Protein AF-A0A8J2XPN1-F1 (afdb_monomer)

Radius of gyration: 36.08 Å; Cα contacts (8 Å, |Δi|>4): 2376; chains: 1; bounding box: 82×95×133 Å

Organism: NCBI:txid508461

pLDDT: mean 88.07, std 14.94, range [27.33, 98.94]

Mean predicted aligned error: 17.63 Å

Foldseek 3Di:
DDDDDDDDDDDDDDDDDYDDDDDDDDDDDDDDDDDDDDDDDDDDDDPFDAWAWDFDEAEEEEAQDKDKIARPVTGGPVHADKWKAKDWPDADDPDPWDWAPRGDRIIIIHRHDFAKIKMWMKMGRPPHIHDIDIYIYGYHYPDPQAFQAQEQLQDQWDFDQVFQDTDDQDCLQFSNVDDGNYFDWDADPVLQWIAGPRRRKIKGQALQQVPPPDDADVSFDQQVVLQVSQCPDCPPVDNQKGFAAQLVQLSQFHLVFAAAVPPPDDDCPQGGFRGDPSHDFAAHDCVVPDGRQQQKEDHDQWAPFAFPPRAGWHWTDGRNGRKIFTHGSPDDTHTHMIMGDDHHLDFDWDDPVQQKIATPNHQKIWGLEKDKAQFQSRQQVCQCPDQGVHDNQWGFAAPSVVLSQFQSVDACVPHVFFRGDPSHHWDWDQDLVRDTWTFWEFGSRFRHHPPGGSQKGKTAARYAQWFCPVHITRHGHRSIMDIAGGHDNCPPVPFDWDHPPPDIWTADDPRRGTHHRTTMHMIMDRNPPPPVFLAQALLQQFAEEAEEAEQAALQADVLSVFPPLLHQDQVLLNVLQQQFEWEFAEFAFLAQQQLLCLLFQQAHCVVQQQFYQDPSRAGDLPGATLLNQLVVLPAQEEEFEEQRRDDDLCRDVQVRRHQWYWYDPHAFPFQQFGFIWIAGHSPTDTDRTDGHRPGRLLVRLVVVLVDLVVDDPDHYYYYYGSPPDDPQFQDAPPLGDSADADDHGRDRCVVVCVGRPSLRSSSSRVSNNSSSVVVSLVSDDLVNNQRHKHKYKYSWAHALSNDDDDPVGQDHSVQDRPAQACNSTHMIIGIHHRNSGQWDRDYHHFNAYSSLNSVQSCSSNVGDDPDDHDHWHCSCVGGVVDDHTDTDQKDKYWHADPVGQTWIWIDRSAKIWIQGSNDTFIDGCVVNSNSPDGCCPDDDDSVVVNVVRVVVDDD

Structure (mmCIF, N/CA/C/O backbone):
data_AF-A0A8J2XPN1-F1
#
_entry.id   AF-A0A8J2XPN1-F1
#
loop_
_atom_site.group_PDB
_atom_site.id
_atom_site.type_symbol
_atom_site.label_atom_id
_atom_site.label_alt_id
_atom_site.label_comp_id
_atom_site.label_asym_id
_atom_site.label_entity_id
_atom_site.label_seq_id
_atom_site.pdbx_PDB_ins_code
_atom_site.Cartn_x
_atom_site.Cartn_y
_atom_site.Cartn_z
_atom_site.occupancy
_atom_site.B_iso_or_equiv
_atom_site.auth_seq_id
_atom_site.auth_comp_id
_atom_site.auth_asym_id
_atom_site.auth_atom_id
_atom_site.pdbx_PDB_model_num
ATOM 1 N N . MET A 1 1 ? -9.597 58.675 8.033 1.00 36.38 1 MET A N 1
ATOM 2 C CA . MET A 1 1 ? -10.200 59.846 8.725 1.00 36.38 1 MET A CA 1
ATOM 3 C C . MET A 1 1 ? -10.752 59.374 10.076 1.00 36.38 1 MET A C 1
ATOM 5 O O . MET A 1 1 ? -10.685 58.179 10.312 1.00 36.38 1 MET A O 1
ATOM 9 N N . GLN A 1 2 ? -11.198 60.293 10.945 1.00 28.72 2 GLN A N 1
ATOM 10 C CA . GLN A 1 2 ? -11.946 60.102 12.219 1.00 28.72 2 GLN A CA 1
ATOM 11 C C . GLN A 1 2 ? -12.500 58.671 12.480 1.00 28.72 2 GLN A C 1
ATOM 13 O O . GLN A 1 2 ? -13.271 58.187 11.662 1.00 28.72 2 GLN A O 1
ATOM 18 N N . SER A 1 3 ? -12.011 57.917 13.487 1.00 27.72 3 SER A N 1
ATOM 19 C CA . SER A 1 3 ? -12.301 57.970 14.958 1.00 27.72 3 SER A CA 1
ATOM 20 C C . SER A 1 3 ? -13.592 57.215 15.343 1.00 27.72 3 SER A C 1
ATOM 22 O O . SER A 1 3 ? -14.531 57.282 14.565 1.00 27.72 3 SER A O 1
ATOM 24 N N . THR A 1 4 ? -13.770 56.524 16.481 1.00 31.27 4 THR A N 1
ATOM 25 C CA . THR A 1 4 ? -13.169 56.517 17.853 1.00 31.27 4 THR A CA 1
ATOM 26 C C . THR A 1 4 ? -13.063 55.062 18.385 1.00 31.27 4 THR A C 1
ATOM 28 O O . THR A 1 4 ? -13.842 54.233 17.939 1.00 31.27 4 THR A O 1
ATOM 31 N N . ALA A 1 5 ? -12.093 54.625 19.210 1.00 32.50 5 ALA A N 1
ATOM 32 C CA . ALA A 1 5 ? -11.787 54.960 20.626 1.00 32.50 5 ALA A CA 1
ATOM 33 C C . ALA A 1 5 ? -12.904 54.530 21.631 1.00 32.50 5 ALA A C 1
ATOM 35 O O . ALA A 1 5 ? -14.068 54.788 21.347 1.00 32.50 5 ALA A O 1
ATOM 36 N N . THR A 1 6 ? -12.650 53.908 22.804 1.00 28.97 6 THR A N 1
ATOM 37 C CA . THR A 1 6 ? -11.369 53.680 23.535 1.00 28.97 6 THR A CA 1
ATOM 38 C C . THR A 1 6 ? -11.415 52.513 24.556 1.00 28.97 6 THR A C 1
ATOM 40 O O . THR A 1 6 ? -12.480 52.144 25.035 1.00 28.97 6 THR A O 1
ATOM 43 N N . THR A 1 7 ? -10.228 52.010 24.914 1.00 27.52 7 THR A N 1
ATOM 44 C CA . THR A 1 7 ? -9.828 50.991 25.926 1.00 27.52 7 THR A CA 1
ATOM 45 C C . THR A 1 7 ? -9.364 51.647 27.270 1.00 27.52 7 THR A C 1
ATOM 47 O O . THR A 1 7 ? -9.554 52.860 27.393 1.00 27.52 7 THR A O 1
ATOM 50 N N . PRO A 1 8 ? -8.602 51.009 28.210 1.00 55.94 8 PRO A N 1
ATOM 51 C CA . PRO A 1 8 ? -8.743 49.732 28.970 1.00 55.94 8 PRO A CA 1
ATOM 52 C C . PRO A 1 8 ? -8.496 49.914 30.520 1.00 55.94 8 PRO A C 1
ATOM 54 O O . PRO A 1 8 ? -8.938 50.911 31.082 1.00 55.94 8 PRO A O 1
ATOM 57 N N . ILE A 1 9 ? -7.697 49.017 31.160 1.00 28.25 9 ILE A N 1
ATOM 58 C CA . ILE A 1 9 ? -7.093 49.012 32.534 1.00 28.25 9 ILE A CA 1
ATOM 59 C C . ILE A 1 9 ? -8.041 48.412 33.616 1.00 28.25 9 ILE A C 1
ATOM 61 O O . ILE A 1 9 ? -9.139 48.922 33.789 1.00 28.25 9 ILE A O 1
ATOM 65 N N . ALA A 1 10 ? -7.802 47.256 34.274 1.00 28.06 10 ALA A N 1
ATOM 66 C CA . ALA A 1 10 ? -6.659 46.720 35.069 1.00 28.06 10 ALA A CA 1
ATOM 67 C C . ALA A 1 10 ? -6.533 47.368 36.488 1.00 28.06 10 ALA A C 1
ATOM 69 O O . ALA A 1 10 ? -7.028 48.468 36.692 1.00 28.06 10 ALA A O 1
ATOM 70 N N . THR A 1 11 ? -5.960 46.791 37.561 1.00 29.92 11 THR A N 1
ATOM 71 C CA . THR A 1 11 ? -5.114 45.587 37.766 1.00 29.92 11 THR A CA 1
ATOM 72 C C . THR A 1 11 ? -5.185 45.123 39.246 1.00 29.92 11 THR A C 1
ATOM 74 O O . THR A 1 11 ? -5.432 45.960 40.106 1.00 29.92 11 THR A O 1
ATOM 77 N N . GLN A 1 12 ? -4.811 43.862 39.530 1.00 28.19 12 GLN A N 1
ATOM 78 C CA . GLN A 1 12 ? -4.348 43.301 40.830 1.00 28.19 12 GLN A CA 1
ATOM 79 C C . GLN A 1 12 ? -5.280 43.269 42.070 1.00 28.19 12 GLN A C 1
ATOM 81 O O . GLN A 1 12 ? -5.978 44.218 42.410 1.00 28.19 12 GLN A O 1
ATOM 86 N N . LEU A 1 13 ? -5.157 42.173 42.834 1.00 27.52 13 LEU A N 1
ATOM 87 C CA . LEU A 1 13 ? -5.596 42.012 44.229 1.00 27.52 13 LEU A CA 1
ATOM 88 C C . LEU A 1 13 ? -4.633 41.051 44.955 1.00 27.52 13 LEU A C 1
ATOM 90 O O . LEU A 1 13 ? -4.046 40.182 44.311 1.00 27.52 13 LEU A O 1
ATOM 94 N N . SER A 1 14 ? -4.440 41.199 46.272 1.00 30.02 14 SER A N 1
ATOM 95 C CA . SER A 1 14 ? -3.400 40.464 47.013 1.00 30.02 14 SER A CA 1
ATOM 96 C C . SER A 1 14 ? -3.783 40.042 48.444 1.00 30.02 14 SER A C 1
ATOM 98 O O . SER A 1 14 ? -4.237 40.842 49.252 1.00 30.02 14 SER A O 1
ATOM 100 N N . GLN A 1 15 ? -3.510 38.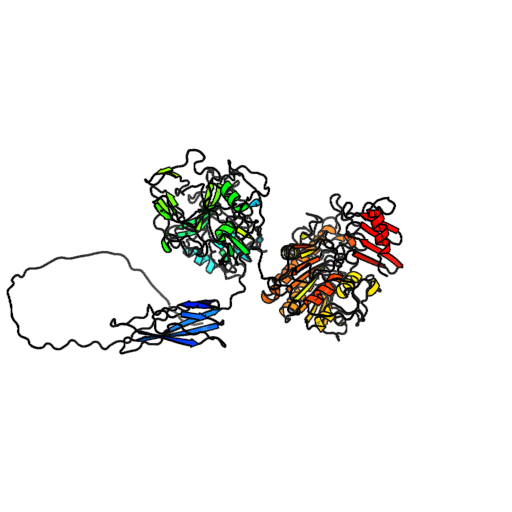764 48.739 1.00 30.41 15 GLN A N 1
ATOM 101 C CA . GLN A 1 15 ? -3.134 38.167 50.036 1.00 30.41 15 GLN A CA 1
ATOM 102 C C . GLN A 1 15 ? -3.970 38.409 51.331 1.00 30.41 15 GLN A C 1
ATOM 104 O O . GLN A 1 15 ? -3.782 39.378 52.054 1.00 30.41 15 GLN A O 1
ATOM 109 N N . LEU A 1 16 ? -4.681 37.335 51.722 1.00 27.86 16 LEU A N 1
ATOM 110 C CA . LEU A 1 16 ? -4.460 36.525 52.951 1.00 27.86 16 LEU A CA 1
ATOM 111 C C . LEU A 1 16 ? -4.906 36.979 54.383 1.00 27.86 16 LEU A C 1
ATOM 113 O O . LEU A 1 16 ? -4.460 37.983 54.923 1.00 27.86 16 LEU A O 1
ATOM 117 N N . LEU A 1 17 ? -5.574 36.019 55.066 1.00 28.08 17 LEU A N 1
ATOM 118 C CA . LEU A 1 17 ? -5.335 35.519 56.453 1.00 28.08 17 LEU A CA 1
ATOM 119 C C . LEU A 1 17 ? -6.177 35.985 57.700 1.00 28.08 17 LEU A C 1
ATOM 121 O O . LEU A 1 17 ? -5.951 37.035 58.285 1.00 28.08 17 LEU A O 1
ATOM 125 N N . PHE A 1 18 ? -7.017 35.051 58.197 1.00 27.91 18 PHE A N 1
ATOM 126 C CA . PHE A 1 18 ? -7.253 34.589 59.604 1.00 27.91 18 PHE A CA 1
ATOM 127 C C . PHE A 1 18 ? -7.896 35.437 60.761 1.00 27.91 18 PHE A C 1
ATOM 129 O O . PHE A 1 18 ? -7.263 36.288 61.371 1.00 27.91 18 PHE A O 1
ATOM 136 N N . LEU A 1 19 ? -9.076 34.956 61.224 1.00 27.33 19 LEU A N 1
ATOM 137 C CA . LEU A 1 19 ? -9.326 34.191 62.492 1.00 27.33 19 LEU A CA 1
ATOM 138 C C . LEU A 1 19 ? -9.583 34.845 63.907 1.00 27.33 19 LEU A C 1
ATOM 140 O O . LEU A 1 19 ? -8.691 35.394 64.538 1.00 27.33 19 LEU A O 1
ATOM 144 N N . LEU A 1 20 ? -10.782 34.532 64.461 1.00 28.27 20 LEU A N 1
ATOM 145 C CA . LEU A 1 20 ? -11.251 34.281 65.869 1.00 28.27 20 LEU A CA 1
ATOM 146 C C . LEU A 1 20 ? -11.253 35.309 67.059 1.00 28.27 20 LEU A C 1
ATOM 148 O O . LEU A 1 20 ? -10.217 35.747 67.540 1.00 28.27 20 LEU A O 1
ATOM 152 N N . MET A 1 21 ? -12.440 35.373 67.718 1.00 31.30 21 MET A N 1
ATOM 153 C CA . MET A 1 21 ? -12.749 35.595 69.174 1.00 31.30 21 MET A CA 1
ATOM 154 C C . MET A 1 21 ? -12.426 36.987 69.813 1.00 31.30 21 MET A C 1
ATOM 156 O O . MET A 1 21 ? -11.761 37.800 69.193 1.00 31.30 21 MET A O 1
ATOM 160 N N . VAL A 1 22 ? -12.946 37.434 70.986 1.00 33.38 22 VAL A N 1
ATOM 161 C CA . VAL A 1 22 ? -13.072 36.826 72.347 1.00 33.38 22 VAL A CA 1
ATOM 162 C C . VAL A 1 22 ? -14.083 37.577 73.285 1.00 33.38 22 VAL A C 1
ATOM 164 O O . VAL A 1 22 ? -13.963 38.788 73.428 1.00 33.38 22 VAL A O 1
ATOM 167 N N . LEU A 1 23 ? -14.942 36.838 74.036 1.00 30.42 23 LEU A N 1
ATOM 168 C CA . LEU A 1 23 ? -15.737 37.204 75.266 1.00 30.42 23 LEU A CA 1
ATOM 169 C C . LEU A 1 23 ? -16.737 38.407 75.188 1.00 30.42 23 LEU A C 1
ATOM 171 O O . LEU A 1 23 ? -16.749 39.121 74.198 1.00 30.42 23 LEU A O 1
ATOM 175 N N . VAL A 1 24 ? -17.677 38.706 76.118 1.00 35.78 24 VAL A N 1
ATOM 176 C CA . VAL A 1 24 ? -18.076 38.314 77.515 1.00 35.78 24 VAL A CA 1
ATOM 177 C C . VAL A 1 24 ? -19.641 38.338 77.584 1.00 35.78 24 VAL A C 1
ATOM 179 O O . VAL A 1 24 ? -20.224 39.086 76.808 1.00 35.78 24 VAL A O 1
ATOM 182 N N . GLY A 1 25 ? -20.444 37.684 78.451 1.00 30.34 25 GLY A N 1
ATOM 183 C CA . GLY A 1 25 ? -20.277 36.699 79.546 1.00 30.34 25 GLY A CA 1
ATOM 184 C C . GLY A 1 25 ? -21.352 36.851 80.675 1.00 30.34 25 GLY A C 1
ATOM 185 O O . GLY A 1 25 ? -21.956 37.912 80.787 1.00 30.34 25 GLY A O 1
ATOM 186 N N . CYS A 1 26 ? -21.531 35.829 81.542 1.00 33.12 26 CYS A N 1
ATOM 187 C CA . CYS A 1 26 ? -22.387 35.754 82.772 1.00 33.12 26 CYS A CA 1
ATOM 188 C C . CYS A 1 26 ? -23.940 35.701 82.652 1.00 33.12 26 CYS A C 1
ATOM 190 O O . CYS A 1 26 ? -24.533 36.528 81.972 1.00 33.12 26 CYS A O 1
ATOM 192 N N . GLY A 1 27 ? -24.626 34.840 83.449 1.00 30.30 27 GLY A N 1
ATOM 193 C CA . GLY A 1 27 ? -26.062 35.098 83.729 1.00 30.30 27 GLY A CA 1
ATOM 194 C C . GLY A 1 27 ? -26.993 34.173 84.556 1.00 30.30 27 GLY A C 1
ATOM 195 O O . GLY A 1 27 ? -27.993 34.702 85.011 1.00 30.30 27 GLY A O 1
ATOM 196 N N . GLY A 1 28 ? -26.713 32.890 84.839 1.00 32.00 28 GLY A N 1
ATOM 197 C CA . GLY A 1 28 ? -27.354 32.116 85.941 1.00 32.00 28 GLY A CA 1
ATOM 198 C C . GLY A 1 28 ? -28.853 31.686 85.903 1.00 32.00 28 GLY A C 1
ATOM 199 O O . GLY A 1 28 ? -29.730 32.374 85.400 1.00 32.00 28 GLY A O 1
ATOM 200 N N . GLY A 1 29 ? -29.144 30.570 86.598 1.00 32.44 29 GLY A N 1
ATOM 201 C CA . GLY A 1 29 ? -30.467 30.235 87.173 1.00 32.44 29 GLY A CA 1
ATOM 202 C C . GLY A 1 29 ? -31.411 29.354 86.333 1.00 32.44 29 GLY A C 1
ATOM 203 O O . GLY A 1 29 ? -31.602 29.580 85.147 1.00 32.44 29 GLY A O 1
ATOM 204 N N . GLY A 1 30 ? -32.056 28.365 86.966 1.00 31.50 30 GLY A N 1
ATOM 205 C CA . GLY A 1 30 ? -33.103 27.531 86.351 1.00 31.50 30 GLY A CA 1
ATOM 206 C C . GLY A 1 30 ? -34.295 27.301 87.291 1.00 31.50 30 GLY A C 1
ATOM 207 O O . GLY A 1 30 ? -34.163 27.498 88.498 1.00 31.50 30 GLY A O 1
ATOM 208 N N . GLY A 1 31 ? -35.449 26.875 86.755 1.00 31.11 31 GLY A N 1
ATOM 209 C CA . GLY A 1 31 ? -36.623 26.534 87.576 1.00 31.11 31 GLY A CA 1
ATOM 210 C C . GLY A 1 31 ? -37.987 26.512 86.863 1.00 31.11 31 GLY A C 1
ATOM 211 O O . GLY A 1 31 ? -38.679 27.517 86.828 1.00 31.11 31 GLY A O 1
ATOM 212 N N . SER A 1 32 ? -38.388 25.328 86.393 1.00 32.59 32 SER A N 1
ATOM 213 C CA . SER A 1 32 ? -39.762 24.774 86.388 1.00 32.59 32 SER A CA 1
ATOM 214 C C . SER A 1 32 ? -41.008 25.600 85.965 1.00 32.59 32 SER A C 1
ATOM 216 O O . SER A 1 32 ? -41.590 26.322 86.766 1.00 32.59 32 SER A O 1
ATOM 218 N N . ALA A 1 33 ? -41.579 25.169 84.826 1.00 33.75 33 ALA A N 1
ATOM 219 C CA . ALA A 1 33 ? -42.982 24.722 84.652 1.00 33.75 33 ALA A CA 1
ATOM 220 C C . ALA A 1 33 ? -44.143 25.672 84.222 1.00 33.75 33 ALA A C 1
ATOM 222 O O . ALA A 1 33 ? -44.308 26.798 84.672 1.00 33.75 33 ALA A O 1
ATOM 223 N N . SER A 1 34 ? -45.018 25.066 83.395 1.00 33.03 34 SER A N 1
ATOM 224 C CA . SER A 1 34 ? -46.432 25.366 83.061 1.00 33.03 34 SER A CA 1
ATOM 225 C C . SER A 1 34 ? -46.837 26.704 82.407 1.00 33.03 34 SER A C 1
ATOM 227 O O . SER A 1 34 ? -47.238 27.649 83.074 1.00 33.03 34 SER A O 1
ATOM 229 N N . SER A 1 35 ? -46.913 26.669 81.070 1.00 39.66 35 SER A N 1
ATOM 230 C CA . SER A 1 35 ? -48.085 27.032 80.238 1.00 39.66 35 SER A CA 1
ATOM 231 C C . SER A 1 35 ? -48.975 28.241 80.599 1.00 39.66 35 SER A C 1
ATOM 233 O O . SER A 1 35 ? -49.783 28.179 81.525 1.00 39.66 35 SER A O 1
ATOM 235 N N . THR A 1 36 ? -49.103 29.185 79.661 1.00 40.12 36 THR A N 1
ATOM 236 C CA . THR A 1 36 ? -50.285 29.240 78.761 1.00 40.12 36 THR A CA 1
ATOM 237 C C . THR A 1 36 ? -50.019 30.129 77.538 1.00 40.12 36 THR A C 1
ATOM 239 O O . THR A 1 36 ? -49.092 30.932 77.539 1.00 40.12 36 THR A O 1
ATOM 242 N N . ASN A 1 37 ? -50.791 29.925 76.467 1.00 45.75 37 ASN A N 1
ATOM 243 C CA . ASN A 1 37 ? -50.589 30.561 75.160 1.00 45.75 37 ASN A CA 1
ATOM 244 C C . ASN A 1 37 ? -51.111 32.014 75.140 1.00 45.75 37 ASN A C 1
ATOM 246 O O . ASN A 1 37 ? -52.126 32.304 75.779 1.00 45.75 37 ASN A O 1
ATOM 250 N N . PRO A 1 38 ? -50.498 32.903 74.344 1.00 45.34 38 PRO A N 1
ATOM 251 C CA . PRO A 1 38 ? -51.291 33.540 73.289 1.00 45.34 38 PRO A CA 1
ATOM 252 C C . PRO A 1 38 ? -50.636 33.442 71.901 1.00 45.34 38 PRO A C 1
ATOM 254 O O . PRO A 1 38 ? -49.419 33.403 71.759 1.00 45.34 38 PRO A O 1
ATOM 257 N N . SER A 1 39 ? -51.480 33.436 70.870 1.00 48.81 39 SER A N 1
ATOM 258 C CA . SER A 1 39 ? -51.116 33.259 69.461 1.00 48.81 39 SER A CA 1
ATOM 259 C C . SER A 1 39 ? -50.112 34.290 68.932 1.00 48.81 39 SER A C 1
ATOM 261 O O . SER A 1 39 ? -50.402 35.489 68.915 1.00 48.81 39 SER A O 1
ATOM 263 N N . THR A 1 40 ? -48.998 33.806 68.387 1.00 45.19 40 THR A N 1
ATOM 264 C CA . THR A 1 40 ? -48.171 34.533 67.415 1.00 45.19 40 THR A CA 1
ATOM 265 C C . THR A 1 40 ? -48.820 34.500 66.022 1.00 45.19 40 THR A C 1
ATOM 267 O O . THR A 1 40 ? -49.550 33.553 65.717 1.00 45.19 40 THR A O 1
ATOM 270 N N . PRO A 1 41 ? -48.580 35.502 65.155 1.00 48.16 41 PRO A N 1
ATOM 271 C CA . PRO A 1 41 ? -48.880 35.368 63.731 1.00 48.16 41 PRO A CA 1
ATOM 272 C C . PRO A 1 41 ? -47.958 34.314 63.097 1.00 48.16 41 PRO A C 1
ATOM 274 O O . PRO A 1 41 ? -46.820 34.140 63.541 1.00 48.16 41 PRO A O 1
ATOM 277 N N . SER A 1 42 ? -48.432 33.637 62.050 1.00 46.91 42 SER A N 1
ATOM 278 C CA . SER A 1 42 ? -47.569 32.808 61.201 1.00 46.91 42 SER A CA 1
ATOM 279 C C . SER A 1 42 ? -46.472 33.660 60.544 1.00 46.91 42 SER A C 1
ATOM 281 O O . SER A 1 42 ? -46.710 34.847 60.286 1.00 46.91 42 SER A O 1
ATOM 283 N N . PRO A 1 43 ? -45.293 33.085 60.237 1.00 51.53 43 PRO A N 1
ATOM 284 C CA . PRO A 1 43 ? -44.345 33.733 59.335 1.00 51.53 43 PRO A CA 1
ATOM 285 C C . PRO A 1 43 ? -44.998 33.974 57.960 1.00 51.53 43 PRO A C 1
ATOM 287 O O . PRO A 1 43 ? -45.966 33.284 57.617 1.00 51.53 43 PRO A O 1
ATOM 290 N N . PRO A 1 44 ? -44.498 34.934 57.161 1.00 54.44 44 PRO A N 1
ATOM 291 C CA . PRO A 1 44 ? -44.876 35.008 55.758 1.00 54.44 44 PRO A CA 1
ATOM 292 C C . PRO A 1 44 ? -44.470 33.700 55.074 1.00 54.44 44 PRO A C 1
ATOM 294 O O . PRO A 1 44 ? -43.327 33.268 55.201 1.00 54.44 44 PRO A O 1
ATOM 297 N N . VAL A 1 45 ? -45.410 33.081 54.363 1.00 60.69 45 VAL A N 1
ATOM 298 C CA . VAL A 1 45 ? -45.093 32.003 53.424 1.00 60.69 45 VAL A CA 1
ATOM 299 C C . VAL A 1 45 ? -44.343 32.657 52.265 1.00 60.69 45 VAL A C 1
ATOM 301 O O . VAL A 1 45 ? -44.858 33.611 51.674 1.00 60.69 45 VAL A O 1
ATOM 304 N N . THR A 1 46 ? -43.120 32.210 51.986 1.00 67.06 46 THR A N 1
ATOM 305 C CA . THR A 1 46 ? -42.428 32.548 50.739 1.00 67.06 46 THR A CA 1
ATOM 306 C C . THR A 1 46 ? -43.258 31.997 49.578 1.00 67.06 46 THR A C 1
ATOM 308 O O . THR A 1 46 ? -43.676 30.843 49.647 1.00 67.06 46 THR A O 1
ATOM 311 N N . PRO A 1 47 ? -43.597 32.798 48.551 1.00 84.06 47 PRO A N 1
ATOM 312 C CA . PRO A 1 47 ? -44.258 32.263 47.367 1.00 84.06 47 PRO A CA 1
ATOM 313 C C . PRO A 1 47 ? -43.332 31.254 46.690 1.00 84.06 47 PRO A C 1
ATOM 315 O O . PRO A 1 47 ? -42.170 31.592 46.476 1.00 84.06 47 PRO A O 1
ATOM 318 N N . ASN A 1 48 ? -43.859 30.075 46.352 1.00 88.19 48 ASN A N 1
ATOM 319 C CA . ASN A 1 48 ? -43.118 29.033 45.648 1.00 88.19 48 ASN A CA 1
ATOM 320 C C . ASN A 1 48 ? -42.484 29.587 44.364 1.00 88.19 48 ASN A C 1
ATOM 322 O O . ASN A 1 48 ? -43.144 30.314 43.608 1.00 88.19 48 ASN A O 1
ATOM 326 N N . GLN A 1 49 ? -41.213 29.273 44.136 1.00 92.38 49 GLN A N 1
ATOM 327 C CA . GLN A 1 49 ? -40.477 29.662 42.936 1.00 92.38 49 GLN A CA 1
ATOM 328 C C . GLN A 1 49 ? -40.512 28.518 41.920 1.00 92.38 49 GLN A C 1
ATOM 330 O O . GLN A 1 49 ? -40.627 27.362 42.292 1.00 92.38 49 GLN A O 1
ATOM 335 N N . ALA A 1 50 ? -40.467 28.828 40.622 1.00 93.19 50 ALA A N 1
ATOM 336 C CA . ALA A 1 50 ? -40.434 27.771 39.614 1.00 93.19 50 ALA A CA 1
ATOM 337 C C . ALA A 1 50 ? -39.036 27.123 39.576 1.00 93.19 50 ALA A C 1
ATOM 339 O O . ALA A 1 50 ? -38.044 27.865 39.614 1.00 93.19 50 ALA A O 1
ATOM 340 N N . PRO A 1 51 ? -38.941 25.790 39.438 1.00 96.94 51 PRO A N 1
ATOM 341 C CA . PRO A 1 51 ? -37.664 25.101 39.344 1.00 96.94 51 PRO A CA 1
ATOM 342 C C . PRO A 1 51 ? -36.945 25.401 38.022 1.00 96.94 51 PRO A C 1
ATOM 344 O O . PRO A 1 51 ? -37.534 25.883 37.050 1.00 96.94 51 PRO A O 1
ATOM 347 N N . ILE A 1 52 ? -35.652 25.097 37.984 1.00 97.00 52 ILE A N 1
ATOM 348 C CA . ILE A 1 52 ? -34.767 25.303 36.838 1.00 97.00 52 ILE A CA 1
ATOM 349 C C . ILE A 1 52 ? -34.446 23.936 36.230 1.00 97.00 52 ILE A C 1
ATOM 351 O O . ILE A 1 52 ? -33.902 23.067 36.912 1.00 97.00 52 ILE A O 1
ATOM 355 N N . ALA A 1 53 ? -34.792 23.757 34.954 1.00 96.88 53 ALA A N 1
ATOM 356 C CA . ALA A 1 53 ? -34.323 22.629 34.159 1.00 96.88 53 ALA A CA 1
ATOM 357 C C . ALA A 1 53 ? -32.880 22.879 33.695 1.00 96.88 53 ALA A C 1
ATOM 359 O O . ALA A 1 53 ? -32.516 24.011 33.385 1.00 96.88 53 ALA A O 1
ATOM 360 N N . ASP A 1 54 ? -32.109 21.802 33.649 1.00 95.56 54 ASP A N 1
ATOM 361 C CA . ASP A 1 54 ? -30.798 21.687 33.010 1.00 95.56 54 ASP A CA 1
ATOM 362 C C . ASP A 1 54 ? -30.808 20.326 32.304 1.00 95.56 54 ASP A C 1
ATOM 364 O O . ASP A 1 54 ? -30.989 19.299 32.969 1.00 95.56 54 ASP A O 1
ATOM 368 N N . ALA A 1 55 ? -30.748 20.335 30.972 1.00 92.00 55 ALA A N 1
ATOM 369 C CA . ALA A 1 55 ? -30.856 19.159 30.107 1.00 92.00 55 ALA A CA 1
ATOM 370 C C . ALA A 1 55 ? -29.510 18.441 29.873 1.00 92.00 55 ALA A C 1
ATOM 372 O O . ALA A 1 55 ? -29.487 17.369 29.256 1.00 92.00 55 ALA A O 1
ATOM 373 N N . GLY A 1 56 ? -28.405 19.006 30.372 1.00 91.06 56 GLY A N 1
ATOM 374 C CA . GLY A 1 56 ? -27.042 18.622 30.018 1.00 91.06 56 GLY A CA 1
ATOM 375 C C . GLY A 1 56 ? -26.528 19.312 28.748 1.00 91.06 56 GLY A C 1
ATOM 376 O O . GLY A 1 56 ? -27.263 19.979 28.025 1.00 91.06 56 GLY A O 1
ATOM 377 N N . ALA A 1 57 ? -25.228 19.158 28.485 1.00 84.88 57 ALA A N 1
ATOM 378 C CA . ALA A 1 57 ? -24.580 19.715 27.298 1.00 84.88 57 ALA A CA 1
ATOM 379 C C . ALA A 1 57 ? -24.930 18.933 26.019 1.00 84.88 57 ALA A C 1
ATOM 381 O O . ALA A 1 57 ? -25.177 17.726 26.076 1.00 84.88 57 ALA A O 1
ATOM 382 N N . ASP A 1 58 ? -24.884 19.627 24.876 1.00 87.31 58 ASP A N 1
ATOM 383 C CA . ASP A 1 58 ? -25.019 19.038 23.539 1.00 87.31 58 ASP A CA 1
ATOM 384 C C . ASP A 1 58 ? -24.026 17.884 23.322 1.00 87.31 58 ASP A C 1
ATOM 386 O O . ASP A 1 58 ? -22.883 17.929 23.785 1.00 87.31 58 ASP A O 1
ATOM 390 N N . GLN A 1 59 ? -24.465 16.850 22.604 1.00 80.25 59 GLN A N 1
ATOM 391 C CA . GLN A 1 59 ? -23.722 15.605 22.410 1.00 80.25 59 GLN A CA 1
ATOM 392 C C . GLN A 1 59 ? -23.488 15.326 20.921 1.00 80.25 59 GLN A C 1
ATOM 394 O O . GLN A 1 59 ? -24.361 15.558 20.084 1.00 80.25 59 GLN A O 1
ATOM 399 N N . MET A 1 60 ? -22.316 14.786 20.597 1.00 78.69 60 MET A N 1
ATOM 400 C CA . MET A 1 60 ? -21.954 14.286 19.269 1.00 78.69 60 MET A CA 1
ATOM 401 C C . MET A 1 60 ? -21.669 12.789 19.396 1.00 78.69 60 MET A C 1
ATOM 403 O O . MET A 1 60 ? -20.939 12.381 20.298 1.00 78.69 60 MET A O 1
ATOM 407 N N . VAL A 1 61 ? -22.309 11.976 18.557 1.00 78.19 61 VAL A N 1
ATOM 408 C CA . VAL A 1 61 ? -22.329 10.508 18.669 1.00 78.19 61 VAL A CA 1
ATOM 409 C C . VAL A 1 61 ? -22.387 9.857 17.287 1.00 78.19 61 VAL A C 1
ATOM 411 O O . VAL A 1 61 ? -22.836 10.470 16.320 1.00 78.19 61 VAL A O 1
ATOM 414 N N . THR A 1 62 ? -21.993 8.592 17.190 1.00 71.38 62 THR A N 1
ATOM 415 C CA . THR A 1 62 ? -22.178 7.776 15.983 1.00 71.38 62 THR A CA 1
ATOM 416 C C . THR A 1 62 ? -23.556 7.107 15.952 1.00 71.38 62 THR A C 1
ATOM 418 O O . THR A 1 62 ? -24.207 6.925 16.986 1.00 71.38 62 THR A O 1
ATOM 421 N N . LEU A 1 63 ? -23.993 6.722 14.751 1.00 75.06 63 LEU A N 1
ATOM 422 C CA . LEU A 1 63 ? -25.189 5.911 14.500 1.00 75.06 63 LEU A CA 1
ATOM 423 C C . LEU A 1 63 ? -25.294 4.673 15.418 1.00 75.06 63 LEU A C 1
ATOM 425 O O . LEU A 1 63 ? -24.284 4.106 15.829 1.00 75.06 63 LEU A O 1
ATOM 429 N N . ASP A 1 64 ? -26.525 4.265 15.732 1.00 66.44 64 ASP A N 1
ATOM 430 C CA . ASP A 1 64 ? -26.907 3.130 16.590 1.00 66.44 64 ASP A CA 1
ATOM 431 C C . ASP A 1 64 ? -26.425 3.201 18.059 1.00 66.44 64 ASP A C 1
ATOM 433 O O . ASP A 1 64 ? -26.771 2.345 18.880 1.00 66.44 64 ASP A O 1
ATOM 437 N N . THR A 1 65 ? -25.728 4.274 18.450 1.00 68.19 65 THR A N 1
ATOM 438 C CA . THR A 1 65 ? -25.337 4.541 19.843 1.00 68.19 65 THR A CA 1
ATOM 439 C C . THR A 1 65 ? -26.556 4.757 20.747 1.00 68.19 65 THR A C 1
ATOM 441 O O . THR A 1 65 ? -27.494 5.484 20.407 1.00 68.19 65 THR A O 1
ATOM 444 N N . VAL A 1 66 ? -26.521 4.171 21.951 1.00 87.56 66 VAL A N 1
ATOM 445 C CA . VAL A 1 66 ? -27.474 4.460 23.036 1.00 87.56 66 VAL A CA 1
ATOM 446 C C . VAL A 1 66 ? -26.995 5.684 23.816 1.00 87.56 66 VAL A C 1
ATOM 448 O O . VAL A 1 66 ? -26.112 5.595 24.667 1.00 87.56 66 VAL A O 1
ATOM 451 N N . VAL A 1 67 ? -27.597 6.833 23.533 1.00 88.75 67 VAL A N 1
ATOM 452 C CA . VAL A 1 67 ? -27.285 8.117 24.163 1.00 88.75 67 VAL A CA 1
ATOM 453 C C . VAL A 1 67 ? -28.003 8.225 25.505 1.00 88.75 67 VAL A C 1
ATOM 455 O O . VAL A 1 67 ? -29.225 8.071 25.581 1.00 88.75 67 VAL A O 1
ATOM 458 N N . MET A 1 68 ? -27.252 8.513 26.568 1.00 90.56 68 MET A N 1
ATOM 459 C CA . MET A 1 68 ? -27.784 8.756 27.911 1.00 90.56 68 MET A CA 1
ATOM 460 C C . MET A 1 68 ? -27.912 10.262 28.162 1.00 90.56 68 MET A C 1
ATOM 462 O O . MET A 1 68 ? -26.943 11.008 28.025 1.00 90.56 68 MET A O 1
ATOM 466 N N . LEU A 1 69 ? -29.097 10.711 28.575 1.00 91.31 69 LEU A N 1
ATOM 467 C CA . LEU A 1 69 ? -29.327 12.100 28.986 1.00 91.31 69 LEU A CA 1
ATOM 468 C C . LEU A 1 69 ? -29.290 12.224 30.514 1.00 91.31 69 LEU A C 1
ATOM 470 O O . LEU A 1 69 ? -29.418 11.232 31.237 1.00 91.31 69 LEU A O 1
ATOM 474 N N . SER A 1 70 ? -29.121 13.443 31.033 1.00 92.62 70 SER A N 1
ATOM 475 C CA . SER A 1 70 ? -29.077 13.676 32.479 1.00 92.62 70 SER A CA 1
ATOM 476 C C . SER A 1 70 ? -29.635 15.038 32.867 1.00 92.62 70 SER A C 1
ATOM 478 O O . SER A 1 70 ? -29.037 16.069 32.598 1.00 92.62 70 SER A O 1
ATOM 480 N N . GLY A 1 71 ? -30.751 15.017 33.591 1.00 92.81 71 GLY A N 1
ATOM 481 C CA . GLY A 1 71 ? -31.361 16.178 34.232 1.00 92.81 71 GLY A CA 1
ATOM 482 C C . GLY A 1 71 ? -30.843 16.404 35.653 1.00 92.81 71 GLY A C 1
ATOM 483 O O . GLY A 1 71 ? -31.464 17.128 36.427 1.00 92.81 71 GLY A O 1
ATOM 484 N N . ALA A 1 72 ? -29.752 15.741 36.054 1.00 93.06 72 ALA A N 1
ATOM 485 C CA . ALA A 1 72 ? -29.285 15.720 37.443 1.00 93.06 72 ALA A CA 1
ATOM 486 C C . ALA A 1 72 ? -28.788 17.085 37.965 1.00 93.06 72 ALA A C 1
ATOM 488 O O . ALA A 1 72 ? -28.687 17.263 39.177 1.00 93.06 72 ALA A O 1
ATOM 489 N N . ALA A 1 73 ? -28.501 18.037 37.070 1.00 93.88 73 ALA A N 1
ATOM 490 C CA . ALA A 1 73 ? -28.169 19.422 37.406 1.00 93.88 73 ALA A CA 1
ATOM 491 C C . ALA A 1 73 ? -29.409 20.331 37.580 1.00 93.88 73 ALA A C 1
ATOM 493 O O . ALA A 1 73 ? -29.296 21.427 38.134 1.00 93.88 73 ALA A O 1
ATOM 494 N N . SER A 1 74 ? -30.602 19.864 37.179 1.00 95.25 74 SER A N 1
ATOM 495 C CA . SER A 1 74 ? -31.865 20.574 37.413 1.00 95.25 74 SER A CA 1
ATOM 496 C C . SER A 1 74 ? -32.086 20.787 38.913 1.00 95.25 74 SER A C 1
ATOM 498 O O . SER A 1 74 ? -31.860 19.881 39.718 1.00 95.25 74 SER A O 1
ATOM 500 N N . SER A 1 75 ? -32.540 21.977 39.304 1.00 95.69 75 SER A N 1
ATOM 501 C CA . SER A 1 75 ? -32.593 22.385 40.712 1.00 95.69 75 SER A CA 1
ATOM 502 C C . SER A 1 75 ? -33.828 23.211 41.054 1.00 95.69 75 SER A C 1
ATOM 504 O O . SER A 1 75 ? -34.373 23.930 40.219 1.00 95.69 75 SER A O 1
ATOM 506 N N . ASP A 1 76 ? -34.260 23.109 42.310 1.00 95.38 76 ASP A N 1
ATOM 507 C CA . ASP A 1 76 ? -35.353 23.903 42.861 1.00 95.38 76 ASP A CA 1
ATOM 508 C C . ASP A 1 76 ? -34.828 24.998 43.821 1.00 95.38 76 ASP A C 1
ATOM 510 O O . ASP A 1 76 ? -34.000 24.686 44.686 1.00 95.38 76 ASP A O 1
ATOM 514 N N . PRO A 1 77 ? -35.269 26.271 43.707 1.00 92.50 77 PRO A N 1
ATOM 515 C CA . PRO A 1 77 ? -34.808 27.356 44.579 1.00 92.50 77 PRO A CA 1
ATOM 516 C C . PRO A 1 77 ? -35.254 27.270 46.046 1.00 92.50 77 PRO A C 1
ATOM 518 O O . PRO A 1 77 ? -34.587 27.856 46.904 1.00 92.50 77 PRO A O 1
ATOM 521 N N . ASP A 1 78 ? -36.372 26.601 46.341 1.00 91.62 78 ASP A N 1
ATOM 522 C CA . ASP A 1 78 ? -36.929 26.460 47.694 1.00 91.62 78 ASP A CA 1
ATOM 523 C C . ASP A 1 78 ? -36.552 25.101 48.338 1.00 91.62 78 ASP A C 1
ATOM 525 O O . ASP A 1 78 ? -36.508 24.979 49.567 1.00 91.62 78 ASP A O 1
ATOM 529 N N . GLY A 1 79 ? -36.137 24.130 47.516 1.00 88.06 79 GLY A N 1
ATOM 530 C CA . GLY A 1 79 ? -35.530 22.850 47.888 1.00 88.06 79 GLY A CA 1
ATOM 531 C C . GLY A 1 79 ? -36.440 21.629 47.719 1.00 88.06 79 GLY A C 1
ATOM 532 O O . GLY A 1 79 ? -36.144 20.585 48.308 1.00 88.06 79 GLY A O 1
ATOM 533 N N . ASP A 1 80 ? -37.539 21.753 46.971 1.00 92.69 80 ASP A N 1
ATOM 534 C CA . ASP A 1 80 ? -38.546 20.698 46.823 1.00 92.69 80 ASP A CA 1
ATOM 535 C C . ASP A 1 80 ? -38.168 19.603 45.800 1.00 92.69 80 ASP A C 1
ATOM 537 O O . ASP A 1 80 ? -37.220 19.714 45.017 1.00 92.69 80 ASP A O 1
ATOM 541 N N . GLN A 1 81 ? -38.873 18.466 45.858 1.00 93.81 81 GLN A N 1
ATOM 542 C CA . GLN A 1 81 ? -38.525 17.277 45.072 1.00 93.81 81 GLN A CA 1
ATOM 543 C C . GLN A 1 81 ? -39.016 17.382 43.620 1.00 93.81 81 GLN A C 1
ATOM 545 O O . GLN A 1 81 ? -40.214 17.319 43.353 1.00 93.81 81 GLN A O 1
ATOM 550 N N . LEU A 1 82 ? -38.073 17.404 42.676 1.00 96.38 82 LEU A N 1
ATOM 551 C CA . LEU A 1 82 ? -38.371 17.456 41.247 1.00 96.38 82 LEU A CA 1
ATOM 552 C C . LEU A 1 82 ? -38.950 16.152 40.674 1.00 96.38 82 LEU A C 1
ATOM 554 O O . LEU A 1 82 ? -38.541 15.033 41.002 1.00 96.38 82 LEU A O 1
ATOM 558 N N . SER A 1 83 ? -39.858 16.342 39.723 1.00 96.56 83 SER A N 1
ATOM 559 C CA . SER A 1 83 ? -40.300 15.381 38.715 1.00 96.56 83 SER A CA 1
ATOM 560 C C . SER A 1 83 ? -39.848 15.847 37.326 1.00 96.56 83 SER A C 1
ATOM 562 O O . SER A 1 83 ? -39.729 17.049 37.094 1.00 96.56 83 SER A O 1
ATOM 564 N N . TYR A 1 84 ? -39.579 14.907 36.416 1.00 97.31 84 TYR A N 1
ATOM 565 C CA . TYR A 1 84 ? -38.953 15.155 35.110 1.00 97.31 84 TYR A CA 1
ATOM 566 C C . TYR A 1 84 ? -39.910 14.800 33.965 1.00 97.31 84 TYR A C 1
ATOM 568 O O . TYR A 1 84 ? -40.643 13.813 34.063 1.00 97.31 84 TYR A O 1
ATOM 576 N N . SER A 1 85 ? -39.874 15.562 32.869 1.00 97.19 85 SER A N 1
ATOM 577 C CA . SER A 1 85 ? -40.574 15.237 31.619 1.00 97.19 85 SER A CA 1
ATOM 578 C C . SER A 1 85 ? -39.724 15.624 30.412 1.00 97.19 85 SER A C 1
ATOM 580 O O . SER A 1 85 ? -39.473 16.811 30.189 1.00 97.19 85 SER A O 1
ATOM 582 N N . TRP A 1 86 ? -39.311 14.618 29.640 1.00 97.50 86 TRP A N 1
ATOM 583 C CA . TRP A 1 86 ? -38.476 14.756 28.447 1.00 97.50 86 TRP A CA 1
ATOM 584 C C . TRP A 1 86 ? -39.267 14.519 27.158 1.00 97.50 86 TRP A C 1
ATOM 586 O O . TRP A 1 86 ? -40.091 13.597 27.088 1.00 97.50 86 TRP A O 1
ATOM 596 N N . HIS A 1 87 ? -38.974 15.295 26.114 1.00 96.12 87 HIS A N 1
ATOM 597 C CA . HIS A 1 87 ? -39.627 15.191 24.808 1.00 96.12 87 HIS A CA 1
ATOM 598 C C . HIS A 1 87 ? -38.627 15.294 23.652 1.00 96.12 87 HIS A C 1
ATOM 600 O O . HIS A 1 87 ? -37.908 16.278 23.530 1.00 96.12 87 HIS A O 1
ATOM 606 N N . LEU A 1 88 ? -38.622 14.294 22.768 1.00 95.38 88 LEU A N 1
ATOM 607 C CA . LEU A 1 88 ? -37.940 14.357 21.477 1.00 95.38 88 LEU A CA 1
ATOM 608 C C . LEU A 1 88 ? -38.801 15.214 20.537 1.00 95.38 88 LEU A C 1
ATOM 610 O O . LEU A 1 88 ? -39.941 14.846 20.251 1.00 95.38 88 LEU A O 1
ATOM 614 N N . VAL A 1 89 ? -38.287 16.369 20.106 1.00 94.50 89 VAL A N 1
ATOM 615 C CA . VAL A 1 89 ? -39.047 17.354 19.305 1.00 94.50 89 VAL A CA 1
ATOM 616 C C . VAL A 1 89 ? -38.550 17.499 17.869 1.00 94.50 89 VAL A C 1
ATOM 618 O O . VAL A 1 89 ? -39.289 17.980 17.009 1.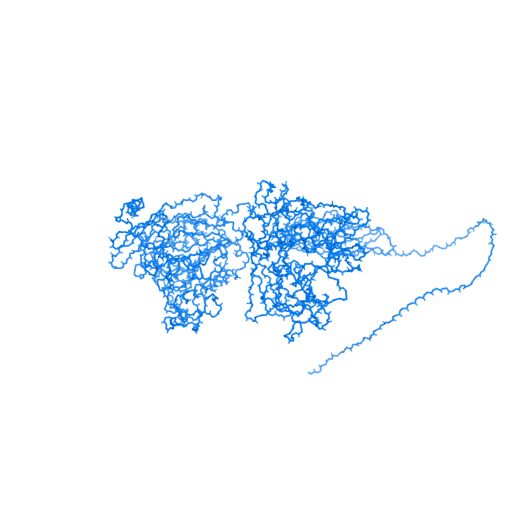00 94.50 89 VAL A O 1
ATOM 621 N N . GLN A 1 90 ? -37.332 17.038 17.588 1.00 93.94 90 GLN A N 1
ATOM 622 C CA . GLN A 1 90 ? -36.784 16.909 16.241 1.00 93.94 90 GLN A CA 1
ATOM 623 C C . GLN A 1 90 ? -36.009 15.595 16.130 1.00 93.94 90 GLN A C 1
ATOM 625 O O . GLN A 1 90 ? -35.290 15.235 17.057 1.00 93.94 90 GLN A O 1
ATOM 630 N N . GLN A 1 91 ? -36.125 14.925 14.984 1.00 94.81 91 GLN A N 1
ATOM 631 C CA . GLN A 1 91 ? -35.301 13.785 14.575 1.00 94.81 91 GLN A CA 1
ATOM 632 C C . GLN A 1 91 ? -35.160 13.772 13.038 1.00 94.81 91 GLN A C 1
ATOM 634 O O . GLN A 1 91 ? -35.973 14.412 12.356 1.00 94.81 91 GLN A O 1
ATOM 639 N N . PRO A 1 92 ? -34.162 13.074 12.466 1.00 88.31 92 PRO A N 1
ATOM 640 C CA . PRO A 1 92 ? -33.962 12.987 11.019 1.00 88.31 92 PRO A CA 1
ATOM 641 C C . PRO A 1 92 ? -35.135 12.340 10.266 1.00 88.31 92 PRO A C 1
ATOM 643 O O . PRO A 1 92 ? -35.901 11.536 10.802 1.00 88.31 92 PRO A O 1
ATOM 646 N N . ALA A 1 93 ? -35.280 12.679 8.984 1.00 77.25 93 ALA A N 1
ATOM 647 C CA . ALA A 1 93 ? -36.391 12.205 8.163 1.00 77.25 93 ALA A CA 1
ATOM 648 C C . ALA A 1 93 ? -36.305 10.687 7.910 1.00 77.25 93 ALA A C 1
ATOM 650 O O . ALA A 1 93 ? -35.462 10.225 7.149 1.00 77.25 93 ALA A O 1
ATOM 651 N N . GLY A 1 94 ? -37.218 9.930 8.524 1.00 79.25 94 GLY A N 1
ATOM 652 C CA . GLY A 1 94 ? -37.270 8.464 8.457 1.00 79.25 94 GLY A CA 1
ATOM 653 C C . GLY A 1 94 ? -36.941 7.767 9.780 1.00 79.25 94 GLY A C 1
ATOM 654 O O . GLY A 1 94 ? -37.307 6.605 9.934 1.00 79.25 94 GLY A O 1
ATOM 655 N N . SER A 1 95 ? -36.332 8.479 10.736 1.00 88.38 95 SER A N 1
ATOM 656 C CA . SER A 1 95 ? -35.968 7.949 12.055 1.00 88.38 95 SER A CA 1
ATOM 657 C C . SER A 1 95 ? -37.190 7.406 12.803 1.00 88.38 95 SER A C 1
ATOM 659 O O . SER A 1 95 ? -38.275 7.990 12.750 1.00 88.38 95 SER A O 1
ATOM 661 N N . GLN A 1 96 ? -36.997 6.285 13.494 1.00 91.75 96 GLN A N 1
ATOM 662 C CA . GLN A 1 96 ? -37.937 5.620 14.398 1.00 91.75 96 GLN A CA 1
ATOM 663 C C . GLN A 1 96 ? -37.497 5.728 15.874 1.00 91.75 96 GLN A C 1
ATOM 665 O O . GLN A 1 96 ? -38.064 5.047 16.728 1.00 91.75 96 GLN A O 1
ATOM 670 N N . ALA A 1 97 ? -36.495 6.558 16.184 1.00 90.31 97 ALA A N 1
ATOM 671 C CA . ALA A 1 97 ? -35.988 6.754 17.539 1.00 90.31 97 ALA A CA 1
ATOM 672 C C . ALA A 1 97 ? -37.079 7.226 18.522 1.00 90.31 97 ALA A C 1
ATOM 674 O O . ALA A 1 97 ? -37.859 8.133 18.220 1.00 90.31 97 ALA A O 1
ATOM 675 N N . GLU A 1 98 ? -37.079 6.653 19.729 1.00 94.25 98 GLU A N 1
ATOM 676 C CA . GLU A 1 98 ? -37.951 7.025 20.850 1.00 94.25 98 GLU A CA 1
ATOM 677 C C . GLU A 1 98 ? -37.141 7.149 22.155 1.00 94.25 98 GLU A C 1
ATOM 679 O O . GLU A 1 98 ? -36.142 6.456 22.359 1.00 94.25 98 GLU A O 1
ATOM 684 N N . LEU A 1 99 ? -37.593 8.011 23.075 1.00 93.00 99 LEU A N 1
ATOM 685 C CA . LEU A 1 99 ? -37.008 8.147 24.415 1.00 93.00 99 LEU A CA 1
ATOM 686 C C . LEU A 1 99 ? -37.493 7.035 25.351 1.00 93.00 99 LEU A C 1
ATOM 688 O O . LEU A 1 99 ? -38.653 7.011 25.774 1.00 93.00 99 LEU A O 1
ATOM 692 N N . ASN A 1 100 ? -36.578 6.172 25.776 1.00 90.25 100 ASN A N 1
ATOM 693 C CA . ASN A 1 100 ? -36.812 5.232 26.860 1.00 90.25 100 ASN A CA 1
ATOM 694 C C . ASN A 1 100 ? -36.786 5.965 28.213 1.00 90.25 100 ASN A C 1
ATOM 696 O O . ASN A 1 100 ? -35.861 6.717 28.516 1.00 90.25 100 ASN A O 1
ATOM 700 N N . SER A 1 101 ? -37.786 5.697 29.060 1.00 90.69 101 SER A N 1
ATOM 701 C CA . SER A 1 101 ? -37.865 6.191 30.443 1.00 90.69 101 SER A CA 1
ATOM 702 C C . SER A 1 101 ? -37.894 7.725 30.577 1.00 90.69 101 SER A C 1
ATOM 704 O O . SER A 1 101 ? -37.391 8.276 31.551 1.00 90.69 101 SER A O 1
ATOM 706 N N . SER A 1 102 ? -38.562 8.416 29.647 1.00 93.00 102 SER A N 1
ATOM 707 C CA . SER A 1 102 ? -38.674 9.886 29.521 1.00 93.00 102 SER A CA 1
ATOM 708 C C . SER A 1 102 ? -39.281 10.670 30.706 1.00 93.00 102 SER A C 1
ATOM 710 O O . SER A 1 102 ? -39.510 11.874 30.590 1.00 93.00 102 SER A O 1
ATOM 712 N N . SER A 1 103 ? -39.541 10.030 31.850 1.00 94.44 103 SER A N 1
ATOM 713 C CA . SER A 1 103 ? -39.971 10.673 33.103 1.00 94.44 103 SER A CA 1
ATOM 714 C C . SER A 1 103 ? -38.993 10.447 34.268 1.00 94.44 103 SER A C 1
ATOM 716 O O . SER A 1 103 ? -39.380 10.546 35.435 1.00 94.44 103 SER A O 1
ATOM 718 N N . THR A 1 104 ? -37.749 10.055 33.977 1.00 93.75 104 THR A N 1
ATOM 719 C CA . THR A 1 104 ? -36.670 9.885 34.961 1.00 93.75 104 THR A CA 1
ATOM 720 C C . THR A 1 104 ? -35.655 11.028 34.869 1.00 93.75 104 THR A C 1
ATOM 722 O O . THR A 1 104 ? -35.672 11.835 33.940 1.00 93.75 104 THR A O 1
ATOM 725 N N . VAL A 1 105 ? -34.734 11.076 35.836 1.00 92.00 105 VAL A N 1
ATOM 726 C CA . VAL A 1 105 ? -33.573 11.980 35.798 1.00 92.00 105 VAL A CA 1
ATOM 727 C C . VAL A 1 105 ? -32.606 11.654 34.648 1.00 92.00 105 VAL A C 1
ATOM 729 O O . VAL A 1 105 ? -31.886 12.540 34.206 1.00 92.00 105 VAL A O 1
ATOM 732 N N . SER A 1 106 ? -32.612 10.419 34.134 1.00 91.31 106 SER A N 1
ATOM 733 C CA . SER A 1 106 ? -31.708 9.961 33.072 1.00 91.31 106 SER A CA 1
ATOM 734 C C . SER A 1 106 ? -32.423 8.998 32.115 1.00 91.31 106 SER A C 1
ATOM 736 O O . SER A 1 106 ? -32.400 7.782 32.343 1.00 91.31 106 SER A O 1
ATOM 738 N N . PRO A 1 107 ? -33.120 9.511 31.086 1.00 93.56 107 PRO A N 1
ATOM 739 C CA . PRO A 1 107 ? -33.655 8.698 30.002 1.00 93.56 107 PRO A CA 1
ATOM 740 C C . PRO A 1 107 ? -32.550 8.324 29.002 1.00 93.56 107 PRO A C 1
ATOM 742 O O . PRO A 1 107 ? -31.435 8.848 29.056 1.00 93.56 107 PRO A O 1
ATOM 745 N N . ALA A 1 108 ? -32.889 7.440 28.066 1.00 90.12 108 ALA A N 1
ATOM 746 C CA . ALA A 1 108 ? -32.000 7.014 26.987 1.00 90.12 108 ALA A CA 1
ATOM 747 C C . ALA A 1 108 ? -32.689 7.123 25.620 1.00 90.12 108 ALA A C 1
ATOM 749 O O . ALA A 1 108 ? -33.908 6.971 25.533 1.00 90.12 108 ALA A O 1
ATOM 750 N N . ILE A 1 109 ? -31.916 7.331 24.556 1.00 93.00 109 ILE A N 1
ATOM 751 C CA . ILE A 1 109 ? -32.378 7.306 23.160 1.00 93.00 109 ILE A CA 1
ATOM 752 C C . ILE A 1 109 ? -31.340 6.594 22.289 1.00 93.00 109 ILE A C 1
ATOM 754 O O . ILE A 1 109 ? -30.148 6.847 22.421 1.00 93.00 109 ILE A O 1
ATOM 758 N N . THR A 1 110 ? -31.781 5.710 21.394 1.00 90.25 110 THR A N 1
ATOM 759 C CA . THR A 1 110 ? -30.928 5.161 20.327 1.00 90.25 110 THR A CA 1
ATOM 760 C C . THR A 1 110 ? -31.107 6.013 19.078 1.00 90.25 110 THR A C 1
ATOM 762 O O . THR A 1 110 ? -32.245 6.249 18.672 1.00 90.25 110 THR A O 1
ATOM 765 N N . VAL A 1 111 ? -30.011 6.481 18.479 1.00 86.81 111 VAL A N 1
ATOM 766 C CA . VAL A 1 111 ? -30.041 7.309 17.262 1.00 86.81 111 VAL A CA 1
ATOM 767 C C . VAL A 1 111 ? -29.880 6.444 16.008 1.00 86.81 111 VAL A C 1
ATOM 769 O O . VAL A 1 111 ? -28.807 5.925 15.735 1.00 86.81 111 VAL A O 1
ATOM 772 N N . ASP A 1 112 ? -30.960 6.267 15.246 1.00 79.25 112 ASP A N 1
ATOM 773 C CA . ASP A 1 112 ? -31.072 5.246 14.187 1.00 79.25 112 ASP A CA 1
ATOM 774 C C . ASP A 1 112 ? -30.853 5.773 12.754 1.00 79.25 112 ASP A C 1
ATOM 776 O O . ASP A 1 112 ? -30.676 5.001 11.815 1.00 79.25 112 ASP A O 1
ATOM 780 N N . ILE A 1 113 ? -30.861 7.095 12.568 1.00 81.94 113 ILE A N 1
ATOM 781 C CA . ILE A 1 113 ? -30.489 7.783 11.320 1.00 81.94 113 ILE A CA 1
ATOM 782 C C . ILE A 1 113 ? -29.560 8.962 11.640 1.00 81.94 113 ILE A C 1
ATOM 784 O O . ILE A 1 113 ? -29.759 9.657 12.636 1.00 81.94 113 ILE A O 1
ATOM 788 N N . ALA A 1 114 ? -28.567 9.223 10.788 1.00 75.75 114 ALA A N 1
ATOM 789 C CA . ALA A 1 114 ? -27.677 10.372 10.935 1.00 75.75 114 ALA A CA 1
ATOM 790 C C . ALA A 1 114 ? -28.410 11.719 10.749 1.00 75.75 114 ALA A C 1
ATOM 792 O O . ALA A 1 114 ? -29.306 11.867 9.912 1.00 75.75 114 ALA A O 1
ATOM 793 N N . GLY A 1 115 ? -28.012 12.719 11.529 1.00 81.19 115 GLY A N 1
ATOM 794 C CA . GLY A 1 115 ? -28.564 14.066 11.564 1.00 81.19 115 GLY A CA 1
ATOM 795 C C . GLY A 1 115 ? -28.828 14.556 12.991 1.00 81.19 115 GLY A C 1
ATOM 796 O O . GLY A 1 115 ? -28.372 13.979 13.975 1.00 81.19 115 GLY A O 1
ATOM 797 N N . ILE A 1 116 ? -29.575 15.657 13.096 1.00 89.12 116 ILE A N 1
ATOM 798 C CA . ILE A 1 116 ? -29.816 16.347 14.369 1.00 89.12 116 ILE A CA 1
ATOM 799 C C . ILE A 1 116 ? -31.108 15.856 15.027 1.00 89.12 116 ILE A C 1
ATOM 801 O O . ILE A 1 116 ? -32.205 16.067 14.492 1.00 89.12 116 ILE A O 1
ATOM 805 N N . TYR A 1 117 ? -30.967 15.324 16.238 1.00 95.19 117 TYR A N 1
ATOM 806 C CA . TYR A 1 117 ? -32.048 15.129 17.196 1.00 95.19 117 TYR A CA 1
ATOM 807 C C . TYR A 1 117 ? -32.042 16.294 18.190 1.00 95.19 117 TYR A C 1
ATOM 809 O O . TYR A 1 117 ? -30.981 16.758 18.606 1.00 95.19 117 TYR A O 1
ATOM 817 N N . LEU A 1 118 ? -33.222 16.769 18.585 1.00 96.62 118 LEU A N 1
ATOM 818 C CA . LEU A 1 118 ? -33.363 17.804 19.613 1.00 96.62 118 LEU A CA 1
ATOM 819 C C . LEU A 1 118 ? -34.306 17.300 20.698 1.00 96.62 118 LEU A C 1
ATOM 821 O O . LEU A 1 118 ? -35.436 16.898 20.396 1.00 96.62 118 LEU A O 1
ATOM 825 N N . VAL A 1 119 ? -33.839 17.325 21.946 1.00 96.75 119 VAL A N 1
ATOM 826 C CA . VAL A 1 119 ? -34.591 16.845 23.105 1.00 96.75 119 VAL A CA 1
ATOM 827 C C . VAL A 1 119 ? -34.799 17.982 24.103 1.00 96.75 119 VAL A C 1
ATOM 829 O O . VAL A 1 119 ? -33.853 18.645 24.516 1.00 96.75 119 VAL A O 1
ATOM 832 N N . GLU A 1 120 ? -36.052 18.194 24.495 1.00 97.81 120 GLU A N 1
ATOM 833 C CA . GLU A 1 120 ? -36.467 19.166 25.506 1.00 97.81 120 GLU A CA 1
ATOM 834 C C . GLU A 1 120 ? -36.613 18.501 26.882 1.00 97.81 120 GLU A C 1
ATOM 836 O O . GLU A 1 120 ? -37.149 17.392 26.985 1.00 97.81 120 GLU A O 1
ATOM 841 N N . LEU A 1 121 ? -36.227 19.214 27.942 1.00 97.81 121 LEU A N 1
ATOM 842 C CA . LEU A 1 121 ? -36.539 18.897 29.336 1.00 97.81 121 LEU A CA 1
ATOM 843 C C . LEU A 1 121 ? -37.445 19.975 29.948 1.00 97.81 121 LEU A C 1
ATOM 845 O O . LEU A 1 121 ? -37.230 21.176 29.780 1.00 97.81 121 LEU A O 1
ATOM 849 N N . THR A 1 122 ? -38.408 19.539 30.763 1.00 97.56 122 THR A N 1
ATOM 850 C CA . THR A 1 122 ? -38.963 20.358 31.851 1.00 97.56 122 THR A CA 1
ATOM 851 C C . THR A 1 122 ? -38.960 19.593 33.169 1.00 97.56 122 THR A C 1
ATOM 853 O O . THR A 1 122 ? -39.076 18.363 33.190 1.00 97.56 122 THR A O 1
ATOM 856 N N . VAL A 1 123 ? -38.885 20.330 34.276 1.00 96.25 123 VAL A N 1
ATOM 857 C CA . VAL A 1 123 ? -39.024 19.797 35.636 1.00 96.25 123 VAL A CA 1
ATOM 858 C C . VAL A 1 123 ? -40.159 20.486 36.396 1.00 96.25 123 VAL A C 1
ATOM 860 O O . VAL A 1 123 ? -40.539 21.616 36.084 1.00 96.25 123 VAL A O 1
ATOM 863 N N . SER A 1 124 ? -40.732 19.800 37.384 1.00 96.12 124 SER A N 1
ATOM 864 C CA . SER A 1 124 ? -41.824 20.313 38.223 1.00 96.12 124 SER A CA 1
ATOM 865 C C . SER A 1 124 ? -41.703 19.831 39.668 1.00 96.12 124 SER A C 1
ATOM 867 O O . SER A 1 124 ? -41.453 18.650 39.911 1.00 96.12 124 SER A O 1
ATOM 869 N N . ASP A 1 125 ? -41.925 20.753 40.602 1.00 94.31 125 ASP A N 1
ATOM 870 C CA . ASP A 1 125 ? -41.992 20.570 42.063 1.00 94.31 125 ASP A CA 1
ATOM 871 C C . ASP A 1 125 ? -43.362 20.021 42.549 1.00 94.31 125 ASP A C 1
ATOM 873 O O . ASP A 1 125 ? -43.489 19.520 43.666 1.00 94.31 125 ASP A O 1
ATOM 877 N N . GLY A 1 126 ? -44.397 20.083 41.699 1.00 90.94 126 GLY A N 1
ATOM 878 C CA . GLY A 1 126 ? -45.789 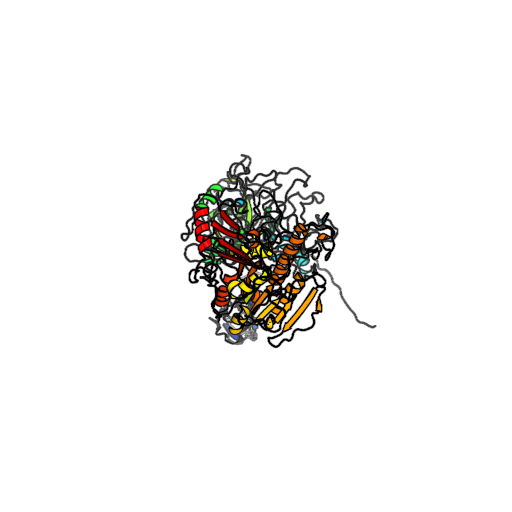19.737 42.010 1.00 90.94 126 GLY A CA 1
ATOM 879 C C . GLY A 1 126 ? -46.765 20.923 42.140 1.00 90.94 126 GLY A C 1
ATOM 880 O O . GLY A 1 126 ? -47.977 20.693 42.114 1.00 90.94 126 GLY A O 1
ATOM 881 N N . GLU A 1 127 ? -46.286 22.169 42.219 1.00 91.62 127 GLU A N 1
ATOM 882 C CA . GLU A 1 127 ? -47.086 23.409 42.160 1.00 91.62 127 GLU A CA 1
ATOM 883 C C . GLU A 1 127 ? -46.812 24.250 40.893 1.00 91.62 127 GLU A C 1
ATOM 885 O O . GLU A 1 127 ? -47.741 24.852 40.343 1.00 91.62 127 GLU A O 1
ATOM 890 N N . LEU A 1 128 ? -45.567 24.277 40.409 1.00 92.19 128 LEU A N 1
ATOM 891 C CA . LEU A 1 128 ? -45.069 25.007 39.240 1.00 92.19 128 LEU A CA 1
ATOM 892 C C . LEU A 1 128 ? -44.265 24.089 38.297 1.00 92.19 128 LEU A C 1
ATOM 894 O O . LEU A 1 128 ? -43.986 22.927 38.585 1.00 92.19 128 LEU A O 1
ATOM 898 N N . GLN A 1 129 ? -43.913 24.610 37.122 1.00 96.50 129 GLN A N 1
ATOM 899 C CA . GLN A 1 129 ? -43.095 23.934 36.113 1.00 96.50 129 GLN A CA 1
ATOM 900 C C . GLN A 1 129 ? -42.004 24.897 35.635 1.00 96.50 129 GLN A C 1
ATOM 902 O O . GLN A 1 129 ? -42.226 26.111 35.590 1.00 96.50 129 GLN A O 1
ATOM 907 N N . SER A 1 130 ? -40.839 24.352 35.298 1.00 96.56 130 SER A N 1
ATOM 908 C CA . SER A 1 130 ? -39.688 25.104 34.808 1.00 96.56 130 SER A CA 1
ATOM 909 C C . SER A 1 130 ? -39.938 25.779 33.456 1.00 96.56 130 SER A C 1
ATOM 911 O O . SER A 1 130 ? -40.900 25.486 32.740 1.00 96.56 130 SER A O 1
ATOM 913 N N . ALA A 1 131 ? -39.004 26.644 33.057 1.00 94.25 131 ALA A N 1
ATOM 914 C CA . ALA A 1 131 ? -38.784 26.891 31.636 1.00 94.25 131 ALA A CA 1
ATOM 915 C C . ALA A 1 131 ? -38.336 25.594 30.929 1.00 94.25 131 ALA A C 1
ATOM 917 O O . ALA A 1 131 ? -37.863 24.655 31.575 1.00 94.25 131 ALA A O 1
ATOM 918 N N . LEU A 1 132 ? -38.491 25.557 29.606 1.00 95.25 132 LEU A N 1
ATOM 919 C CA . LEU A 1 132 ? -37.870 24.539 28.760 1.00 95.25 132 LEU A CA 1
ATOM 920 C C . LEU A 1 132 ? -36.356 24.753 28.730 1.00 95.25 132 LEU A C 1
ATOM 922 O O . LEU A 1 132 ? -35.912 25.896 28.609 1.00 95.25 132 LEU A O 1
ATOM 926 N N . ASP A 1 133 ? -35.612 23.655 28.781 1.00 96.94 133 ASP A N 1
ATOM 927 C CA . ASP A 1 133 ? -34.199 23.599 28.406 1.00 96.94 133 ASP A CA 1
ATOM 928 C C . ASP A 1 133 ? -33.980 22.486 27.368 1.00 96.94 133 ASP A C 1
ATOM 930 O O . ASP A 1 133 ? -34.825 21.594 27.235 1.00 96.94 133 ASP A O 1
ATOM 934 N N . THR A 1 134 ? -32.902 22.558 26.586 1.00 96.06 134 THR A N 1
ATOM 935 C CA . THR A 1 134 ? -32.713 21.724 25.385 1.00 96.06 134 THR A CA 1
ATOM 936 C C . THR A 1 134 ? -31.312 21.154 25.271 1.00 96.06 134 THR A C 1
ATOM 938 O O . THR A 1 134 ? -30.348 21.906 25.365 1.00 96.06 134 THR A O 1
ATOM 941 N N . VAL A 1 135 ? -31.225 19.872 24.919 1.00 94.88 135 VAL A N 1
ATOM 942 C CA . VAL A 1 135 ? -29.985 19.203 24.513 1.00 94.88 135 VAL A CA 1
ATOM 943 C C . VAL A 1 135 ? -30.090 18.749 23.055 1.00 94.88 135 VAL A C 1
ATOM 945 O O . VAL A 1 135 ? -31.045 18.069 22.658 1.00 94.88 135 VAL A O 1
ATOM 948 N N . GLN A 1 136 ? -29.120 19.150 22.238 1.00 95.19 136 GLN A N 1
ATOM 949 C CA . GLN A 1 136 ? -28.963 18.700 20.861 1.00 95.19 136 GLN A CA 1
ATOM 950 C C . GLN A 1 136 ? -28.091 17.440 20.826 1.00 95.19 136 GLN A C 1
ATOM 952 O O . GLN A 1 136 ? -27.021 17.399 21.428 1.00 95.19 136 GLN A O 1
ATOM 957 N N . ILE A 1 137 ? -28.521 16.425 20.077 1.00 93.56 137 ILE A N 1
ATOM 958 C CA . ILE A 1 137 ? -27.695 15.261 19.747 1.00 93.56 137 ILE A CA 1
ATOM 959 C C . ILE A 1 137 ? -27.420 15.306 18.245 1.00 93.56 137 ILE A C 1
ATOM 961 O O . ILE A 1 137 ? -28.346 15.240 17.431 1.00 93.56 137 ILE A O 1
ATOM 965 N N . VAL A 1 138 ? -26.149 15.417 17.871 1.00 87.12 138 VAL A N 1
ATOM 966 C CA . VAL A 1 138 ? -25.687 15.241 16.492 1.00 87.12 138 VAL A CA 1
ATOM 967 C C . VAL A 1 138 ? -25.287 13.780 16.335 1.00 87.12 138 VAL A C 1
ATOM 969 O O . VAL A 1 138 ? -24.272 13.359 16.882 1.00 87.12 138 VAL A O 1
ATOM 972 N N . ALA A 1 139 ? -26.109 13.006 15.627 1.00 83.44 139 ALA A N 1
ATOM 973 C CA . ALA A 1 139 ? -25.753 11.652 15.230 1.00 83.44 139 ALA A CA 1
ATOM 974 C C . ALA A 1 139 ? -25.079 11.705 13.862 1.00 83.44 139 ALA A C 1
ATOM 976 O O . ALA A 1 139 ? -25.695 12.140 12.888 1.00 83.44 139 ALA A O 1
ATOM 977 N N . GLU A 1 140 ? -23.838 11.264 13.762 1.00 67.81 140 GLU A N 1
ATOM 978 C CA . GLU A 1 140 ? -23.131 11.197 12.486 1.00 67.81 140 GLU A CA 1
ATOM 979 C C . GLU A 1 140 ? -23.226 9.781 11.905 1.00 67.81 140 GLU A C 1
ATOM 981 O O . GLU A 1 140 ? -23.469 8.801 12.621 1.00 67.81 140 GLU A O 1
ATOM 986 N N . LEU A 1 141 ? -23.089 9.661 10.579 1.00 48.69 141 LEU A N 1
ATOM 987 C CA . LEU A 1 141 ? -22.841 8.347 9.985 1.00 48.69 141 LEU A CA 1
ATOM 988 C C . LEU A 1 141 ? -21.546 7.790 10.594 1.00 48.69 141 LEU A C 1
ATOM 990 O O . LEU A 1 141 ? -20.667 8.581 10.942 1.00 48.69 141 LEU A O 1
ATOM 994 N N . PRO A 1 142 ? -21.373 6.460 10.676 1.00 47.81 142 PRO A N 1
ATOM 995 C CA . PRO A 1 142 ? -20.038 5.915 10.836 1.00 47.81 142 PRO A CA 1
ATOM 996 C C . PRO A 1 142 ? -19.189 6.483 9.697 1.00 47.81 142 PRO A C 1
ATOM 998 O O . PRO A 1 142 ? -19.509 6.274 8.523 1.00 47.81 142 PRO A O 1
ATOM 1001 N N . THR A 1 143 ? -18.140 7.234 10.030 1.00 38.69 143 THR A N 1
ATOM 1002 C CA . THR A 1 143 ? -17.070 7.487 9.071 1.00 38.69 143 THR A CA 1
ATOM 1003 C C . THR A 1 143 ? -16.559 6.133 8.593 1.00 38.69 143 THR A C 1
ATOM 1005 O O . THR A 1 143 ? -16.531 5.168 9.363 1.00 38.69 143 THR A O 1
ATOM 1008 N N . THR A 1 144 ? -16.179 6.030 7.319 1.00 38.47 144 THR A N 1
ATOM 1009 C CA . THR A 1 144 ? -15.439 4.861 6.833 1.00 38.47 144 THR A CA 1
ATOM 1010 C C . THR A 1 144 ? -14.164 4.805 7.664 1.00 38.47 144 THR A C 1
ATOM 1012 O O . THR A 1 144 ? -13.292 5.652 7.477 1.00 38.47 144 THR A O 1
ATOM 1015 N N . LYS A 1 145 ? -14.125 3.931 8.679 1.00 47.06 145 LYS A N 1
ATOM 1016 C CA . LYS A 1 145 ? -13.162 4.070 9.772 1.00 47.06 145 LYS A CA 1
ATOM 1017 C C . LYS A 1 145 ? -11.764 3.886 9.207 1.00 47.06 145 LYS A C 1
ATOM 1019 O O . LYS A 1 145 ? -11.416 2.796 8.761 1.00 47.06 145 LYS A O 1
ATOM 1024 N N . VAL A 1 146 ? -11.009 4.982 9.178 1.00 50.19 146 VAL A N 1
ATOM 1025 C CA . VAL A 1 146 ? -9.648 4.997 8.655 1.00 50.19 146 VAL A CA 1
ATOM 1026 C C . VAL A 1 146 ? -8.846 4.030 9.513 1.00 50.19 146 VAL A C 1
ATOM 1028 O O . VAL A 1 146 ? -8.785 4.186 10.737 1.00 50.19 146 VAL A O 1
ATOM 1031 N N . LEU A 1 147 ? -8.292 2.995 8.879 1.00 61.75 147 LEU A N 1
ATOM 1032 C CA . LEU A 1 147 ? -7.371 2.090 9.551 1.00 61.75 147 LEU A CA 1
ATOM 1033 C C . LEU A 1 147 ? -6.237 2.935 10.138 1.00 61.75 147 LEU A C 1
ATOM 1035 O O . LEU A 1 147 ? -5.735 3.849 9.491 1.00 61.75 147 LEU A O 1
ATOM 1039 N N . SER A 1 148 ? -5.839 2.631 11.367 1.00 78.50 148 SER A N 1
ATOM 1040 C CA . SER A 1 148 ? -4.620 3.139 11.989 1.00 78.50 148 SER A CA 1
ATOM 1041 C C . SER A 1 148 ? -3.533 2.074 11.808 1.00 78.50 148 SER A C 1
ATOM 1043 O O . SER A 1 148 ? -3.299 1.299 12.741 1.00 78.50 148 SER A O 1
ATOM 1045 N N . PRO A 1 149 ? -2.902 1.957 10.619 1.00 84.31 149 PRO A N 1
ATOM 1046 C CA . PRO A 1 149 ? -1.865 0.963 10.387 1.00 84.31 149 PRO A CA 1
ATOM 1047 C C . PRO A 1 149 ? -0.725 1.208 11.370 1.00 84.31 149 PRO A C 1
ATOM 1049 O O . PRO A 1 149 ? -0.113 2.277 11.387 1.00 84.31 149 PRO A O 1
ATOM 1052 N N . ILE A 1 150 ? -0.454 0.216 12.214 1.00 92.38 150 ILE A N 1
ATOM 1053 C CA . ILE A 1 150 ? 0.611 0.326 13.204 1.00 92.38 150 ILE A CA 1
ATOM 1054 C C . ILE A 1 150 ? 1.943 0.391 12.463 1.00 92.38 150 ILE A C 1
ATOM 1056 O O . ILE A 1 150 ? 2.353 -0.582 11.826 1.00 92.38 150 ILE A O 1
ATOM 1060 N N . VAL A 1 151 ? 2.600 1.550 12.549 1.00 92.88 151 VAL A N 1
ATOM 1061 C CA . VAL A 1 151 ? 3.980 1.739 12.092 1.00 92.88 151 VAL A CA 1
ATOM 1062 C C . VAL A 1 151 ? 4.855 0.696 12.777 1.00 92.88 151 VAL A C 1
ATOM 1064 O O . VAL A 1 151 ? 4.766 0.514 13.988 1.00 92.88 151 VAL A O 1
ATOM 1067 N N . ASP A 1 152 ? 5.714 0.026 12.023 1.00 93.44 152 ASP A N 1
ATOM 1068 C CA . ASP A 1 152 ? 6.639 -0.978 12.541 1.00 93.44 152 ASP A CA 1
ATOM 1069 C C . ASP A 1 152 ? 7.671 -0.342 13.502 1.00 93.44 152 ASP A C 1
ATOM 1071 O O . ASP A 1 152 ? 7.875 0.878 13.537 1.00 93.44 152 ASP A O 1
ATOM 1075 N N . THR A 1 153 ? 8.326 -1.147 14.334 1.00 95.69 153 THR A N 1
ATOM 1076 C CA . THR A 1 153 ? 9.397 -0.685 15.229 1.00 95.69 153 THR A CA 1
ATOM 1077 C C . THR A 1 153 ? 10.690 -0.378 14.465 1.00 95.69 153 THR A C 1
ATOM 1079 O O . THR A 1 153 ? 11.507 0.420 14.940 1.00 95.69 153 THR A O 1
ATOM 1082 N N . GLY A 1 154 ? 10.852 -0.969 13.276 1.00 91.00 154 GLY A N 1
ATOM 1083 C CA . GLY A 1 154 ? 12.007 -0.840 12.394 1.00 91.00 154 GLY A CA 1
ATOM 1084 C C . GLY A 1 154 ? 13.197 -1.711 12.802 1.00 91.00 154 GLY A C 1
ATOM 1085 O O . GLY A 1 154 ? 14.313 -1.459 12.344 1.00 91.00 154 GLY A O 1
ATOM 1086 N N . GLN A 1 155 ? 13.018 -2.696 13.690 1.00 92.62 155 GLN A N 1
ATOM 1087 C CA . GLN A 1 155 ? 14.122 -3.572 14.086 1.00 92.62 155 GLN A CA 1
ATOM 1088 C C . GLN A 1 155 ? 14.474 -4.563 12.971 1.00 92.62 155 GLN A C 1
ATOM 1090 O O . GLN A 1 155 ? 13.651 -5.354 12.539 1.00 92.62 155 GLN A O 1
ATOM 1095 N N . THR A 1 156 ? 15.742 -4.562 12.557 1.00 91.56 156 THR A N 1
ATOM 1096 C CA . THR A 1 156 ? 16.316 -5.497 11.567 1.00 91.56 156 THR A CA 1
ATOM 1097 C C . THR A 1 156 ? 17.417 -6.388 12.159 1.00 91.56 156 THR A C 1
ATOM 1099 O O . THR A 1 156 ? 18.155 -7.057 11.438 1.00 91.56 156 THR A O 1
ATOM 1102 N N . ARG A 1 157 ? 17.576 -6.366 13.491 1.00 92.50 157 ARG A N 1
ATOM 1103 C CA . ARG A 1 157 ? 18.636 -7.058 14.239 1.00 92.50 157 ARG A CA 1
ATOM 1104 C C . ARG A 1 157 ? 18.038 -7.854 15.393 1.00 92.50 157 ARG A C 1
ATOM 1106 O O . ARG A 1 157 ? 17.379 -7.279 16.257 1.00 92.50 157 ARG A O 1
ATOM 1113 N N . CYS A 1 158 ? 18.327 -9.149 15.443 1.00 93.88 158 CYS A N 1
ATOM 1114 C CA . CYS A 1 158 ? 17.899 -10.030 16.525 1.00 93.88 158 CYS A CA 1
ATOM 1115 C C . CYS A 1 158 ? 18.962 -10.118 17.627 1.00 93.88 158 CYS A C 1
ATOM 1117 O O . CYS A 1 158 ? 20.162 -10.110 17.353 1.00 93.88 158 CYS A O 1
ATOM 1119 N N . PHE A 1 159 ? 18.535 -10.227 18.888 1.00 94.19 159 PHE A N 1
ATOM 1120 C CA . PHE A 1 159 ? 19.434 -10.271 20.046 1.00 94.19 159 PHE A CA 1
ATOM 1121 C C . PHE A 1 159 ? 18.979 -11.319 21.057 1.00 94.19 159 PHE A C 1
ATOM 1123 O O . PHE A 1 159 ? 17.841 -11.275 21.533 1.00 94.19 159 PHE A O 1
ATOM 1130 N N . ASN A 1 160 ? 19.892 -12.212 21.438 1.00 90.25 160 ASN A N 1
ATOM 1131 C CA . ASN A 1 160 ? 19.603 -13.250 22.424 1.00 90.25 160 ASN A CA 1
ATOM 1132 C C . ASN A 1 160 ? 19.400 -12.685 23.840 1.00 90.25 160 ASN A C 1
ATOM 1134 O O . ASN A 1 160 ? 19.956 -11.649 24.209 1.00 90.25 160 ASN A O 1
ATOM 1138 N N . SER A 1 161 ? 18.610 -13.400 24.642 1.00 88.56 161 SER A N 1
ATOM 1139 C CA . SER A 1 161 ? 18.375 -13.118 26.060 1.00 88.56 161 SER A CA 1
ATOM 1140 C C . SER A 1 161 ? 19.674 -13.087 26.869 1.00 88.56 161 SER A C 1
ATOM 1142 O O . SER A 1 161 ? 19.977 -12.098 27.535 1.00 88.56 161 SER A O 1
ATOM 1144 N N . VAL A 1 162 ? 20.479 -14.148 26.753 1.00 84.00 162 VAL A N 1
ATOM 1145 C CA . VAL A 1 162 ? 21.689 -14.380 27.554 1.00 84.00 162 VAL A CA 1
ATOM 1146 C C . VAL A 1 162 ? 22.816 -13.410 27.178 1.00 84.00 162 VAL A C 1
ATOM 1148 O O . VAL A 1 162 ? 23.695 -13.704 26.364 1.00 84.00 162 VAL A O 1
ATOM 1151 N N . GLY A 1 163 ? 22.821 -12.246 27.828 1.00 79.75 163 GLY A N 1
ATOM 1152 C CA . GLY A 1 163 ? 23.853 -11.215 27.693 1.00 79.75 163 GLY A CA 1
ATOM 1153 C C . GLY A 1 163 ? 23.670 -10.225 26.535 1.00 79.75 163 GLY A C 1
ATOM 1154 O O . GLY A 1 163 ? 24.542 -9.368 26.357 1.00 79.75 163 GLY A O 1
ATOM 1155 N N . GLY A 1 164 ? 22.566 -10.302 25.781 1.00 89.31 164 GLY A N 1
ATOM 1156 C CA . GLY A 1 164 ? 22.178 -9.293 24.788 1.00 89.31 164 GLY A CA 1
ATOM 1157 C C . GLY A 1 164 ? 23.075 -9.200 23.561 1.00 89.31 164 GLY A C 1
ATOM 1158 O O . GLY A 1 164 ? 23.342 -8.093 23.090 1.00 89.31 164 GLY A O 1
ATOM 1159 N N . THR A 1 165 ? 23.591 -10.329 23.079 1.00 92.50 165 THR A N 1
ATOM 1160 C CA . THR A 1 165 ? 24.446 -10.365 21.884 1.00 92.50 165 THR A CA 1
ATOM 1161 C C . THR A 1 165 ? 23.626 -10.537 20.610 1.00 92.50 165 THR A C 1
ATOM 1163 O O . THR A 1 165 ? 22.646 -11.282 20.588 1.00 92.50 165 THR A O 1
ATOM 1166 N N . GLU A 1 166 ? 24.033 -9.831 19.554 1.00 93.94 166 GLU A N 1
ATOM 1167 C CA . GLU A 1 166 ? 23.403 -9.913 18.234 1.00 93.94 166 GLU A CA 1
ATOM 1168 C C . GLU A 1 166 ? 23.494 -11.346 17.679 1.00 93.94 166 GLU A C 1
ATOM 1170 O O . GL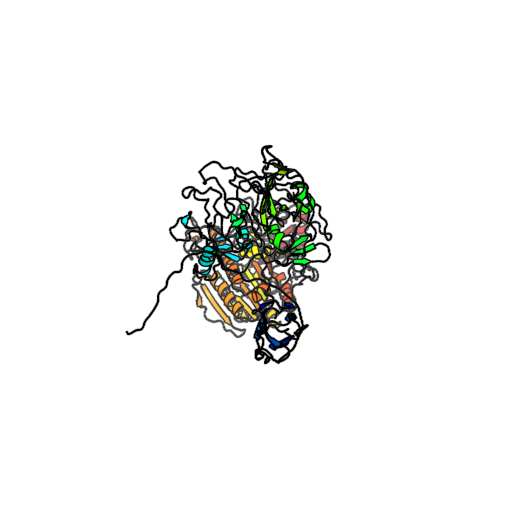U A 1 166 ? 24.519 -12.022 17.820 1.00 93.94 166 GLU A O 1
ATOM 1175 N N . THR A 1 167 ? 22.402 -11.820 17.086 1.00 91.75 167 THR A N 1
ATOM 1176 C CA . THR A 1 167 ? 22.227 -13.177 16.562 1.00 91.75 167 THR A CA 1
ATOM 1177 C C . THR A 1 167 ? 21.444 -13.139 15.249 1.00 91.75 167 THR A C 1
ATOM 1179 O O . THR A 1 167 ? 20.819 -12.138 14.907 1.00 91.75 167 THR A O 1
ATOM 1182 N N . THR A 1 168 ? 21.478 -14.232 14.493 1.00 89.88 168 THR A N 1
ATOM 1183 C CA . THR A 1 168 ? 20.744 -14.358 13.229 1.00 89.88 168 THR A CA 1
ATOM 1184 C C . THR A 1 168 ? 19.237 -14.462 13.488 1.00 89.88 168 THR A C 1
ATOM 1186 O O . THR A 1 168 ? 18.805 -15.376 14.190 1.00 89.88 168 THR A O 1
ATOM 1189 N N . CYS A 1 169 ? 18.454 -13.553 12.900 1.00 86.81 169 CYS A N 1
ATOM 1190 C CA . CYS A 1 169 ? 17.002 -13.703 12.766 1.00 86.81 169 CYS A CA 1
ATOM 1191 C C . CYS A 1 169 ? 16.709 -14.973 11.956 1.00 86.81 169 CYS A C 1
ATOM 1193 O O . CYS A 1 169 ? 17.377 -15.237 10.953 1.00 86.81 169 CYS A O 1
ATOM 1195 N N . SER A 1 170 ? 15.842 -15.833 12.479 1.00 83.50 170 SER A N 1
ATOM 1196 C CA . SER A 1 170 ? 15.674 -17.214 12.009 1.00 83.50 170 SER A CA 1
ATOM 1197 C C . SER A 1 170 ? 14.355 -17.829 12.480 1.00 83.50 170 SER A C 1
ATOM 1199 O O . SER A 1 170 ? 14.332 -18.958 12.975 1.00 83.50 170 SER A O 1
ATOM 1201 N N . ASP A 1 171 ? 13.274 -17.062 12.331 1.00 76.81 171 ASP A N 1
ATOM 1202 C CA . ASP A 1 171 ? 11.896 -17.463 12.632 1.00 76.81 171 ASP A CA 1
ATOM 1203 C C . ASP A 1 171 ? 11.750 -17.933 14.095 1.00 76.81 171 ASP A C 1
ATOM 1205 O O . ASP A 1 171 ? 11.184 -18.987 14.391 1.00 76.81 171 ASP A O 1
ATOM 1209 N N . GLN A 1 172 ? 12.354 -17.182 15.026 1.00 82.38 172 GLN A N 1
ATOM 1210 C CA . GLN A 1 172 ? 12.402 -17.520 16.453 1.00 82.38 172 GLN A CA 1
ATOM 1211 C C . GLN A 1 172 ? 11.309 -16.819 17.271 1.00 82.38 172 GLN A C 1
ATOM 1213 O O . GLN A 1 172 ? 11.114 -17.188 18.427 1.00 82.38 172 GLN A O 1
ATOM 1218 N N . GLY A 1 173 ? 10.628 -15.828 16.688 1.00 87.38 173 GLY A N 1
ATOM 1219 C CA . GLY A 1 173 ? 9.599 -15.002 17.326 1.00 87.38 173 GLY A CA 1
ATOM 1220 C C . GLY A 1 173 ? 10.107 -13.635 17.814 1.00 87.38 173 GLY A C 1
ATOM 1221 O O . GLY A 1 173 ? 9.470 -12.988 18.649 1.00 87.38 173 GLY A O 1
ATOM 1222 N N . TYR A 1 174 ? 11.268 -13.190 17.325 1.00 93.44 174 TYR A N 1
ATOM 1223 C CA . TYR A 1 174 ? 11.812 -11.856 17.577 1.00 93.44 174 TYR A CA 1
ATOM 1224 C C . TYR A 1 174 ? 11.131 -10.796 16.694 1.00 93.44 174 TYR A C 1
ATOM 1226 O O . TYR A 1 174 ? 10.591 -11.120 15.644 1.00 93.44 174 TYR A O 1
ATOM 1234 N N . ASP A 1 175 ? 11.184 -9.517 17.089 1.00 93.94 175 ASP A N 1
ATOM 1235 C CA . ASP A 1 175 ? 10.574 -8.400 16.331 1.00 93.94 175 ASP A CA 1
ATOM 1236 C C . ASP A 1 175 ? 11.001 -8.416 14.850 1.00 93.94 175 ASP A C 1
ATOM 1238 O O . ASP A 1 175 ? 10.180 -8.468 13.943 1.00 93.94 175 ASP A O 1
ATOM 1242 N N . ALA A 1 176 ? 12.314 -8.533 14.634 1.00 91.75 176 ALA A N 1
ATOM 1243 C CA . ALA A 1 176 ? 12.961 -8.578 13.325 1.00 91.75 176 ALA A CA 1
ATOM 1244 C C . ALA A 1 176 ? 12.836 -9.924 12.568 1.00 91.75 176 ALA A C 1
ATOM 1246 O O . ALA A 1 176 ? 13.424 -10.056 11.495 1.00 91.75 176 ALA A O 1
ATOM 1247 N N . ASP A 1 177 ? 12.119 -10.922 13.106 1.00 85.94 177 ASP A N 1
ATOM 1248 C CA . ASP A 1 177 ? 11.675 -12.093 12.326 1.00 85.94 177 ASP A CA 1
ATOM 1249 C C . ASP A 1 177 ? 10.357 -11.798 11.567 1.00 85.94 177 ASP A C 1
ATOM 1251 O O . ASP A 1 177 ? 9.971 -12.558 10.681 1.00 85.94 177 ASP A O 1
ATOM 1255 N N . TYR A 1 178 ? 9.659 -10.701 11.893 1.00 82.06 178 TYR A N 1
ATOM 1256 C CA . TYR A 1 178 ? 8.374 -10.322 11.300 1.00 82.06 178 TYR A CA 1
ATOM 1257 C C . TYR A 1 178 ? 8.470 -9.039 10.462 1.00 82.06 178 TYR A C 1
ATOM 1259 O O . TYR A 1 178 ? 9.434 -8.282 10.538 1.00 82.06 178 TYR A O 1
ATOM 1267 N N . THR A 1 179 ? 7.465 -8.798 9.618 1.00 76.56 179 THR A N 1
ATOM 1268 C CA . THR A 1 179 ? 7.377 -7.601 8.765 1.00 76.56 179 THR A CA 1
ATOM 1269 C C . THR A 1 179 ? 6.017 -6.938 8.949 1.00 76.56 179 THR A C 1
ATOM 1271 O O . THR A 1 179 ? 4.992 -7.520 8.594 1.00 76.56 179 THR A O 1
ATOM 1274 N N . GLY A 1 180 ? 6.007 -5.727 9.507 1.00 79.56 180 GLY A N 1
ATOM 1275 C CA . GLY A 1 180 ? 4.858 -4.827 9.542 1.00 79.56 180 GLY A CA 1
ATOM 1276 C C . GLY A 1 180 ? 5.033 -3.618 8.617 1.00 79.56 180 GLY A C 1
ATOM 1277 O O . GLY A 1 180 ? 5.821 -3.629 7.667 1.00 79.56 180 GLY A O 1
ATOM 1278 N N . ASN A 1 181 ? 4.293 -2.543 8.904 1.00 84.38 181 ASN A N 1
ATOM 1279 C CA . ASN A 1 181 ? 4.308 -1.311 8.111 1.00 84.38 181 ASN A CA 1
ATOM 1280 C C . ASN A 1 181 ? 5.607 -0.519 8.353 1.00 84.38 181 ASN A C 1
ATOM 1282 O O . ASN A 1 181 ? 5.659 0.366 9.212 1.00 84.38 181 ASN A O 1
ATOM 1286 N N . SER A 1 182 ? 6.672 -0.878 7.633 1.00 88.00 182 SER A N 1
ATOM 1287 C CA . SER A 1 182 ? 8.021 -0.306 7.785 1.00 88.00 182 SER A CA 1
ATOM 1288 C C . SER A 1 182 ? 8.013 1.236 7.810 1.00 88.00 182 SER A C 1
ATOM 1290 O O . SER A 1 182 ? 7.350 1.834 6.960 1.00 88.00 182 SER A O 1
ATOM 1292 N N . PRO A 1 183 ? 8.746 1.910 8.727 1.00 87.19 183 PRO A N 1
ATOM 1293 C CA . PRO A 1 183 ? 8.635 3.361 8.903 1.00 87.19 183 PRO A CA 1
ATOM 1294 C C . PRO A 1 183 ? 9.083 4.130 7.652 1.00 87.19 183 PRO A C 1
ATOM 1296 O O . PRO A 1 183 ? 10.276 4.213 7.351 1.00 87.19 183 PRO A O 1
ATOM 1299 N N . SER A 1 184 ? 8.118 4.707 6.935 1.00 88.88 184 SER A N 1
ATOM 1300 C CA . SER A 1 184 ? 8.322 5.410 5.668 1.00 88.88 184 SER A CA 1
ATOM 1301 C C . SER A 1 184 ? 7.938 6.878 5.815 1.00 88.88 184 SER A C 1
ATOM 1303 O O . SER A 1 184 ? 6.841 7.197 6.271 1.00 88.88 184 SER A O 1
ATOM 1305 N N . TYR A 1 185 ? 8.846 7.775 5.428 1.00 90.00 185 TYR A N 1
ATOM 1306 C CA . TYR A 1 185 ? 8.678 9.215 5.601 1.00 90.00 185 TYR A CA 1
ATOM 1307 C C . TYR A 1 185 ? 9.134 9.979 4.359 1.00 90.00 185 TYR A C 1
ATOM 1309 O O . TYR A 1 185 ? 10.231 9.742 3.850 1.00 90.00 185 TYR A O 1
ATOM 1317 N N . SER A 1 186 ? 8.334 10.950 3.925 1.00 85.00 186 SER A N 1
ATOM 1318 C CA . SER A 1 186 ? 8.655 11.841 2.807 1.00 85.00 186 SER A CA 1
ATOM 1319 C C . SER A 1 186 ? 8.822 13.279 3.285 1.00 85.00 186 SER A C 1
ATOM 1321 O O . SER A 1 186 ? 8.011 13.800 4.048 1.00 85.00 186 SER A O 1
ATOM 1323 N N . LEU A 1 187 ? 9.881 13.950 2.827 1.00 87.06 187 LEU A N 1
ATOM 1324 C CA . LEU A 1 187 ? 10.131 15.352 3.154 1.00 87.06 187 LEU A CA 1
ATOM 1325 C C . LEU A 1 187 ? 9.450 16.264 2.127 1.00 87.06 187 LEU A C 1
ATOM 1327 O O . LEU A 1 187 ? 9.627 16.100 0.922 1.00 87.06 187 LEU A O 1
ATOM 1331 N N . SER A 1 188 ? 8.710 17.263 2.604 1.00 81.19 188 SER A N 1
ATOM 1332 C CA . SER A 1 188 ? 8.196 18.348 1.756 1.00 81.19 188 SER A CA 1
ATOM 1333 C C . SER A 1 188 ? 9.329 19.082 1.019 1.00 81.19 188 SER A C 1
ATOM 1335 O O . SER A 1 188 ? 10.426 19.245 1.552 1.00 81.19 188 SER A O 1
ATOM 1337 N N . ALA A 1 189 ? 9.062 19.610 -0.181 1.00 69.69 189 ALA A N 1
ATOM 1338 C CA . ALA A 1 189 ? 10.076 20.285 -1.009 1.00 69.69 189 ALA A CA 1
ATOM 1339 C C . ALA A 1 189 ? 10.721 21.532 -0.354 1.00 69.69 189 ALA A C 1
ATOM 1341 O O . ALA A 1 189 ? 11.796 21.966 -0.765 1.00 69.69 189 ALA A O 1
ATOM 1342 N N . ALA A 1 190 ? 10.085 22.106 0.674 1.00 73.94 190 ALA A N 1
ATOM 1343 C CA . ALA A 1 190 ? 10.630 23.199 1.483 1.00 73.94 190 ALA A CA 1
ATOM 1344 C C . ALA A 1 190 ? 11.552 22.727 2.631 1.00 73.94 190 ALA A C 1
ATOM 1346 O O . ALA A 1 190 ? 12.142 23.559 3.318 1.00 73.94 190 ALA A O 1
ATOM 1347 N N . GLY A 1 191 ? 11.654 21.416 2.871 1.00 80.94 191 GLY A N 1
ATOM 1348 C CA . GLY A 1 191 ? 12.425 20.812 3.961 1.00 80.94 191 GLY A CA 1
ATOM 1349 C C . GLY A 1 191 ? 11.804 20.953 5.356 1.00 80.94 191 GLY A C 1
ATOM 1350 O O . GLY A 1 191 ? 12.446 20.596 6.336 1.00 80.94 191 GLY A O 1
ATOM 1351 N N . SER A 1 192 ? 10.589 21.498 5.468 1.00 87.56 192 SER A N 1
ATOM 1352 C CA . SER A 1 192 ? 10.050 22.037 6.728 1.00 87.56 192 SER A CA 1
ATOM 1353 C C . SER A 1 192 ? 8.960 21.175 7.384 1.00 87.56 192 SER A C 1
ATOM 1355 O O . SER A 1 192 ? 8.690 21.308 8.578 1.00 87.56 192 SER A O 1
ATOM 1357 N N . VAL A 1 193 ? 8.342 20.280 6.613 1.00 93.06 193 VAL A N 1
ATOM 1358 C CA . VAL A 1 193 ? 7.345 19.289 7.053 1.00 93.06 193 VAL A CA 1
ATOM 1359 C C . VAL A 1 193 ? 7.758 17.895 6.596 1.00 93.06 193 VAL A C 1
ATOM 1361 O O . VAL A 1 193 ? 8.193 17.730 5.451 1.00 93.06 193 VAL A O 1
ATOM 1364 N N . VAL A 1 194 ? 7.572 16.915 7.479 1.00 94.19 194 VAL A N 1
ATOM 1365 C CA . VAL A 1 194 ? 7.669 15.479 7.193 1.00 94.19 194 VAL A CA 1
ATOM 1366 C C . VAL A 1 194 ? 6.257 14.911 7.057 1.00 94.19 194 VAL A C 1
ATOM 1368 O O . VAL A 1 194 ? 5.390 15.212 7.874 1.00 94.19 194 VAL A O 1
ATOM 1371 N N . ILE A 1 195 ? 6.032 14.091 6.038 1.00 90.31 195 ILE A N 1
ATOM 1372 C CA . ILE A 1 195 ? 4.828 13.279 5.862 1.00 90.31 195 ILE A CA 1
ATOM 1373 C C . ILE A 1 195 ? 5.183 11.860 6.302 1.00 90.31 195 ILE A C 1
ATOM 1375 O O . ILE A 1 195 ? 6.185 11.310 5.847 1.00 90.31 195 ILE A O 1
ATOM 1379 N N . ASP A 1 196 ? 4.390 11.284 7.198 1.00 92.44 196 ASP A N 1
ATOM 1380 C CA . ASP A 1 196 ? 4.417 9.859 7.515 1.00 92.44 196 ASP A CA 1
ATOM 1381 C C . ASP A 1 196 ? 3.574 9.118 6.471 1.00 92.44 196 ASP A C 1
ATOM 1383 O O . ASP A 1 196 ? 2.363 9.318 6.371 1.00 92.44 196 ASP A O 1
ATOM 1387 N N . ASN A 1 197 ? 4.230 8.289 5.662 1.00 84.94 197 ASN A N 1
ATOM 1388 C CA . ASN A 1 197 ? 3.601 7.588 4.545 1.00 84.94 197 ASN A CA 1
ATOM 1389 C C . ASN A 1 197 ? 2.821 6.339 4.994 1.00 84.94 197 ASN A C 1
ATOM 1391 O O . ASN A 1 197 ? 2.117 5.750 4.179 1.00 84.94 197 ASN A O 1
ATOM 1395 N N . VAL A 1 198 ? 2.950 5.925 6.261 1.00 81.88 198 VAL A N 1
ATOM 1396 C CA . VAL A 1 198 ? 2.178 4.824 6.853 1.00 81.88 198 VAL A CA 1
ATOM 1397 C C . VAL A 1 198 ? 0.904 5.367 7.494 1.00 81.88 198 VAL A C 1
ATOM 1399 O O . VAL A 1 198 ? -0.184 4.892 7.188 1.00 81.88 198 VAL A O 1
ATOM 1402 N N . THR A 1 199 ? 1.018 6.373 8.366 1.00 85.69 199 THR A N 1
ATOM 1403 C CA . THR A 1 199 ? -0.139 6.918 9.107 1.00 85.69 199 THR A CA 1
ATOM 1404 C C . THR A 1 199 ? -0.883 8.030 8.367 1.00 85.69 199 THR A C 1
ATOM 1406 O O . THR A 1 199 ? -1.978 8.408 8.777 1.00 85.69 199 THR A O 1
ATOM 1409 N N . GLY A 1 200 ? -0.293 8.596 7.310 1.00 84.88 200 GLY A N 1
ATOM 1410 C CA . GLY A 1 200 ? -0.807 9.780 6.617 1.00 84.88 200 GLY A CA 1
ATOM 1411 C C . GLY A 1 200 ? -0.626 11.093 7.393 1.00 84.88 200 GLY A C 1
ATOM 1412 O O . GLY A 1 200 ? -1.042 12.146 6.905 1.00 84.88 200 GLY A O 1
ATOM 1413 N N . LEU A 1 201 ? -0.017 11.057 8.587 1.00 91.56 201 LEU A N 1
ATOM 1414 C CA . LEU A 1 201 ? 0.161 12.218 9.461 1.00 91.56 201 LEU A CA 1
ATOM 1415 C C . LEU A 1 201 ? 1.235 13.182 8.943 1.00 91.56 201 LEU A C 1
ATOM 1417 O O . LEU A 1 201 ? 2.279 12.789 8.422 1.00 91.56 201 LEU A O 1
ATOM 1421 N N . TRP A 1 202 ? 0.993 14.475 9.144 1.00 94.88 202 TRP A N 1
ATOM 1422 C CA . TRP A 1 202 ? 1.900 15.557 8.766 1.00 94.88 202 TRP A CA 1
ATOM 1423 C C . TRP A 1 202 ? 2.564 16.107 10.024 1.00 94.88 202 TRP A C 1
ATOM 1425 O O . TRP A 1 202 ? 1.884 16.423 10.992 1.00 94.88 202 TRP A O 1
ATOM 1435 N N . TRP A 1 203 ? 3.885 16.244 10.020 1.00 98.00 203 TRP A N 1
ATOM 1436 C CA . TRP A 1 203 ? 4.686 16.564 11.202 1.00 98.00 203 TRP A CA 1
ATOM 1437 C C . TRP A 1 203 ? 5.605 17.762 10.955 1.00 98.00 203 TRP A C 1
ATOM 1439 O O . TRP A 1 203 ? 6.205 17.877 9.883 1.00 98.00 203 TRP A O 1
ATOM 1449 N N . THR A 1 204 ? 5.798 18.632 11.952 1.00 97.19 204 THR A N 1
ATOM 1450 C CA . THR A 1 204 ? 6.856 19.654 11.859 1.00 97.19 204 THR A CA 1
ATOM 1451 C C . THR A 1 204 ? 8.218 18.962 11.814 1.00 97.19 204 THR A C 1
ATOM 1453 O O . THR A 1 204 ? 8.525 18.127 12.669 1.00 97.19 204 THR A O 1
ATOM 1456 N N . GLN A 1 205 ? 9.042 19.283 10.808 1.00 95.00 205 GLN A N 1
ATOM 1457 C CA . GLN A 1 205 ? 10.372 18.674 10.672 1.00 95.00 205 GLN A CA 1
ATOM 1458 C C . GLN A 1 205 ? 11.288 19.085 11.829 1.00 95.00 205 GLN A C 1
ATOM 1460 O O . GLN A 1 205 ? 12.059 18.256 12.307 1.00 95.00 205 GLN A O 1
ATOM 1465 N N . SER A 1 206 ? 11.143 20.333 12.285 1.00 94.31 206 SER A N 1
ATOM 1466 C CA . SER A 1 206 ? 11.909 20.938 13.374 1.00 94.31 206 SER A CA 1
ATOM 1467 C C . SER A 1 206 ? 11.094 21.082 14.669 1.00 94.31 206 SER A C 1
ATOM 1469 O O . SER A 1 206 ? 9.854 21.090 14.644 1.00 94.31 206 SER A O 1
ATOM 1471 N N . THR A 1 207 ? 11.819 21.232 15.778 1.00 94.75 207 THR A N 1
ATOM 1472 C CA . THR A 1 207 ? 11.361 21.588 17.130 1.00 94.75 207 THR A CA 1
ATOM 1473 C C . THR A 1 207 ? 12.011 22.868 17.681 1.00 94.75 207 THR A C 1
ATOM 1475 O O . THR A 1 207 ? 11.764 23.225 18.830 1.00 94.75 207 THR A O 1
ATOM 1478 N N . ASP A 1 208 ? 12.771 23.589 16.843 1.00 94.81 208 ASP A N 1
ATOM 1479 C CA . ASP A 1 208 ? 13.083 25.022 17.000 1.00 94.81 208 ASP A CA 1
ATOM 1480 C C . ASP A 1 208 ? 11.760 25.814 16.970 1.00 94.81 208 ASP A C 1
ATOM 1482 O O . ASP A 1 208 ? 11.113 25.918 15.920 1.00 94.81 208 ASP A O 1
ATOM 1486 N N . VAL A 1 209 ? 11.312 26.308 18.129 1.00 94.12 209 VAL A N 1
ATOM 1487 C CA . VAL A 1 209 ? 10.002 26.972 18.283 1.00 94.12 209 VAL A CA 1
ATOM 1488 C C . VAL A 1 209 ? 10.100 28.498 18.298 1.00 94.12 209 VAL A C 1
ATOM 1490 O O . VAL A 1 209 ? 9.072 29.162 18.128 1.00 94.12 209 VAL A O 1
ATOM 1493 N N . ASP A 1 210 ? 11.297 29.065 18.486 1.00 92.69 210 ASP A N 1
ATOM 1494 C CA . ASP A 1 210 ? 11.529 30.519 18.462 1.00 92.69 210 ASP A CA 1
ATOM 1495 C C . ASP A 1 210 ? 12.052 31.038 17.101 1.00 92.69 210 ASP A C 1
ATOM 1497 O O . ASP A 1 210 ? 11.897 32.224 16.784 1.00 92.69 210 ASP A O 1
ATOM 1501 N N . GLY A 1 211 ? 12.564 30.136 16.257 1.00 90.69 211 GLY A N 1
ATOM 1502 C CA . GLY A 1 211 ? 13.035 30.375 14.896 1.00 90.69 211 GLY A CA 1
ATOM 1503 C C . GLY A 1 211 ? 14.494 30.831 14.793 1.00 90.69 211 GLY A C 1
ATOM 1504 O O . GLY A 1 211 ? 14.850 31.462 13.788 1.00 90.69 211 GLY A O 1
ATOM 1505 N N . ASN A 1 212 ? 15.335 30.598 15.809 1.00 92.81 212 ASN A N 1
ATOM 1506 C CA . ASN A 1 212 ? 16.724 31.071 15.813 1.00 92.81 212 ASN A CA 1
ATOM 1507 C C . ASN A 1 212 ? 17.703 30.208 14.985 1.00 92.81 212 ASN A C 1
ATOM 1509 O O . ASN A 1 212 ? 18.782 30.697 14.629 1.00 92.81 212 ASN A O 1
ATOM 1513 N N . GLY A 1 213 ? 17.329 28.979 14.613 1.00 90.56 213 GLY A N 1
ATOM 1514 C CA . GLY A 1 213 ? 18.172 28.028 13.880 1.00 90.56 213 GLY A CA 1
ATOM 1515 C C . GLY A 1 213 ? 19.024 27.118 14.773 1.00 90.56 213 GLY A C 1
ATOM 1516 O O . GLY A 1 213 ? 20.004 26.536 14.297 1.00 90.56 213 GLY A O 1
ATOM 1517 N N . GLN A 1 214 ? 18.679 27.012 16.054 1.00 90.38 214 GLN A N 1
ATOM 1518 C CA . GLN A 1 214 ? 19.233 26.076 17.030 1.00 90.38 214 GLN A CA 1
ATOM 1519 C C . GLN A 1 214 ? 18.070 25.426 17.792 1.00 90.38 214 GLN A C 1
ATOM 1521 O O . GLN A 1 214 ? 17.000 26.015 17.872 1.00 90.38 214 GLN A O 1
ATOM 1526 N N . VAL A 1 215 ? 18.289 24.233 18.350 1.00 91.12 215 VAL A N 1
ATOM 1527 C CA . VAL A 1 215 ? 17.334 23.572 19.254 1.00 91.12 215 VAL A CA 1
ATOM 1528 C C . VAL A 1 215 ? 18.031 23.406 20.601 1.00 91.12 215 VAL A C 1
ATOM 1530 O O . VAL A 1 215 ? 19.038 22.697 20.676 1.00 91.12 215 VAL A O 1
ATOM 1533 N N . ASP A 1 216 ? 17.562 24.083 21.650 1.00 92.00 216 ASP A N 1
ATOM 1534 C CA . ASP A 1 216 ? 18.171 24.022 22.987 1.00 92.00 216 ASP A CA 1
ATOM 1535 C C . ASP A 1 216 ? 17.153 24.108 24.146 1.00 92.00 216 ASP A C 1
ATOM 1537 O O . ASP A 1 216 ? 16.037 23.603 24.041 1.00 92.00 216 ASP A O 1
ATOM 1541 N N . ALA A 1 217 ? 17.551 24.581 25.328 1.00 92.31 217 ALA A N 1
ATOM 1542 C CA . ALA A 1 217 ? 16.677 24.630 26.496 1.00 92.31 217 ALA A CA 1
ATOM 1543 C C . ALA A 1 217 ? 15.603 25.732 26.415 1.00 92.31 217 ALA A C 1
ATOM 1545 O O . ALA A 1 217 ? 14.556 25.573 27.051 1.00 92.31 217 ALA A O 1
ATOM 1546 N N . ASP A 1 218 ? 15.832 26.813 25.659 1.00 94.00 218 ASP A N 1
ATOM 1547 C CA . ASP A 1 218 ? 14.873 27.922 25.540 1.00 94.00 218 ASP A CA 1
ATOM 1548 C C . ASP A 1 218 ? 13.662 27.563 24.642 1.00 94.00 218 ASP A C 1
ATOM 1550 O O . ASP A 1 218 ? 12.580 28.122 24.831 1.00 94.00 218 ASP A O 1
ATOM 1554 N N . ASP A 1 219 ? 13.777 26.542 23.778 1.00 95.94 219 ASP A N 1
ATOM 1555 C CA . ASP A 1 219 ? 12.663 25.974 22.992 1.00 95.94 219 ASP A CA 1
ATOM 1556 C C . ASP A 1 219 ? 11.623 25.214 23.832 1.00 95.94 219 ASP A C 1
ATOM 1558 O O . ASP A 1 219 ? 10.533 24.864 23.365 1.00 95.94 219 ASP A O 1
ATOM 1562 N N . LYS A 1 220 ? 11.939 24.904 25.093 1.00 95.81 220 LYS A N 1
ATOM 1563 C CA . LYS A 1 220 ? 11.079 24.050 25.912 1.00 95.81 220 LYS A CA 1
ATOM 1564 C C . LYS A 1 220 ? 9.861 24.814 26.422 1.00 95.81 220 LYS A C 1
ATOM 1566 O O . LYS A 1 220 ? 9.943 25.657 27.322 1.00 95.81 220 LYS A O 1
ATOM 1571 N N . LEU A 1 221 ? 8.682 24.412 25.953 1.00 96.75 221 LEU A N 1
ATOM 1572 C CA . LEU A 1 221 ? 7.399 24.965 26.380 1.00 96.75 221 LEU A CA 1
ATOM 1573 C C . LEU A 1 221 ? 6.795 24.170 27.549 1.00 96.75 221 LEU A C 1
ATOM 1575 O O . LEU A 1 221 ? 6.972 22.958 27.675 1.00 96.75 221 LEU A O 1
ATOM 1579 N N . THR A 1 222 ? 6.048 24.848 28.423 1.00 95.50 222 THR A N 1
ATOM 1580 C CA . THR A 1 222 ? 5.172 24.168 29.393 1.00 95.50 222 THR A CA 1
ATOM 1581 C C . THR A 1 222 ? 4.013 23.487 28.651 1.00 95.50 222 THR A C 1
ATOM 1583 O O . THR A 1 222 ? 3.639 23.972 27.583 1.00 95.50 222 THR A O 1
ATOM 1586 N N . PRO A 1 223 ? 3.374 22.427 29.184 1.00 92.81 223 PRO A N 1
ATOM 1587 C CA . PRO A 1 223 ? 2.338 21.685 28.447 1.00 92.81 223 PRO A CA 1
ATOM 1588 C C . PRO A 1 223 ? 1.195 22.561 27.904 1.00 92.81 223 PRO A C 1
ATOM 1590 O O . PRO A 1 223 ? 0.835 22.464 26.734 1.00 92.81 223 PRO A O 1
ATOM 1593 N N . ALA A 1 224 ? 0.697 23.511 28.705 1.00 91.44 224 ALA A N 1
ATOM 1594 C CA . ALA A 1 224 ? -0.323 24.467 28.265 1.00 91.44 224 ALA A CA 1
ATOM 1595 C C . ALA A 1 224 ? 0.165 25.415 27.148 1.00 91.44 224 ALA A C 1
ATOM 1597 O O . ALA A 1 224 ? -0.611 25.772 26.262 1.00 91.44 224 ALA A O 1
ATOM 1598 N N . ASN A 1 225 ? 1.446 25.804 27.160 1.00 96.12 225 ASN A N 1
ATOM 1599 C CA . ASN A 1 225 ? 2.043 26.594 26.083 1.00 96.12 225 ASN A CA 1
ATOM 1600 C C . ASN A 1 225 ? 2.315 25.741 24.834 1.00 96.12 225 ASN A C 1
ATOM 1602 O O . ASN A 1 225 ? 2.206 26.265 23.735 1.00 96.12 225 ASN A O 1
ATOM 1606 N N . ALA A 1 226 ? 2.635 24.452 24.982 1.00 96.75 226 ALA A N 1
ATOM 1607 C CA . ALA A 1 226 ? 2.870 23.523 23.877 1.00 96.75 226 ALA A CA 1
ATOM 1608 C C . ALA A 1 226 ? 1.590 23.268 23.062 1.00 96.75 226 ALA A C 1
ATOM 1610 O O . ALA A 1 226 ? 1.602 23.379 21.838 1.00 96.75 226 ALA A O 1
ATOM 1611 N N . VAL A 1 227 ? 0.463 23.028 23.747 1.00 95.12 227 VAL A N 1
ATOM 1612 C CA . VAL A 1 227 ? -0.866 22.946 23.115 1.00 95.12 227 VAL A CA 1
ATOM 1613 C C . VAL A 1 227 ? -1.196 24.253 22.388 1.00 95.12 227 VAL A C 1
ATOM 1615 O O . VAL A 1 227 ? -1.544 24.231 21.208 1.00 95.12 227 VAL A O 1
ATOM 1618 N N . ALA A 1 228 ? -1.029 25.396 23.063 1.00 95.75 228 ALA A N 1
ATOM 1619 C CA . ALA A 1 228 ? -1.320 26.705 22.482 1.00 95.75 228 ALA A CA 1
ATOM 1620 C C . ALA A 1 228 ? -0.388 27.081 21.315 1.00 95.75 228 ALA A C 1
ATOM 1622 O O . ALA A 1 228 ? -0.829 27.779 20.406 1.00 95.75 228 ALA A O 1
ATOM 1623 N N . TYR A 1 229 ? 0.870 26.630 21.315 1.00 97.12 229 TYR A N 1
ATOM 1624 C CA . TYR A 1 229 ? 1.814 26.840 20.218 1.00 97.12 229 TYR A CA 1
ATOM 1625 C C . TYR A 1 229 ? 1.325 26.137 18.951 1.00 97.12 229 TYR A C 1
ATOM 1627 O O . TYR A 1 229 ? 1.052 26.811 17.961 1.00 97.12 229 TYR A O 1
ATOM 1635 N N . CYS A 1 230 ? 1.107 24.818 19.006 1.00 97.12 230 CYS A N 1
ATOM 1636 C CA . CYS A 1 230 ? 0.671 24.066 17.829 1.00 97.12 230 CYS A CA 1
ATOM 1637 C C . CYS A 1 230 ? -0.697 24.539 17.311 1.00 97.12 230 CYS A C 1
ATOM 1639 O O . CYS A 1 230 ? -0.840 24.767 16.117 1.00 97.12 230 CYS A O 1
ATOM 1641 N N . GLN A 1 231 ? -1.670 24.788 18.198 1.00 95.44 231 GLN A N 1
ATOM 1642 C CA . GLN A 1 231 ? -3.014 25.257 17.813 1.00 95.44 231 GLN A CA 1
ATOM 1643 C C . GLN A 1 231 ? -3.058 26.664 17.185 1.00 95.44 231 GLN A C 1
ATOM 1645 O O . GLN A 1 231 ? -4.092 27.056 16.650 1.00 95.44 231 GLN A O 1
ATOM 1650 N N . ASN A 1 232 ? -1.980 27.451 17.282 1.00 94.38 232 ASN A N 1
ATOM 1651 C CA . ASN A 1 232 ? -1.860 28.765 16.637 1.00 94.38 232 ASN A CA 1
ATOM 1652 C C . ASN A 1 232 ? -0.768 28.777 15.546 1.00 94.38 232 ASN A C 1
ATOM 1654 O O . ASN A 1 232 ? -0.376 29.850 15.083 1.00 94.38 232 ASN A O 1
ATOM 1658 N N . LEU A 1 233 ? -0.262 27.606 15.146 1.00 93.62 233 LEU A N 1
ATOM 1659 C CA . LEU A 1 233 ? 0.748 27.466 14.106 1.00 93.62 233 LEU A CA 1
ATOM 1660 C C . LEU A 1 233 ? 0.077 27.495 12.721 1.00 93.62 233 LEU A C 1
ATOM 1662 O O . LEU A 1 233 ? -0.542 26.525 12.298 1.00 93.62 233 LEU A O 1
ATOM 1666 N N . GLU A 1 234 ? 0.222 28.603 11.994 1.00 89.31 234 GLU A N 1
ATOM 1667 C CA . GLU A 1 234 ? -0.073 28.677 10.555 1.00 89.31 234 GLU A CA 1
ATOM 1668 C C . GLU A 1 234 ? 1.231 28.393 9.787 1.00 89.31 234 GLU A C 1
ATOM 1670 O O . GLU A 1 234 ? 2.132 29.234 9.747 1.00 89.31 234 GLU A O 1
ATOM 1675 N N . PHE A 1 235 ? 1.376 27.187 9.227 1.00 86.06 235 PHE A N 1
ATOM 1676 C CA . PHE A 1 235 ? 2.656 26.693 8.696 1.00 86.06 235 PHE A CA 1
ATOM 1677 C C . PHE A 1 235 ? 2.460 25.696 7.552 1.00 86.06 235 PHE A C 1
ATOM 1679 O O . PHE A 1 235 ? 1.569 24.850 7.613 1.00 86.06 235 PHE A O 1
ATOM 1686 N N . ALA A 1 236 ? 3.310 25.791 6.521 1.00 83.44 236 ALA A N 1
ATOM 1687 C CA . ALA A 1 236 ? 3.267 24.956 5.313 1.00 83.44 236 ALA A CA 1
ATOM 1688 C C . ALA A 1 236 ? 1.861 24.861 4.677 1.00 83.44 236 ALA A C 1
ATOM 1690 O O . ALA A 1 236 ? 1.382 23.775 4.365 1.00 83.44 236 ALA A O 1
ATOM 1691 N N . ASP A 1 237 ? 1.193 26.014 4.550 1.00 82.75 237 ASP A N 1
ATOM 1692 C CA . ASP A 1 237 ? -0.180 26.176 4.041 1.00 82.75 237 ASP A CA 1
ATOM 1693 C C . ASP A 1 237 ? -1.270 25.380 4.801 1.00 82.75 237 ASP A C 1
ATOM 1695 O O . ASP A 1 237 ? -2.401 25.255 4.329 1.00 82.75 237 ASP A O 1
ATOM 1699 N N . ARG A 1 238 ? -0.963 24.912 6.022 1.00 85.31 238 ARG A N 1
ATOM 1700 C CA . ARG A 1 238 ? -1.885 24.235 6.949 1.00 85.31 238 ARG A CA 1
ATOM 1701 C C . ARG A 1 238 ? -2.176 25.066 8.201 1.00 85.31 238 ARG A C 1
ATOM 1703 O O . ARG A 1 238 ? -1.348 25.861 8.654 1.00 85.31 238 ARG A O 1
ATOM 1710 N N . ASN A 1 239 ? -3.359 24.841 8.770 1.00 88.19 239 ASN A N 1
ATOM 1711 C CA . ASN A 1 239 ? -3.877 25.489 9.980 1.00 88.19 239 ASN A CA 1
ATOM 1712 C C . ASN A 1 239 ? -4.575 24.507 10.950 1.00 88.19 239 ASN A C 1
ATOM 1714 O O . ASN A 1 239 ? -5.237 24.941 11.889 1.00 88.19 239 ASN A O 1
ATOM 1718 N N . ASP A 1 240 ? -4.435 23.199 10.721 1.00 89.56 240 ASP A N 1
ATOM 1719 C CA . ASP A 1 240 ? -4.949 22.106 11.557 1.00 89.56 240 ASP A CA 1
ATOM 1720 C C . ASP A 1 240 ? -3.882 21.524 12.508 1.00 89.56 240 ASP A C 1
ATOM 1722 O O . ASP A 1 240 ? -4.065 20.458 13.096 1.00 89.56 240 ASP A O 1
ATOM 1726 N N . TRP A 1 241 ? -2.758 22.233 12.663 1.00 96.38 241 TRP A N 1
ATOM 1727 C CA . TRP A 1 241 ? -1.661 21.848 13.542 1.00 96.38 241 TRP A CA 1
ATOM 1728 C C . TRP A 1 241 ? -2.106 21.742 15.008 1.00 96.38 241 TRP A C 1
ATOM 1730 O O . TRP A 1 241 ? -2.819 22.584 15.556 1.00 96.38 241 TRP A O 1
ATOM 1740 N N . ARG A 1 242 ? -1.646 20.681 15.668 1.00 97.38 242 ARG A N 1
ATOM 1741 C CA . ARG A 1 242 ? -2.002 20.311 17.040 1.00 97.38 242 ARG A CA 1
ATOM 1742 C C . ARG A 1 242 ? -0.824 19.628 17.734 1.00 97.38 242 ARG A C 1
ATOM 1744 O O . ARG A 1 242 ? 0.100 19.137 17.089 1.00 97.38 242 ARG A O 1
ATOM 1751 N N . LEU A 1 243 ? -0.827 19.639 19.065 1.00 98.00 243 LEU A N 1
ATOM 1752 C CA . LEU A 1 243 ? 0.110 18.829 19.844 1.00 98.00 243 LEU A CA 1
ATOM 1753 C C . LEU A 1 243 ? -0.352 17.358 19.731 1.00 98.00 243 LEU A C 1
ATOM 1755 O O . LEU A 1 243 ? -1.553 17.118 19.886 1.00 98.00 243 LEU A O 1
ATOM 1759 N N . PRO A 1 244 ? 0.535 16.390 19.445 1.00 98.00 244 PRO A N 1
ATOM 1760 C CA . PRO A 1 244 ? 0.142 15.000 19.218 1.00 98.00 244 PRO A CA 1
ATOM 1761 C C . PRO A 1 244 ? -0.429 14.339 20.475 1.00 98.00 244 PRO A C 1
ATOM 1763 O O . PRO A 1 244 ? -0.121 14.737 21.602 1.00 98.00 244 PRO A O 1
ATOM 1766 N N . SER A 1 245 ? -1.228 13.292 20.285 1.00 96.94 245 SER A N 1
ATOM 1767 C CA . SER A 1 245 ? -1.514 12.286 21.311 1.00 96.94 245 SER A CA 1
ATOM 1768 C C . SER A 1 245 ? -0.265 11.445 21.605 1.00 96.94 245 SER A C 1
ATOM 1770 O O . SER A 1 245 ? 0.710 11.455 20.848 1.00 96.94 245 SER A O 1
ATOM 1772 N N . ILE A 1 246 ? -0.273 10.669 22.690 1.00 97.69 246 ILE A N 1
ATOM 1773 C CA . ILE A 1 246 ? 0.836 9.746 22.963 1.00 97.69 246 ILE A CA 1
ATOM 1774 C C . ILE A 1 246 ? 0.938 8.620 21.923 1.00 97.69 246 ILE A C 1
ATOM 1776 O O . ILE A 1 246 ? 2.044 8.174 21.640 1.00 97.69 246 ILE A O 1
ATOM 1780 N N . LYS A 1 247 ? -0.175 8.186 21.312 1.00 96.31 247 LYS A N 1
ATOM 1781 C CA . LYS A 1 247 ? -0.163 7.167 20.244 1.00 96.31 247 LYS A CA 1
ATOM 1782 C C . LYS A 1 247 ? 0.444 7.714 18.953 1.00 96.31 247 LYS A C 1
ATOM 1784 O O . LYS A 1 247 ? 1.280 7.053 18.344 1.00 96.31 247 LYS A O 1
ATOM 1789 N N . GLU A 1 248 ? 0.127 8.957 18.603 1.00 97.50 248 GLU A N 1
ATOM 1790 C CA . GLU A 1 248 ? 0.755 9.668 17.484 1.00 97.50 248 GLU A CA 1
ATOM 1791 C C . GLU A 1 248 ? 2.249 9.889 17.737 1.00 97.50 248 GLU A C 1
ATOM 1793 O O . GLU A 1 248 ? 3.076 9.487 16.924 1.00 97.50 248 GLU A O 1
ATOM 1798 N N . ALA A 1 249 ? 2.627 10.449 18.890 1.00 97.75 249 ALA A N 1
ATOM 1799 C CA . ALA A 1 249 ? 4.031 10.696 19.224 1.00 97.75 249 ALA A CA 1
ATOM 1800 C C . ALA A 1 249 ? 4.869 9.404 19.311 1.00 97.75 249 ALA A C 1
ATOM 1802 O O . ALA A 1 249 ? 6.080 9.442 19.094 1.00 97.75 249 ALA A O 1
ATOM 1803 N N . TYR A 1 250 ? 4.241 8.263 19.615 1.00 97.75 250 TYR A N 1
ATOM 1804 C CA . TYR A 1 250 ? 4.898 6.957 19.641 1.00 97.75 250 TYR A CA 1
ATOM 1805 C C . TYR A 1 250 ? 4.973 6.279 18.264 1.00 97.75 250 TYR A C 1
ATOM 1807 O O . TYR A 1 250 ? 5.883 5.485 18.037 1.00 97.75 250 TYR A O 1
ATOM 1815 N N . SER A 1 251 ? 4.100 6.622 17.307 1.00 96.81 251 SER A N 1
ATOM 1816 C CA . SER A 1 251 ? 4.175 6.093 15.932 1.00 96.81 251 SER A CA 1
ATOM 1817 C C . SER A 1 251 ? 5.536 6.371 15.274 1.00 96.81 251 SER A C 1
ATOM 1819 O O . SER A 1 251 ? 6.110 5.478 14.649 1.00 96.81 251 SER A O 1
ATOM 1821 N N . ILE A 1 252 ? 6.113 7.554 15.525 1.00 97.25 252 ILE A N 1
ATOM 1822 C CA . ILE A 1 252 ? 7.404 8.006 14.980 1.00 97.25 252 ILE A CA 1
ATOM 1823 C C . I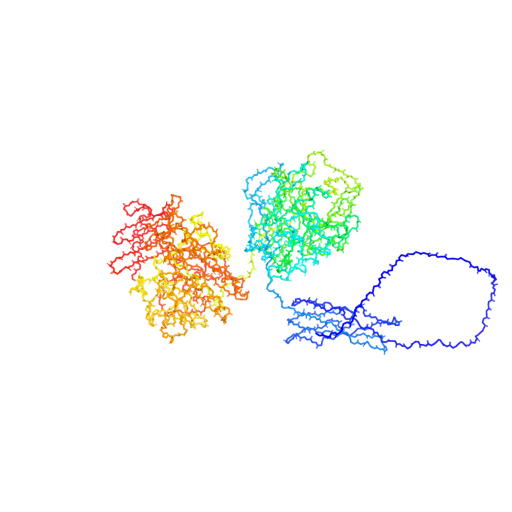LE A 1 252 ? 8.642 7.585 15.796 1.00 97.25 252 ILE A C 1
ATOM 1825 O O . ILE A 1 252 ? 9.763 7.959 15.445 1.00 97.25 252 ILE A O 1
ATOM 1829 N N . ILE A 1 253 ? 8.483 6.802 16.874 1.00 96.75 253 ILE A N 1
ATOM 1830 C CA . ILE A 1 253 ? 9.631 6.246 17.608 1.00 96.75 253 ILE A CA 1
ATOM 1831 C C . ILE A 1 253 ? 10.293 5.129 16.777 1.00 96.75 253 ILE A C 1
ATOM 1833 O O . ILE A 1 253 ? 9.604 4.306 16.170 1.00 96.75 253 ILE A O 1
ATOM 1837 N N . ALA A 1 254 ? 11.623 5.072 16.750 1.00 95.00 254 ALA A N 1
ATOM 1838 C CA . ALA A 1 254 ? 12.387 4.092 15.973 1.00 95.00 254 ALA A CA 1
ATOM 1839 C C . ALA A 1 254 ? 13.246 3.210 16.892 1.00 95.00 254 ALA A C 1
ATOM 1841 O O . ALA A 1 254 ? 14.205 3.683 17.500 1.00 95.00 254 ALA A O 1
ATOM 1842 N N . PHE A 1 255 ? 12.954 1.909 16.972 1.00 96.19 255 PHE A N 1
ATOM 1843 C CA . PHE A 1 255 ? 13.691 0.963 17.828 1.00 96.19 255 PHE A CA 1
ATOM 1844 C C . PHE A 1 255 ? 15.029 0.495 17.233 1.00 96.19 255 PHE A C 1
ATOM 1846 O O . PHE A 1 255 ? 15.666 -0.426 17.742 1.00 96.19 255 PHE A O 1
ATOM 1853 N N . THR A 1 256 ? 15.505 1.181 16.195 1.00 93.12 256 THR A N 1
ATOM 1854 C CA . THR A 1 256 ? 16.890 1.133 15.714 1.00 93.12 256 THR A CA 1
ATOM 1855 C C . THR A 1 256 ? 17.875 1.891 16.616 1.00 93.12 256 THR A C 1
ATOM 1857 O O . THR A 1 256 ? 19.081 1.680 16.476 1.00 93.12 256 THR A O 1
ATOM 1860 N N . GLY A 1 257 ? 17.384 2.775 17.498 1.00 95.19 257 GLY A N 1
ATOM 1861 C CA . GLY A 1 257 ? 18.189 3.579 18.428 1.00 95.19 257 GLY A CA 1
ATOM 1862 C C . GLY A 1 257 ? 18.850 2.787 19.565 1.00 95.19 257 GLY A C 1
ATOM 1863 O O . GLY A 1 257 ? 18.570 1.605 19.770 1.00 95.19 257 GLY A O 1
ATOM 1864 N N . GLU A 1 258 ? 19.732 3.448 20.321 1.00 95.44 258 GLU A N 1
ATOM 1865 C CA . GLU A 1 258 ? 20.436 2.872 21.475 1.00 95.44 258 GLU A CA 1
ATOM 1866 C C . GLU A 1 258 ? 20.310 3.759 22.722 1.00 95.44 258 GLU A C 1
ATOM 1868 O O . GLU A 1 258 ? 20.655 4.938 22.703 1.00 95.44 258 GLU A O 1
ATOM 1873 N N . ASP A 1 259 ? 19.865 3.182 23.842 1.00 93.56 259 ASP A N 1
ATOM 1874 C CA . ASP A 1 259 ? 19.680 3.893 25.112 1.00 93.56 259 ASP A CA 1
ATOM 1875 C C . ASP A 1 259 ? 21.027 4.354 25.702 1.00 93.56 259 ASP A C 1
ATOM 1877 O O . ASP A 1 259 ? 21.838 3.500 26.082 1.00 93.56 259 ASP A O 1
ATOM 1881 N N . PRO A 1 260 ? 21.275 5.672 25.853 1.00 92.38 260 PRO A N 1
ATOM 1882 C CA . PRO A 1 260 ? 22.524 6.208 26.393 1.00 92.38 260 PRO A CA 1
ATOM 1883 C C . PRO A 1 260 ? 22.634 6.089 27.925 1.00 92.38 260 PRO A C 1
ATOM 1885 O O . PRO A 1 260 ? 23.569 6.624 28.526 1.00 92.38 260 PRO A O 1
ATOM 1888 N N . SER A 1 261 ? 21.701 5.410 28.597 1.00 83.38 261 SER A N 1
ATOM 1889 C CA . SER A 1 261 ? 21.759 5.145 30.038 1.00 83.38 261 SER A CA 1
ATOM 1890 C C . SER A 1 261 ? 23.039 4.393 30.430 1.00 83.38 261 SER A C 1
ATOM 1892 O O . SER A 1 261 ? 23.215 3.219 30.121 1.00 83.38 261 SER A O 1
ATOM 1894 N N . GLY A 1 262 ? 23.929 5.076 31.160 1.00 78.44 262 GLY A N 1
ATOM 1895 C CA . GLY A 1 262 ? 25.258 4.570 31.537 1.00 78.44 262 GLY A CA 1
ATOM 1896 C C . GLY A 1 262 ? 26.423 5.211 30.770 1.00 78.44 262 GLY A C 1
ATOM 1897 O O . GLY A 1 262 ? 27.578 4.919 31.073 1.00 78.44 262 GLY A O 1
ATOM 1898 N N . TYR A 1 263 ? 26.148 6.107 29.819 1.00 86.25 263 TYR A N 1
ATOM 1899 C CA . TYR A 1 263 ? 27.162 6.940 29.177 1.00 86.25 263 TYR A CA 1
ATOM 1900 C C . TYR A 1 263 ? 27.584 8.108 30.094 1.00 86.25 263 TYR A C 1
ATOM 1902 O O . TYR A 1 263 ? 26.848 9.076 30.277 1.00 86.25 263 TYR A O 1
ATOM 1910 N N . ASP A 1 264 ? 28.797 8.026 30.654 1.00 81.69 264 ASP A N 1
ATOM 1911 C CA . ASP A 1 264 ? 29.398 9.034 31.555 1.00 81.69 264 ASP A CA 1
ATOM 1912 C C . ASP A 1 264 ? 30.100 10.208 30.819 1.00 81.69 264 ASP A C 1
ATOM 1914 O O . ASP A 1 264 ? 30.800 11.015 31.439 1.00 81.69 264 ASP A O 1
ATOM 1918 N N . GLY A 1 265 ? 29.995 10.286 29.488 1.00 84.25 265 GLY A N 1
ATOM 1919 C CA . GLY A 1 265 ? 30.706 11.276 28.671 1.00 84.25 265 GLY A CA 1
ATOM 1920 C C . GLY A 1 265 ? 29.928 12.569 28.391 1.00 84.25 265 GLY A C 1
ATOM 1921 O O . GLY A 1 265 ? 28.848 12.821 28.922 1.00 84.25 265 GLY A O 1
ATOM 1922 N N . THR A 1 266 ? 30.491 13.395 27.507 1.00 82.75 266 THR A N 1
ATOM 1923 C CA . THR A 1 266 ? 29.876 14.643 27.006 1.00 82.75 266 THR A CA 1
ATOM 1924 C C . THR A 1 266 ? 29.923 14.751 25.477 1.00 82.75 266 THR A C 1
ATOM 1926 O O . THR A 1 266 ? 29.667 15.825 24.942 1.00 82.75 266 THR A O 1
ATOM 1929 N N . ASP A 1 267 ? 30.323 13.689 24.771 1.00 86.50 267 ASP A N 1
ATOM 1930 C CA . ASP A 1 267 ? 30.379 13.659 23.307 1.00 86.50 267 ASP A CA 1
ATOM 1931 C C . ASP A 1 267 ? 29.209 12.830 22.782 1.00 86.50 267 ASP A C 1
ATOM 1933 O O . ASP A 1 267 ? 29.210 11.600 22.816 1.00 86.50 267 ASP A O 1
ATOM 1937 N N . THR A 1 268 ? 28.171 13.527 22.343 1.00 88.88 268 THR A N 1
ATOM 1938 C CA . THR A 1 268 ? 26.922 12.921 21.893 1.00 88.88 268 THR A CA 1
ATOM 1939 C C . THR A 1 268 ? 26.965 12.441 20.440 1.00 88.88 268 THR A C 1
ATOM 1941 O O . THR A 1 268 ? 25.975 11.893 19.965 1.00 88.88 268 THR A O 1
ATOM 1944 N N . SER A 1 269 ? 28.086 12.612 19.724 1.00 87.62 269 SER A N 1
ATOM 1945 C CA . SER A 1 269 ? 28.176 12.311 18.285 1.00 87.62 269 SER A CA 1
ATOM 1946 C C . SER A 1 269 ? 28.189 10.816 17.932 1.00 87.62 269 SER A C 1
ATOM 1948 O O . SER A 1 269 ? 27.931 10.465 16.784 1.00 87.62 269 SER A O 1
ATOM 1950 N N . GLU A 1 270 ? 28.441 9.938 18.910 1.00 85.88 270 GLU A N 1
ATOM 1951 C CA . GLU A 1 270 ? 28.364 8.472 18.769 1.00 85.88 270 GLU A CA 1
ATOM 1952 C C . GLU A 1 270 ? 27.040 7.878 19.305 1.00 85.88 270 GLU A C 1
ATOM 1954 O O . GLU A 1 270 ? 26.891 6.658 19.352 1.00 85.88 270 GLU A O 1
ATOM 1959 N N . LEU A 1 271 ? 26.083 8.708 19.744 1.00 92.31 271 LEU A N 1
ATOM 1960 C CA . LEU A 1 271 ? 24.803 8.259 20.305 1.00 92.31 271 LEU A CA 1
ATOM 1961 C C . LEU A 1 271 ? 23.699 8.249 19.235 1.00 92.31 271 LEU A C 1
ATOM 1963 O O . LEU A 1 271 ? 23.553 9.212 18.484 1.00 92.31 271 LEU A O 1
ATOM 1967 N N . VAL A 1 272 ? 22.893 7.183 19.197 1.00 94.31 272 VAL A N 1
ATOM 1968 C CA . VAL A 1 272 ? 21.831 6.986 18.193 1.00 94.31 272 VAL A CA 1
ATOM 1969 C C . VAL A 1 272 ? 20.454 7.106 18.862 1.00 94.31 272 VAL A C 1
ATOM 1971 O O . VAL A 1 272 ? 20.092 6.214 19.629 1.00 94.31 272 VAL A O 1
ATOM 1974 N N . PRO A 1 273 ? 19.674 8.172 18.609 1.00 95.44 273 PRO A N 1
ATOM 1975 C CA . PRO A 1 273 ? 18.348 8.335 19.200 1.00 95.44 273 PRO A CA 1
ATOM 1976 C C . PRO A 1 273 ? 17.308 7.405 18.559 1.00 95.44 273 PRO A C 1
ATOM 1978 O O . PRO A 1 273 ? 17.489 6.867 17.468 1.00 95.44 273 PRO A O 1
ATOM 1981 N N . PHE A 1 274 ? 16.171 7.269 19.234 1.00 96.88 274 PHE A N 1
ATOM 1982 C CA . PHE A 1 274 ? 15.021 6.465 18.830 1.00 96.88 274 PHE A CA 1
ATOM 1983 C C . PHE A 1 274 ? 14.056 7.246 17.919 1.00 96.88 274 PHE A C 1
ATOM 1985 O O . PHE A 1 274 ? 12.848 7.259 18.153 1.00 96.88 274 PHE A O 1
ATOM 1992 N N . ILE A 1 275 ? 14.570 7.933 16.896 1.00 96.06 275 ILE A N 1
ATOM 1993 C CA . ILE A 1 275 ? 13.774 8.675 15.902 1.00 96.06 275 ILE A CA 1
ATOM 1994 C C . ILE A 1 275 ? 14.485 8.661 14.542 1.00 96.06 275 ILE A C 1
ATOM 1996 O O . ILE A 1 275 ? 15.714 8.613 14.478 1.00 96.06 275 ILE A O 1
ATOM 2000 N N . ASN A 1 276 ? 13.724 8.685 13.445 1.00 95.62 276 ASN A N 1
ATOM 2001 C CA . ASN A 1 276 ? 14.293 8.734 12.097 1.00 95.62 276 ASN A CA 1
ATOM 2002 C C . ASN A 1 276 ? 15.013 10.088 11.858 1.00 95.62 276 ASN A C 1
ATOM 2004 O O . ASN A 1 276 ? 14.421 11.129 12.145 1.00 95.62 276 ASN A O 1
ATOM 2008 N N . PRO A 1 277 ? 16.245 10.116 11.305 1.00 93.75 277 PRO A N 1
ATOM 2009 C CA . PRO A 1 277 ? 17.023 11.346 11.092 1.00 93.75 277 PRO A CA 1
ATOM 2010 C C . PRO A 1 277 ? 16.451 12.323 10.046 1.00 93.75 277 PRO A C 1
ATOM 2012 O O . PRO A 1 277 ? 17.054 13.369 9.811 1.00 93.75 277 PRO A O 1
ATOM 2015 N N . ILE A 1 278 ? 15.313 12.014 9.412 1.00 94.50 278 ILE A N 1
ATOM 2016 C CA . ILE A 1 278 ? 14.508 12.996 8.669 1.00 94.50 278 ILE A CA 1
ATOM 2017 C C . ILE A 1 278 ? 13.931 14.083 9.593 1.00 94.50 278 ILE A C 1
ATOM 2019 O O . ILE A 1 278 ? 13.786 15.235 9.180 1.00 94.50 278 ILE A O 1
ATOM 2023 N N . PHE A 1 279 ? 13.642 13.735 10.849 1.00 95.88 279 PHE A N 1
ATOM 2024 C CA . PHE A 1 279 ? 13.268 14.669 11.904 1.00 95.88 279 PHE A CA 1
ATOM 2025 C C . PHE A 1 279 ? 14.516 15.273 12.549 1.00 95.88 279 PHE A C 1
ATOM 2027 O O . PHE A 1 279 ? 15.541 14.603 12.699 1.00 95.88 279 PHE A O 1
ATOM 2034 N N . ASP A 1 280 ? 14.412 16.519 13.005 1.00 92.88 280 ASP A N 1
ATOM 2035 C CA . ASP A 1 280 ? 15.355 17.028 13.994 1.00 92.88 280 ASP A CA 1
ATOM 2036 C C . ASP A 1 280 ? 15.226 16.271 15.329 1.00 92.88 280 ASP A C 1
ATOM 2038 O O . ASP A 1 280 ? 14.238 15.589 15.612 1.00 92.88 280 ASP A O 1
ATOM 2042 N N . TRP A 1 281 ? 16.240 16.400 16.173 1.00 91.12 281 TRP A N 1
ATOM 2043 C CA . TRP A 1 281 ? 16.224 15.906 17.543 1.00 91.12 281 TRP A CA 1
ATOM 2044 C C . TRP A 1 281 ? 17.364 16.559 18.320 1.00 91.12 281 TRP A C 1
ATOM 2046 O O . TRP A 1 281 ? 18.330 17.058 17.739 1.00 91.12 281 TRP A O 1
ATOM 2056 N N . VAL A 1 282 ? 17.288 16.514 19.650 1.00 90.69 282 VAL A N 1
ATOM 2057 C CA . VAL A 1 282 ? 18.362 17.004 20.516 1.00 90.69 282 VAL A CA 1
ATOM 2058 C C . VAL A 1 282 ? 18.417 16.232 21.838 1.00 90.69 282 VAL A C 1
ATOM 2060 O O . VAL A 1 282 ? 17.407 15.728 22.338 1.00 90.69 282 VAL A O 1
ATOM 2063 N N . PHE A 1 283 ? 19.619 16.130 22.402 1.00 91.81 283 PHE A N 1
ATOM 2064 C CA . PHE A 1 283 ? 19.849 15.671 23.774 1.00 91.81 283 PHE A CA 1
ATOM 2065 C C . PHE A 1 283 ? 19.578 16.812 24.774 1.00 91.81 283 PHE A C 1
ATOM 2067 O O . PHE A 1 283 ? 19.562 17.978 24.395 1.00 91.81 283 PHE A O 1
ATOM 2074 N N . GLY A 1 284 ? 19.383 16.510 26.061 1.00 89.56 284 GLY A N 1
ATOM 2075 C CA . GLY A 1 284 ? 19.195 17.563 27.072 1.00 89.56 284 GLY A CA 1
ATOM 2076 C C . GLY A 1 284 ? 20.428 18.467 27.222 1.00 89.56 284 GLY A C 1
ATOM 2077 O O . GLY A 1 284 ? 21.565 17.981 27.228 1.00 89.56 284 GLY A O 1
ATOM 2078 N N . ASP A 1 285 ? 20.207 19.778 27.355 1.00 88.50 285 ASP A N 1
ATOM 2079 C CA . ASP A 1 285 ? 21.274 20.780 27.323 1.00 88.50 285 ASP A CA 1
ATOM 2080 C C . ASP A 1 285 ? 22.091 20.813 28.625 1.00 88.50 285 ASP A C 1
ATOM 2082 O O . ASP A 1 285 ? 21.674 21.317 29.674 1.00 88.50 285 ASP A O 1
ATOM 2086 N N . GLN A 1 286 ? 23.333 20.340 28.533 1.00 87.88 286 GLN A N 1
ATOM 2087 C CA . GLN A 1 286 ? 24.303 20.391 29.625 1.00 87.88 286 GLN A CA 1
ATOM 2088 C C . GLN A 1 286 ? 24.708 21.830 30.012 1.00 87.88 286 GLN A C 1
ATOM 2090 O O . GLN A 1 286 ? 25.231 22.030 31.111 1.00 87.88 286 GLN A O 1
ATOM 2095 N N . SER A 1 287 ? 24.469 22.836 29.160 1.00 87.44 287 SER A N 1
ATOM 2096 C CA . SER A 1 287 ? 24.746 24.252 29.443 1.00 87.44 287 SER A CA 1
ATOM 2097 C C . SER A 1 287 ? 23.709 24.868 30.397 1.00 87.44 287 SER A C 1
ATOM 2099 O O . SER A 1 287 ? 24.088 25.523 31.374 1.00 87.44 287 SER A O 1
ATOM 2101 N N . ALA A 1 288 ? 22.425 24.551 30.201 1.00 89.19 288 ALA A N 1
ATOM 2102 C CA . ALA A 1 288 ? 21.322 24.805 31.128 1.00 89.19 288 ALA A CA 1
ATOM 2103 C C . ALA A 1 288 ? 21.377 23.921 32.393 1.00 89.19 288 ALA A C 1
ATOM 2105 O O . ALA A 1 288 ? 20.700 24.202 33.386 1.00 89.19 288 ALA A O 1
ATOM 2106 N N . GLY A 1 289 ? 22.225 22.886 32.393 1.00 88.81 289 GLY A N 1
ATOM 2107 C CA . GLY A 1 289 ? 22.457 21.982 33.523 1.00 88.81 289 GLY A CA 1
ATOM 2108 C C . GLY A 1 289 ? 21.621 20.700 33.490 1.00 88.81 289 GLY A C 1
ATOM 2109 O O . GLY A 1 289 ? 21.456 20.056 34.528 1.00 88.81 289 GLY A O 1
ATOM 2110 N N . GLU A 1 290 ? 21.092 20.334 32.324 1.00 90.12 290 GLU A N 1
ATOM 2111 C CA . GLU A 1 290 ? 20.367 19.085 32.105 1.00 90.12 290 GLU A CA 1
ATOM 2112 C C . GLU A 1 290 ? 21.308 17.881 31.902 1.00 90.12 290 GLU A C 1
ATOM 2114 O O . GLU A 1 290 ? 22.534 18.007 31.817 1.00 90.12 290 GLU A O 1
ATOM 2119 N N . ARG A 1 291 ? 20.732 16.675 31.825 1.00 88.62 291 ARG A N 1
ATOM 2120 C CA . ARG A 1 291 ? 21.440 15.447 31.427 1.00 88.62 291 ARG A CA 1
ATOM 2121 C C . ARG A 1 291 ? 21.160 15.162 29.953 1.00 88.62 291 ARG A C 1
ATOM 2123 O O . ARG A 1 291 ? 20.102 15.519 29.455 1.00 88.62 291 ARG A O 1
ATOM 2130 N N . ILE A 1 292 ? 22.026 14.386 29.299 1.00 89.56 292 ILE A N 1
A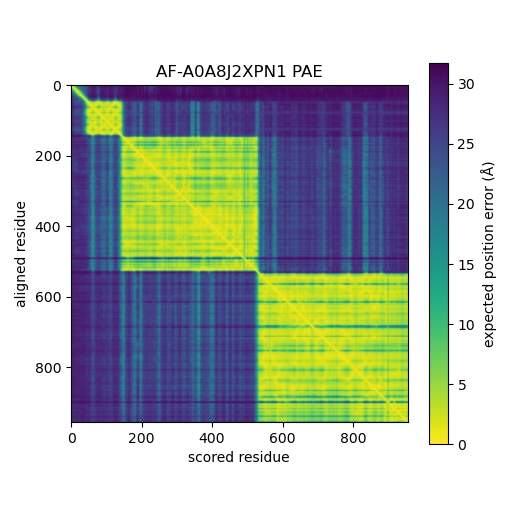TOM 2131 C CA . ILE A 1 292 ? 21.846 13.941 27.900 1.00 89.56 292 ILE A CA 1
ATOM 2132 C C . ILE A 1 292 ? 20.439 13.346 27.669 1.00 89.56 292 ILE A C 1
ATOM 2134 O O . ILE A 1 292 ? 19.777 13.689 26.694 1.00 89.56 292 ILE A O 1
ATOM 2138 N N . ILE A 1 293 ? 19.933 12.552 28.620 1.00 88.00 293 ILE A N 1
ATOM 2139 C CA . ILE A 1 293 ? 18.591 11.938 28.593 1.00 88.00 293 ILE A CA 1
ATOM 2140 C C . ILE A 1 293 ? 17.404 12.895 28.806 1.00 88.00 293 ILE A C 1
ATOM 2142 O O . ILE A 1 293 ? 16.268 12.435 28.821 1.00 88.00 293 ILE A O 1
ATOM 2146 N N . ASP A 1 294 ? 17.599 14.204 28.988 1.00 88.75 294 ASP A N 1
ATOM 2147 C CA . ASP A 1 294 ? 16.494 15.131 29.278 1.00 88.75 294 ASP A CA 1
ATOM 2148 C C . ASP A 1 294 ? 15.763 15.705 28.037 1.00 88.75 294 ASP A C 1
ATOM 2150 O O . ASP A 1 294 ? 14.918 16.597 28.183 1.00 88.75 294 ASP A O 1
ATOM 2154 N N . GLY A 1 295 ? 15.994 15.135 26.847 1.00 89.88 295 GLY A N 1
ATOM 2155 C CA . GLY A 1 295 ? 15.285 15.412 25.582 1.00 89.88 295 GLY A CA 1
ATOM 2156 C C . GLY A 1 295 ? 13.833 14.906 25.532 1.00 89.88 295 GLY A C 1
ATOM 2157 O O . GLY A 1 295 ? 13.475 14.100 24.685 1.00 89.88 295 GLY A O 1
ATOM 2158 N N . GLN A 1 296 ? 13.002 15.357 26.471 1.00 93.25 296 GLN A N 1
ATOM 2159 C CA . GLN A 1 296 ? 11.629 14.885 26.705 1.00 93.25 296 GLN A CA 1
ATOM 2160 C C . GLN A 1 296 ? 10.599 15.727 25.930 1.00 93.25 296 GLN A C 1
ATOM 2162 O O . GLN A 1 296 ? 10.641 16.956 26.025 1.00 93.25 296 GLN A O 1
ATOM 2167 N N . TYR A 1 297 ? 9.657 15.083 25.231 1.00 96.69 297 TYR A N 1
ATOM 2168 C CA . TYR A 1 297 ? 8.684 15.730 24.333 1.00 96.69 297 TYR A CA 1
ATOM 2169 C C . TYR A 1 297 ? 7.254 15.706 24.900 1.00 96.69 297 TYR A C 1
ATOM 2171 O O . TYR A 1 297 ? 6.828 14.719 25.504 1.00 96.69 297 TYR A O 1
ATOM 2179 N N . ALA A 1 298 ? 6.505 16.796 24.715 1.00 97.12 298 ALA A N 1
ATOM 2180 C CA . ALA A 1 298 ? 5.121 16.920 25.180 1.00 97.12 298 ALA A CA 1
ATOM 2181 C C . ALA A 1 298 ? 4.110 16.187 24.279 1.00 97.12 298 ALA A C 1
ATOM 2183 O O . ALA A 1 298 ? 4.288 16.114 23.065 1.00 97.12 298 ALA A O 1
ATOM 2184 N N . THR A 1 299 ? 3.015 15.707 24.878 1.00 97.50 299 THR A N 1
ATOM 2185 C CA . THR A 1 299 ? 1.825 15.191 24.176 1.00 97.50 299 THR A CA 1
ATOM 2186 C C . THR A 1 299 ? 0.559 15.669 24.894 1.00 97.50 299 THR A C 1
ATOM 2188 O O . THR A 1 299 ? 0.639 16.241 25.982 1.00 97.50 299 THR A O 1
ATOM 2191 N N . THR A 1 300 ? -0.612 15.456 24.298 1.00 96.06 300 THR A N 1
ATOM 2192 C CA . THR A 1 300 ? -1.920 15.813 24.875 1.00 96.06 300 THR A CA 1
ATOM 2193 C C . THR A 1 300 ? -2.498 14.768 25.831 1.00 96.06 300 THR A C 1
ATOM 2195 O O . THR A 1 300 ? -3.484 15.052 26.508 1.00 96.06 300 THR A O 1
ATOM 2198 N N . THR A 1 301 ? -1.932 13.559 25.905 1.00 96.62 301 THR A N 1
ATOM 2199 C CA . THR A 1 301 ? -2.554 12.455 26.650 1.00 96.62 301 THR A CA 1
ATOM 2200 C C . THR A 1 301 ? -2.223 12.528 28.141 1.00 96.62 301 THR A C 1
ATOM 2202 O O . THR A 1 301 ? -1.131 12.154 28.573 1.00 96.62 301 THR A O 1
ATOM 2205 N N . GLU A 1 302 ? -3.177 13.001 28.943 1.00 95.31 302 GLU A N 1
ATOM 2206 C CA . GLU A 1 302 ? -3.069 13.031 30.405 1.00 95.31 302 GLU A CA 1
ATOM 2207 C C . GLU A 1 302 ? -3.257 11.644 31.045 1.00 95.31 302 GLU A C 1
ATOM 2209 O O . GLU A 1 302 ? -4.020 10.809 30.562 1.00 95.31 302 GLU A O 1
ATOM 2214 N N . TYR A 1 303 ? -2.568 11.398 32.162 1.00 96.19 303 TYR A N 1
ATOM 2215 C CA . TYR A 1 303 ? -2.824 10.248 33.023 1.00 96.19 303 TYR A CA 1
ATOM 2216 C C . TYR A 1 303 ? -3.974 10.565 33.975 1.00 96.19 303 TYR A C 1
ATOM 2218 O O . TYR A 1 303 ? -3.929 11.545 34.717 1.00 96.19 303 TYR A O 1
ATOM 2226 N N . VAL A 1 304 ? -4.984 9.695 34.007 1.00 93.62 304 VAL A N 1
ATOM 2227 C CA . VAL A 1 304 ? -6.189 9.888 34.831 1.00 93.62 304 VAL A CA 1
ATOM 2228 C C . VAL A 1 304 ? -5.955 9.755 36.348 1.00 93.62 304 VAL A C 1
ATOM 2230 O O . VAL A 1 304 ? -6.834 10.101 37.136 1.00 93.62 304 VAL A O 1
ATOM 2233 N N . SER A 1 305 ? -4.773 9.294 36.781 1.00 94.19 305 SER A N 1
ATOM 2234 C CA . SER A 1 305 ? -4.335 9.298 38.190 1.00 94.19 305 SER A CA 1
ATOM 2235 C C . SER A 1 305 ? -3.093 10.188 38.391 1.00 94.19 305 SER A C 1
ATOM 2237 O O . SER A 1 305 ? -2.720 10.985 37.532 1.00 94.19 305 SER A O 1
ATOM 2239 N N . ARG A 1 306 ? -2.453 10.112 39.560 1.00 93.44 306 ARG A N 1
ATOM 2240 C CA . ARG A 1 306 ? -1.304 10.946 39.938 1.00 93.44 306 ARG A CA 1
ATOM 2241 C C . ARG A 1 306 ? -0.045 10.112 40.094 1.00 93.44 306 ARG A C 1
ATOM 2243 O O . ARG A 1 306 ? -0.064 9.086 40.763 1.00 93.44 306 ARG A O 1
ATOM 2250 N N . THR A 1 307 ? 1.062 10.606 39.549 1.00 93.88 307 THR A N 1
ATOM 2251 C CA . THR A 1 307 ? 2.383 9.981 39.720 1.00 93.88 307 THR A CA 1
ATOM 2252 C C . THR A 1 307 ? 3.170 10.652 40.856 1.00 93.88 307 THR A C 1
ATOM 2254 O O . THR A 1 307 ? 2.611 11.376 41.694 1.00 93.88 307 THR A O 1
ATOM 2257 N N . MET A 1 308 ? 4.484 10.411 40.904 1.00 90.50 308 MET A N 1
ATOM 2258 C CA . MET A 1 308 ? 5.412 10.910 41.917 1.00 90.50 308 MET A CA 1
ATOM 2259 C C . MET A 1 308 ? 5.165 12.359 42.369 1.00 90.50 308 MET A C 1
ATOM 2261 O O . MET A 1 308 ? 4.922 13.274 41.580 1.00 90.50 308 MET A O 1
ATOM 2265 N N . ASN A 1 309 ? 5.263 12.569 43.684 1.00 88.88 309 ASN A N 1
ATOM 2266 C CA . ASN A 1 309 ? 4.910 13.815 44.380 1.00 88.88 309 ASN A CA 1
ATOM 2267 C C . ASN A 1 309 ? 3.417 14.212 44.296 1.00 88.88 309 ASN A C 1
ATOM 2269 O O . ASN A 1 309 ? 3.086 15.361 44.586 1.00 88.88 309 ASN A O 1
ATOM 2273 N N . ASN A 1 310 ? 2.515 13.271 43.971 1.00 90.31 310 ASN A N 1
ATOM 2274 C CA . ASN A 1 310 ? 1.068 13.495 43.810 1.00 90.31 310 ASN A CA 1
ATOM 2275 C C . ASN A 1 310 ? 0.747 14.462 42.643 1.00 90.31 310 ASN A C 1
ATOM 2277 O O . ASN A 1 310 ? -0.155 15.304 42.719 1.00 90.31 310 ASN A O 1
ATOM 2281 N N . SER A 1 311 ? 1.513 14.342 41.557 1.00 92.56 311 SER A N 1
ATOM 2282 C CA . SER A 1 311 ? 1.469 15.250 40.405 1.00 92.56 311 SER A CA 1
ATOM 2283 C C . SER A 1 311 ? 0.390 14.848 39.396 1.00 92.56 311 SER A C 1
ATOM 2285 O O . SER A 1 311 ? 0.352 13.690 38.977 1.00 92.56 311 SER A O 1
ATOM 2287 N N . GLU A 1 312 ? -0.424 15.807 38.932 1.00 94.75 312 GLU A N 1
ATOM 2288 C CA . GLU A 1 312 ? -1.068 15.663 37.613 1.00 94.75 312 GLU A CA 1
ATOM 2289 C C . GLU A 1 312 ? 0.025 15.517 36.544 1.00 94.75 312 GLU A C 1
ATOM 2291 O O . GLU A 1 312 ? 1.088 16.144 36.639 1.00 94.75 312 GLU A O 1
ATOM 2296 N N . THR A 1 313 ? -0.211 14.642 35.572 1.00 94.38 313 THR A N 1
ATOM 2297 C CA . THR A 1 313 ? 0.829 14.057 34.721 1.00 94.38 313 THR A CA 1
ATOM 2298 C C . THR A 1 313 ? 0.292 13.865 33.305 1.00 94.38 313 THR A C 1
ATOM 2300 O O . THR A 1 313 ? -0.802 13.338 33.157 1.00 94.38 313 THR A O 1
ATOM 2303 N N . MET A 1 314 ? 1.066 14.225 32.281 1.00 95.88 314 MET A N 1
ATOM 2304 C CA . MET A 1 314 ? 0.869 13.732 30.911 1.00 95.88 314 MET A CA 1
ATOM 2305 C C . MET A 1 314 ? 1.802 12.562 30.627 1.00 95.88 314 MET A C 1
ATOM 2307 O O . MET A 1 314 ? 2.881 12.475 31.213 1.00 95.88 314 MET A O 1
ATOM 2311 N N . PHE A 1 315 ? 1.431 11.694 29.697 1.00 97.81 315 PHE A N 1
ATOM 2312 C CA . PHE A 1 315 ? 2.407 10.832 29.050 1.00 97.81 315 PHE A CA 1
ATOM 2313 C C . PHE A 1 315 ? 3.214 11.645 28.039 1.00 97.81 315 PHE A C 1
ATOM 2315 O O . PHE A 1 315 ? 2.699 12.544 27.372 1.00 97.81 315 PHE A O 1
ATOM 2322 N N . GLY A 1 316 ? 4.493 11.324 27.904 1.00 96.44 316 GLY A N 1
ATOM 2323 C CA . GLY A 1 316 ? 5.318 11.866 26.836 1.00 96.44 316 GLY A CA 1
ATOM 2324 C C . GLY A 1 316 ? 6.428 10.916 26.428 1.00 96.44 316 GLY A C 1
ATOM 2325 O O . GLY A 1 316 ? 6.791 9.995 27.167 1.00 96.44 316 GLY A O 1
ATOM 2326 N N . VAL A 1 317 ? 6.932 11.134 25.217 1.00 96.06 317 VAL A N 1
ATOM 2327 C CA . VAL A 1 317 ? 7.970 10.307 24.597 1.00 96.06 317 VAL A CA 1
ATOM 2328 C C . VAL A 1 317 ? 9.341 10.911 24.878 1.00 96.06 317 VAL A C 1
ATOM 2330 O O . VAL A 1 317 ? 9.519 12.133 24.859 1.00 96.06 317 VAL A O 1
ATOM 2333 N N . ASN A 1 318 ? 10.330 10.049 25.109 1.00 94.75 318 ASN A N 1
ATOM 2334 C CA . ASN A 1 318 ? 11.734 10.434 25.086 1.00 94.75 318 ASN A CA 1
ATOM 2335 C C . ASN A 1 318 ? 12.448 9.784 23.897 1.00 94.75 318 ASN A C 1
ATOM 2337 O O . ASN A 1 318 ? 12.902 8.644 24.003 1.00 94.75 318 ASN A O 1
ATOM 2341 N N . PHE A 1 319 ? 12.601 10.515 22.791 1.00 95.75 319 PHE A N 1
ATOM 2342 C CA . PHE A 1 319 ? 13.361 10.034 21.630 1.00 95.75 319 PHE A CA 1
ATOM 2343 C C . PHE A 1 319 ? 14.854 9.816 21.942 1.00 95.75 319 PHE A C 1
ATOM 2345 O O . PHE A 1 319 ? 15.534 9.129 21.190 1.00 95.75 319 PHE A O 1
ATOM 2352 N N . VAL A 1 320 ? 15.373 10.319 23.071 1.00 94.56 320 VAL A N 1
ATOM 2353 C CA . VAL A 1 320 ? 16.737 10.004 23.523 1.00 94.56 320 VAL A CA 1
ATOM 2354 C C . VAL A 1 320 ? 16.856 8.601 24.131 1.00 94.56 320 VAL A C 1
ATOM 2356 O O . VAL A 1 320 ? 17.894 7.971 23.966 1.00 94.56 320 VAL A O 1
ATOM 2359 N N . ASP A 1 321 ? 15.841 8.114 24.856 1.00 92.94 321 ASP A N 1
ATOM 2360 C CA . ASP A 1 321 ? 15.947 6.863 25.634 1.00 92.94 321 ASP A CA 1
ATOM 2361 C C . ASP A 1 321 ? 14.831 5.830 25.395 1.00 92.94 321 ASP A C 1
ATOM 2363 O O . ASP A 1 321 ? 14.708 4.887 26.174 1.00 92.94 321 ASP A O 1
ATOM 2367 N N . GLY A 1 322 ? 14.060 5.980 24.311 1.00 95.06 322 GLY A N 1
ATOM 2368 C CA . GLY A 1 322 ? 13.237 4.910 23.730 1.00 95.06 322 GLY A CA 1
ATOM 2369 C C . GLY A 1 322 ? 11.962 4.557 24.500 1.00 95.06 322 GLY A C 1
ATOM 2370 O O . GLY A 1 322 ? 11.544 3.399 24.481 1.00 95.06 322 GLY A O 1
ATOM 2371 N N . ARG A 1 323 ? 11.376 5.510 25.246 1.00 95.44 323 ARG A N 1
ATOM 2372 C CA . ARG A 1 323 ? 10.309 5.222 26.229 1.00 95.44 323 ARG A CA 1
ATOM 2373 C C . ARG A 1 323 ? 9.186 6.254 26.307 1.00 95.44 323 ARG A C 1
ATOM 2375 O O . ARG A 1 323 ? 9.426 7.458 26.203 1.00 95.44 323 ARG A O 1
ATOM 2382 N N . ILE A 1 324 ? 7.988 5.763 26.638 1.00 97.38 324 ILE A N 1
ATOM 2383 C CA . ILE A 1 324 ? 6.848 6.551 27.141 1.00 97.38 324 ILE A CA 1
ATOM 2384 C C . ILE A 1 324 ? 6.961 6.678 28.665 1.00 97.38 324 ILE A C 1
ATOM 2386 O O . ILE A 1 324 ? 7.139 5.677 29.362 1.00 97.38 324 ILE A O 1
ATOM 2390 N N . LYS A 1 325 ? 6.828 7.894 29.203 1.00 92.00 325 LYS A N 1
ATOM 2391 C CA . LYS A 1 325 ? 6.965 8.175 30.644 1.00 92.00 325 LYS A CA 1
ATOM 2392 C C . LYS A 1 325 ? 5.933 9.180 31.142 1.00 92.00 325 LYS A C 1
ATOM 2394 O O . LYS A 1 325 ? 5.454 10.012 30.376 1.00 92.00 325 LYS A O 1
ATOM 2399 N N . GLY A 1 326 ? 5.666 9.141 32.446 1.00 93.94 326 GLY A N 1
ATOM 2400 C CA . GLY A 1 326 ? 4.854 10.143 33.130 1.00 93.94 326 GLY A CA 1
ATOM 2401 C C . GLY A 1 326 ? 5.642 11.433 33.361 1.00 93.94 326 GLY A C 1
ATOM 2402 O O . GLY A 1 326 ? 6.643 11.459 34.081 1.00 93.94 326 GLY A O 1
ATOM 2403 N N . TYR A 1 327 ? 5.182 12.518 32.751 1.00 93.88 327 TYR A N 1
ATOM 2404 C CA . TYR A 1 327 ? 5.728 13.867 32.821 1.00 93.88 327 TYR A CA 1
ATOM 2405 C C . TYR A 1 327 ? 4.792 14.792 33.625 1.00 93.88 327 TYR A C 1
ATOM 2407 O O . TYR A 1 327 ? 3.668 15.047 33.190 1.00 93.88 327 TYR A O 1
ATOM 2415 N N . PRO A 1 328 ? 5.215 15.321 34.791 1.00 91.88 328 PRO A N 1
ATOM 2416 C CA . PRO A 1 328 ? 4.389 16.231 35.584 1.00 91.88 328 PRO A CA 1
ATOM 2417 C C . PRO A 1 328 ? 3.972 17.489 34.812 1.00 91.88 328 PRO A C 1
ATOM 2419 O O . PRO A 1 328 ? 4.821 18.207 34.287 1.00 91.88 328 PRO A O 1
ATOM 2422 N N . LEU A 1 329 ? 2.678 17.824 34.826 1.00 89.69 329 LEU A N 1
ATOM 2423 C CA . LEU A 1 329 ? 2.150 19.012 34.134 1.00 89.69 329 LEU A CA 1
ATOM 2424 C C . LEU A 1 329 ? 2.666 20.341 34.716 1.00 89.69 329 LEU A C 1
ATOM 2426 O O . LEU A 1 329 ? 2.623 21.386 34.068 1.00 89.69 329 LEU A O 1
ATOM 2430 N N . ASN A 1 330 ? 3.133 20.311 35.966 1.00 85.12 330 ASN A N 1
ATOM 2431 C CA . ASN A 1 330 ? 3.486 21.486 36.752 1.00 85.12 330 ASN A CA 1
ATOM 2432 C C . ASN A 1 330 ? 5.003 21.586 36.989 1.00 85.12 330 ASN A C 1
ATOM 2434 O O . ASN A 1 330 ? 5.637 20.640 37.453 1.00 85.12 330 ASN A O 1
ATOM 2438 N N . ASN A 1 331 ? 5.551 22.797 36.826 1.00 76.12 331 ASN A N 1
ATOM 2439 C CA . ASN A 1 331 ? 6.949 23.175 37.109 1.00 76.12 331 ASN A CA 1
ATOM 2440 C C . ASN A 1 331 ? 8.029 22.582 36.178 1.00 76.12 331 ASN A C 1
ATOM 2442 O O . ASN A 1 331 ? 9.203 22.580 36.552 1.00 76.12 331 ASN A O 1
ATOM 2446 N N . LYS A 1 332 ? 7.671 22.121 34.974 1.00 88.88 332 LYS A N 1
ATOM 2447 C CA . LYS A 1 332 ? 8.632 21.689 33.948 1.00 88.88 332 LYS A CA 1
ATOM 2448 C C . LYS A 1 332 ? 8.171 22.085 32.537 1.00 88.88 332 LYS A C 1
ATOM 2450 O O . LYS A 1 332 ? 6.977 22.272 32.304 1.00 88.88 332 LYS A O 1
ATOM 2455 N N . SER A 1 333 ? 9.140 22.210 31.634 1.00 94.31 333 SER A N 1
ATOM 2456 C CA . SER A 1 333 ? 8.953 22.407 30.197 1.00 94.31 333 SER A CA 1
ATOM 2457 C C . SER A 1 333 ? 9.557 21.250 29.390 1.00 94.31 333 SER A C 1
ATOM 2459 O O . SER A 1 333 ? 10.422 20.524 29.890 1.00 94.31 333 SER A O 1
ATOM 2461 N N . TYR A 1 334 ? 9.102 21.097 28.148 1.00 96.12 334 TYR A N 1
ATOM 2462 C CA . TYR A 1 334 ? 9.350 19.955 27.265 1.00 96.12 334 TYR A CA 1
ATOM 2463 C C . TYR A 1 334 ? 9.514 20.422 25.812 1.00 96.12 334 TYR A C 1
ATOM 2465 O O . TYR A 1 334 ? 9.014 21.489 25.455 1.00 96.12 334 TYR A O 1
ATOM 2473 N N . TYR A 1 335 ? 10.180 19.624 24.975 1.00 97.12 335 TYR A N 1
ATOM 2474 C CA . TYR A 1 335 ? 10.232 19.869 23.531 1.00 97.12 335 TYR A CA 1
ATOM 2475 C C . TYR A 1 335 ? 8.865 19.658 22.876 1.00 97.12 335 TYR A C 1
ATOM 2477 O O . TYR A 1 335 ? 8.031 18.893 23.374 1.00 97.12 335 TYR A O 1
ATOM 2485 N N . VAL A 1 336 ? 8.638 20.339 21.753 1.00 97.12 336 VAL A N 1
ATOM 2486 C CA . VAL A 1 336 ? 7.351 20.367 21.055 1.00 97.12 336 VAL A CA 1
ATOM 2487 C C . VAL A 1 336 ? 7.562 20.063 19.578 1.00 97.12 336 VAL A C 1
ATOM 2489 O O . VAL A 1 336 ? 8.220 20.820 18.876 1.00 97.12 336 VAL A O 1
ATOM 2492 N N . ARG A 1 337 ? 6.957 18.969 19.109 1.00 97.25 337 ARG A N 1
ATOM 2493 C CA . ARG A 1 337 ? 6.720 18.705 17.686 1.00 97.25 337 ARG A CA 1
ATOM 2494 C C . ARG A 1 337 ? 5.214 18.761 17.463 1.00 97.25 337 ARG A C 1
ATOM 2496 O O . ARG A 1 337 ? 4.475 18.183 18.260 1.00 97.25 337 ARG A O 1
ATOM 2503 N N . CYS A 1 338 ? 4.763 19.449 16.421 1.00 98.19 338 CYS A N 1
ATOM 2504 C CA . CYS A 1 338 ? 3.341 19.506 16.087 1.00 98.19 338 CYS A CA 1
ATOM 2505 C C . CYS A 1 338 ? 3.003 18.469 15.012 1.00 98.19 338 CYS A C 1
ATOM 2507 O O . CYS A 1 338 ? 3.842 18.144 14.168 1.00 98.19 338 CYS A O 1
ATOM 2509 N N . VAL A 1 339 ? 1.765 17.979 15.049 1.00 97.94 339 VAL A N 1
ATOM 2510 C CA . VAL A 1 339 ? 1.179 17.054 14.073 1.00 97.94 339 VAL A CA 1
ATOM 2511 C C . VAL A 1 339 ? -0.068 17.682 13.439 1.00 97.94 339 VAL A C 1
ATOM 2513 O O . VAL A 1 339 ? -0.660 18.593 14.018 1.00 97.94 339 VAL A O 1
ATOM 2516 N N . ALA A 1 340 ? -0.454 17.220 12.257 1.00 94.69 340 ALA A N 1
ATOM 2517 C CA . ALA A 1 340 ? -1.626 17.629 11.491 1.00 94.69 340 ALA A CA 1
ATOM 2518 C C . ALA A 1 340 ? -2.174 16.427 10.692 1.00 94.69 340 ALA A C 1
ATOM 2520 O O . ALA A 1 340 ? -1.434 15.483 10.402 1.00 94.69 340 ALA A O 1
ATOM 2521 N N . GLY A 1 341 ? -3.458 16.460 10.328 1.00 85.56 341 GLY A N 1
ATOM 2522 C CA . GLY A 1 341 ? -4.205 15.303 9.813 1.00 85.56 341 GLY A CA 1
ATOM 2523 C C . GLY A 1 341 ? -5.088 14.612 10.861 1.00 85.56 341 GLY A C 1
ATOM 2524 O O . GLY A 1 341 ? -5.219 15.087 11.996 1.00 85.56 341 GLY A O 1
ATOM 2525 N N . ASP A 1 342 ? -5.708 13.505 10.444 1.00 81.38 342 ASP A N 1
ATOM 2526 C CA . ASP A 1 342 ? -6.730 12.756 11.192 1.00 81.38 342 ASP A CA 1
ATOM 2527 C C . ASP A 1 342 ? -6.208 12.148 12.510 1.00 81.38 342 ASP A C 1
ATOM 2529 O O . ASP A 1 342 ? -5.006 12.106 12.765 1.00 81.38 342 ASP A O 1
ATOM 2533 N N . GLU A 1 343 ? -7.114 11.706 13.386 1.00 78.94 343 GLU A N 1
ATOM 2534 C CA . GLU A 1 343 ? -6.757 11.117 14.684 1.00 78.94 343 GLU A CA 1
ATOM 2535 C C . GLU A 1 343 ? -6.314 9.651 14.541 1.00 78.94 343 GLU A C 1
ATOM 2537 O O . GLU A 1 343 ? -7.064 8.803 14.057 1.00 78.94 343 GLU A O 1
ATOM 2542 N N . TYR A 1 344 ? -5.097 9.344 15.001 1.00 88.50 344 TYR A N 1
ATOM 2543 C CA . TYR A 1 344 ? -4.481 8.018 14.878 1.00 88.50 344 TYR A CA 1
ATOM 2544 C C . TYR A 1 344 ? -4.465 7.228 16.199 1.00 88.50 344 TYR A C 1
ATOM 2546 O O . TYR A 1 344 ? -4.189 7.764 17.277 1.00 88.50 344 TYR A O 1
ATOM 2554 N N . GLY A 1 345 ? -4.666 5.909 16.096 1.00 86.38 345 GLY A N 1
ATOM 2555 C CA . GLY A 1 345 ? -4.537 4.966 17.212 1.00 86.38 345 GLY A CA 1
ATOM 2556 C C . GLY A 1 345 ? -5.815 4.778 18.037 1.00 86.38 345 GLY A C 1
ATOM 2557 O O . GLY A 1 345 ? -5.746 4.364 19.199 1.00 86.38 345 GLY A O 1
ATOM 2558 N N . LEU A 1 346 ? -6.977 5.088 17.459 1.00 84.75 346 LEU A N 1
ATOM 2559 C CA . LEU A 1 346 ? -8.283 4.778 18.043 1.00 84.75 346 LEU A CA 1
ATOM 2560 C C . LEU A 1 346 ? -8.489 3.259 18.122 1.00 84.75 346 LEU A C 1
ATOM 2562 O O . LEU A 1 346 ? -8.145 2.537 17.194 1.00 84.75 346 LEU A O 1
ATOM 2566 N N . ASN A 1 347 ? -9.091 2.777 19.208 1.00 86.50 347 ASN A N 1
ATOM 2567 C CA . ASN A 1 347 ? -9.368 1.351 19.400 1.00 86.50 347 ASN A CA 1
ATOM 2568 C C . ASN A 1 347 ? -10.613 0.911 18.586 1.00 86.50 347 ASN A C 1
ATOM 2570 O O . ASN A 1 347 ? -11.532 1.710 18.355 1.00 86.50 347 ASN A O 1
ATOM 2574 N N . ASP A 1 348 ? -10.683 -0.360 18.175 1.00 84.50 348 ASP A N 1
ATOM 2575 C CA . ASP A 1 348 ? -11.905 -0.980 17.623 1.00 84.50 348 ASP A CA 1
ATOM 2576 C C . ASP A 1 348 ? -11.961 -2.485 17.911 1.00 84.50 348 ASP A C 1
ATOM 2578 O O . ASP A 1 348 ? -11.605 -3.313 17.073 1.00 84.50 348 ASP A O 1
ATOM 2582 N N . PHE A 1 349 ? -12.363 -2.844 19.128 1.00 90.12 349 PHE A N 1
ATOM 2583 C CA . PHE A 1 349 ? -12.311 -4.227 19.586 1.00 90.12 349 PHE A CA 1
ATOM 2584 C C . PHE A 1 349 ? -13.661 -4.938 19.486 1.00 90.12 349 PHE A C 1
ATOM 2586 O O . PHE A 1 349 ? -14.666 -4.488 20.038 1.00 90.12 349 PHE A O 1
ATOM 2593 N N . VAL A 1 350 ? -13.659 -6.102 18.834 1.00 86.75 350 VAL A N 1
ATOM 2594 C CA . VAL A 1 350 ? -14.814 -6.998 18.702 1.00 86.75 350 VAL A CA 1
ATOM 2595 C C . VAL A 1 350 ? -14.467 -8.372 19.270 1.00 86.75 350 VAL A C 1
ATOM 2597 O O . VAL A 1 350 ? -13.510 -9.008 18.836 1.00 86.75 350 VAL A O 1
ATOM 2600 N N . ASP A 1 351 ? -15.258 -8.836 20.238 1.00 90.50 351 ASP A N 1
ATOM 2601 C CA . ASP A 1 351 ? -15.168 -10.184 20.808 1.00 90.50 351 ASP A CA 1
ATOM 2602 C C . ASP A 1 351 ? -15.743 -11.192 19.804 1.00 90.50 351 ASP A C 1
ATOM 2604 O O . ASP A 1 351 ? -16.921 -11.122 19.439 1.00 90.50 351 ASP A O 1
ATOM 2608 N N . ASN A 1 352 ? -14.910 -12.134 19.361 1.00 84.56 352 ASN A N 1
ATOM 2609 C CA . ASN A 1 352 ? -15.293 -13.156 18.388 1.00 84.56 352 ASN A CA 1
ATOM 2610 C C . ASN A 1 352 ? -16.050 -14.339 19.034 1.00 84.56 352 ASN A C 1
ATOM 2612 O O . ASN A 1 352 ? -16.576 -15.207 18.334 1.00 84.56 352 ASN A O 1
ATOM 2616 N N . GLY A 1 353 ? -16.141 -14.385 20.368 1.00 88.69 353 GLY A N 1
ATOM 2617 C CA . GLY A 1 353 ? -16.841 -15.414 21.141 1.00 88.69 353 GLY A CA 1
ATOM 2618 C C . GLY A 1 353 ? -16.079 -16.737 21.283 1.00 88.69 353 GLY A C 1
ATOM 2619 O O . GLY A 1 353 ? -16.651 -17.729 21.744 1.00 88.69 353 GLY A O 1
ATOM 2620 N N . ASP A 1 354 ? -14.804 -16.767 20.888 1.00 91.44 354 ASP A N 1
ATOM 2621 C CA . ASP A 1 354 ? -13.938 -17.953 20.814 1.00 91.44 354 ASP A CA 1
ATOM 2622 C C . ASP A 1 354 ? -12.613 -17.808 21.598 1.00 91.44 354 ASP A C 1
ATOM 2624 O O . ASP A 1 354 ? -11.693 -18.615 21.431 1.00 91.44 354 ASP A O 1
ATOM 2628 N N . ALA A 1 355 ? -12.549 -16.812 22.490 1.00 96.00 355 ALA A N 1
ATOM 2629 C CA . ALA A 1 355 ? -11.356 -16.320 23.186 1.00 96.00 355 ALA A CA 1
ATOM 2630 C C . ALA A 1 355 ? -10.334 -15.572 22.302 1.00 96.00 355 ALA A C 1
ATOM 2632 O O . ALA A 1 355 ? -9.173 -15.410 22.698 1.00 96.00 355 ALA A O 1
ATOM 2633 N N . THR A 1 356 ? -10.766 -15.048 21.150 1.00 95.69 356 THR A N 1
ATOM 2634 C CA . THR A 1 356 ? -10.053 -14.007 20.395 1.00 95.69 356 THR A CA 1
ATOM 2635 C C . THR A 1 356 ? -10.841 -12.699 20.328 1.00 95.69 356 THR A C 1
ATOM 2637 O O . THR A 1 356 ? -12.069 -12.678 20.406 1.00 95.69 356 THR A O 1
ATOM 2640 N N . VAL A 1 357 ? -10.107 -11.599 20.171 1.00 95.25 357 VAL A N 1
ATOM 2641 C CA . VAL A 1 357 ? -10.640 -10.254 19.940 1.00 95.25 357 VAL A CA 1
ATOM 2642 C C . VAL A 1 357 ? -10.053 -9.741 18.632 1.00 95.25 357 VAL A C 1
ATOM 2644 O O . VAL A 1 357 ? -8.833 -9.729 18.465 1.00 95.25 357 VAL A O 1
ATOM 2647 N N . SER A 1 358 ? -10.900 -9.326 17.698 1.00 89.19 358 SER A N 1
ATOM 2648 C CA . SER A 1 358 ? -10.465 -8.624 16.491 1.00 89.19 358 SER A CA 1
ATOM 2649 C C . SER A 1 358 ? -10.310 -7.134 16.766 1.00 89.19 358 SER A C 1
ATOM 2651 O O . SER A 1 358 ? -11.161 -6.539 17.419 1.00 89.19 358 SER A O 1
ATOM 2653 N N . ASP A 1 359 ? -9.224 -6.554 16.262 1.00 91.88 359 ASP A N 1
ATOM 2654 C CA . ASP A 1 359 ? -8.944 -5.123 16.282 1.00 91.88 359 ASP A CA 1
ATOM 2655 C C . ASP A 1 359 ? -9.108 -4.562 14.865 1.00 91.88 359 ASP A C 1
ATOM 2657 O O . ASP A 1 359 ? -8.204 -4.635 14.027 1.00 91.88 359 ASP A O 1
ATOM 2661 N N . ASN A 1 360 ? -10.294 -4.017 14.593 1.00 82.25 360 ASN A N 1
ATOM 2662 C CA . ASN A 1 360 ? -10.646 -3.506 13.270 1.00 82.25 360 ASN A CA 1
ATOM 2663 C C . ASN A 1 360 ? -9.990 -2.152 12.957 1.00 82.25 360 ASN A C 1
ATOM 2665 O O . ASN A 1 360 ? -10.128 -1.672 11.837 1.00 82.25 360 ASN A O 1
ATOM 2669 N N . ALA A 1 361 ? -9.305 -1.519 13.917 1.00 81.94 361 ALA A N 1
ATOM 2670 C CA . ALA A 1 361 ? -8.557 -0.294 13.662 1.00 81.94 361 ALA A CA 1
ATOM 2671 C C . ALA A 1 361 ? -7.162 -0.604 13.109 1.00 81.94 361 ALA A C 1
ATOM 2673 O O . ALA A 1 361 ? -6.678 0.126 12.247 1.00 81.94 361 ALA A O 1
ATOM 2674 N N . THR A 1 362 ? -6.527 -1.682 13.574 1.00 86.50 362 THR A N 1
ATOM 2675 C CA . THR A 1 362 ? -5.154 -2.048 13.181 1.00 86.50 362 THR A CA 1
ATOM 2676 C C . THR A 1 362 ? -5.077 -3.196 12.173 1.00 86.50 362 THR A C 1
ATOM 2678 O O . THR A 1 362 ? -4.030 -3.386 11.556 1.00 86.50 362 THR A O 1
ATOM 2681 N N . GLY A 1 363 ? -6.157 -3.967 11.990 1.00 83.44 363 GLY A N 1
ATOM 2682 C CA . GLY A 1 363 ? -6.137 -5.197 11.190 1.00 83.44 363 GLY A CA 1
ATOM 2683 C C . GLY A 1 363 ? -5.453 -6.364 11.912 1.00 83.44 363 GLY A C 1
ATOM 2684 O O . GLY A 1 363 ? -4.902 -7.263 11.272 1.00 83.44 363 GLY A O 1
ATOM 2685 N N . LEU A 1 364 ? -5.459 -6.359 13.247 1.00 91.75 364 LEU A N 1
ATOM 2686 C CA . LEU A 1 364 ? -4.870 -7.402 14.089 1.00 91.75 364 LEU A CA 1
ATOM 2687 C C . LEU A 1 364 ? -5.953 -8.266 14.751 1.00 91.75 364 LEU A C 1
ATOM 2689 O O . LEU A 1 364 ? -7.119 -7.890 14.876 1.00 91.75 364 LEU A O 1
ATOM 2693 N N . MET A 1 365 ? -5.571 -9.463 15.185 1.00 94.44 365 MET A N 1
ATOM 2694 C CA . MET A 1 365 ? -6.395 -10.297 16.054 1.00 94.44 365 MET A CA 1
ATOM 2695 C C . MET A 1 365 ? -5.563 -10.751 17.251 1.00 94.44 365 MET A C 1
ATOM 2697 O O . MET A 1 365 ? -4.425 -11.201 17.125 1.00 94.44 365 MET A O 1
ATOM 2701 N N . TRP A 1 366 ? -6.161 -10.623 18.424 1.00 98.31 366 TRP A N 1
ATOM 2702 C CA . TRP A 1 366 ? -5.527 -10.744 19.724 1.00 98.31 366 TRP A CA 1
ATOM 2703 C C . TRP A 1 366 ? -6.127 -11.903 20.515 1.00 98.31 366 TRP A C 1
ATOM 2705 O O . TRP A 1 366 ? -7.306 -12.230 20.373 1.00 98.31 366 TRP A O 1
ATOM 2715 N N . GLN A 1 367 ? -5.345 -12.499 21.412 1.00 98.38 367 GLN A N 1
ATOM 2716 C CA . GLN A 1 367 ? -5.902 -13.376 22.441 1.00 98.38 367 GLN A CA 1
ATOM 2717 C C . GLN A 1 367 ? -6.728 -12.557 23.445 1.00 98.38 367 GLN A C 1
ATOM 2719 O O . GLN A 1 367 ? -6.256 -11.550 23.980 1.00 98.38 367 GLN A O 1
ATOM 2724 N N . GLN A 1 368 ? -7.947 -13.010 23.750 1.00 98.12 368 GLN A N 1
ATOM 2725 C CA . GLN A 1 368 ? -8.807 -12.366 24.750 1.00 98.12 368 GLN A CA 1
ATOM 2726 C C . GLN A 1 368 ? -8.266 -12.550 26.173 1.00 98.12 368 GLN A C 1
ATOM 2728 O O . GLN A 1 368 ? -8.371 -11.647 26.999 1.00 98.12 368 GLN A O 1
ATOM 2733 N N . ASN A 1 369 ? -7.649 -13.702 26.449 1.00 97.50 369 ASN A N 1
ATOM 2734 C CA . ASN A 1 369 ? -7.048 -14.046 27.739 1.00 97.50 369 ASN A CA 1
ATOM 2735 C C . ASN A 1 369 ? -5.542 -13.759 27.757 1.00 97.50 369 ASN A C 1
ATOM 2737 O O . ASN A 1 369 ? -4.884 -13.833 26.720 1.00 97.50 369 ASN A O 1
ATOM 2741 N N . ASP A 1 370 ? -5.012 -13.451 28.941 1.00 97.38 370 ASP A N 1
ATOM 2742 C CA . ASP A 1 370 ? -3.578 -13.320 29.188 1.00 97.38 370 ASP A CA 1
ATOM 2743 C C . ASP A 1 370 ? -2.980 -14.538 29.907 1.00 97.38 370 ASP A C 1
ATOM 2745 O O . ASP A 1 370 ? -3.676 -15.409 30.434 1.00 97.38 370 ASP A O 1
ATOM 2749 N N . GLN A 1 371 ? -1.650 -14.614 29.896 1.00 96.69 371 GLN A N 1
ATOM 2750 C CA . GLN A 1 371 ? -0.873 -15.625 30.610 1.00 96.69 371 GLN A CA 1
ATOM 2751 C C . GLN A 1 371 ? 0.442 -15.026 31.126 1.00 96.69 371 GLN A C 1
ATOM 2753 O O . GLN A 1 371 ? 0.937 -14.045 30.578 1.00 96.69 371 GLN A O 1
ATOM 2758 N N . GLN A 1 372 ? 1.004 -15.584 32.198 1.00 96.25 372 GLN A N 1
ATOM 2759 C CA . GLN A 1 372 ? 2.270 -15.123 32.778 1.00 96.25 372 GLN A CA 1
ATOM 2760 C C . GLN A 1 372 ? 3.435 -15.995 32.302 1.00 96.25 372 GLN A C 1
ATOM 2762 O O . GLN A 1 372 ? 3.360 -17.219 32.405 1.00 96.25 372 GLN A O 1
ATOM 2767 N N . SER A 1 373 ? 4.511 -15.349 31.848 1.00 96.44 373 SER A N 1
ATOM 2768 C CA . SER A 1 373 ? 5.789 -15.991 31.506 1.00 96.44 373 SER A CA 1
ATOM 2769 C C . SER A 1 373 ? 6.723 -16.123 32.719 1.00 96.44 373 SER A C 1
ATOM 2771 O O . SER A 1 373 ? 6.516 -15.459 33.741 1.00 96.44 373 SER A O 1
ATOM 2773 N N . SER A 1 374 ? 7.778 -16.939 32.628 1.00 94.00 374 SER A N 1
ATOM 2774 C CA . SER A 1 374 ? 8.921 -16.864 33.560 1.00 94.00 374 SER A CA 1
ATOM 2775 C C . SER A 1 374 ? 9.919 -15.755 33.211 1.00 94.00 374 SER A C 1
ATOM 2777 O O . SER A 1 374 ? 10.504 -15.139 34.110 1.00 94.00 374 SER A O 1
ATOM 2779 N N . ASP A 1 375 ? 10.105 -15.520 31.916 1.00 93.69 375 ASP A N 1
ATOM 2780 C CA . ASP A 1 375 ? 11.139 -14.693 31.296 1.00 93.69 375 ASP A CA 1
ATOM 2781 C C . ASP A 1 375 ? 10.760 -14.390 29.833 1.00 93.69 375 ASP A C 1
ATOM 2783 O O . ASP A 1 375 ? 9.690 -14.778 29.360 1.00 93.69 375 ASP A O 1
ATOM 2787 N N . TRP A 1 376 ? 11.615 -13.665 29.111 1.00 95.56 376 TRP A N 1
ATOM 2788 C CA . TRP A 1 376 ? 11.307 -13.211 27.753 1.00 95.56 376 TRP A CA 1
ATOM 2789 C C . TRP A 1 376 ? 11.359 -14.322 26.687 1.00 95.56 376 TRP A C 1
ATOM 2791 O O . TRP A 1 376 ? 10.570 -14.288 25.743 1.00 95.56 376 TRP A O 1
ATOM 2801 N N . ASP A 1 377 ? 12.225 -15.331 26.839 1.00 94.62 377 ASP A N 1
ATOM 2802 C CA . ASP A 1 377 ? 12.282 -16.456 25.891 1.00 94.62 377 ASP A CA 1
ATOM 2803 C C . ASP A 1 377 ? 11.047 -17.364 26.063 1.00 94.62 377 ASP A C 1
ATOM 2805 O O . ASP A 1 377 ? 10.470 -17.834 25.079 1.00 94.62 377 ASP A O 1
ATOM 2809 N N . ASP A 1 378 ? 10.595 -17.566 27.307 1.00 96.88 378 ASP A N 1
ATOM 2810 C CA . ASP A 1 378 ? 9.322 -18.226 27.625 1.00 96.88 378 ASP A CA 1
ATOM 2811 C C . ASP A 1 378 ? 8.122 -17.433 27.077 1.00 96.88 378 ASP A C 1
ATOM 2813 O O . ASP A 1 378 ? 7.212 -18.023 26.501 1.00 96.88 378 ASP A O 1
ATOM 2817 N N . ALA A 1 379 ? 8.140 -16.096 27.153 1.00 97.56 379 ALA A N 1
ATOM 2818 C CA . ALA A 1 379 ? 7.082 -15.248 26.598 1.00 97.56 379 ALA A CA 1
ATOM 2819 C C . ALA A 1 379 ? 6.913 -15.393 25.077 1.00 97.56 379 ALA A C 1
ATOM 2821 O O . ALA A 1 379 ? 5.782 -15.476 24.595 1.00 97.56 379 ALA A O 1
ATOM 2822 N N . ILE A 1 380 ? 8.020 -15.469 24.333 1.00 96.81 380 ILE A N 1
ATOM 2823 C CA . ILE A 1 380 ? 7.998 -15.770 22.897 1.00 96.81 380 ILE A CA 1
ATOM 2824 C C . ILE A 1 380 ? 7.477 -17.194 22.675 1.00 96.81 380 ILE A C 1
ATOM 2826 O O . ILE A 1 380 ? 6.494 -17.399 21.961 1.00 96.81 380 ILE A O 1
ATOM 2830 N N . GLY A 1 381 ? 8.074 -18.182 23.352 1.00 97.31 381 GLY A N 1
ATOM 2831 C CA . GLY A 1 381 ? 7.698 -19.589 23.215 1.00 97.31 381 GLY A CA 1
ATOM 2832 C C . GLY A 1 381 ? 6.225 -19.872 23.531 1.00 97.31 381 GLY A C 1
ATOM 2833 O O . GLY A 1 381 ? 5.634 -20.756 22.910 1.00 97.31 381 GLY A O 1
ATOM 2834 N N . LEU A 1 382 ? 5.617 -19.123 24.453 1.00 98.19 382 LEU A N 1
ATOM 2835 C CA . LEU A 1 382 ? 4.193 -19.183 24.794 1.00 98.19 382 LEU A CA 1
ATOM 2836 C C . LEU A 1 382 ? 3.267 -18.718 23.659 1.00 98.19 382 LEU A C 1
ATOM 2838 O O . LEU A 1 382 ? 2.113 -19.153 23.621 1.00 98.19 382 LEU A O 1
ATOM 2842 N N . CYS A 1 383 ? 3.749 -17.870 22.746 1.00 98.06 383 CYS A N 1
ATOM 2843 C CA . CYS A 1 383 ? 2.998 -17.424 21.575 1.00 98.06 383 CYS A CA 1
ATOM 2844 C C . CYS A 1 383 ? 3.224 -18.310 20.353 1.00 98.06 383 CYS A C 1
ATOM 2846 O O . CYS A 1 383 ? 2.241 -18.802 19.807 1.00 98.06 383 CYS A O 1
ATOM 2848 N N . GLU A 1 384 ? 4.475 -18.631 20.015 1.00 96.00 384 GLU A N 1
ATOM 2849 C CA . GLU A 1 384 ? 4.811 -19.506 18.873 1.00 96.00 384 GLU A CA 1
ATOM 2850 C C . GLU A 1 384 ? 4.223 -20.934 19.009 1.00 96.00 384 GLU A C 1
ATOM 2852 O O . GLU A 1 384 ? 4.118 -21.689 18.043 1.00 96.00 384 GLU A O 1
ATOM 2857 N N . GLN A 1 385 ? 3.826 -21.335 20.225 1.00 96.50 385 GLN A N 1
ATOM 2858 C CA . GLN A 1 385 ? 3.149 -22.610 20.517 1.00 96.50 385 GLN A CA 1
ATOM 2859 C C . GLN A 1 385 ? 1.632 -22.470 20.764 1.00 96.50 385 GLN A C 1
ATOM 2861 O O . GLN A 1 385 ? 0.966 -23.464 21.080 1.00 96.50 385 GLN A O 1
ATOM 2866 N N . ALA A 1 386 ? 1.065 -21.265 20.666 1.00 96.44 386 ALA A N 1
ATOM 2867 C CA . ALA A 1 386 ? -0.348 -21.036 20.942 1.00 96.44 386 ALA A CA 1
ATOM 2868 C C . ALA A 1 386 ? -1.256 -21.619 19.845 1.00 96.44 386 ALA A C 1
ATOM 2870 O O . ALA A 1 386 ? -0.902 -21.716 18.673 1.00 96.44 386 ALA A O 1
ATOM 2871 N N . SER A 1 387 ? -2.462 -22.021 20.251 1.00 95.81 387 SER A N 1
ATOM 2872 C CA . SER A 1 387 ? -3.468 -22.643 19.371 1.00 95.81 387 SER A CA 1
ATOM 2873 C C . SER A 1 387 ? -4.888 -22.093 19.592 1.00 95.81 387 SER A C 1
ATOM 2875 O O . SER A 1 387 ? -5.890 -22.773 19.357 1.00 95.81 387 SER A O 1
ATOM 2877 N N . THR A 1 388 ? -4.986 -20.854 20.086 1.00 94.44 388 THR A N 1
ATOM 2878 C CA . THR A 1 388 ? -6.253 -20.173 20.406 1.00 94.44 388 THR A CA 1
ATOM 2879 C C . THR A 1 388 ? -7.122 -20.028 19.152 1.00 94.44 388 THR A C 1
ATOM 2881 O O . THR A 1 388 ? -6.604 -19.758 18.068 1.00 94.44 388 THR A O 1
ATOM 2884 N N . ALA A 1 389 ? -8.426 -20.297 19.294 1.00 90.00 389 ALA A N 1
ATOM 2885 C CA . ALA A 1 389 ? -9.406 -20.462 18.209 1.00 90.00 389 ALA A CA 1
ATOM 2886 C C . ALA A 1 389 ? -9.037 -21.476 17.092 1.00 90.00 389 ALA A C 1
ATOM 2888 O O . ALA A 1 389 ? -9.760 -21.613 16.109 1.00 90.00 389 ALA A O 1
ATOM 2889 N N . GLY A 1 390 ? -7.963 -22.259 17.256 1.00 88.75 390 GLY A N 1
ATOM 2890 C CA . GLY A 1 390 ? -7.455 -23.190 16.243 1.00 88.75 390 GLY A CA 1
ATOM 2891 C C . GLY A 1 390 ? -6.449 -22.583 15.256 1.00 88.75 390 GLY A C 1
ATOM 2892 O O . GLY A 1 390 ? -5.951 -23.314 14.402 1.00 88.75 390 GLY A O 1
ATOM 2893 N N . TYR A 1 391 ? -6.124 -21.294 15.388 1.00 85.12 391 TYR A N 1
ATOM 2894 C CA . TYR A 1 391 ? -5.048 -20.630 14.645 1.00 85.12 391 TYR A CA 1
ATOM 2895 C C . TYR A 1 391 ? -3.671 -21.028 15.197 1.00 85.12 391 TYR A C 1
ATOM 2897 O O . TYR A 1 391 ? -3.554 -21.279 16.394 1.00 85.12 391 TYR A O 1
ATOM 2905 N N . SER A 1 392 ? -2.638 -21.079 14.351 1.00 89.25 392 SER A N 1
ATOM 2906 C CA . SER A 1 392 ? -1.280 -21.547 14.710 1.00 89.25 392 SER A CA 1
ATOM 2907 C C . SER A 1 392 ? -0.161 -20.613 14.229 1.00 89.25 392 SER A C 1
ATOM 2909 O O . SER A 1 392 ? 0.972 -21.039 14.043 1.00 89.25 392 SER A O 1
ATOM 2911 N N . ASP A 1 393 ? -0.524 -19.366 13.963 1.00 88.06 393 ASP A N 1
ATOM 2912 C CA . ASP A 1 393 ? 0.276 -18.240 13.472 1.00 88.06 393 ASP A CA 1
ATOM 2913 C C . ASP A 1 393 ? 0.222 -17.079 14.488 1.00 88.06 393 ASP A C 1
ATOM 2915 O O . ASP A 1 393 ? 0.177 -15.900 14.139 1.00 88.06 393 ASP A O 1
ATOM 2919 N N . TRP A 1 394 ? 0.163 -17.449 15.771 1.00 96.00 394 TRP A N 1
ATOM 2920 C CA . TRP A 1 394 ? 0.258 -16.552 16.917 1.00 96.00 394 TRP A CA 1
ATOM 2921 C C . TRP A 1 394 ? 1.722 -16.227 17.207 1.00 96.00 394 TRP A C 1
ATOM 2923 O O . TRP A 1 394 ? 2.547 -17.129 17.299 1.00 96.00 394 TRP A O 1
ATOM 2933 N N . ARG A 1 395 ? 2.012 -14.950 17.450 1.00 96.88 395 ARG A N 1
ATOM 2934 C CA . ARG A 1 395 ? 3.340 -14.433 17.791 1.00 96.88 395 ARG A CA 1
ATOM 2935 C C . ARG A 1 395 ? 3.284 -13.479 18.978 1.00 96.88 395 ARG A C 1
ATOM 2937 O O . ARG A 1 395 ? 2.211 -12.993 19.355 1.00 96.88 395 ARG A O 1
ATOM 2944 N N . LEU A 1 396 ? 4.437 -13.207 19.581 1.00 98.19 396 LEU A N 1
ATOM 2945 C CA . LEU A 1 396 ? 4.554 -12.132 20.566 1.00 98.19 396 LEU A CA 1
ATOM 2946 C C . LEU A 1 396 ? 4.450 -10.779 19.818 1.00 98.19 396 LEU A C 1
ATOM 2948 O O . LEU A 1 396 ? 5.130 -10.606 18.803 1.00 98.19 396 LEU A O 1
ATOM 2952 N N . PRO A 1 397 ? 3.594 -9.834 20.251 1.00 98.19 397 PRO A N 1
ATOM 2953 C CA . PRO A 1 397 ? 3.451 -8.540 19.585 1.00 98.19 397 PRO A CA 1
ATOM 2954 C C . PRO A 1 397 ? 4.731 -7.719 19.703 1.00 98.19 397 PRO A C 1
ATOM 2956 O O . PRO A 1 397 ? 5.426 -7.787 20.722 1.00 98.19 397 PRO A O 1
ATOM 2959 N N . ASN A 1 398 ? 5.002 -6.875 18.712 1.00 98.00 398 ASN A N 1
ATOM 2960 C CA . ASN A 1 398 ? 5.983 -5.812 18.879 1.00 98.00 398 ASN A CA 1
ATOM 2961 C C . ASN A 1 398 ? 5.436 -4.721 19.820 1.00 98.00 398 ASN A C 1
ATOM 2963 O O . ASN A 1 398 ? 4.249 -4.681 20.159 1.00 98.00 398 ASN A O 1
ATOM 2967 N N . VAL A 1 399 ? 6.304 -3.834 20.305 1.00 98.31 399 VAL A N 1
ATOM 2968 C CA . VAL A 1 399 ? 5.923 -2.872 21.349 1.00 98.31 399 VAL A CA 1
ATOM 2969 C C . VAL A 1 399 ? 4.904 -1.829 20.875 1.00 98.31 399 VAL A C 1
ATOM 2971 O O . VAL A 1 399 ? 4.119 -1.348 21.689 1.00 98.31 399 VAL A O 1
ATOM 2974 N N . LYS A 1 400 ? 4.861 -1.505 19.575 1.00 97.62 400 LYS A N 1
ATOM 2975 C CA . LYS A 1 400 ? 3.876 -0.573 19.000 1.00 97.62 400 LYS A CA 1
ATOM 2976 C C . LYS A 1 400 ? 2.514 -1.238 18.809 1.00 97.62 400 LYS A C 1
ATOM 2978 O O . LYS A 1 400 ? 1.495 -0.631 19.128 1.00 97.62 400 LYS A O 1
ATOM 2983 N N . GLU A 1 401 ? 2.487 -2.503 18.394 1.00 97.50 401 GLU A N 1
ATOM 2984 C CA . GLU A 1 401 ? 1.265 -3.315 18.384 1.00 97.50 401 GLU A CA 1
ATOM 2985 C C . GLU A 1 401 ? 0.705 -3.445 19.803 1.00 97.50 401 GLU A C 1
ATOM 2987 O O . GLU A 1 401 ? -0.466 -3.163 20.035 1.00 97.50 401 GLU A O 1
ATOM 2992 N N . LEU A 1 402 ? 1.541 -3.790 20.786 1.00 98.00 402 LEU A N 1
ATOM 2993 C CA . LEU A 1 402 ? 1.119 -3.904 22.184 1.00 98.00 402 LEU A CA 1
ATOM 2994 C C . LEU A 1 402 ? 0.671 -2.554 22.778 1.00 98.00 402 LEU A C 1
ATOM 2996 O O . LEU A 1 402 ? -0.210 -2.519 23.637 1.00 98.00 402 LEU A O 1
ATOM 3000 N N . HIS A 1 403 ? 1.241 -1.439 22.310 1.00 98.12 403 HIS A N 1
ATOM 3001 C CA . HIS A 1 403 ? 0.823 -0.084 22.684 1.00 98.12 403 HIS A CA 1
ATOM 3002 C C . HIS A 1 403 ? -0.550 0.304 22.118 1.00 98.12 403 HIS A C 1
ATOM 3004 O O . HIS A 1 403 ? -1.277 1.059 22.768 1.00 98.12 403 HIS A O 1
ATOM 3010 N N . SER A 1 404 ? -0.950 -0.246 20.964 1.00 96.19 404 SER A N 1
ATOM 3011 C CA . SER A 1 404 ? -2.273 0.013 20.373 1.00 96.19 404 SER A CA 1
ATOM 3012 C C . SER A 1 404 ? -3.417 -0.318 21.340 1.00 96.19 404 SER A C 1
ATOM 3014 O O . SER A 1 404 ? -4.372 0.451 21.432 1.00 96.19 404 SER A O 1
ATOM 3016 N N . LEU A 1 405 ? -3.262 -1.371 22.153 1.00 97.62 405 LEU A N 1
ATOM 3017 C CA . LEU A 1 405 ? -4.253 -1.830 23.131 1.00 97.62 405 LEU A CA 1
ATOM 3018 C C . LEU A 1 405 ? -4.495 -0.869 24.305 1.00 97.62 405 LEU A C 1
ATOM 3020 O O . LEU A 1 405 ? -5.472 -1.043 25.035 1.00 97.62 405 LEU A O 1
ATOM 3024 N N . VAL A 1 406 ? -3.617 0.113 24.538 1.00 97.81 406 VAL A N 1
ATOM 3025 C CA . VAL A 1 406 ? -3.706 0.966 25.731 1.00 97.81 406 VAL A CA 1
ATOM 3026 C C . VAL A 1 406 ? -4.926 1.886 25.663 1.00 97.81 406 VAL A C 1
ATOM 3028 O O . VAL A 1 406 ? -5.088 2.686 24.736 1.00 97.81 406 VAL A O 1
ATOM 3031 N N . ASP A 1 407 ? -5.754 1.797 26.702 1.00 95.81 407 ASP A N 1
ATOM 3032 C CA . ASP A 1 407 ? -6.837 2.724 27.011 1.00 95.81 407 ASP A CA 1
ATOM 3033 C C . ASP A 1 407 ? -6.384 3.683 28.120 1.00 95.81 407 ASP A C 1
ATOM 3035 O O . ASP A 1 407 ? -6.471 3.398 29.318 1.00 95.81 407 ASP A O 1
ATOM 3039 N N . TYR A 1 408 ? -5.903 4.850 27.695 1.00 94.94 408 TYR A N 1
ATOM 3040 C CA . TYR A 1 408 ? -5.425 5.913 28.578 1.00 94.94 408 TYR A CA 1
ATOM 3041 C C . TYR A 1 408 ? -6.525 6.592 29.409 1.00 94.94 408 TYR A C 1
ATOM 3043 O O . TYR A 1 408 ? -6.203 7.334 30.338 1.00 94.94 408 TYR A O 1
ATOM 3051 N N . SER A 1 409 ? -7.810 6.330 29.137 1.00 91.31 409 SER A N 1
ATOM 3052 C CA . SER A 1 409 ? -8.908 6.841 29.968 1.00 91.31 409 SER A CA 1
ATOM 3053 C C . SER A 1 409 ? -9.054 6.086 31.298 1.00 91.31 409 SER A C 1
ATOM 3055 O O . SER A 1 409 ? -9.771 6.540 32.195 1.00 91.31 409 SER A O 1
ATOM 3057 N N . ARG A 1 410 ? -8.354 4.951 31.463 1.00 91.81 410 ARG A N 1
ATOM 3058 C CA . ARG A 1 410 ? -8.503 4.030 32.598 1.00 91.81 410 ARG A CA 1
ATOM 3059 C C . ARG A 1 410 ? -7.205 3.842 33.378 1.00 91.81 410 ARG A C 1
ATOM 3061 O O . ARG A 1 410 ? -6.104 3.921 32.845 1.00 91.81 410 ARG A O 1
ATOM 3068 N N . SER A 1 411 ? -7.331 3.561 34.675 1.00 94.62 411 SER A N 1
ATOM 3069 C CA . SER A 1 411 ? -6.204 3.168 35.526 1.00 94.62 411 SER A CA 1
ATOM 3070 C C . SER A 1 411 ? -6.662 2.393 36.771 1.00 94.62 411 SER A C 1
ATOM 3072 O O . SER A 1 411 ? -7.837 2.496 37.158 1.00 94.62 411 SER A O 1
ATOM 3074 N N . PRO A 1 412 ? -5.745 1.690 37.466 1.00 95.31 412 PRO A N 1
ATOM 3075 C CA . PRO A 1 412 ? -6.059 0.962 38.696 1.00 95.31 412 PRO A CA 1
ATOM 3076 C C . PRO A 1 412 ? -6.694 1.833 39.790 1.00 95.31 412 PRO A C 1
ATOM 3078 O O . PRO A 1 412 ? -7.608 1.382 40.477 1.00 95.31 412 PRO A O 1
ATOM 3081 N N . ASP A 1 413 ? -6.266 3.093 39.924 1.00 91.50 413 ASP A N 1
ATOM 3082 C CA . ASP A 1 413 ? -6.762 4.014 40.961 1.00 91.50 413 ASP A CA 1
ATOM 3083 C C . ASP A 1 413 ? -8.135 4.622 40.645 1.00 91.50 413 ASP A C 1
ATOM 3085 O O . ASP A 1 413 ? -8.869 5.008 41.555 1.00 91.50 413 ASP A O 1
ATOM 3089 N N . THR A 1 414 ? -8.467 4.754 39.358 1.00 90.75 414 THR A N 1
ATOM 3090 C CA . THR A 1 414 ? -9.670 5.468 38.893 1.00 90.75 414 THR A CA 1
ATOM 3091 C C . THR A 1 414 ? -10.826 4.530 38.580 1.00 90.75 414 THR A C 1
ATOM 3093 O O . THR A 1 414 ? -11.974 4.843 38.889 1.00 90.75 414 THR A O 1
ATOM 3096 N N . HIS A 1 415 ? -10.519 3.373 37.995 1.00 90.94 415 HIS A N 1
ATOM 3097 C CA . HIS A 1 415 ? -11.497 2.433 37.450 1.00 90.94 415 HIS A CA 1
ATOM 3098 C C . HIS A 1 415 ? -11.431 1.041 38.092 1.00 90.94 415 HIS A C 1
ATOM 3100 O O . HIS A 1 415 ? -12.259 0.192 37.762 1.00 90.94 415 HIS A O 1
ATOM 3106 N N . ALA A 1 416 ? -10.479 0.801 39.007 1.00 92.62 416 ALA A N 1
ATOM 3107 C CA . ALA A 1 416 ? -10.180 -0.523 39.561 1.00 92.62 416 ALA A CA 1
ATOM 3108 C C . ALA A 1 416 ? -9.959 -1.577 38.456 1.00 92.62 416 ALA A C 1
ATOM 3110 O O . ALA A 1 416 ? -10.499 -2.684 38.513 1.00 92.62 416 ALA A O 1
ATOM 3111 N N . SER A 1 417 ? -9.183 -1.201 37.434 1.00 94.50 417 SER A N 1
ATOM 3112 C CA . SER A 1 417 ? -8.894 -2.007 36.247 1.00 94.50 417 SER A CA 1
ATOM 3113 C C . SER A 1 417 ? -7.503 -1.727 35.681 1.00 94.50 417 SER A C 1
ATOM 3115 O O . SER A 1 417 ? -6.899 -0.694 35.966 1.00 94.50 417 SER A O 1
ATOM 3117 N N . ALA A 1 418 ? -7.052 -2.597 34.778 1.00 96.94 418 ALA A N 1
ATOM 3118 C CA . ALA A 1 418 ? -6.007 -2.270 33.814 1.00 96.94 418 ALA A CA 1
ATOM 3119 C C . ALA A 1 418 ? -6.385 -1.065 32.918 1.00 96.94 418 ALA A C 1
ATOM 3121 O O . ALA A 1 418 ? -7.570 -0.767 32.727 1.00 96.94 418 ALA A O 1
ATOM 3122 N N . ALA A 1 419 ? -5.367 -0.426 32.333 1.00 97.19 419 ALA A N 1
ATOM 3123 C CA . ALA A 1 419 ? -5.457 0.588 31.273 1.00 97.19 419 ALA A CA 1
ATOM 3124 C C . ALA A 1 419 ? -5.615 -0.048 29.869 1.00 97.19 419 ALA A C 1
ATOM 3126 O O . ALA A 1 419 ? -4.850 0.225 28.946 1.00 97.19 419 ALA A O 1
ATOM 3127 N N . ILE A 1 420 ? -6.566 -0.974 29.741 1.00 96.81 420 ILE A N 1
ATOM 3128 C CA . ILE A 1 420 ? -6.925 -1.720 28.521 1.00 96.81 420 ILE A CA 1
ATOM 3129 C C . ILE A 1 420 ? -8.454 -1.749 28.409 1.00 96.81 420 ILE A C 1
ATOM 3131 O O . ILE A 1 420 ? -9.138 -1.530 29.413 1.00 96.81 420 ILE A O 1
ATOM 3135 N N . ASP A 1 421 ? -9.011 -2.040 27.237 1.00 96.31 421 ASP A N 1
ATOM 3136 C CA . ASP A 1 421 ? -10.461 -2.211 27.082 1.00 96.31 421 ASP A CA 1
ATOM 3137 C C . ASP A 1 421 ? -10.999 -3.406 27.921 1.00 96.31 421 ASP A C 1
ATOM 3139 O O . ASP A 1 421 ? -10.348 -4.455 27.960 1.00 96.31 421 ASP A O 1
ATOM 3143 N N . PRO A 1 422 ? -12.165 -3.293 28.604 1.00 94.25 422 PRO A N 1
ATOM 3144 C CA . PRO A 1 422 ? -12.781 -4.391 29.365 1.00 94.25 422 PRO A CA 1
ATOM 3145 C C . PRO A 1 422 ? -13.046 -5.699 28.602 1.00 94.25 422 PRO A C 1
ATOM 3147 O O . PRO A 1 422 ? -13.304 -6.711 29.250 1.00 94.25 422 PRO A O 1
ATOM 3150 N N . ILE A 1 423 ? -13.037 -5.683 27.268 1.00 96.50 423 ILE A N 1
ATOM 3151 C CA . ILE A 1 423 ? -13.209 -6.857 26.399 1.00 96.50 423 ILE A CA 1
ATOM 3152 C C . ILE A 1 423 ? -12.073 -7.881 26.539 1.00 96.50 423 ILE A C 1
ATOM 3154 O O . ILE A 1 423 ? -12.258 -9.060 26.230 1.00 96.50 423 ILE A O 1
ATOM 3158 N N . PHE A 1 424 ? -10.909 -7.433 27.019 1.00 97.88 424 PHE A N 1
ATOM 3159 C CA . PHE A 1 424 ? -9.740 -8.254 27.296 1.00 97.88 424 PHE A CA 1
ATOM 3160 C C . PHE A 1 424 ? -9.715 -8.692 28.763 1.00 97.88 424 PHE A C 1
ATOM 3162 O O . PHE A 1 424 ? -9.663 -7.864 29.676 1.00 97.88 424 PHE A O 1
ATOM 3169 N N . ASP A 1 425 ? -9.640 -10.003 28.997 1.00 96.62 425 ASP A N 1
ATOM 3170 C CA . ASP A 1 425 ? -9.333 -10.544 30.319 1.00 96.62 425 ASP A CA 1
ATOM 3171 C C . ASP A 1 425 ? -7.892 -10.149 30.684 1.00 96.62 425 ASP A C 1
ATOM 3173 O O . ASP A 1 425 ? -6.926 -10.587 30.048 1.00 96.62 425 ASP A O 1
ATOM 3177 N N . ALA A 1 426 ? -7.756 -9.277 31.686 1.00 96.88 426 ALA A N 1
ATOM 3178 C CA . ALA A 1 426 ? -6.484 -8.798 32.220 1.00 96.88 426 ALA A CA 1
ATOM 3179 C C . ALA A 1 426 ? -6.345 -9.227 33.688 1.00 96.88 426 ALA A C 1
ATOM 3181 O O . ALA A 1 426 ? -7.069 -8.739 34.567 1.00 96.88 426 ALA A O 1
ATOM 3182 N N . THR A 1 427 ? -5.425 -10.149 33.967 1.00 97.31 427 THR A N 1
ATOM 3183 C CA . THR A 1 427 ? -5.329 -10.803 35.275 1.00 97.31 427 THR A CA 1
ATOM 3184 C C . THR A 1 427 ? -4.760 -9.864 36.343 1.00 97.31 427 THR A C 1
ATOM 3186 O O . THR A 1 427 ? -3.614 -9.418 36.287 1.00 97.31 427 THR A O 1
ATOM 3189 N N . SER A 1 428 ? -5.566 -9.595 37.373 1.00 96.56 428 SER A N 1
ATOM 3190 C CA . SER A 1 428 ? -5.157 -8.806 38.538 1.00 96.56 428 SER A CA 1
ATOM 3191 C C . SER A 1 428 ? -4.336 -9.633 39.534 1.00 96.56 428 SER A C 1
ATOM 3193 O O . SER A 1 428 ? -4.728 -10.755 39.871 1.00 96.56 428 SER A O 1
ATOM 3195 N N . PHE A 1 429 ? -3.283 -9.054 40.108 1.00 94.56 429 PHE A N 1
ATOM 3196 C CA . PHE A 1 429 ? -2.480 -9.663 41.175 1.00 94.56 429 PHE A CA 1
ATOM 3197 C C . PHE A 1 429 ? -2.280 -8.700 42.358 1.00 94.56 429 PHE A C 1
ATOM 3199 O O . PHE A 1 429 ? -2.746 -7.564 42.334 1.00 94.56 429 PHE A O 1
ATOM 3206 N N . ALA A 1 430 ? -1.626 -9.173 43.425 1.00 93.25 430 ALA A N 1
ATOM 3207 C CA . ALA A 1 430 ? -1.229 -8.336 44.558 1.00 93.25 430 ALA A CA 1
ATOM 3208 C C . ALA A 1 430 ? 0.213 -7.842 44.361 1.00 93.25 430 ALA A C 1
ATOM 3210 O O . ALA A 1 430 ? 1.129 -8.664 44.287 1.00 93.25 430 ALA A O 1
ATOM 3211 N N . ASN A 1 431 ? 0.404 -6.528 44.255 1.00 91.81 431 ASN A N 1
ATOM 3212 C CA . ASN A 1 431 ? 1.684 -5.897 43.924 1.00 91.81 431 ASN A CA 1
ATOM 3213 C C . ASN A 1 431 ? 2.682 -5.857 45.100 1.00 91.81 431 ASN A C 1
ATOM 3215 O O . ASN A 1 431 ? 2.455 -6.415 46.177 1.00 91.81 431 ASN A O 1
ATOM 3219 N N . GLU A 1 432 ? 3.798 -5.156 44.900 1.00 89.12 432 GLU A N 1
ATOM 3220 C CA . GLU A 1 432 ? 4.868 -4.968 45.883 1.00 89.12 432 GLU A CA 1
ATOM 3221 C C . GLU A 1 432 ? 4.456 -4.197 47.164 1.00 89.12 432 GLU A C 1
ATOM 3223 O O . GLU A 1 432 ? 5.218 -4.194 48.131 1.00 89.12 432 GLU A O 1
ATOM 3228 N N . GLU A 1 433 ? 3.243 -3.635 47.249 1.00 87.88 433 GLU A N 1
ATOM 3229 C CA . GLU A 1 433 ? 2.629 -3.116 48.492 1.00 87.88 433 GLU A CA 1
ATOM 3230 C C . GLU A 1 433 ? 1.525 -4.037 49.051 1.00 87.88 433 GLU A C 1
ATOM 3232 O O . GLU A 1 433 ? 1.073 -3.872 50.186 1.00 87.88 433 GLU A O 1
ATOM 3237 N N . GLY A 1 434 ? 1.127 -5.063 48.293 1.00 88.81 434 GLY A N 1
ATOM 3238 C CA . GLY A 1 434 ? -0.011 -5.935 48.587 1.00 88.81 434 GLY A CA 1
ATOM 3239 C C . GLY A 1 434 ? -1.358 -5.381 48.112 1.00 88.81 434 GLY A C 1
ATOM 3240 O O . GLY A 1 434 ? -2.396 -5.936 48.479 1.00 88.81 434 GLY A O 1
ATOM 3241 N N . GLU A 1 435 ? -1.356 -4.312 47.312 1.00 91.38 435 GLU A N 1
ATOM 3242 C CA . GLU A 1 435 ? -2.556 -3.751 46.685 1.00 91.38 435 GLU A CA 1
ATOM 3243 C C . GLU A 1 435 ? -2.890 -4.466 45.369 1.00 91.38 435 GLU A C 1
ATOM 3245 O O . GLU A 1 435 ? -2.038 -5.127 44.775 1.00 91.38 435 GLU A O 1
ATOM 3250 N N . ILE A 1 436 ? -4.143 -4.356 44.915 1.00 94.88 436 ILE A N 1
ATOM 3251 C CA . ILE A 1 436 ? -4.585 -4.965 43.653 1.00 94.88 436 ILE A CA 1
ATOM 3252 C C . ILE A 1 436 ? -4.056 -4.133 42.478 1.00 94.88 436 ILE A C 1
ATOM 3254 O O . ILE A 1 436 ? -4.221 -2.909 42.452 1.00 94.88 436 ILE A O 1
ATOM 3258 N N . ASP A 1 437 ? -3.425 -4.810 41.521 1.00 96.25 437 ASP A N 1
ATOM 3259 C CA . ASP A 1 437 ? -2.770 -4.204 40.363 1.00 96.25 437 ASP A CA 1
ATOM 3260 C C . ASP A 1 437 ? -2.753 -5.141 39.142 1.00 96.25 437 ASP A C 1
ATOM 3262 O O . ASP A 1 437 ? -3.147 -6.306 39.239 1.00 96.25 437 ASP A O 1
ATOM 3266 N N . TRP A 1 438 ? -2.288 -4.629 37.999 1.00 96.62 438 TRP A N 1
ATOM 3267 C CA . TRP A 1 438 ? -2.284 -5.321 36.702 1.00 96.62 438 TRP A CA 1
ATOM 3268 C C . TRP A 1 438 ? -0.900 -5.377 36.045 1.00 96.62 438 TRP A C 1
ATOM 3270 O O . TRP A 1 438 ? 0.057 -4.745 36.489 1.00 96.62 438 TRP A O 1
ATOM 3280 N N . GLY A 1 439 ? -0.774 -6.219 35.018 1.00 89.75 439 GLY A N 1
ATOM 3281 C CA . GLY A 1 439 ? 0.505 -6.600 34.426 1.00 89.75 439 GLY A CA 1
ATOM 3282 C C . GLY A 1 439 ? 1.272 -5.490 33.703 1.00 89.75 439 GLY A C 1
ATOM 3283 O O . GLY A 1 439 ? 0.695 -4.648 33.015 1.00 89.75 439 GLY A O 1
ATOM 3284 N N . ALA A 1 440 ? 2.598 -5.580 33.782 1.00 95.81 440 ALA A N 1
ATOM 3285 C CA . ALA A 1 440 ? 3.467 -5.335 32.636 1.00 95.81 440 ALA A CA 1
ATOM 3286 C C . ALA A 1 440 ? 3.310 -6.492 31.637 1.00 95.81 440 ALA A C 1
ATOM 3288 O O . ALA A 1 440 ? 3.197 -7.638 32.078 1.00 95.81 440 ALA A O 1
ATOM 3289 N N . TYR A 1 441 ? 3.325 -6.220 30.331 1.00 98.31 441 TYR A N 1
ATOM 3290 C CA . TYR A 1 441 ? 3.245 -7.238 29.275 1.00 98.31 441 TYR A CA 1
ATOM 3291 C C . TYR A 1 441 ? 4.465 -7.154 28.353 1.00 98.31 441 TYR A C 1
ATOM 3293 O O . TYR A 1 441 ? 4.813 -6.061 27.898 1.00 98.31 441 TYR A O 1
ATOM 3301 N N . TRP A 1 442 ? 5.109 -8.292 28.081 1.00 98.25 442 TRP A N 1
ATOM 3302 C CA . TRP A 1 442 ? 6.264 -8.380 27.181 1.00 98.25 442 TRP A CA 1
ATOM 3303 C C . TRP A 1 442 ? 5.889 -8.097 25.723 1.00 98.25 442 TRP A C 1
ATOM 3305 O O . TRP A 1 442 ? 4.809 -8.462 25.265 1.00 98.25 442 TRP A O 1
ATOM 3315 N N . SER A 1 443 ? 6.844 -7.526 24.986 1.00 98.25 443 SER A N 1
ATOM 3316 C CA . SER A 1 443 ? 6.836 -7.451 23.522 1.00 98.25 443 SER A CA 1
ATOM 3317 C C . SER A 1 443 ? 8.071 -8.139 22.932 1.00 98.25 443 SER A C 1
ATOM 3319 O O . SER A 1 443 ? 9.069 -8.334 23.631 1.00 98.25 443 SER A O 1
ATOM 3321 N N . SER A 1 444 ? 8.034 -8.482 21.645 1.00 97.56 444 SER A N 1
ATOM 3322 C CA . SER A 1 444 ? 9.174 -9.029 20.892 1.00 97.56 444 SER A CA 1
ATOM 3323 C C . SER A 1 444 ? 10.284 -7.994 20.631 1.00 97.56 444 SER A C 1
ATOM 3325 O O . SER A 1 444 ? 11.408 -8.362 20.276 1.00 97.56 444 SER A O 1
ATOM 3327 N N . THR A 1 445 ? 10.007 -6.705 20.851 1.00 98.00 445 THR A N 1
ATOM 3328 C CA . THR A 1 445 ? 10.936 -5.593 20.615 1.00 98.00 445 THR A CA 1
ATOM 3329 C C . THR A 1 445 ? 12.078 -5.570 21.622 1.00 98.00 445 THR A C 1
ATOM 3331 O O . THR A 1 445 ? 11.890 -5.500 22.840 1.00 98.00 445 THR A O 1
ATOM 3334 N N . THR A 1 446 ? 13.303 -5.556 21.109 1.00 97.31 446 THR A N 1
ATOM 3335 C CA . THR A 1 446 ? 14.522 -5.450 21.908 1.00 97.31 446 THR A CA 1
ATOM 3336 C C . THR A 1 446 ? 14.830 -3.989 22.237 1.00 97.31 446 THR A C 1
ATOM 3338 O O . THR A 1 446 ? 14.942 -3.157 21.342 1.00 97.31 446 THR A O 1
ATOM 3341 N N . HIS A 1 447 ? 15.067 -3.666 23.509 1.00 96.38 447 HIS A N 1
ATOM 3342 C CA . HIS A 1 447 ? 15.519 -2.334 23.907 1.00 96.38 447 HIS A CA 1
ATOM 3343 C C . HIS A 1 447 ? 17.053 -2.295 23.945 1.00 96.38 447 HIS A C 1
ATOM 3345 O O . HIS A 1 447 ? 17.679 -2.720 24.920 1.00 96.38 447 HIS A O 1
ATOM 3351 N N . ILE A 1 448 ? 17.669 -1.835 22.855 1.00 95.44 448 ILE A N 1
ATOM 3352 C CA . ILE A 1 448 ? 19.128 -1.830 22.693 1.00 95.44 448 ILE A CA 1
ATOM 3353 C C . ILE A 1 448 ? 19.744 -0.766 23.612 1.00 95.44 448 ILE A C 1
ATOM 3355 O O . ILE A 1 448 ? 19.326 0.390 23.608 1.00 95.44 448 ILE A O 1
ATOM 3359 N N . SER A 1 449 ? 20.751 -1.143 24.401 1.00 91.81 449 SER A N 1
ATOM 3360 C CA . SER A 1 449 ? 21.556 -0.203 25.192 1.00 91.81 449 SER A CA 1
ATOM 3361 C C . SER A 1 449 ? 22.840 0.194 24.469 1.00 91.81 449 SER A C 1
ATOM 3363 O O . SER A 1 449 ? 23.436 -0.664 23.808 1.00 91.81 449 SER A O 1
ATOM 3365 N N . TYR A 1 450 ? 23.307 1.422 24.718 1.00 89.62 450 TYR A N 1
ATOM 3366 C CA . TYR A 1 450 ? 24.563 1.993 24.223 1.00 89.62 450 TYR A CA 1
ATOM 3367 C C . TYR A 1 450 ? 25.714 0.980 24.119 1.00 89.62 450 TYR A C 1
ATOM 3369 O O . TYR A 1 450 ? 26.086 0.312 25.092 1.00 89.62 450 TYR A O 1
ATOM 3377 N N . GLY A 1 451 ? 26.290 0.893 22.920 1.00 87.25 451 GLY A N 1
ATOM 3378 C CA . GLY A 1 451 ? 27.283 -0.114 22.563 1.00 87.25 451 GLY A CA 1
ATOM 3379 C C . GLY A 1 451 ? 26.661 -1.392 21.991 1.00 87.25 451 GLY A C 1
ATOM 3380 O O . GLY A 1 451 ? 27.253 -2.465 22.139 1.00 87.25 451 GLY A O 1
ATOM 3381 N N . GLY A 1 452 ? 25.483 -1.289 21.366 1.00 89.31 452 GLY A N 1
ATOM 3382 C CA . GLY A 1 452 ? 24.863 -2.342 20.561 1.00 89.31 452 GLY A CA 1
ATOM 3383 C C . GLY A 1 452 ? 24.426 -3.595 21.320 1.00 89.31 452 GLY A C 1
ATOM 3384 O O . GLY A 1 452 ? 24.536 -4.692 20.774 1.00 89.31 452 GLY A O 1
ATOM 3385 N N . ARG A 1 453 ? 23.970 -3.481 22.577 1.00 90.69 453 ARG A N 1
ATOM 3386 C CA . ARG A 1 453 ? 23.562 -4.652 23.386 1.00 90.69 453 ARG A CA 1
ATOM 3387 C C . ARG A 1 453 ? 22.060 -4.744 23.620 1.00 90.69 453 ARG A C 1
ATOM 3389 O O . ARG A 1 453 ? 21.514 -4.066 24.490 1.00 90.69 453 ARG A O 1
ATOM 3396 N N . GLY A 1 454 ? 21.416 -5.681 22.936 1.00 93.94 454 GLY A N 1
ATOM 3397 C CA . GLY A 1 454 ? 19.995 -6.001 23.075 1.00 93.94 454 GLY A CA 1
ATOM 3398 C C . GLY A 1 454 ? 19.642 -6.907 24.260 1.00 93.94 454 GLY A C 1
ATOM 3399 O O . GLY A 1 454 ? 18.933 -7.897 24.078 1.00 93.94 454 GLY A O 1
ATOM 3400 N N . HIS A 1 455 ? 20.174 -6.608 25.450 1.00 91.00 455 HIS A N 1
ATOM 3401 C CA . HIS A 1 455 ? 19.997 -7.420 26.668 1.00 91.00 455 HIS A CA 1
ATOM 3402 C C . HIS A 1 455 ? 18.650 -7.204 27.372 1.00 91.00 455 HIS A C 1
ATOM 3404 O O . HIS A 1 455 ? 18.217 -8.058 28.143 1.00 91.00 455 HIS A O 1
ATOM 3410 N N . ALA A 1 456 ? 17.986 -6.085 27.085 1.00 93.56 456 ALA A N 1
ATOM 3411 C CA . ALA A 1 456 ? 16.648 -5.779 27.563 1.00 93.56 456 ALA A CA 1
ATOM 3412 C C . ALA A 1 456 ? 15.616 -5.922 26.435 1.00 93.56 456 ALA A C 1
ATOM 3414 O O . ALA A 1 456 ? 15.935 -5.762 25.254 1.00 93.56 456 ALA A O 1
ATOM 3415 N N . ALA A 1 457 ? 14.367 -6.193 26.797 1.00 95.94 457 ALA A N 1
ATOM 3416 C CA . ALA A 1 457 ? 13.211 -6.108 25.907 1.00 95.94 457 ALA A CA 1
ATOM 3417 C C . ALA A 1 457 ? 12.256 -5.009 26.383 1.00 95.94 457 ALA A C 1
ATOM 3419 O O . ALA A 1 457 ? 12.306 -4.599 27.545 1.00 95.94 457 ALA A O 1
ATOM 3420 N N . ALA A 1 458 ? 11.415 -4.499 25.486 1.00 97.62 458 ALA A N 1
ATOM 3421 C CA . ALA A 1 458 ? 10.417 -3.490 25.814 1.00 97.62 458 ALA A CA 1
ATOM 3422 C C . ALA A 1 458 ? 9.120 -4.130 26.346 1.00 97.62 458 ALA A C 1
ATOM 3424 O O . ALA A 1 458 ? 8.757 -5.250 25.974 1.00 97.62 458 ALA A O 1
ATOM 3425 N N . TYR A 1 459 ? 8.412 -3.413 27.219 1.00 97.94 459 TYR A N 1
ATOM 3426 C CA . TYR A 1 459 ? 7.137 -3.853 27.790 1.00 97.94 459 TYR A CA 1
ATOM 3427 C C . TYR A 1 459 ? 6.184 -2.679 28.044 1.00 97.94 459 TYR A C 1
ATOM 3429 O O . TYR A 1 459 ? 6.628 -1.558 28.314 1.00 97.94 459 TYR A O 1
ATOM 3437 N N . ILE A 1 460 ? 4.876 -2.942 27.996 1.00 98.25 460 ILE A N 1
ATOM 3438 C CA . ILE A 1 460 ? 3.819 -1.970 28.326 1.00 98.25 460 ILE A CA 1
ATOM 3439 C C . ILE A 1 460 ? 3.257 -2.281 29.718 1.00 98.25 460 ILE A C 1
ATOM 3441 O O . ILE A 1 460 ? 2.860 -3.414 29.984 1.00 98.25 460 ILE A O 1
ATOM 3445 N N . ASN A 1 461 ? 3.204 -1.285 30.606 1.00 97.06 461 ASN A N 1
ATOM 3446 C CA . ASN A 1 461 ? 2.495 -1.384 31.885 1.00 97.06 461 ASN A CA 1
ATOM 3447 C C . ASN A 1 461 ? 1.009 -1.093 31.686 1.00 97.06 461 ASN A C 1
ATOM 3449 O O . ASN A 1 461 ? 0.651 0.037 31.375 1.00 97.06 461 ASN A O 1
ATOM 3453 N N . PHE A 1 462 ? 0.143 -2.071 31.939 1.00 97.75 462 PHE A N 1
ATOM 3454 C CA . PHE A 1 462 ? -1.308 -1.870 32.010 1.00 97.75 462 PHE A CA 1
ATOM 3455 C C . PHE A 1 462 ? -1.806 -1.699 33.458 1.00 97.75 462 PHE A C 1
ATOM 3457 O O . PHE A 1 462 ? -2.900 -1.174 33.666 1.00 97.75 462 PHE A O 1
ATOM 3464 N N . GLY A 1 463 ? -1.007 -2.098 34.456 1.00 96.38 463 GLY A N 1
ATOM 3465 C CA . GLY A 1 463 ? -1.129 -1.662 35.855 1.00 96.38 463 GLY A CA 1
ATOM 3466 C C . GLY A 1 463 ? -0.267 -0.435 36.174 1.00 96.38 463 GLY A C 1
ATOM 3467 O O . GLY A 1 463 ? 0.260 0.216 35.272 1.00 96.38 463 GLY A O 1
ATOM 3468 N N . ARG A 1 464 ? -0.107 -0.108 37.462 1.00 95.62 464 ARG A N 1
ATOM 3469 C CA . ARG A 1 464 ? 0.705 1.039 37.914 1.00 95.62 464 ARG A CA 1
ATOM 3470 C C . ARG A 1 464 ? 2.175 0.858 37.535 1.00 95.62 464 ARG A C 1
ATOM 3472 O O . ARG A 1 464 ? 2.768 -0.192 37.783 1.00 95.62 464 ARG A O 1
ATOM 3479 N N . SER A 1 465 ? 2.810 1.916 37.033 1.00 95.38 465 SER A N 1
ATOM 3480 C CA . SER A 1 465 ? 4.248 1.908 36.746 1.00 95.38 465 SER A CA 1
ATOM 3481 C C . SER A 1 465 ? 5.051 2.183 38.014 1.00 95.38 465 SER A C 1
ATOM 3483 O O . SER A 1 465 ? 5.551 3.290 38.220 1.00 95.38 465 SER A O 1
ATOM 3485 N N . LEU A 1 466 ? 5.139 1.183 38.892 1.00 94.69 466 LEU A N 1
ATOM 3486 C CA . LEU A 1 466 ? 5.732 1.333 40.219 1.00 94.69 466 LEU A CA 1
ATOM 3487 C C . LEU A 1 466 ? 7.236 1.653 40.195 1.00 94.69 466 LEU A C 1
ATOM 3489 O O . LEU A 1 466 ? 8.006 1.147 39.374 1.00 94.69 466 LEU A O 1
ATOM 3493 N N . GLY A 1 467 ? 7.660 2.449 41.176 1.00 94.69 467 GLY A N 1
ATOM 3494 C CA . GLY A 1 467 ? 9.058 2.733 41.481 1.00 94.69 467 GLY A CA 1
ATOM 3495 C C . GLY A 1 467 ? 9.281 3.055 42.961 1.00 94.69 467 GLY A C 1
ATOM 3496 O O . GLY A 1 467 ? 8.363 3.458 43.677 1.00 94.69 467 GLY A O 1
ATOM 3497 N N . TYR A 1 468 ? 10.508 2.849 43.441 1.00 94.12 468 TYR A N 1
ATOM 3498 C CA . TYR A 1 468 ? 10.889 2.966 44.845 1.00 94.12 468 TYR A CA 1
ATOM 3499 C C . TYR A 1 468 ? 11.792 4.176 45.122 1.00 94.12 468 TYR A C 1
ATOM 3501 O O . TYR A 1 468 ? 13.010 4.142 44.933 1.00 94.12 468 TYR A O 1
ATOM 3509 N N . MET A 1 469 ? 11.202 5.242 45.668 1.00 92.00 469 MET A N 1
ATOM 3510 C CA . MET A 1 469 ? 11.895 6.482 46.046 1.00 92.00 469 MET A CA 1
ATOM 3511 C C . MET A 1 469 ? 11.887 6.680 47.574 1.00 92.00 469 MET A C 1
ATOM 3513 O O . MET A 1 469 ? 11.423 7.701 48.081 1.00 92.00 469 MET A O 1
ATOM 3517 N N . ASN A 1 470 ? 12.425 5.704 48.321 1.00 88.94 470 ASN A N 1
ATOM 3518 C CA . ASN A 1 470 ? 12.322 5.525 49.794 1.00 88.94 470 ASN A CA 1
ATOM 3519 C C . ASN A 1 470 ? 10.937 5.063 50.304 1.00 88.94 470 ASN A C 1
ATOM 3521 O O . ASN A 1 470 ? 10.770 4.796 51.492 1.00 88.94 470 ASN A O 1
ATOM 3525 N N . GLN A 1 471 ? 9.969 4.966 49.401 1.00 91.31 471 GLN A N 1
ATOM 3526 C CA . GLN A 1 471 ? 8.653 4.337 49.521 1.00 91.31 471 GLN A CA 1
ATOM 3527 C C . GLN A 1 471 ? 8.280 3.846 48.114 1.00 91.31 471 GLN A C 1
ATOM 3529 O O . GLN A 1 471 ? 8.913 4.293 47.153 1.00 91.31 471 GLN A O 1
ATOM 3534 N N . LEU A 1 472 ? 7.294 2.961 47.973 1.00 92.19 472 LEU A N 1
ATOM 3535 C CA . LEU A 1 472 ? 6.715 2.660 46.661 1.00 92.19 472 LEU A CA 1
ATOM 3536 C C . LEU A 1 472 ? 5.718 3.755 46.250 1.00 92.19 472 LEU A C 1
ATOM 3538 O O . LEU A 1 472 ? 5.214 4.507 47.089 1.00 92.19 472 LEU A O 1
ATOM 3542 N N . LEU A 1 473 ? 5.562 3.926 44.938 1.00 93.69 473 LEU A N 1
ATOM 3543 C CA . LEU A 1 473 ? 4.624 4.842 44.289 1.00 93.69 473 LEU A CA 1
ATOM 3544 C C . LEU A 1 473 ? 4.555 4.545 42.784 1.00 93.69 473 LEU A C 1
ATOM 3546 O O . LEU A 1 473 ? 5.508 4.016 42.214 1.00 93.69 473 LEU A O 1
ATOM 3550 N N . ASP A 1 474 ? 3.479 4.965 42.120 1.00 94.69 474 ASP A N 1
ATOM 3551 C CA . ASP A 1 474 ? 3.440 5.047 40.657 1.00 94.69 474 ASP A CA 1
ATOM 3552 C C . ASP A 1 474 ? 4.326 6.215 40.173 1.00 94.69 474 ASP A C 1
ATOM 3554 O O . ASP A 1 474 ? 4.125 7.375 40.556 1.00 94.69 474 ASP A O 1
ATOM 3558 N N . VAL A 1 475 ? 5.349 5.917 39.367 1.00 94.81 475 VAL A N 1
ATOM 3559 C CA . VAL A 1 475 ? 6.324 6.902 38.865 1.00 94.81 475 VAL A CA 1
ATOM 3560 C C . VAL A 1 475 ? 6.092 7.318 37.411 1.00 94.81 475 VAL A C 1
ATOM 3562 O O . VAL A 1 475 ? 6.634 8.352 37.024 1.00 94.81 475 VAL A O 1
ATOM 3565 N N . HIS A 1 476 ? 5.284 6.581 36.630 1.00 95.25 476 HIS A N 1
ATOM 3566 C CA . HIS A 1 476 ? 5.015 6.910 35.212 1.00 95.25 476 HIS A CA 1
ATOM 3567 C C . HIS A 1 476 ? 3.557 6.791 34.760 1.00 95.25 476 HIS A C 1
ATOM 3569 O O . HIS A 1 476 ? 3.233 7.358 33.724 1.00 95.25 476 HIS A O 1
ATOM 3575 N N . GLY A 1 477 ? 2.694 6.103 35.504 1.00 96.25 477 GLY A N 1
ATOM 3576 C CA . GLY A 1 477 ? 1.305 5.838 35.138 1.00 96.25 477 GLY A CA 1
ATOM 3577 C C . GLY A 1 477 ? 1.071 4.491 34.450 1.00 96.25 477 GLY A C 1
ATOM 3578 O O . GLY A 1 477 ? 1.972 3.923 33.825 1.00 96.25 477 GLY A O 1
ATOM 3579 N N . ALA A 1 478 ? -0.155 3.977 34.557 1.00 97.06 478 ALA A N 1
ATOM 3580 C CA . ALA A 1 478 ? -0.648 2.884 33.721 1.00 97.06 478 ALA A CA 1
ATOM 3581 C C . ALA A 1 478 ? -0.810 3.368 32.270 1.00 97.06 478 ALA A C 1
ATOM 3583 O O . ALA A 1 478 ? -1.392 4.421 32.030 1.00 97.06 478 ALA A O 1
ATOM 3584 N N . GLY A 1 479 ? -0.253 2.619 31.321 1.00 96.56 479 GLY A N 1
ATOM 3585 C CA . GLY A 1 479 ? -0.051 3.013 29.927 1.00 96.56 479 GLY A CA 1
ATOM 3586 C C . GLY A 1 479 ? 1.376 3.484 29.597 1.00 96.56 479 GLY A C 1
ATOM 3587 O O . GLY A 1 479 ? 1.630 3.906 28.471 1.00 96.56 479 GLY A O 1
ATOM 3588 N N . ALA A 1 480 ? 2.332 3.432 30.533 1.00 97.56 480 ALA A N 1
ATOM 3589 C CA . ALA A 1 480 ? 3.735 3.736 30.229 1.00 97.56 480 ALA A CA 1
ATOM 3590 C C . ALA A 1 480 ? 4.471 2.543 29.588 1.00 97.56 480 ALA A C 1
ATOM 3592 O O . ALA A 1 480 ? 4.206 1.382 29.908 1.00 97.56 480 ALA A O 1
ATOM 3593 N N . GLN A 1 481 ? 5.461 2.839 28.741 1.00 97.50 481 GLN A N 1
ATOM 3594 C CA . GLN A 1 481 ? 6.310 1.848 28.080 1.00 97.50 481 GLN A CA 1
ATOM 3595 C C . GLN A 1 481 ? 7.722 1.883 28.654 1.00 97.50 481 GLN A C 1
ATOM 3597 O O . GLN A 1 481 ? 8.385 2.921 28.673 1.00 97.50 481 GLN A O 1
ATOM 3602 N N . ARG A 1 482 ? 8.186 0.722 29.107 1.00 95.25 482 ARG A N 1
ATOM 3603 C CA . ARG A 1 482 ? 9.451 0.524 29.815 1.00 95.25 482 ARG A CA 1
ATOM 3604 C C . ARG A 1 482 ? 10.247 -0.611 29.166 1.00 95.25 482 ARG A C 1
ATOM 3606 O O . ARG A 1 482 ? 9.959 -1.014 28.040 1.00 95.25 482 ARG A O 1
ATOM 3613 N N . SER A 1 483 ? 11.306 -1.050 29.839 1.00 94.12 483 SER A N 1
ATOM 3614 C CA . SER A 1 483 ? 12.198 -2.109 29.372 1.00 94.12 483 SER A CA 1
ATOM 3615 C C . SER A 1 483 ? 12.882 -2.792 30.557 1.00 94.12 483 SER A C 1
ATOM 3617 O O . SER A 1 483 ? 13.328 -2.076 31.456 1.00 94.12 483 SER A O 1
ATOM 3619 N N . ASP A 1 484 ? 13.002 -4.118 30.524 1.00 93.12 484 ASP A N 1
ATOM 3620 C CA . ASP A 1 484 ? 13.641 -4.956 31.555 1.00 93.12 484 ASP A CA 1
ATOM 3621 C C . ASP A 1 484 ? 14.602 -5.975 30.922 1.00 93.12 484 ASP A C 1
ATOM 3623 O O . ASP A 1 484 ? 14.469 -6.305 29.741 1.00 93.12 484 ASP A O 1
ATOM 3627 N N . ASP A 1 485 ? 15.565 -6.467 31.708 1.00 90.81 485 ASP A N 1
ATOM 3628 C CA . ASP A 1 485 ? 16.526 -7.503 31.300 1.00 90.81 485 ASP A CA 1
ATOM 3629 C C . ASP A 1 485 ? 15.796 -8.805 30.920 1.00 90.81 485 ASP A C 1
ATOM 3631 O O . ASP A 1 485 ? 14.947 -9.293 31.668 1.00 90.81 485 ASP A O 1
ATOM 3635 N N . LYS A 1 486 ? 16.160 -9.391 29.773 1.00 92.44 486 LYS A N 1
ATOM 3636 C CA . LYS A 1 486 ? 15.500 -10.582 29.211 1.00 92.44 486 LYS A CA 1
ATOM 3637 C C . LYS A 1 486 ? 15.705 -11.859 30.037 1.00 92.44 486 LYS A C 1
ATOM 3639 O O . LYS A 1 486 ? 14.816 -12.706 30.044 1.00 92.44 486 LYS A O 1
ATOM 3644 N N . ASP A 1 487 ? 16.875 -12.018 30.669 1.00 83.50 487 ASP A N 1
ATOM 3645 C CA . ASP A 1 487 ? 17.323 -13.277 31.291 1.00 83.50 487 ASP A CA 1
ATOM 3646 C C . ASP A 1 487 ? 17.278 -13.294 32.835 1.00 83.50 487 ASP A C 1
ATOM 3648 O O . ASP A 1 487 ? 16.962 -14.325 33.428 1.00 83.50 487 ASP A O 1
ATOM 3652 N N . ASP A 1 488 ? 17.583 -12.177 33.503 1.00 76.00 488 ASP A N 1
ATOM 3653 C CA . ASP A 1 488 ? 17.586 -12.061 34.968 1.00 76.00 488 ASP A CA 1
ATOM 3654 C C . ASP A 1 488 ? 17.417 -10.596 35.425 1.00 76.00 488 ASP A C 1
ATOM 3656 O O . ASP A 1 488 ? 18.303 -9.759 35.266 1.00 76.00 488 ASP A O 1
ATOM 3660 N N . ALA A 1 489 ? 16.314 -10.271 36.104 1.00 64.94 489 ALA A N 1
ATOM 3661 C CA . ALA A 1 489 ? 16.079 -8.929 36.655 1.00 64.94 489 ALA A CA 1
ATOM 3662 C C . ALA A 1 489 ? 17.142 -8.489 37.697 1.00 64.94 489 ALA A C 1
ATOM 3664 O O . ALA A 1 489 ? 17.313 -7.293 37.962 1.00 64.94 489 ALA A O 1
ATOM 3665 N N . SER A 1 490 ? 17.894 -9.435 38.272 1.00 61.22 490 SER A N 1
ATOM 3666 C CA . SER A 1 490 ? 18.991 -9.206 39.221 1.00 61.22 490 SER A CA 1
ATOM 3667 C C . SER A 1 490 ? 20.398 -9.199 38.592 1.00 61.22 490 SER A C 1
ATOM 3669 O O . SER A 1 490 ? 21.389 -9.020 39.320 1.00 61.22 490 SER A O 1
ATOM 3671 N N . ASN A 1 491 ? 20.503 -9.353 37.263 1.00 53.56 491 ASN A N 1
ATOM 3672 C CA . ASN A 1 491 ? 21.775 -9.565 36.572 1.00 53.56 491 ASN A CA 1
ATOM 3673 C C . ASN A 1 491 ? 22.774 -8.421 36.850 1.00 53.56 491 ASN A C 1
ATOM 3675 O O . ASN A 1 491 ? 22.426 -7.246 36.980 1.00 53.56 491 ASN A O 1
ATOM 3679 N N . GLY A 1 492 ? 24.047 -8.777 37.033 1.00 48.53 492 GLY A N 1
ATOM 3680 C CA . GLY A 1 492 ? 25.097 -7.855 37.494 1.00 48.53 492 GLY A CA 1
ATOM 3681 C C . GLY A 1 492 ? 25.259 -7.725 39.021 1.00 48.53 492 GLY A C 1
ATOM 3682 O O . GLY A 1 492 ? 26.193 -7.057 39.474 1.00 48.53 492 GLY A O 1
ATOM 3683 N N . GLY A 1 493 ? 24.410 -8.367 39.839 1.00 47.62 493 GLY A N 1
ATOM 3684 C CA . GLY A 1 493 ? 24.647 -8.587 41.282 1.00 47.62 493 GLY A CA 1
ATOM 3685 C C . GLY A 1 493 ? 24.774 -7.321 42.146 1.00 47.62 493 GLY A C 1
ATOM 3686 O O . GLY A 1 493 ? 25.251 -7.383 43.279 1.00 47.62 493 GLY A O 1
ATOM 3687 N N . SER A 1 494 ? 24.375 -6.179 41.585 1.00 62.66 494 SER A N 1
ATOM 3688 C CA . SER A 1 494 ? 24.524 -4.828 42.145 1.00 62.66 494 SER A CA 1
ATOM 3689 C C . SER A 1 494 ? 23.196 -4.061 42.162 1.00 62.66 494 SER A C 1
ATOM 3691 O O . SER A 1 494 ? 23.161 -2.903 42.577 1.00 62.66 494 SER A O 1
ATOM 3693 N N . VAL A 1 495 ? 22.115 -4.700 41.700 1.00 76.50 495 VAL A N 1
ATOM 3694 C CA . VAL A 1 495 ? 20.767 -4.132 41.613 1.00 76.50 495 VAL A CA 1
ATOM 3695 C C . VAL A 1 495 ? 20.224 -3.882 43.029 1.00 76.50 495 VAL A C 1
ATOM 3697 O O . VAL A 1 495 ? 20.192 -4.817 43.839 1.00 76.50 495 VAL A O 1
ATOM 3700 N N . PRO A 1 496 ? 19.810 -2.646 43.363 1.00 88.00 496 PRO A N 1
ATOM 3701 C CA . PRO A 1 496 ? 19.116 -2.355 44.610 1.00 88.00 496 PRO A CA 1
ATOM 3702 C C . PRO A 1 496 ? 17.888 -3.248 44.826 1.00 88.00 496 PRO A C 1
ATOM 3704 O O . PRO A 1 496 ? 17.164 -3.582 43.889 1.00 88.00 496 PRO A O 1
ATOM 3707 N N . SER A 1 497 ? 17.652 -3.628 46.080 1.00 89.94 497 SER A N 1
ATOM 3708 C CA . SER A 1 497 ? 16.507 -4.448 46.482 1.00 89.94 497 SER A CA 1
ATOM 3709 C C . SER A 1 497 ? 15.951 -4.008 47.829 1.00 89.94 497 SER A C 1
ATOM 3711 O O . SER A 1 497 ? 16.669 -3.447 48.662 1.00 89.94 497 SER A O 1
ATOM 3713 N N . GLN A 1 498 ? 14.661 -4.256 48.034 1.00 90.75 498 GLN A N 1
ATOM 3714 C CA . GLN A 1 498 ? 13.928 -3.905 49.246 1.00 90.75 498 GLN A CA 1
ATOM 3715 C C . GLN A 1 498 ? 12.926 -5.016 49.587 1.00 90.75 498 GLN A C 1
ATOM 3717 O O . GLN A 1 498 ? 12.383 -5.669 48.702 1.00 90.75 498 GLN A O 1
ATOM 3722 N N . ASP A 1 499 ? 12.691 -5.220 50.882 1.00 89.12 499 ASP A N 1
ATOM 3723 C CA . ASP A 1 499 ? 11.630 -6.078 51.423 1.00 89.12 499 ASP A CA 1
ATOM 3724 C C . ASP A 1 499 ? 10.719 -5.220 52.314 1.00 89.12 499 ASP A C 1
ATOM 3726 O O . ASP A 1 499 ? 11.218 -4.451 53.146 1.00 89.12 499 ASP A O 1
ATOM 3730 N N . LEU A 1 500 ? 9.403 -5.304 52.108 1.00 85.56 500 LEU A N 1
ATOM 3731 C CA . LEU A 1 500 ? 8.378 -4.574 52.872 1.00 85.56 500 LEU A CA 1
ATOM 3732 C C . LEU A 1 500 ? 7.508 -5.500 53.749 1.00 85.56 500 LEU A C 1
ATOM 3734 O O . LEU A 1 500 ? 6.596 -5.035 54.432 1.00 85.56 500 LEU A O 1
ATOM 3738 N N . GLY A 1 501 ? 7.822 -6.800 53.801 1.00 82.88 501 GLY A N 1
ATOM 3739 C CA . GLY A 1 501 ? 7.128 -7.825 54.592 1.00 82.88 501 GLY A CA 1
ATOM 3740 C C . GLY A 1 501 ? 6.239 -8.774 53.778 1.00 82.88 501 GLY A C 1
ATOM 3741 O O . GLY A 1 501 ? 5.676 -9.711 54.345 1.00 82.88 501 GLY A O 1
ATOM 3742 N N . ASN A 1 502 ? 6.127 -8.548 52.469 1.00 80.50 502 ASN A N 1
ATOM 3743 C CA . ASN A 1 502 ? 5.387 -9.344 51.482 1.00 80.50 502 ASN A CA 1
ATOM 3744 C C . ASN A 1 502 ? 6.303 -10.064 50.468 1.00 80.50 502 ASN A C 1
ATOM 3746 O O . ASN A 1 502 ? 5.870 -11.036 49.852 1.00 80.50 502 ASN A O 1
ATOM 3750 N N . GLY A 1 503 ? 7.562 -9.643 50.331 1.00 83.44 503 GLY A N 1
ATOM 3751 C CA . GLY A 1 503 ? 8.549 -10.228 49.425 1.00 83.44 503 GLY A CA 1
ATOM 3752 C C . GLY A 1 503 ? 9.727 -9.281 49.197 1.00 83.44 503 GLY A C 1
ATOM 3753 O O . GLY A 1 503 ? 9.677 -8.119 49.591 1.00 83.44 503 GLY A O 1
ATOM 3754 N N . THR A 1 504 ? 10.791 -9.769 48.556 1.00 88.44 504 THR A N 1
ATOM 3755 C CA . THR A 1 504 ? 11.892 -8.916 48.082 1.00 88.44 504 THR A CA 1
ATOM 3756 C C . THR A 1 504 ? 11.655 -8.541 46.624 1.00 88.44 504 THR A C 1
ATOM 3758 O O . THR A 1 504 ? 11.510 -9.435 45.793 1.00 88.44 504 THR A O 1
ATOM 3761 N N . PHE A 1 505 ? 11.672 -7.246 46.314 1.00 89.94 505 PHE A N 1
ATOM 3762 C CA . PHE A 1 505 ? 11.666 -6.730 44.944 1.00 89.94 505 PHE A CA 1
ATOM 3763 C C . PHE A 1 505 ? 12.984 -6.023 44.608 1.00 89.94 505 PHE A C 1
ATOM 3765 O O . PHE A 1 505 ? 13.756 -5.652 45.499 1.00 89.94 505 PHE A O 1
ATOM 3772 N N . TYR A 1 506 ? 13.222 -5.829 43.312 1.00 90.94 506 TYR A N 1
ATOM 3773 C CA . TYR A 1 506 ? 14.411 -5.194 42.747 1.00 90.94 506 TYR A CA 1
ATOM 3774 C C . TYR A 1 506 ? 14.027 -3.916 42.002 1.00 90.94 506 TYR A C 1
ATOM 3776 O O . TYR A 1 506 ? 12.915 -3.811 41.484 1.00 90.94 506 TYR A O 1
ATOM 3784 N N . TYR A 1 507 ? 14.937 -2.943 41.949 1.00 91.12 507 TYR A N 1
ATOM 3785 C CA . TYR A 1 507 ? 14.675 -1.662 41.296 1.00 91.12 507 TYR A CA 1
ATOM 3786 C C . TYR A 1 507 ? 15.917 -1.025 40.667 1.00 91.12 507 TYR A C 1
ATOM 3788 O O . TYR A 1 507 ? 17.040 -1.232 41.133 1.00 91.12 507 TYR A O 1
ATOM 3796 N N . ARG A 1 508 ? 15.725 -0.232 39.605 1.00 88.06 508 ARG A N 1
ATOM 3797 C CA . ARG A 1 508 ? 16.801 0.431 38.842 1.00 88.06 508 ARG A CA 1
ATOM 3798 C C . ARG A 1 508 ? 16.473 1.900 38.536 1.00 88.06 508 ARG A C 1
ATOM 3800 O O . ARG A 1 508 ? 15.359 2.365 38.731 1.00 88.06 508 ARG A O 1
ATOM 3807 N N . GLY A 1 509 ? 17.472 2.640 38.054 1.00 84.75 509 GLY A N 1
ATOM 3808 C CA . GLY A 1 509 ? 17.310 4.011 37.553 1.00 84.75 509 GLY A CA 1
ATOM 3809 C C . GLY A 1 509 ? 17.048 5.097 38.617 1.00 84.75 509 GLY A C 1
ATOM 3810 O O . GLY A 1 509 ? 16.965 4.810 39.812 1.00 84.75 509 GLY A O 1
ATOM 3811 N N . PRO A 1 510 ? 16.945 6.380 38.205 1.00 83.56 510 PRO A N 1
ATOM 3812 C CA . PRO A 1 510 ? 16.797 7.512 39.128 1.00 83.56 510 PRO A CA 1
ATOM 3813 C C . PRO A 1 510 ? 15.436 7.609 39.834 1.00 83.56 510 PRO A C 1
ATOM 3815 O O . PRO A 1 510 ? 15.341 8.272 40.865 1.00 83.56 510 PRO A O 1
ATOM 3818 N N . GLN A 1 511 ? 14.393 6.986 39.277 1.00 89.81 511 GLN A N 1
ATOM 3819 C CA . GLN A 1 511 ? 13.043 6.934 39.858 1.00 89.81 511 GLN A CA 1
ATOM 3820 C C . GLN A 1 511 ? 12.790 5.614 40.612 1.00 89.81 511 GLN A C 1
ATOM 3822 O O . GLN A 1 511 ? 11.740 5.449 41.229 1.00 89.81 511 GLN A O 1
ATOM 3827 N N . GLY A 1 512 ? 13.772 4.705 40.628 1.00 91.44 512 GLY A N 1
ATOM 3828 C CA . GLY A 1 512 ? 13.679 3.421 41.315 1.00 91.44 512 GLY A CA 1
ATOM 3829 C C . GLY A 1 512 ? 12.658 2.482 40.681 1.00 91.44 512 GLY A C 1
ATOM 3830 O O . GLY A 1 512 ? 12.008 1.740 41.405 1.00 91.44 512 GLY A O 1
ATOM 3831 N N . ASP A 1 513 ? 12.483 2.552 39.365 1.00 92.25 513 ASP A N 1
ATOM 3832 C CA . ASP A 1 513 ? 11.573 1.739 38.562 1.00 92.25 513 ASP A CA 1
ATOM 3833 C C . ASP A 1 513 ? 11.728 0.239 38.914 1.00 92.25 513 ASP A C 1
ATOM 3835 O O . ASP A 1 513 ? 12.856 -0.266 38.980 1.00 92.25 513 ASP A O 1
ATOM 3839 N N . ILE A 1 514 ? 10.618 -0.461 39.187 1.00 92.38 514 ILE A N 1
ATOM 3840 C CA . ILE A 1 514 ? 10.637 -1.885 39.573 1.00 92.38 514 ILE A CA 1
ATOM 3841 C C . ILE A 1 514 ? 10.951 -2.762 38.357 1.00 92.38 514 ILE A C 1
ATOM 3843 O O . ILE A 1 514 ? 10.373 -2.563 37.292 1.00 92.38 514 ILE A O 1
ATOM 3847 N N . VAL A 1 515 ? 11.838 -3.747 38.537 1.00 89.88 515 VAL A N 1
ATOM 3848 C CA . VAL A 1 515 ? 12.327 -4.630 37.461 1.00 89.88 515 VAL A CA 1
ATOM 3849 C C . VAL A 1 515 ? 11.908 -6.085 37.690 1.00 89.88 515 VAL A C 1
ATOM 3851 O O . VAL A 1 515 ? 12.027 -6.586 38.815 1.00 89.88 515 VAL A O 1
ATOM 3854 N N . LYS A 1 516 ? 11.399 -6.770 36.655 1.00 88.75 516 LYS A N 1
ATOM 3855 C CA . LYS A 1 516 ? 10.909 -8.168 36.727 1.00 88.75 516 LYS A CA 1
ATOM 3856 C C . LYS A 1 516 ? 11.222 -8.931 35.427 1.00 88.75 516 LYS A C 1
ATOM 3858 O O . LYS A 1 516 ? 11.428 -8.314 34.392 1.00 88.75 516 LYS A O 1
ATOM 3863 N N . THR A 1 517 ? 11.242 -10.268 35.477 1.00 87.19 517 THR A N 1
ATOM 3864 C CA . THR A 1 517 ? 11.318 -11.130 34.270 1.00 87.19 517 THR A CA 1
ATOM 3865 C C . THR A 1 517 ? 9.957 -11.718 33.895 1.00 87.19 517 THR A C 1
ATOM 3867 O O . THR A 1 517 ? 9.658 -11.917 32.722 1.00 87.19 517 THR A O 1
ATOM 3870 N N . ASN A 1 518 ? 9.120 -11.986 34.900 1.00 89.88 518 ASN A N 1
ATOM 3871 C CA . ASN A 1 518 ? 7.865 -12.724 34.798 1.00 89.88 518 ASN A CA 1
ATOM 3872 C C . ASN A 1 518 ? 6.675 -11.822 34.425 1.00 89.88 518 ASN A C 1
ATOM 3874 O O . ASN A 1 518 ? 5.644 -11.799 35.110 1.00 89.88 518 ASN A O 1
ATOM 3878 N N . HIS A 1 519 ? 6.845 -11.039 33.360 1.00 95.88 519 HIS A N 1
ATOM 3879 C CA . HIS A 1 519 ? 5.787 -10.199 32.800 1.00 95.88 519 HIS A CA 1
ATOM 3880 C C . HIS A 1 519 ? 4.710 -11.052 32.106 1.00 95.88 519 HIS A C 1
ATOM 3882 O O . HIS A 1 519 ? 4.872 -12.253 31.851 1.00 95.88 519 HIS A O 1
ATOM 3888 N N . TRP A 1 520 ? 3.567 -10.427 31.846 1.00 97.88 520 TRP A N 1
ATOM 3889 C CA . TRP A 1 520 ? 2.416 -11.048 31.201 1.00 97.88 520 TRP A CA 1
ATOM 3890 C C . TRP A 1 520 ? 2.579 -11.088 29.680 1.00 97.88 520 TRP A C 1
ATOM 3892 O O . TRP A 1 520 ? 3.442 -10.433 29.095 1.00 97.88 520 TRP A O 1
ATOM 3902 N N . VAL A 1 521 ? 1.751 -11.901 29.040 1.00 98.31 521 VAL A N 1
ATOM 3903 C CA . VAL A 1 521 ? 1.799 -12.217 27.618 1.00 98.31 521 VAL A CA 1
ATOM 3904 C C . VAL A 1 521 ? 0.373 -12.214 27.086 1.00 98.31 521 VAL A C 1
ATOM 3906 O O . VAL A 1 521 ? -0.524 -12.812 27.685 1.00 98.31 521 VAL A O 1
ATOM 3909 N N . ARG A 1 522 ? 0.181 -11.549 25.948 1.00 98.12 522 ARG A N 1
ATOM 3910 C CA . ARG A 1 522 ? -1.034 -11.592 25.135 1.00 98.12 522 ARG A CA 1
ATOM 3911 C C . ARG A 1 522 ? -0.583 -11.682 23.687 1.00 98.12 522 ARG A C 1
ATOM 3913 O O . ARG A 1 522 ? -0.000 -10.730 23.175 1.00 98.12 522 ARG A O 1
ATOM 3920 N N . CYS A 1 523 ? -0.787 -12.833 23.059 1.00 98.50 523 CYS A N 1
ATOM 3921 C CA . CYS A 1 523 ? -0.283 -13.047 21.708 1.00 98.50 523 CYS A CA 1
ATOM 3922 C C . CYS A 1 523 ? -1.163 -12.344 20.674 1.00 98.50 523 CYS A C 1
ATOM 3924 O O . CYS A 1 523 ? -2.375 -12.182 20.868 1.00 98.50 523 CYS A O 1
ATOM 3926 N N . VAL A 1 524 ? -0.535 -11.969 19.565 1.00 97.62 524 VAL A N 1
ATOM 3927 C CA . VAL A 1 524 ? -1.169 -11.342 18.407 1.00 97.62 524 VAL A CA 1
ATOM 3928 C C . VAL A 1 524 ? -0.985 -12.225 17.180 1.00 97.62 524 VAL A C 1
ATOM 3930 O O . VAL A 1 524 ? -0.081 -13.056 17.115 1.00 97.62 524 VAL A O 1
ATOM 3933 N N . ARG A 1 525 ? -1.842 -12.027 16.193 1.00 93.06 525 ARG A N 1
ATOM 3934 C CA . ARG A 1 525 ? -1.667 -12.453 14.807 1.00 93.06 525 ARG A CA 1
ATOM 3935 C C . ARG A 1 525 ? -2.188 -11.329 13.915 1.00 93.06 525 ARG A C 1
ATOM 3937 O O . ARG A 1 525 ? -3.039 -10.548 14.347 1.00 93.06 525 ARG A O 1
ATOM 3944 N N . SER A 1 526 ? -1.769 -11.277 12.656 1.00 85.69 526 SER A N 1
ATOM 3945 C CA . SER A 1 526 ? -2.509 -10.485 11.667 1.00 85.69 526 SER A CA 1
ATOM 3946 C C . SER A 1 526 ? -3.949 -10.997 11.625 1.00 85.69 526 SER A C 1
ATOM 3948 O O . SER A 1 526 ? -4.166 -12.217 11.617 1.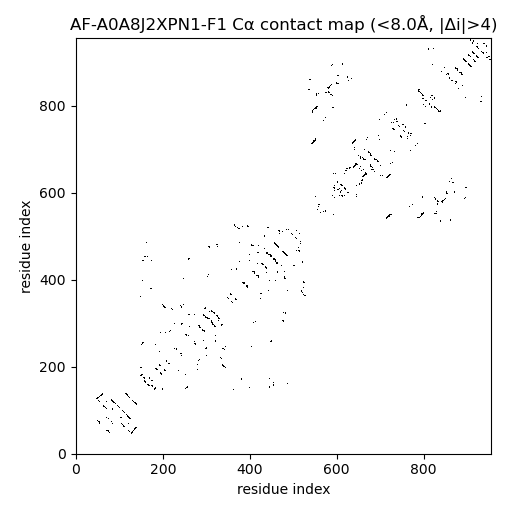00 85.69 526 SER A O 1
ATOM 3950 N N . GLN A 1 527 ? -4.941 -10.109 11.599 1.00 69.88 527 GLN A N 1
ATOM 3951 C CA . GLN A 1 527 ? -6.300 -10.510 11.263 1.00 69.88 527 GLN A CA 1
ATOM 3952 C C . GLN A 1 527 ? -6.224 -11.046 9.829 1.00 69.88 527 GLN A C 1
ATOM 3954 O O . GLN A 1 527 ? -6.027 -10.283 8.887 1.00 69.88 527 GLN A O 1
ATOM 3959 N N . GLN A 1 528 ? -6.381 -12.361 9.638 1.00 49.81 528 GLN A N 1
ATOM 3960 C CA . GLN A 1 528 ? -6.935 -12.809 8.365 1.00 49.81 528 GLN A CA 1
ATOM 3961 C C . GLN A 1 528 ? -8.281 -12.106 8.291 1.00 49.81 528 GLN A C 1
ATOM 3963 O O . GLN A 1 528 ? -9.149 -12.393 9.123 1.00 49.81 528 GLN A O 1
ATOM 3968 N N . GLN A 1 529 ? -8.417 -11.128 7.390 1.00 40.56 529 GLN A N 1
ATOM 3969 C CA . GLN A 1 529 ? -9.673 -10.417 7.237 1.00 40.56 529 GLN A CA 1
ATOM 3970 C C . GLN A 1 529 ? -10.718 -11.417 6.757 1.00 40.56 529 GLN A C 1
ATOM 3972 O O . GLN A 1 529 ? -10.972 -11.582 5.569 1.00 40.56 529 GLN A O 1
ATOM 3977 N N . THR A 1 530 ? -11.433 -11.980 7.724 1.00 38.47 530 THR A N 1
ATOM 3978 C CA . THR A 1 530 ? -12.811 -12.418 7.562 1.00 38.47 530 THR A CA 1
ATOM 3979 C C . THR A 1 530 ? -13.727 -11.191 7.454 1.00 38.47 530 THR A C 1
ATOM 3981 O O . THR A 1 530 ? -14.810 -11.134 8.033 1.00 38.47 530 THR A O 1
ATOM 3984 N N . GLN A 1 531 ? -13.359 -10.264 6.549 1.00 38.16 531 GLN A N 1
ATOM 3985 C CA . GLN A 1 531 ? -14.309 -9.879 5.513 1.00 38.16 531 GLN A CA 1
ATOM 3986 C C . GLN A 1 531 ? -15.014 -11.169 5.102 1.00 38.16 531 GLN A C 1
ATOM 3988 O O . GLN A 1 531 ? -14.365 -12.138 4.701 1.00 38.16 531 GLN A O 1
ATOM 3993 N N . ALA A 1 532 ? -16.330 -11.229 5.256 1.00 36.19 532 ALA A N 1
ATOM 3994 C CA . ALA A 1 532 ? -17.077 -12.372 4.770 1.00 36.19 532 ALA A CA 1
ATOM 3995 C C . ALA A 1 532 ? -17.038 -12.335 3.238 1.00 36.19 532 ALA A C 1
ATOM 3997 O O . ALA A 1 532 ? -17.946 -11.756 2.651 1.00 36.19 532 ALA A O 1
ATOM 3998 N N . SER A 1 533 ? -15.975 -12.894 2.633 1.00 41.75 533 SER A N 1
ATOM 3999 C CA . SER A 1 533 ? -15.790 -13.071 1.190 1.00 41.75 533 SER A CA 1
ATOM 4000 C C . SER A 1 533 ? -16.471 -11.996 0.368 1.00 41.75 533 SER A C 1
ATOM 4002 O O . SER A 1 533 ? -17.490 -12.303 -0.253 1.00 41.75 533 SER A O 1
ATOM 4004 N N . ARG A 1 534 ? -15.974 -10.750 0.379 1.00 54.41 534 ARG A N 1
ATOM 4005 C CA . ARG A 1 534 ? -16.418 -9.780 -0.623 1.00 54.41 534 ARG A CA 1
ATOM 4006 C C . ARG A 1 534 ? -15.904 -10.259 -1.977 1.00 54.41 534 ARG A C 1
ATOM 4008 O O . ARG A 1 534 ? -14.847 -9.843 -2.416 1.00 54.41 534 ARG A O 1
ATOM 4015 N N . ALA A 1 535 ? -16.649 -11.173 -2.589 1.00 70.06 535 ALA A N 1
ATOM 4016 C CA . ALA A 1 535 ? -16.437 -11.592 -3.959 1.00 70.06 535 ALA A CA 1
ATOM 4017 C C . ALA A 1 535 ? -16.371 -10.344 -4.845 1.00 70.06 535 ALA A C 1
ATOM 4019 O O . ALA A 1 535 ? -17.084 -9.364 -4.581 1.00 70.06 535 ALA A O 1
ATOM 4020 N N . ILE A 1 536 ? -15.544 -10.373 -5.888 1.00 84.81 536 ILE A N 1
ATOM 4021 C CA . ILE A 1 536 ? -15.431 -9.226 -6.789 1.00 84.81 536 ILE A CA 1
ATOM 4022 C C . ILE A 1 536 ? -16.816 -8.976 -7.391 1.00 84.81 536 ILE A C 1
ATOM 4024 O O . ILE A 1 536 ? -17.443 -9.874 -7.964 1.00 84.81 536 ILE A O 1
ATOM 4028 N N . ALA A 1 537 ? -17.325 -7.756 -7.219 1.00 84.62 537 ALA A N 1
ATOM 4029 C CA . ALA A 1 537 ? -18.674 -7.416 -7.641 1.00 84.62 537 ALA A CA 1
ATOM 4030 C C . ALA A 1 537 ? -18.775 -7.489 -9.174 1.00 84.62 537 ALA A C 1
ATOM 4032 O O . ALA A 1 537 ? -18.157 -6.716 -9.901 1.00 84.62 537 ALA A O 1
ATOM 4033 N N . THR A 1 538 ? -19.554 -8.463 -9.645 1.00 87.56 538 THR A N 1
ATOM 4034 C CA . THR A 1 538 ? -19.797 -8.794 -11.061 1.00 87.56 538 THR A CA 1
ATOM 4035 C C . THR A 1 538 ? -21.182 -8.324 -11.527 1.00 87.56 538 THR A C 1
ATOM 4037 O O . THR A 1 538 ? -21.775 -8.875 -12.453 1.00 87.56 538 THR A O 1
ATOM 4040 N N . ASP A 1 539 ? -21.742 -7.316 -10.850 1.00 87.62 539 ASP A N 1
ATOM 4041 C CA . ASP A 1 539 ? -23.044 -6.714 -11.157 1.00 87.62 539 ASP A CA 1
ATOM 4042 C C . ASP A 1 539 ? -22.942 -5.395 -11.946 1.00 87.62 539 ASP A C 1
ATOM 4044 O O . ASP A 1 539 ? -23.964 -4.912 -12.444 1.00 87.62 539 ASP A O 1
ATOM 4048 N N . GLY A 1 540 ? -21.723 -4.872 -12.130 1.00 90.62 540 GLY A N 1
ATOM 4049 C CA . GLY A 1 540 ? -21.436 -3.607 -12.806 1.00 90.62 540 GLY A CA 1
ATOM 4050 C C . GLY A 1 540 ? -21.321 -2.392 -11.875 1.00 90.62 540 GLY A C 1
ATOM 4051 O O . GLY A 1 540 ? -21.353 -1.266 -12.365 1.00 90.62 540 GLY A O 1
ATOM 4052 N N . SER A 1 541 ? -21.205 -2.564 -10.549 1.00 91.31 541 SER A N 1
ATOM 4053 C CA . SER A 1 541 ? -21.045 -1.431 -9.616 1.00 91.31 541 SER A CA 1
ATOM 4054 C C . SER A 1 541 ? -19.632 -0.828 -9.565 1.00 91.31 541 SER A C 1
ATOM 4056 O O . SER A 1 541 ? -19.445 0.233 -8.968 1.00 91.31 541 SER A O 1
ATOM 4058 N N . VAL A 1 542 ? -18.634 -1.526 -10.112 1.00 95.31 542 VAL A N 1
ATOM 4059 C CA . VAL A 1 542 ? -17.196 -1.284 -9.897 1.00 95.31 542 VAL A CA 1
ATOM 4060 C C . VAL A 1 542 ? -16.620 -0.354 -10.957 1.00 95.31 542 VAL A C 1
ATOM 4062 O O . VAL A 1 542 ? -16.807 -0.597 -12.148 1.00 95.31 542 VAL A O 1
ATOM 4065 N N . ASN A 1 543 ? -15.861 0.666 -10.551 1.00 98.50 543 ASN A N 1
ATOM 4066 C CA . ASN A 1 543 ? -15.073 1.466 -11.491 1.00 98.50 543 ASN A CA 1
ATOM 4067 C C . ASN A 1 543 ? -13.812 0.707 -11.911 1.00 98.50 543 ASN A C 1
ATOM 4069 O O . ASN A 1 543 ? -13.216 -0.004 -11.105 1.00 98.50 543 ASN A O 1
ATOM 4073 N N . ILE A 1 544 ? -13.391 0.867 -13.163 1.00 98.81 544 ILE A N 1
ATOM 4074 C CA . ILE A 1 544 ? -12.272 0.118 -13.742 1.00 98.81 544 ILE A CA 1
ATOM 4075 C C . ILE A 1 544 ? -11.244 1.110 -14.292 1.00 98.81 544 ILE A C 1
ATOM 4077 O O . ILE A 1 544 ? -11.501 1.789 -15.289 1.00 98.81 544 ILE A O 1
ATOM 4081 N N . LEU A 1 545 ? -10.067 1.169 -13.668 1.00 98.88 545 LEU A N 1
ATOM 4082 C CA . LEU A 1 545 ? -8.910 1.930 -14.140 1.00 98.88 545 LEU A CA 1
ATOM 4083 C C . LEU A 1 545 ? -7.867 0.969 -14.727 1.00 98.88 545 LEU A C 1
ATOM 4085 O O . LEU A 1 545 ? -7.202 0.242 -13.995 1.00 98.88 545 LEU A O 1
ATOM 4089 N N . LEU A 1 546 ? -7.717 0.980 -16.052 1.00 98.94 546 LEU A N 1
ATOM 4090 C CA . LEU A 1 546 ? -6.747 0.178 -16.798 1.00 98.94 546 LEU A CA 1
ATOM 4091 C C . LEU A 1 546 ? -5.570 1.052 -17.246 1.00 98.94 546 LEU A C 1
ATOM 4093 O O . LEU A 1 546 ? -5.668 1.806 -18.213 1.00 98.94 546 LEU A O 1
ATOM 4097 N N . ILE A 1 547 ? -4.450 0.945 -16.545 1.00 98.94 547 ILE A N 1
ATOM 4098 C CA . ILE A 1 547 ? -3.211 1.668 -16.822 1.00 98.94 547 ILE A CA 1
ATOM 4099 C C . ILE A 1 547 ? -2.334 0.801 -17.728 1.00 98.94 547 ILE A C 1
ATOM 4101 O O . ILE A 1 547 ? -2.073 -0.360 -17.414 1.00 98.94 547 ILE A O 1
ATOM 4105 N N . VAL A 1 548 ? -1.871 1.360 -18.848 1.00 98.88 548 VAL A N 1
ATOM 4106 C CA . VAL A 1 548 ? -1.021 0.657 -19.821 1.00 98.88 548 VAL A CA 1
ATOM 4107 C C . VAL A 1 548 ? 0.293 1.409 -20.015 1.00 98.88 548 VAL A C 1
ATOM 4109 O O . VAL A 1 548 ? 0.284 2.539 -20.509 1.00 98.88 548 VAL A O 1
ATOM 4112 N N . GLY A 1 549 ? 1.409 0.775 -19.653 1.00 98.56 549 GLY A N 1
ATOM 4113 C CA . GLY A 1 549 ? 2.764 1.247 -19.949 1.00 98.56 549 GLY A CA 1
ATOM 4114 C C . GLY A 1 549 ? 3.215 0.871 -21.365 1.00 98.56 549 GLY A C 1
ATOM 4115 O O . GLY A 1 549 ? 2.763 -0.127 -21.926 1.00 98.56 549 GLY A O 1
ATOM 4116 N N . ASP A 1 550 ? 4.094 1.682 -21.952 1.00 98.38 550 ASP A N 1
ATOM 4117 C CA . ASP A 1 550 ? 4.536 1.587 -23.350 1.00 98.38 550 ASP A CA 1
ATOM 4118 C C . ASP A 1 550 ? 6.047 1.306 -23.406 1.00 98.38 550 ASP A C 1
ATOM 4120 O O . ASP A 1 550 ? 6.844 2.173 -23.058 1.00 98.38 550 ASP A O 1
ATOM 4124 N N . ASP A 1 551 ? 6.445 0.107 -23.840 1.00 97.88 551 ASP A N 1
ATOM 4125 C CA . ASP A 1 551 ? 7.836 -0.407 -23.791 1.00 97.88 551 ASP A CA 1
ATOM 4126 C C . ASP A 1 551 ? 8.388 -0.714 -22.394 1.00 97.88 551 ASP A C 1
ATOM 4128 O O . ASP A 1 551 ? 9.570 -0.470 -22.152 1.00 97.88 551 ASP A O 1
ATOM 4132 N N . ILE A 1 552 ? 7.568 -1.290 -21.506 1.00 97.31 552 ILE A N 1
ATOM 4133 C CA . ILE A 1 552 ? 7.977 -1.723 -20.161 1.00 97.31 552 ILE A CA 1
ATOM 4134 C C . ILE A 1 552 ? 7.776 -3.231 -19.936 1.00 97.31 552 ILE A C 1
ATOM 4136 O O . ILE A 1 552 ? 6.658 -3.743 -19.948 1.00 97.31 552 ILE A O 1
ATOM 4140 N N . GLY A 1 553 ? 8.888 -3.938 -19.721 1.00 95.69 553 GLY A N 1
ATOM 4141 C CA . GLY A 1 553 ? 8.938 -5.334 -19.283 1.00 95.69 553 GLY A CA 1
ATOM 4142 C C . GLY A 1 553 ? 9.109 -5.480 -17.768 1.00 95.69 553 GLY A C 1
ATOM 4143 O O . GLY A 1 553 ? 9.277 -4.499 -17.039 1.00 95.69 553 GLY A O 1
ATOM 4144 N N . VAL A 1 554 ? 9.075 -6.731 -17.298 1.00 95.00 554 VAL A N 1
ATOM 4145 C CA . VAL A 1 554 ? 9.200 -7.088 -15.869 1.00 95.00 554 VAL A CA 1
ATOM 4146 C C . VAL A 1 554 ? 10.547 -6.679 -15.250 1.00 95.00 554 VAL A C 1
ATOM 4148 O O . VAL A 1 554 ? 10.628 -6.453 -14.048 1.00 95.00 554 VAL A O 1
ATOM 4151 N N . ASP A 1 555 ? 11.583 -6.480 -16.071 1.00 93.31 555 ASP A N 1
ATOM 4152 C CA . ASP A 1 555 ? 12.916 -6.006 -15.669 1.00 93.31 555 ASP A CA 1
ATOM 4153 C C . ASP A 1 555 ? 12.940 -4.553 -15.151 1.00 93.31 555 ASP A C 1
ATOM 4155 O O . ASP A 1 555 ? 13.949 -4.110 -14.597 1.00 93.31 555 ASP A O 1
ATOM 4159 N N . ASN A 1 556 ? 11.843 -3.799 -15.305 1.00 94.50 556 ASN A N 1
ATOM 4160 C CA . ASN A 1 556 ? 11.752 -2.383 -14.933 1.00 94.50 556 ASN A CA 1
ATOM 4161 C C . ASN A 1 556 ? 10.523 -2.017 -14.079 1.00 94.50 556 ASN A C 1
ATOM 4163 O O . ASN A 1 556 ? 10.087 -0.868 -14.104 1.00 94.50 556 ASN A O 1
ATOM 4167 N N . VAL A 1 557 ? 10.006 -2.962 -13.292 1.00 94.75 557 VAL A N 1
ATOM 4168 C CA . VAL A 1 557 ? 9.051 -2.704 -12.198 1.00 94.75 557 VAL A CA 1
ATOM 4169 C C . VAL A 1 557 ? 9.637 -3.326 -10.930 1.00 94.75 557 VAL A C 1
ATOM 4171 O O . VAL A 1 557 ? 9.835 -4.541 -10.889 1.00 94.75 557 VAL A O 1
ATOM 4174 N N . SER A 1 558 ? 9.972 -2.525 -9.915 1.00 90.50 558 SER A N 1
ATOM 4175 C CA . SER A 1 558 ? 10.794 -2.991 -8.785 1.00 90.50 558 SER A CA 1
ATOM 4176 C C . SER A 1 558 ? 10.152 -4.132 -7.990 1.00 90.50 558 SER A C 1
ATOM 4178 O O . SER A 1 558 ? 10.861 -5.064 -7.606 1.00 90.50 558 SER A O 1
ATOM 4180 N N . GLY A 1 559 ? 8.823 -4.151 -7.853 1.00 86.12 559 GLY A N 1
ATOM 4181 C CA . GLY A 1 559 ? 8.072 -5.219 -7.186 1.00 86.12 559 GLY A CA 1
ATOM 4182 C C . GLY A 1 559 ? 8.195 -6.615 -7.816 1.00 86.12 559 GLY A C 1
ATOM 4183 O O . GLY A 1 559 ? 7.858 -7.600 -7.164 1.00 86.12 559 GLY A O 1
ATOM 4184 N N . TYR A 1 560 ? 8.708 -6.740 -9.047 1.00 88.56 560 TYR A N 1
ATOM 4185 C CA . TYR A 1 560 ? 8.979 -8.045 -9.666 1.00 88.56 560 TYR A CA 1
ATOM 4186 C C . TYR A 1 560 ? 10.301 -8.669 -9.182 1.00 88.56 560 TYR A C 1
ATOM 4188 O O . TYR A 1 560 ? 10.428 -9.897 -9.170 1.00 88.56 560 TYR A O 1
ATOM 4196 N N . GLY A 1 561 ? 11.262 -7.841 -8.747 1.00 87.19 561 GLY A N 1
ATOM 4197 C CA . GLY A 1 561 ? 12.585 -8.255 -8.254 1.00 87.19 561 GLY A CA 1
ATOM 4198 C C . GLY A 1 561 ? 13.618 -8.609 -9.336 1.00 87.19 561 GLY A C 1
ATOM 4199 O O . GLY A 1 561 ? 14.733 -9.008 -9.009 1.00 87.19 561 GLY A O 1
ATOM 4200 N N . GLU A 1 562 ? 13.270 -8.452 -10.614 1.00 84.00 562 GLU A N 1
ATOM 4201 C CA . GLU A 1 562 ? 13.974 -9.048 -11.761 1.00 84.00 562 GLU A CA 1
ATOM 4202 C C . GLU A 1 562 ? 15.348 -8.429 -12.096 1.00 84.00 562 GLU A C 1
ATOM 4204 O O . GLU A 1 562 ? 16.152 -9.088 -12.753 1.00 84.00 562 GLU A O 1
ATOM 4209 N N . HIS A 1 563 ? 15.651 -7.190 -11.673 1.00 76.56 563 HIS A N 1
ATOM 4210 C CA . HIS A 1 563 ? 16.964 -6.548 -11.920 1.00 76.56 563 HIS A CA 1
ATOM 4211 C C . HIS A 1 563 ? 17.454 -5.612 -10.790 1.00 76.56 563 HIS A C 1
ATOM 4213 O O . HIS A 1 563 ? 18.207 -4.668 -11.026 1.00 76.56 563 HIS A O 1
ATOM 4219 N N . GLY A 1 564 ? 17.042 -5.855 -9.538 1.00 69.38 564 GLY A N 1
ATOM 4220 C CA . GLY A 1 564 ? 17.589 -5.192 -8.336 1.00 69.38 564 GLY A CA 1
ATOM 4221 C C . GLY A 1 564 ? 17.732 -3.657 -8.422 1.00 69.38 564 GLY A C 1
ATOM 4222 O O . GLY A 1 564 ? 16.813 -2.958 -8.849 1.00 69.38 564 GLY A O 1
ATOM 4223 N N . ASP A 1 565 ? 18.913 -3.135 -8.056 1.00 68.69 565 ASP A N 1
ATOM 4224 C CA . ASP A 1 565 ? 19.284 -1.702 -8.132 1.00 68.69 565 ASP A CA 1
ATOM 4225 C C . ASP A 1 565 ? 19.228 -1.106 -9.564 1.00 68.69 565 ASP A C 1
ATOM 4227 O O . ASP A 1 565 ? 19.381 0.108 -9.752 1.00 68.69 565 ASP A O 1
ATOM 4231 N N . TYR A 1 566 ? 19.062 -1.943 -10.595 1.00 81.12 566 TYR A N 1
ATOM 4232 C CA . TYR A 1 566 ? 19.001 -1.544 -12.001 1.00 81.12 566 TYR A CA 1
ATOM 4233 C C . TYR A 1 566 ? 17.583 -1.535 -12.583 1.00 81.12 566 TYR A C 1
ATOM 4235 O O . TYR A 1 566 ? 17.431 -1.036 -13.698 1.00 81.12 566 TYR A O 1
ATOM 4243 N N . SER A 1 567 ? 16.560 -2.003 -11.862 1.00 88.94 567 SER A N 1
ATOM 4244 C CA . SER A 1 567 ? 15.151 -1.771 -12.212 1.00 88.94 567 SER A CA 1
ATOM 4245 C C . SER A 1 567 ? 14.742 -0.320 -11.925 1.00 88.94 567 SER A C 1
ATOM 4247 O O . SER A 1 567 ? 15.297 0.339 -11.039 1.00 88.94 567 SER A O 1
ATOM 4249 N N . ALA A 1 568 ? 13.759 0.209 -12.665 1.00 92.12 568 ALA A N 1
ATOM 4250 C CA . ALA A 1 568 ? 13.106 1.457 -12.263 1.00 92.12 568 ALA A CA 1
ATOM 4251 C C . ALA A 1 568 ? 12.401 1.239 -10.917 1.00 92.12 568 ALA A C 1
ATOM 4253 O O . ALA A 1 568 ? 11.839 0.170 -10.684 1.00 92.12 568 ALA A O 1
ATOM 4254 N N . GLN A 1 569 ? 12.467 2.231 -10.030 1.00 89.81 569 GLN A N 1
ATOM 4255 C CA . GLN A 1 569 ? 11.860 2.132 -8.704 1.00 89.81 569 GLN A CA 1
ATOM 4256 C C . GLN A 1 569 ? 10.418 2.638 -8.783 1.00 89.81 569 GLN A C 1
ATOM 4258 O O . GLN A 1 569 ? 10.186 3.804 -9.090 1.00 89.81 569 GLN A O 1
ATOM 4263 N N . THR A 1 570 ? 9.457 1.752 -8.549 1.00 93.62 570 THR A N 1
ATOM 4264 C CA . THR A 1 570 ? 8.034 1.967 -8.836 1.00 93.62 570 THR A CA 1
ATOM 4265 C C . THR A 1 570 ? 7.171 1.851 -7.573 1.00 93.62 570 THR A C 1
ATOM 4267 O O . THR A 1 570 ? 6.308 0.980 -7.504 1.00 93.62 570 THR A O 1
ATOM 4270 N N . PRO A 1 571 ? 7.389 2.683 -6.533 1.00 87.00 571 PRO A N 1
ATOM 4271 C CA . PRO A 1 571 ? 6.747 2.509 -5.229 1.00 87.00 571 PRO A CA 1
ATOM 4272 C C . PRO A 1 571 ? 5.210 2.550 -5.262 1.00 87.00 571 PRO A C 1
ATOM 4274 O O . PRO A 1 571 ? 4.582 1.942 -4.397 1.00 87.00 571 PRO A O 1
ATOM 4277 N N . ASN A 1 572 ? 4.580 3.223 -6.231 1.00 91.56 572 ASN A N 1
ATOM 4278 C CA . ASN A 1 572 ? 3.119 3.243 -6.338 1.00 91.56 572 ASN A CA 1
ATOM 4279 C C . ASN A 1 572 ? 2.581 1.950 -6.979 1.00 91.56 572 ASN A C 1
ATOM 4281 O O . ASN A 1 572 ? 1.600 1.397 -6.483 1.00 91.56 572 ASN A O 1
ATOM 4285 N N . ILE A 1 573 ? 3.227 1.421 -8.023 1.00 96.81 573 ILE A N 1
ATOM 4286 C CA . ILE A 1 573 ? 2.898 0.111 -8.616 1.00 96.81 573 ILE A CA 1
ATOM 4287 C C . ILE A 1 573 ? 3.229 -1.026 -7.637 1.00 96.81 573 ILE A C 1
ATOM 4289 O O . ILE A 1 573 ? 2.448 -1.966 -7.501 1.00 96.81 573 ILE A O 1
ATOM 4293 N N . ASP A 1 574 ? 4.328 -0.918 -6.894 1.00 90.62 574 ASP A N 1
ATOM 4294 C CA . ASP A 1 574 ? 4.725 -1.884 -5.868 1.00 90.62 574 ASP A CA 1
ATOM 4295 C C . ASP A 1 574 ? 3.720 -1.894 -4.699 1.00 90.62 574 ASP A C 1
ATOM 4297 O O . ASP A 1 574 ? 3.404 -2.956 -4.164 1.00 90.62 574 ASP A O 1
ATOM 4301 N N . GLN A 1 575 ? 3.132 -0.741 -4.352 1.00 82.75 575 GLN A N 1
ATOM 4302 C CA . GLN A 1 575 ? 2.033 -0.657 -3.384 1.00 82.75 575 GLN A CA 1
ATOM 4303 C C . GLN A 1 575 ? 0.714 -1.243 -3.924 1.00 82.75 575 GLN A C 1
ATOM 4305 O O . GLN A 1 575 ? -0.062 -1.816 -3.155 1.00 82.75 575 GLN A O 1
ATOM 4310 N N . LEU A 1 576 ? 0.448 -1.153 -5.233 1.00 88.88 576 LEU A N 1
ATOM 4311 C CA . LEU A 1 576 ? -0.656 -1.890 -5.865 1.00 88.88 576 LEU A CA 1
ATOM 4312 C C . LEU A 1 576 ? -0.393 -3.406 -5.836 1.00 88.88 576 LEU A C 1
ATOM 4314 O O . LEU A 1 576 ? -1.324 -4.177 -5.634 1.00 88.88 576 LEU A O 1
ATOM 4318 N N . ALA A 1 577 ? 0.859 -3.846 -5.984 1.00 84.94 577 ALA A N 1
ATOM 4319 C CA . ALA A 1 577 ? 1.221 -5.260 -5.896 1.00 84.94 577 ALA A CA 1
ATOM 4320 C C . ALA A 1 577 ? 1.106 -5.803 -4.461 1.00 84.94 577 ALA A C 1
ATOM 4322 O O . ALA A 1 577 ? 0.539 -6.873 -4.264 1.00 84.94 577 ALA A O 1
ATOM 4323 N N . SER A 1 578 ? 1.566 -5.058 -3.449 1.00 80.31 578 SER A N 1
ATOM 4324 C CA . SER A 1 578 ? 1.505 -5.482 -2.039 1.00 80.31 578 SER A CA 1
ATOM 4325 C C . SER A 1 578 ? 0.085 -5.524 -1.458 1.00 80.31 578 SER A C 1
ATOM 4327 O O . SER A 1 578 ? -0.159 -6.238 -0.486 1.00 80.31 578 SER A O 1
ATOM 4329 N N . SER A 1 579 ? -0.855 -4.786 -2.059 1.00 79.19 579 SER A N 1
ATOM 4330 C CA . SER A 1 579 ? -2.283 -4.761 -1.698 1.00 79.19 579 SER A CA 1
ATOM 4331 C C . SER A 1 579 ? -3.197 -5.442 -2.729 1.00 79.19 579 SER A C 1
ATOM 4333 O O . SER A 1 579 ? -4.421 -5.350 -2.633 1.00 79.19 579 SER A O 1
ATOM 4335 N N . GLY A 1 580 ? -2.618 -6.133 -3.713 1.00 88.75 580 GLY A N 1
ATOM 4336 C CA . GLY A 1 580 ? -3.324 -6.719 -4.849 1.00 88.75 580 GLY A CA 1
ATOM 4337 C C . GLY A 1 580 ? -2.711 -8.041 -5.300 1.00 88.75 580 GLY A C 1
ATOM 4338 O O . GLY A 1 580 ? -2.115 -8.765 -4.507 1.00 88.75 580 GLY A O 1
ATOM 4339 N N . VAL A 1 581 ? -2.877 -8.375 -6.579 1.00 92.56 581 VAL A N 1
ATOM 4340 C CA . VAL A 1 581 ? -2.304 -9.572 -7.204 1.00 92.56 581 VAL A CA 1
ATOM 4341 C C . VAL A 1 581 ? -1.246 -9.194 -8.237 1.00 92.56 581 VAL A C 1
ATOM 4343 O O . VAL A 1 581 ? -1.539 -8.478 -9.198 1.00 92.56 581 VAL A O 1
ATOM 4346 N N . LEU A 1 582 ? -0.034 -9.726 -8.065 1.00 95.88 582 LEU A N 1
ATOM 4347 C CA . LEU A 1 582 ? 1.055 -9.685 -9.047 1.00 95.88 582 LEU A CA 1
ATOM 4348 C C . LEU A 1 582 ? 1.086 -10.995 -9.852 1.00 95.88 582 LEU A C 1
ATOM 4350 O O . LEU A 1 582 ? 1.036 -12.079 -9.272 1.00 95.88 582 LEU A O 1
ATOM 4354 N N . PHE A 1 583 ? 1.191 -10.912 -11.181 1.00 96.88 583 PHE A N 1
ATOM 4355 C CA . PHE A 1 583 ? 1.250 -12.082 -12.070 1.00 96.88 583 PHE A CA 1
ATOM 4356 C C . PHE A 1 583 ? 2.634 -12.204 -12.730 1.00 96.88 583 PHE A C 1
ATOM 4358 O O . PHE A 1 583 ? 3.049 -11.292 -13.438 1.00 96.88 583 PHE A O 1
ATOM 4365 N N . ARG A 1 584 ? 3.345 -13.329 -12.548 1.00 90.56 584 ARG A N 1
ATOM 4366 C CA . ARG A 1 584 ? 4.730 -13.489 -13.061 1.00 90.56 584 ARG A CA 1
ATOM 4367 C C . ARG A 1 584 ? 4.845 -13.873 -14.542 1.00 90.56 584 ARG A C 1
ATOM 4369 O O . ARG A 1 584 ? 5.821 -13.501 -15.190 1.00 90.56 584 ARG A O 1
ATOM 4376 N N . ASN A 1 585 ? 3.870 -14.615 -15.071 1.00 92.94 585 ASN A N 1
ATOM 4377 C CA . ASN A 1 585 ? 3.948 -15.247 -16.396 1.00 92.94 585 ASN A CA 1
ATOM 4378 C C . ASN A 1 585 ? 2.865 -14.706 -17.342 1.00 92.94 585 ASN A C 1
ATOM 4380 O O . ASN A 1 585 ? 1.920 -15.424 -17.687 1.00 92.94 585 ASN A O 1
ATOM 4384 N N . VAL A 1 586 ? 2.982 -13.435 -17.745 1.00 98.06 586 VAL A N 1
ATOM 4385 C CA . VAL A 1 586 ? 1.982 -12.750 -18.582 1.00 98.06 586 VAL A CA 1
ATOM 4386 C C . VAL A 1 586 ? 2.547 -12.438 -19.958 1.00 98.06 586 VAL A C 1
ATOM 4388 O O . VAL A 1 586 ? 3.385 -11.555 -20.117 1.00 98.06 586 VAL A O 1
ATOM 4391 N N . TRP A 1 587 ? 2.058 -13.132 -20.983 1.00 98.19 587 TRP A N 1
ATOM 4392 C CA . TRP A 1 587 ? 2.485 -12.887 -22.359 1.00 98.19 587 TRP A CA 1
ATOM 4393 C C . TRP A 1 587 ? 1.608 -11.864 -23.086 1.00 98.19 587 TRP A C 1
ATOM 4395 O O . TRP A 1 587 ? 0.379 -11.949 -23.101 1.00 98.19 587 TRP A O 1
ATOM 4405 N N . ALA A 1 588 ? 2.275 -10.944 -23.778 1.00 98.19 588 ALA A N 1
ATOM 4406 C CA . ALA A 1 588 ? 1.713 -10.058 -24.788 1.00 98.19 588 ALA A CA 1
ATOM 4407 C C . ALA A 1 588 ? 2.296 -10.375 -26.182 1.00 98.19 588 ALA A C 1
ATOM 4409 O O . ALA A 1 588 ? 3.157 -11.249 -26.349 1.00 98.19 588 ALA A O 1
ATOM 4410 N N . ASN A 1 589 ? 1.859 -9.650 -27.216 1.00 96.50 589 ASN A N 1
ATOM 4411 C CA . ASN A 1 589 ? 2.634 -9.562 -28.454 1.00 96.50 589 ASN A CA 1
ATOM 4412 C C . ASN A 1 589 ? 3.877 -8.679 -28.198 1.00 96.50 589 ASN A C 1
ATOM 4414 O O . ASN A 1 589 ? 3.852 -7.792 -27.348 1.00 96.50 589 ASN A O 1
ATOM 4418 N N . PRO A 1 590 ? 4.985 -8.838 -28.938 1.00 95.38 590 PRO A N 1
ATOM 4419 C CA . PRO A 1 590 ? 6.216 -8.101 -28.640 1.00 95.38 590 PRO A CA 1
ATOM 4420 C C . PRO A 1 590 ? 6.235 -6.674 -29.213 1.00 95.38 590 PRO A C 1
ATOM 4422 O O . PRO A 1 590 ? 7.310 -6.111 -29.425 1.00 95.38 590 PRO A O 1
ATOM 4425 N N . MET A 1 591 ? 5.068 -6.119 -29.560 1.00 93.75 591 MET A N 1
ATOM 4426 C CA . MET A 1 591 ? 4.905 -4.835 -30.245 1.00 93.75 591 MET A CA 1
ATOM 4427 C C . MET A 1 591 ? 3.578 -4.160 -29.858 1.00 93.75 591 MET A C 1
ATOM 4429 O O . MET A 1 591 ? 2.525 -4.787 -29.893 1.00 93.75 591 MET A O 1
ATOM 4433 N N . CYS A 1 592 ? 3.626 -2.848 -29.620 1.00 94.50 592 CYS A N 1
ATOM 4434 C CA . CYS A 1 592 ? 2.512 -2.024 -29.133 1.00 94.50 592 CYS A CA 1
ATOM 4435 C C . CYS A 1 592 ? 1.136 -2.301 -29.781 1.00 94.50 592 CYS A C 1
ATOM 4437 O O . CYS A 1 592 ? 0.169 -2.604 -29.089 1.00 94.50 592 CYS A O 1
ATOM 4439 N N . SER A 1 593 ? 1.014 -2.156 -31.109 1.00 95.62 593 SER A N 1
ATOM 4440 C CA . SER A 1 593 ? -0.289 -2.226 -31.796 1.00 95.62 593 SER A CA 1
ATOM 4441 C C . SER A 1 593 ? -0.961 -3.606 -31.729 1.00 95.62 593 SER A C 1
ATOM 4443 O O . SER A 1 593 ? -2.133 -3.633 -31.359 1.00 95.62 593 SER A O 1
ATOM 4445 N N . PRO A 1 594 ? -0.300 -4.748 -32.035 1.00 95.75 594 PRO A N 1
ATOM 4446 C CA . PRO A 1 594 ? -0.935 -6.049 -31.836 1.00 95.75 594 PRO A CA 1
ATOM 4447 C C . PRO A 1 594 ? -1.337 -6.267 -30.371 1.00 95.75 594 PRO A C 1
ATOM 4449 O O . PRO A 1 594 ? -2.489 -6.602 -30.143 1.00 95.75 594 PRO A O 1
ATOM 4452 N N . SER A 1 595 ? -0.494 -5.956 -29.378 1.00 97.62 595 SER A N 1
ATOM 4453 C CA . SER A 1 595 ? -0.859 -6.134 -27.960 1.00 97.62 595 SER A CA 1
ATOM 4454 C C . SER A 1 595 ? -2.049 -5.291 -27.516 1.00 97.62 595 SER A C 1
ATOM 4456 O O . SER A 1 595 ? -2.933 -5.791 -26.826 1.00 97.62 595 SER A O 1
ATOM 4458 N N . ARG A 1 596 ? -2.106 -4.017 -27.928 1.00 98.19 596 ARG A N 1
ATOM 4459 C CA . ARG A 1 596 ? -3.223 -3.115 -27.602 1.00 98.19 596 ARG A CA 1
ATOM 4460 C C . ARG A 1 596 ? -4.527 -3.582 -28.252 1.00 98.19 596 ARG A C 1
ATOM 4462 O O . ARG A 1 596 ? -5.582 -3.431 -27.643 1.00 98.19 596 ARG A O 1
ATOM 4469 N N . ALA A 1 597 ? -4.463 -4.192 -29.437 1.00 97.75 597 ALA A N 1
ATOM 4470 C CA . ALA A 1 597 ? -5.614 -4.837 -30.062 1.00 97.75 597 ALA A CA 1
ATOM 4471 C C . ALA A 1 597 ? -5.991 -6.162 -29.371 1.00 97.75 597 ALA A C 1
ATOM 4473 O O . ALA A 1 597 ? -7.176 -6.372 -29.112 1.00 97.75 597 ALA A O 1
ATOM 4474 N N . SER A 1 598 ? -5.026 -7.008 -28.996 1.00 98.00 598 SER A N 1
ATOM 4475 C CA . SER A 1 598 ? -5.270 -8.253 -28.254 1.00 98.00 598 SER A CA 1
ATOM 4476 C C . SER A 1 598 ? -5.969 -7.972 -26.920 1.00 98.00 598 SER A C 1
ATOM 4478 O O . SER A 1 598 ? -7.051 -8.502 -26.657 1.00 98.00 598 SER A O 1
ATOM 4480 N N . LEU A 1 599 ? -5.414 -7.038 -26.137 1.00 98.56 599 LEU A N 1
ATOM 4481 C CA . LEU A 1 599 ? -5.986 -6.494 -24.903 1.00 98.56 599 LEU A CA 1
ATOM 4482 C C . LEU A 1 599 ? -7.428 -6.010 -25.107 1.00 98.56 599 LEU A C 1
ATOM 4484 O O . LEU A 1 599 ? -8.333 -6.444 -24.400 1.00 98.56 599 LEU A O 1
ATOM 4488 N N . LEU A 1 600 ? -7.660 -5.130 -26.088 1.00 98.44 600 LEU A N 1
ATOM 4489 C CA . LEU A 1 600 ? -8.974 -4.514 -26.285 1.00 98.44 600 LEU A CA 1
ATOM 4490 C C . LEU A 1 600 ? -10.025 -5.435 -26.905 1.00 98.44 600 LEU A C 1
ATOM 4492 O O . LEU A 1 600 ? -11.202 -5.132 -26.743 1.00 98.44 600 LEU A O 1
ATOM 4496 N N . THR A 1 601 ? -9.651 -6.518 -27.593 1.00 98.25 601 THR A N 1
ATOM 4497 C CA . THR A 1 601 ? -10.596 -7.403 -28.314 1.00 98.25 601 THR A CA 1
ATOM 4498 C C . THR A 1 601 ? -10.766 -8.791 -27.703 1.00 98.25 601 THR A C 1
ATOM 4500 O O . THR A 1 601 ? -11.704 -9.499 -28.072 1.00 98.25 601 THR A O 1
ATOM 4503 N N . GLY A 1 602 ? -9.881 -9.204 -26.791 1.00 97.69 602 GLY A N 1
ATOM 4504 C CA . GLY A 1 602 ? -9.910 -10.539 -26.196 1.00 97.69 602 GLY A CA 1
ATOM 4505 C C . GLY A 1 602 ? -9.383 -11.643 -27.120 1.00 97.69 602 GLY A C 1
ATOM 4506 O O . GLY A 1 602 ? -9.691 -12.813 -26.894 1.00 97.69 602 GLY A O 1
ATOM 4507 N N . ARG A 1 603 ? -8.660 -11.293 -28.194 1.00 96.25 603 ARG A N 1
ATOM 4508 C CA . ARG A 1 603 ? -8.347 -12.172 -29.341 1.00 96.25 603 ARG A CA 1
ATOM 4509 C C . ARG A 1 603 ? -6.868 -12.088 -29.730 1.00 96.25 603 ARG A C 1
ATOM 4511 O O . ARG A 1 603 ? -6.233 -11.083 -29.465 1.00 96.25 603 ARG A O 1
ATOM 4518 N N . HIS A 1 604 ? -6.324 -13.109 -30.389 1.00 93.88 604 HIS A N 1
ATOM 4519 C CA . HIS A 1 604 ? -4.960 -13.077 -30.943 1.00 93.88 604 HIS A CA 1
ATOM 4520 C C . HIS A 1 604 ? -4.851 -12.239 -32.235 1.00 93.88 604 HIS A C 1
ATOM 4522 O O . HIS A 1 604 ? -5.831 -12.067 -32.970 1.00 93.88 604 HIS A O 1
ATOM 4528 N N . ALA A 1 605 ? -3.628 -11.823 -32.589 1.00 92.12 605 ALA A N 1
ATOM 4529 C CA . ALA A 1 605 ? -3.333 -11.032 -33.789 1.00 92.12 605 ALA A CA 1
ATOM 4530 C C . ALA A 1 605 ? -3.805 -11.694 -35.098 1.00 92.12 605 ALA A C 1
ATOM 4532 O O . ALA A 1 605 ? -4.405 -11.021 -35.940 1.00 92.12 605 ALA A O 1
ATOM 4533 N N . LEU A 1 606 ? -3.668 -13.020 -35.236 1.00 89.50 606 LEU A N 1
ATOM 4534 C CA . LEU A 1 606 ? -4.250 -13.805 -36.340 1.00 89.50 606 LEU A CA 1
ATOM 4535 C C . LEU A 1 606 ? -5.770 -13.631 -36.518 1.00 89.50 606 LEU A C 1
ATOM 4537 O O . LEU A 1 606 ? -6.287 -13.856 -37.615 1.00 89.50 606 LEU A O 1
ATOM 4541 N N . ARG A 1 607 ? -6.496 -13.261 -35.457 1.00 91.88 607 ARG A N 1
ATOM 4542 C CA . ARG A 1 607 ? -7.964 -13.216 -35.407 1.00 91.88 607 ARG A CA 1
ATOM 4543 C C . ARG A 1 607 ? -8.557 -11.817 -35.575 1.00 91.88 607 ARG A C 1
ATOM 4545 O O . ARG A 1 607 ? -9.618 -11.724 -36.195 1.00 91.88 607 ARG A O 1
ATOM 4552 N N . HIS A 1 608 ? -7.891 -10.768 -35.084 1.00 92.31 608 HIS A N 1
ATOM 4553 C CA . HIS A 1 608 ? -8.285 -9.364 -35.307 1.00 92.31 608 HIS A CA 1
ATOM 4554 C C . HIS A 1 608 ? -7.480 -8.661 -36.423 1.00 92.31 608 HIS A C 1
ATOM 4556 O O . HIS A 1 608 ? -7.816 -7.551 -36.833 1.00 92.31 608 HIS A O 1
ATOM 4562 N N . GLY A 1 609 ? -6.426 -9.294 -36.952 1.00 90.88 609 GLY A N 1
ATOM 4563 C CA . GLY A 1 609 ? -5.702 -8.855 -38.152 1.00 90.88 609 GLY A CA 1
ATOM 4564 C C . GLY A 1 609 ? -4.754 -7.664 -37.971 1.00 90.88 609 GLY A C 1
ATOM 4565 O O . GLY A 1 609 ? -4.282 -7.118 -38.969 1.00 90.88 609 GLY A O 1
ATOM 4566 N N . VAL A 1 610 ? -4.470 -7.269 -36.726 1.00 92.56 610 VAL A N 1
ATOM 4567 C CA . VAL A 1 610 ? -3.491 -6.221 -36.393 1.00 92.56 610 VAL A CA 1
ATOM 4568 C C . VAL A 1 610 ? -2.198 -6.911 -35.976 1.00 92.56 610 VAL A C 1
ATOM 4570 O O . VAL A 1 610 ? -2.175 -7.568 -34.942 1.00 92.56 610 VAL A O 1
ATOM 4573 N N . PHE A 1 611 ? -1.142 -6.784 -36.783 1.00 87.88 611 PHE A N 1
ATOM 4574 C CA . PHE A 1 611 ? 0.108 -7.551 -36.627 1.00 87.88 611 PHE A CA 1
ATOM 4575 C C . PHE A 1 611 ? 1.339 -6.688 -36.327 1.00 87.88 611 PHE A C 1
ATOM 4577 O O . PHE A 1 611 ? 2.297 -7.160 -35.719 1.00 87.88 611 PHE A O 1
ATOM 4584 N N . SER A 1 612 ? 1.325 -5.419 -36.737 1.00 85.56 612 SER A N 1
ATOM 4585 C CA . SER A 1 612 ? 2.420 -4.471 -36.523 1.00 85.56 612 SER A CA 1
ATOM 4586 C C . SER A 1 612 ? 1.873 -3.045 -36.449 1.00 85.56 612 SER A C 1
ATOM 4588 O O . SER A 1 612 ? 0.796 -2.788 -36.977 1.00 85.56 612 SER A O 1
ATOM 4590 N N . PRO A 1 613 ? 2.619 -2.072 -35.902 1.00 83.81 613 PRO A N 1
ATOM 4591 C CA . PRO A 1 613 ? 2.334 -0.658 -36.137 1.00 83.81 613 PRO A CA 1
ATOM 4592 C C . PRO A 1 613 ? 2.237 -0.299 -37.631 1.00 83.81 613 PRO A C 1
ATOM 4594 O O . PRO A 1 613 ? 2.768 -1.002 -38.498 1.00 83.81 613 PRO A O 1
ATOM 4597 N N . GLY A 1 614 ? 1.597 0.832 -37.938 1.00 76.19 614 GLY A N 1
ATOM 4598 C CA . GLY A 1 614 ? 1.474 1.355 -39.302 1.00 76.19 614 GLY A CA 1
ATOM 4599 C C . GLY A 1 614 ? 0.293 0.765 -40.081 1.00 76.19 614 GLY A C 1
ATOM 4600 O O . GLY A 1 614 ? -0.838 0.763 -39.604 1.00 76.19 614 GLY A O 1
ATOM 4601 N N . ARG A 1 615 ? 0.517 0.302 -41.320 1.00 66.06 615 ARG A N 1
ATOM 4602 C CA . ARG A 1 615 ? -0.573 -0.125 -42.228 1.00 66.06 615 ARG A CA 1
ATOM 4603 C C . ARG A 1 615 ? -1.295 -1.389 -41.758 1.00 66.06 615 ARG A C 1
ATOM 4605 O O . ARG A 1 615 ? -2.483 -1.527 -42.028 1.00 66.06 615 ARG A O 1
ATOM 4612 N N . LEU A 1 616 ? -0.578 -2.292 -41.092 1.00 73.19 616 LEU A N 1
ATOM 4613 C CA . LEU A 1 616 ? -1.130 -3.487 -40.442 1.00 73.19 616 LEU A CA 1
ATOM 4614 C C . LEU A 1 616 ? -1.506 -3.211 -38.970 1.00 73.19 616 LEU A C 1
ATOM 4616 O O . LEU A 1 616 ? -1.667 -4.151 -38.198 1.00 73.19 616 LEU A O 1
ATOM 4620 N N . GLY A 1 617 ? -1.609 -1.925 -38.601 1.00 78.69 617 GLY A N 1
ATOM 4621 C CA . GLY A 1 617 ? -1.873 -1.411 -37.253 1.00 78.69 617 GLY A CA 1
ATOM 4622 C C . GLY A 1 617 ? -3.306 -0.928 -37.023 1.00 78.69 617 GLY A C 1
ATOM 4623 O O . GLY A 1 617 ? -3.615 -0.440 -35.945 1.00 78.69 617 GLY A O 1
ATOM 4624 N N . GLU A 1 618 ? -4.166 -0.989 -38.040 1.00 90.38 618 GLU A N 1
ATOM 4625 C CA . GLU A 1 618 ? -5.505 -0.394 -38.020 1.00 90.38 618 GLU A CA 1
ATOM 4626 C C . GLU A 1 618 ? -6.557 -1.416 -37.575 1.00 90.38 618 GLU A C 1
ATOM 4628 O O . GLU A 1 618 ? -6.819 -2.387 -38.289 1.00 90.38 618 GLU A O 1
ATOM 4633 N N . LEU A 1 619 ? -7.169 -1.187 -36.411 1.00 94.06 619 LEU A N 1
ATOM 4634 C CA . LEU A 1 619 ? -8.212 -2.053 -35.869 1.00 94.06 619 LEU A CA 1
ATOM 4635 C C . LEU A 1 619 ? -9.456 -2.027 -36.769 1.00 94.06 619 LEU A C 1
ATOM 4637 O O . LEU A 1 619 ? -9.940 -0.966 -37.176 1.00 94.06 619 LEU A O 1
ATOM 4641 N N . ALA A 1 620 ? -9.983 -3.208 -37.093 1.00 92.62 620 ALA A N 1
ATOM 4642 C CA . ALA A 1 620 ? -11.157 -3.329 -37.941 1.00 92.62 620 ALA A CA 1
ATOM 4643 C C . ALA A 1 620 ? -12.431 -2.899 -37.195 1.00 92.62 620 ALA A C 1
ATOM 4645 O O . ALA A 1 620 ? -12.698 -3.352 -36.087 1.00 92.62 620 ALA A O 1
ATOM 4646 N N . ALA A 1 621 ? -13.294 -2.125 -37.860 1.00 91.12 621 ALA A N 1
ATOM 4647 C CA . ALA A 1 621 ? -14.624 -1.717 -37.374 1.00 91.12 621 ALA A CA 1
ATOM 4648 C C . ALA A 1 621 ? -15.669 -2.862 -37.323 1.00 91.12 621 ALA A C 1
ATOM 4650 O O . ALA A 1 621 ? -16.858 -2.654 -37.564 1.00 91.12 621 ALA A O 1
ATOM 4651 N N . THR A 1 622 ? -15.199 -4.091 -37.112 1.00 92.25 622 THR A N 1
ATOM 4652 C CA . THR A 1 622 ? -15.975 -5.322 -36.888 1.00 92.25 622 THR A CA 1
ATOM 4653 C C . THR A 1 622 ? -15.444 -6.126 -35.698 1.00 92.25 622 THR A C 1
ATOM 4655 O O . THR A 1 622 ? -16.015 -7.162 -35.360 1.00 92.25 622 THR A O 1
ATOM 4658 N N . GLU A 1 623 ? -14.350 -5.677 -35.082 1.00 95.19 623 GLU A N 1
ATOM 4659 C CA . GLU A 1 623 ? -14.018 -6.064 -33.716 1.00 95.19 623 GLU A CA 1
ATOM 4660 C C . GLU A 1 623 ? -15.000 -5.405 -32.735 1.00 95.19 623 GLU A C 1
ATOM 4662 O O . GLU A 1 623 ? -15.786 -4.548 -33.136 1.00 95.19 623 GLU A O 1
ATOM 4667 N N . TYR A 1 624 ? -14.997 -5.857 -31.480 1.00 96.50 624 TYR A N 1
ATOM 4668 C CA . TYR A 1 624 ? -15.910 -5.374 -30.442 1.00 96.50 624 TYR A CA 1
ATOM 4669 C C . TYR A 1 624 ? -15.151 -5.240 -29.122 1.00 96.50 624 TYR A C 1
ATOM 4671 O O . TYR A 1 624 ? -14.747 -6.252 -28.536 1.00 96.50 624 TYR A O 1
ATOM 4679 N N . THR A 1 625 ? -14.880 -4.008 -28.696 1.00 98.12 625 THR A N 1
ATOM 4680 C CA . THR A 1 625 ? -13.876 -3.739 -27.656 1.00 98.12 625 THR A CA 1
ATOM 4681 C C . THR A 1 625 ? -14.397 -3.895 -26.223 1.00 98.12 625 THR A C 1
ATOM 4683 O O . THR A 1 625 ? -15.605 -3.915 -25.981 1.00 98.12 625 THR A O 1
ATOM 4686 N N . ILE A 1 626 ? -13.481 -3.933 -25.244 1.00 98.56 626 ILE A N 1
ATOM 4687 C CA . ILE A 1 626 ? -13.816 -3.771 -23.813 1.00 98.56 626 ILE A CA 1
ATOM 4688 C C . ILE A 1 626 ? -14.657 -2.503 -23.596 1.00 98.56 626 ILE A C 1
ATOM 4690 O O . ILE A 1 626 ? -15.656 -2.542 -22.882 1.00 98.56 626 ILE A O 1
ATOM 4694 N N . ALA A 1 627 ? -14.287 -1.388 -24.235 1.00 98.25 627 ALA A N 1
ATOM 4695 C CA . ALA A 1 627 ? -14.998 -0.122 -24.088 1.00 98.25 627 ALA A CA 1
ATOM 4696 C C . ALA A 1 627 ? -16.418 -0.180 -24.670 1.00 98.25 627 ALA A C 1
ATOM 4698 O O . ALA A 1 627 ? -17.337 0.346 -24.054 1.00 98.25 627 ALA A O 1
ATOM 4699 N N . GLU A 1 628 ? -16.627 -0.840 -25.814 1.00 97.81 628 GLU A N 1
ATOM 4700 C CA . GLU A 1 628 ? -17.975 -1.044 -26.366 1.00 97.81 628 GLU A CA 1
ATOM 4701 C C . GLU A 1 628 ? -18.827 -1.937 -25.460 1.00 97.81 628 GLU A C 1
ATOM 4703 O O . GLU A 1 628 ? -19.953 -1.571 -25.130 1.00 97.81 628 GLU A O 1
ATOM 4708 N N . ALA A 1 629 ? -18.275 -3.060 -24.993 1.00 98.25 629 ALA A N 1
ATOM 4709 C CA . ALA A 1 629 ? -18.983 -3.999 -24.128 1.00 98.25 629 ALA A CA 1
ATOM 4710 C C . ALA A 1 629 ? -19.391 -3.376 -22.779 1.00 98.25 629 ALA A C 1
ATOM 4712 O O . ALA A 1 629 ? -20.535 -3.531 -22.350 1.00 98.25 629 ALA A O 1
ATOM 4713 N N . LEU A 1 630 ? -18.485 -2.645 -22.119 1.00 98.44 630 LEU A N 1
ATOM 4714 C CA . LEU A 1 630 ? -18.775 -1.961 -20.852 1.00 98.44 630 LEU A CA 1
ATOM 4715 C C . LEU A 1 630 ? -19.770 -0.806 -21.041 1.00 98.44 630 LEU A C 1
ATOM 4717 O O . LEU A 1 630 ? -20.661 -0.608 -20.215 1.00 98.44 630 LEU A O 1
ATOM 4721 N N . LYS A 1 631 ? -19.681 -0.072 -22.153 1.00 97.06 631 LYS A N 1
ATOM 4722 C CA . LYS A 1 631 ? -20.626 0.996 -22.499 1.00 97.06 631 LYS A CA 1
ATOM 4723 C C . LYS A 1 631 ? -22.030 0.477 -22.802 1.00 97.06 631 LYS A C 1
ATOM 4725 O O . LYS A 1 631 ? -23.003 1.077 -22.349 1.00 97.06 631 LYS A O 1
ATOM 4730 N N . ASP A 1 632 ? -22.151 -0.657 -23.492 1.00 96.81 632 ASP A N 1
ATOM 4731 C CA . ASP A 1 632 ? -23.434 -1.344 -23.690 1.00 96.81 632 ASP A CA 1
ATOM 4732 C C . ASP A 1 632 ? -24.014 -1.884 -22.362 1.00 96.81 632 ASP A C 1
ATOM 4734 O O . ASP A 1 632 ? -25.237 -1.979 -22.224 1.00 96.81 632 ASP A O 1
ATOM 4738 N N . ALA A 1 633 ? -23.169 -2.164 -21.359 1.00 96.81 633 ALA A N 1
ATOM 4739 C CA . ALA A 1 633 ? -23.583 -2.450 -19.978 1.00 96.81 633 ALA A CA 1
ATOM 4740 C C . ALA A 1 633 ? -23.914 -1.190 -19.142 1.00 96.81 633 ALA A C 1
ATOM 4742 O O . ALA A 1 633 ? -24.542 -1.302 -18.089 1.00 96.81 633 ALA A O 1
ATOM 4743 N N . GLY A 1 634 ? -23.574 0.011 -19.626 1.00 97.00 634 GLY A N 1
ATOM 4744 C CA . GLY A 1 634 ? -23.943 1.300 -19.027 1.00 97.00 634 GLY A CA 1
ATOM 4745 C C . GLY A 1 634 ? -22.801 2.112 -18.407 1.00 97.00 634 GLY A C 1
ATOM 4746 O O . GLY A 1 634 ? -23.081 3.144 -17.799 1.00 97.00 634 GLY A O 1
ATOM 4747 N N . TYR A 1 635 ? -21.544 1.687 -18.559 1.00 98.50 635 TYR A N 1
ATOM 4748 C CA . TYR A 1 635 ? -20.375 2.434 -18.083 1.00 98.50 635 TYR A CA 1
ATOM 4749 C C . TYR A 1 635 ? -20.172 3.736 -18.871 1.00 98.50 635 TYR A C 1
ATOM 4751 O O . TYR A 1 635 ? -20.307 3.758 -20.095 1.00 98.50 635 TYR A O 1
ATOM 4759 N N . ALA A 1 636 ? -19.741 4.799 -18.187 1.00 98.50 636 ALA A N 1
ATOM 4760 C CA . ALA A 1 636 ? -19.094 5.932 -18.851 1.00 98.50 636 ALA A CA 1
ATOM 4761 C C . ALA A 1 636 ? -17.655 5.544 -19.233 1.00 98.50 636 ALA A C 1
ATOM 4763 O O . ALA A 1 636 ? -16.924 5.016 -18.394 1.00 98.50 636 ALA A O 1
ATOM 4764 N N . THR A 1 637 ? -17.227 5.794 -20.475 1.00 98.75 637 THR A N 1
ATOM 4765 C CA . THR A 1 637 ? -15.947 5.262 -20.985 1.00 98.75 637 THR A CA 1
ATOM 4766 C C . THR A 1 637 ? -14.975 6.342 -21.469 1.00 98.75 637 THR A C 1
ATOM 4768 O O . THR A 1 637 ? -15.356 7.229 -22.235 1.00 98.75 637 THR A O 1
ATOM 4771 N N . ALA A 1 638 ? -13.697 6.259 -21.086 1.00 98.75 638 ALA A N 1
ATOM 4772 C CA . ALA A 1 638 ? -12.666 7.188 -21.558 1.00 98.75 638 ALA A CA 1
ATOM 4773 C C . ALA A 1 638 ? -11.284 6.551 -21.781 1.00 98.75 638 ALA A C 1
ATOM 4775 O O . ALA A 1 638 ? -10.921 5.581 -21.117 1.00 98.75 638 ALA A O 1
ATOM 4776 N N . LEU A 1 639 ? -10.502 7.121 -22.705 1.00 98.81 639 LEU A N 1
ATOM 4777 C CA . LEU A 1 639 ? -9.101 6.754 -22.942 1.00 98.81 639 LEU A CA 1
ATOM 4778 C C . LEU A 1 639 ? -8.213 8.006 -22.932 1.00 98.81 639 LEU A C 1
ATOM 4780 O O . LEU A 1 639 ? -8.465 8.966 -23.665 1.00 98.81 639 LEU A O 1
ATOM 4784 N N . PHE A 1 640 ? -7.148 7.972 -22.134 1.00 98.88 640 PHE A N 1
ATOM 4785 C CA . PHE A 1 640 ? -6.146 9.031 -22.038 1.00 98.88 640 PHE A CA 1
ATOM 4786 C C . PHE A 1 640 ? -4.794 8.539 -22.564 1.00 98.88 640 PHE A C 1
ATOM 4788 O O . PHE A 1 640 ? -4.303 7.495 -22.140 1.00 98.88 640 PHE A O 1
ATOM 4795 N N . GLY A 1 641 ? -4.201 9.282 -23.502 1.00 98.50 641 GLY A N 1
ATOM 4796 C CA . GLY A 1 641 ? -2.904 8.966 -24.110 1.00 98.50 641 GLY A CA 1
ATOM 4797 C C . GLY A 1 641 ? -2.955 8.132 -25.400 1.00 98.50 641 GLY A C 1
ATOM 4798 O O . GLY A 1 641 ? -3.648 8.483 -26.361 1.00 98.50 641 GLY A O 1
ATOM 4799 N N . LYS A 1 642 ? -2.113 7.099 -25.477 1.00 98.44 642 LYS A N 1
ATOM 4800 C CA . LYS A 1 642 ? -1.698 6.416 -26.707 1.00 98.44 642 LYS A CA 1
ATOM 4801 C C . LYS A 1 642 ? -2.720 5.393 -27.203 1.00 98.44 642 LYS A C 1
ATOM 4803 O O . LYS A 1 642 ? -2.864 4.311 -26.631 1.00 98.44 642 LYS A O 1
ATOM 4808 N N . TRP A 1 643 ? -3.338 5.691 -28.345 1.00 96.75 643 TRP A N 1
ATOM 4809 C CA . TRP A 1 643 ? -4.235 4.772 -29.055 1.00 96.75 643 TRP A CA 1
ATOM 4810 C C . TRP A 1 643 ? -3.463 3.758 -29.911 1.00 96.75 643 TRP A C 1
ATOM 4812 O O . TRP A 1 643 ? -3.440 2.571 -29.607 1.00 96.75 643 TRP A O 1
ATOM 4822 N N . HIS A 1 644 ? -2.787 4.231 -30.964 1.00 95.69 644 HIS A N 1
ATOM 4823 C CA . HIS A 1 644 ? -1.931 3.440 -31.859 1.00 95.69 644 HIS A CA 1
ATOM 4824 C C . HIS A 1 644 ? -2.618 2.259 -32.586 1.00 95.69 644 HIS A C 1
ATOM 4826 O O . HIS A 1 644 ? -1.941 1.330 -33.037 1.00 95.69 644 HIS A O 1
ATOM 4832 N N . LEU A 1 645 ? -3.948 2.334 -32.747 1.00 96.19 645 LEU A N 1
ATOM 4833 C CA . LEU A 1 645 ? -4.800 1.358 -33.448 1.00 96.19 645 LEU A CA 1
ATOM 4834 C C . LEU A 1 645 ? -5.500 1.928 -34.704 1.00 96.19 645 LEU A C 1
ATOM 4836 O O . LEU A 1 645 ? -6.477 1.372 -35.206 1.00 96.19 645 LEU A O 1
ATOM 4840 N N . GLY A 1 646 ? -4.975 3.033 -35.242 1.00 91.12 646 GLY A N 1
ATOM 4841 C CA . GLY A 1 646 ? -5.376 3.612 -36.527 1.00 91.12 646 GLY A CA 1
ATOM 4842 C C . GLY A 1 646 ? -6.024 4.996 -36.432 1.00 91.12 646 GLY A C 1
ATOM 4843 O O . GLY A 1 646 ? -6.642 5.361 -35.437 1.00 91.12 646 GLY A O 1
ATOM 4844 N N . THR A 1 647 ? -5.893 5.771 -37.511 1.00 89.75 647 THR A N 1
ATOM 4845 C CA . THR A 1 647 ? -6.284 7.192 -37.594 1.00 89.75 647 THR A CA 1
ATOM 4846 C C . THR A 1 647 ? -7.498 7.466 -38.490 1.00 89.75 647 THR A C 1
ATOM 4848 O O . THR A 1 647 ? -7.840 8.622 -38.727 1.00 89.75 647 THR A O 1
ATOM 4851 N N . ARG A 1 648 ? -8.169 6.437 -39.028 1.00 88.81 648 ARG A N 1
ATOM 4852 C CA . ARG A 1 648 ? -9.392 6.630 -39.833 1.00 88.81 648 ARG A CA 1
ATOM 4853 C C . ARG A 1 648 ? -10.607 6.702 -38.921 1.00 88.81 648 ARG A C 1
ATOM 4855 O O . ARG A 1 648 ? -10.625 6.033 -37.902 1.00 88.81 648 ARG A O 1
ATOM 4862 N N . GLN A 1 649 ? -11.662 7.410 -39.338 1.00 88.38 649 GLN A N 1
ATOM 4863 C CA . GLN A 1 649 ? -12.889 7.590 -38.542 1.00 88.38 649 GLN A CA 1
ATOM 4864 C C . GLN A 1 649 ? -13.384 6.294 -37.870 1.00 88.38 649 GLN A C 1
ATOM 4866 O O . GLN A 1 649 ? -13.588 6.271 -36.666 1.00 88.38 649 GLN A O 1
ATOM 4871 N N . ALA A 1 650 ? -13.507 5.199 -38.629 1.00 88.81 650 ALA A N 1
ATOM 4872 C CA . ALA A 1 650 ? -14.013 3.913 -38.134 1.00 88.81 650 ALA A CA 1
ATOM 4873 C C . ALA A 1 650 ? -13.024 3.117 -37.243 1.00 88.81 650 ALA A C 1
ATOM 4875 O O . ALA A 1 650 ? -13.376 2.057 -36.733 1.00 88.81 650 ALA A O 1
ATOM 4876 N N . SER A 1 651 ? -11.799 3.616 -37.065 1.00 90.75 651 SER A N 1
ATOM 4877 C CA . SER A 1 651 ? -10.773 3.089 -36.159 1.00 90.75 651 SER A CA 1
ATOM 4878 C C . SER A 1 651 ? -10.358 4.120 -35.096 1.00 90.75 651 SER A C 1
ATOM 4880 O O . SER A 1 651 ? -9.314 3.943 -34.476 1.00 90.75 651 SER A O 1
ATOM 4882 N N . LEU A 1 652 ? -11.096 5.225 -34.914 1.00 94.06 652 LEU A N 1
ATOM 4883 C CA . LEU A 1 652 ? -10.842 6.179 -33.826 1.00 94.06 652 LEU A CA 1
ATOM 4884 C C . LEU A 1 652 ? -11.345 5.607 -32.489 1.00 94.06 652 LEU A C 1
ATOM 4886 O O . LEU A 1 652 ? -12.349 4.891 -32.502 1.00 94.06 652 LEU A O 1
ATOM 4890 N N . PRO A 1 653 ? -10.753 5.993 -31.339 1.00 96.19 653 PRO A N 1
ATOM 4891 C CA . PRO A 1 653 ? -11.184 5.534 -30.014 1.00 96.19 653 PRO A CA 1
ATOM 4892 C C . PRO A 1 653 ? -12.694 5.663 -29.783 1.00 96.19 653 PRO A C 1
ATOM 4894 O O . PRO A 1 653 ? -13.334 4.733 -29.301 1.00 96.19 653 PRO A O 1
ATOM 4897 N N . THR A 1 654 ? -13.300 6.783 -30.196 1.00 95.44 654 THR A N 1
ATOM 4898 C CA . THR A 1 654 ? -14.733 7.020 -29.963 1.00 95.44 654 THR A CA 1
ATOM 4899 C C . THR A 1 654 ? -15.664 6.261 -30.910 1.00 95.44 654 THR A C 1
ATOM 4901 O O . THR A 1 654 ? -16.851 6.117 -30.626 1.00 95.44 654 THR A O 1
ATOM 4904 N N . SER A 1 655 ? -15.135 5.719 -32.011 1.00 93.56 655 SER A N 1
ATOM 4905 C CA . SER A 1 655 ? -15.820 4.741 -32.871 1.00 93.56 655 SER A CA 1
ATOM 4906 C C . SER A 1 655 ? -15.518 3.287 -32.473 1.00 93.56 655 SER A C 1
ATOM 4908 O O . SER A 1 655 ? -15.912 2.375 -33.190 1.00 93.56 655 SER A O 1
ATOM 4910 N N . GLN A 1 656 ? -14.810 3.083 -31.357 1.00 95.25 656 GLN A N 1
ATOM 4911 C CA . GLN A 1 656 ? -14.368 1.797 -30.802 1.00 95.25 656 GLN A CA 1
ATOM 4912 C C . GLN A 1 656 ? -14.686 1.739 -29.291 1.00 95.25 656 GLN A C 1
ATOM 4914 O O . GLN A 1 656 ? -13.913 1.226 -28.482 1.00 95.25 656 GLN A O 1
ATOM 4919 N N . GLY A 1 657 ? -15.830 2.323 -28.910 1.00 95.75 657 GLY A N 1
ATOM 4920 C CA . GLY A 1 657 ? -16.382 2.330 -27.552 1.00 95.75 657 GLY A CA 1
ATOM 4921 C C . GLY A 1 657 ? -16.340 3.693 -26.875 1.00 95.75 657 GLY A C 1
ATOM 4922 O O . GLY A 1 657 ? -17.396 4.240 -26.566 1.00 95.75 657 GLY A O 1
ATOM 4923 N N . PHE A 1 658 ? -15.153 4.262 -26.681 1.00 98.00 658 PHE A N 1
ATOM 4924 C CA . PHE A 1 658 ? -14.917 5.366 -25.741 1.00 98.00 658 PHE A CA 1
ATOM 4925 C C . PHE A 1 658 ? -15.832 6.601 -25.936 1.00 98.00 658 PHE A C 1
ATOM 4927 O O . PHE A 1 658 ? -16.013 7.109 -27.041 1.00 98.00 658 PHE A O 1
ATOM 4934 N N . ASP A 1 659 ? -16.419 7.127 -24.859 1.00 97.19 659 ASP A N 1
ATOM 4935 C CA . ASP A 1 659 ? -17.196 8.378 -24.876 1.00 97.19 659 ASP A CA 1
ATOM 4936 C C . ASP A 1 659 ? -16.297 9.612 -24.941 1.00 97.19 659 ASP A C 1
ATOM 4938 O O . ASP A 1 659 ? -16.644 10.601 -25.591 1.00 97.19 659 ASP A O 1
ATOM 4942 N N . TYR A 1 660 ? -15.136 9.542 -24.291 1.00 97.94 660 TYR A N 1
ATOM 4943 C CA . TYR A 1 660 ? -14.128 10.594 -24.275 1.00 97.94 660 TYR A CA 1
ATOM 4944 C C . TYR A 1 660 ? -12.753 10.044 -24.662 1.00 97.94 660 TYR A C 1
ATOM 4946 O O . TYR A 1 660 ? -12.363 8.948 -24.264 1.00 97.94 660 TYR A O 1
ATOM 4954 N N . TYR A 1 661 ? -11.991 10.825 -25.419 1.00 98.31 661 TYR A N 1
ATOM 4955 C CA . TYR A 1 661 ? -10.595 10.532 -25.707 1.00 98.31 661 TYR A CA 1
ATOM 4956 C C . TYR A 1 661 ? -9.768 11.812 -25.685 1.00 98.31 661 TYR A C 1
ATOM 4958 O O . TYR A 1 661 ? -10.178 12.808 -26.284 1.00 98.31 661 TYR A O 1
ATOM 4966 N N . SER A 1 662 ? -8.593 11.771 -25.057 1.00 97.69 662 SER A N 1
ATOM 4967 C CA . SER A 1 662 ? -7.589 12.835 -25.158 1.00 97.69 662 SER A CA 1
ATOM 4968 C C . SER A 1 662 ? -6.180 12.248 -25.127 1.00 97.69 662 SER A C 1
ATOM 4970 O O . SER A 1 662 ? -5.792 11.603 -24.154 1.00 97.69 662 SER A O 1
ATOM 4972 N N . GLY A 1 663 ? -5.404 12.423 -26.198 1.00 97.69 663 GLY A N 1
ATOM 4973 C CA . GLY A 1 663 ? -4.069 11.830 -26.271 1.00 97.69 663 GLY A CA 1
ATOM 4974 C C . GLY A 1 663 ? -3.442 11.785 -27.662 1.00 97.69 663 GLY A C 1
ATOM 4975 O O . GLY A 1 663 ? -3.719 12.628 -28.517 1.00 97.69 663 GLY A O 1
ATOM 4976 N N . SER A 1 664 ? -2.563 10.804 -27.870 1.00 96.62 664 SER A N 1
ATOM 4977 C CA . SER A 1 664 ? -1.789 10.588 -29.095 1.00 96.62 664 SER A CA 1
ATOM 4978 C C . SER A 1 664 ? -2.358 9.411 -29.910 1.00 96.62 664 SER A C 1
ATOM 4980 O O . SER A 1 664 ? -2.470 8.280 -29.430 1.00 96.62 664 SER A O 1
ATOM 4982 N N . LEU A 1 665 ? -2.774 9.662 -31.160 1.00 94.44 665 LEU A N 1
ATOM 4983 C CA . LEU A 1 665 ? -3.355 8.606 -32.009 1.00 94.44 665 LEU A CA 1
ATOM 4984 C C . LEU A 1 665 ? -2.298 7.621 -32.543 1.00 94.44 665 LEU A C 1
ATOM 4986 O O . LEU A 1 665 ? -2.625 6.485 -32.885 1.00 94.44 665 LEU A O 1
ATOM 4990 N N . GLU A 1 666 ? -1.040 8.055 -32.585 1.00 92.50 666 GLU A N 1
ATOM 4991 C CA . GLU A 1 666 ? 0.156 7.325 -33.016 1.00 92.50 666 GLU A CA 1
ATOM 4992 C C . GLU A 1 666 ? 1.297 7.603 -32.006 1.00 92.50 666 GLU A C 1
ATOM 4994 O O . GLU A 1 666 ? 1.074 8.255 -30.984 1.00 92.50 666 GLU A O 1
ATOM 4999 N N . ASN A 1 667 ? 2.519 7.120 -32.251 1.00 94.75 667 ASN A N 1
ATOM 5000 C CA . ASN A 1 667 ? 3.684 7.474 -31.423 1.00 94.75 667 ASN A CA 1
ATOM 5001 C C . ASN A 1 667 ? 3.962 8.997 -31.420 1.00 94.75 667 ASN A C 1
ATOM 5003 O O . ASN A 1 667 ? 3.710 9.680 -32.413 1.00 94.75 667 ASN A O 1
ATOM 5007 N N . ILE A 1 668 ? 4.543 9.512 -30.328 1.00 96.44 668 ILE A N 1
ATOM 5008 C CA . ILE A 1 668 ? 4.983 10.915 -30.203 1.00 96.44 668 ILE A CA 1
ATOM 5009 C C . ILE A 1 668 ? 6.484 11.073 -30.511 1.00 96.44 668 ILE A C 1
ATOM 5011 O O . ILE A 1 668 ? 7.295 10.238 -30.116 1.00 96.44 668 ILE A O 1
ATOM 5015 N N . ASP A 1 669 ? 6.855 12.158 -31.200 1.00 96.12 669 ASP A N 1
ATOM 5016 C CA . ASP A 1 669 ? 8.249 12.486 -31.574 1.00 96.12 669 ASP A CA 1
ATOM 5017 C C . ASP A 1 669 ? 9.005 13.314 -30.507 1.00 96.12 669 ASP A C 1
ATOM 5019 O O . ASP A 1 669 ? 10.215 13.517 -30.620 1.00 96.12 669 ASP A O 1
ATOM 5023 N N . ASP A 1 670 ? 8.303 13.821 -29.489 1.00 97.75 670 ASP A N 1
ATOM 5024 C CA . ASP A 1 670 ? 8.810 14.687 -28.415 1.00 97.75 670 ASP A CA 1
ATOM 5025 C C . ASP A 1 670 ? 7.833 14.597 -27.224 1.00 97.75 670 ASP A C 1
ATOM 5027 O O . ASP A 1 670 ? 6.628 14.541 -27.451 1.00 97.75 670 ASP A O 1
ATOM 5031 N N . TYR A 1 671 ? 8.304 14.568 -25.973 1.00 98.44 671 TYR A N 1
ATOM 5032 C CA . TYR A 1 671 ? 7.428 14.488 -24.785 1.00 98.44 671 TYR A CA 1
ATOM 5033 C C . TYR A 1 671 ? 6.952 15.852 -24.266 1.00 98.44 671 TYR A C 1
ATOM 5035 O O . TYR A 1 671 ? 6.024 15.911 -23.461 1.00 98.44 671 TYR A O 1
ATOM 5043 N N . PHE A 1 672 ? 7.577 16.937 -24.723 1.00 98.12 672 PHE A N 1
ATOM 5044 C CA . PHE A 1 672 ? 7.325 18.324 -24.324 1.00 98.12 672 PHE A CA 1
ATOM 5045 C C . PHE A 1 672 ? 6.853 19.183 -25.520 1.00 98.12 672 PHE A C 1
ATOM 5047 O O . PHE A 1 672 ? 6.699 20.401 -25.401 1.00 98.12 672 PHE A O 1
ATOM 5054 N N . SER A 1 673 ? 6.620 18.570 -26.690 1.00 97.75 673 SER A N 1
ATOM 5055 C CA . SER A 1 673 ? 6.015 19.218 -27.863 1.00 97.75 673 SER A CA 1
ATOM 5056 C C . SER A 1 673 ? 5.279 18.214 -28.769 1.00 97.75 673 SER A C 1
ATOM 5058 O O . SER A 1 673 ? 5.702 17.924 -29.890 1.00 97.75 673 SER A O 1
ATOM 5060 N N . TRP A 1 674 ? 4.170 17.655 -28.279 1.00 97.62 674 TRP A N 1
ATOM 5061 C CA . TRP A 1 674 ? 3.452 16.540 -28.915 1.00 97.62 674 TRP A CA 1
ATOM 5062 C C . TRP A 1 674 ? 2.088 16.930 -29.498 1.00 97.62 674 TRP A C 1
ATOM 5064 O O . TRP A 1 674 ? 1.528 17.978 -29.189 1.00 97.62 674 TRP A O 1
ATOM 5074 N N . GLN A 1 675 ? 1.553 16.084 -30.384 1.00 96.12 675 GLN A N 1
ATOM 5075 C CA . GLN A 1 675 ? 0.251 16.284 -31.029 1.00 96.12 675 GLN A CA 1
ATOM 5076 C C . GLN A 1 675 ? -0.861 15.629 -30.198 1.00 96.12 675 GLN A C 1
ATOM 5078 O O . GLN A 1 675 ? -1.070 14.418 -30.291 1.00 96.12 675 GLN A O 1
ATOM 5083 N N . LYS A 1 676 ? -1.585 16.426 -29.406 1.00 96.25 676 LYS A N 1
ATOM 5084 C CA . LYS A 1 676 ? -2.739 15.970 -28.622 1.00 96.25 676 LYS A CA 1
ATOM 5085 C C . LYS A 1 676 ? -4.025 16.114 -29.434 1.00 96.25 676 LYS A C 1
ATOM 5087 O O . LYS A 1 676 ? -4.343 17.192 -29.936 1.00 96.25 676 LYS A O 1
ATOM 5092 N N . THR A 1 677 ? -4.772 15.024 -29.563 1.00 95.75 677 THR A N 1
ATOM 5093 C CA . THR A 1 677 ? -6.099 14.976 -30.191 1.00 95.75 677 THR A CA 1
ATOM 5094 C C . THR A 1 677 ? -7.143 14.728 -29.112 1.00 95.75 677 THR A C 1
ATOM 5096 O O . THR A 1 677 ? -6.972 13.809 -28.317 1.00 95.75 677 THR A O 1
ATOM 5099 N N . THR A 1 678 ? -8.236 15.494 -29.115 1.00 95.38 678 THR A N 1
ATOM 5100 C CA . THR A 1 678 ? -9.367 15.303 -28.192 1.00 95.38 678 THR A CA 1
ATOM 5101 C C . THR A 1 678 ? -10.647 15.033 -28.986 1.00 95.38 678 THR A C 1
ATOM 5103 O O . THR A 1 678 ? -10.963 15.775 -29.921 1.00 95.38 678 THR A O 1
ATOM 5106 N N . LEU A 1 679 ? -11.379 13.974 -28.626 1.00 94.44 679 LEU A N 1
ATOM 5107 C CA . LEU A 1 679 ? -12.617 13.519 -29.274 1.00 94.44 679 LEU A CA 1
ATOM 5108 C C . LEU A 1 679 ? -13.694 13.252 -28.211 1.00 94.44 679 LEU A C 1
ATOM 5110 O O . LEU A 1 679 ? -13.387 12.758 -27.128 1.00 94.44 679 LEU A O 1
ATOM 5114 N N . VAL A 1 680 ? -14.958 13.560 -28.522 1.00 92.69 680 VAL A N 1
ATOM 5115 C CA . VAL A 1 680 ? -16.088 13.401 -27.587 1.00 92.69 680 VAL A CA 1
ATOM 5116 C C . VAL A 1 680 ? -17.312 12.851 -28.323 1.00 92.69 680 VAL A C 1
ATOM 5118 O O . VAL A 1 680 ? -17.901 13.540 -29.157 1.00 92.69 680 VAL A O 1
ATOM 5121 N N . GLY A 1 681 ? -17.710 11.624 -27.990 1.00 86.38 681 GLY A N 1
ATOM 5122 C CA . GLY A 1 681 ? -18.820 10.898 -28.610 1.00 86.38 681 GLY A CA 1
ATOM 5123 C C . GLY A 1 681 ? -18.479 10.224 -29.947 1.00 86.38 681 GLY A C 1
ATOM 5124 O O . GLY A 1 681 ? -17.504 10.557 -30.622 1.00 86.38 681 GLY A O 1
ATOM 5125 N N . ALA A 1 682 ? -19.312 9.259 -30.347 1.00 74.00 682 ALA A N 1
ATOM 5126 C CA . ALA A 1 682 ? -19.062 8.411 -31.520 1.00 74.00 682 ALA A CA 1
ATOM 5127 C C . ALA A 1 682 ? -19.113 9.156 -32.869 1.00 74.00 682 ALA A C 1
ATOM 5129 O O . ALA A 1 682 ? -18.374 8.814 -33.789 1.00 74.00 682 ALA A O 1
ATOM 5130 N N . ASP A 1 683 ? -19.924 10.215 -32.970 1.00 74.94 683 ASP A N 1
ATOM 5131 C CA . ASP A 1 683 ? -20.012 11.083 -34.157 1.00 74.94 683 ASP A CA 1
ATOM 5132 C C . ASP A 1 683 ? -18.870 12.131 -34.238 1.00 74.94 683 ASP A C 1
ATOM 5134 O O . ASP A 1 683 ? -18.928 13.048 -35.060 1.00 74.94 683 ASP A O 1
ATOM 5138 N N . ALA A 1 684 ? -17.840 12.050 -33.383 1.00 79.00 684 ALA A N 1
ATOM 5139 C CA . ALA A 1 684 ? -16.720 12.992 -33.389 1.00 79.00 684 ALA A CA 1
ATOM 5140 C C . ALA A 1 684 ? -15.840 12.831 -34.642 1.00 79.00 684 ALA A C 1
ATOM 5142 O O . ALA A 1 684 ? -14.997 11.936 -34.713 1.00 79.00 684 ALA A O 1
ATOM 5143 N N . GLU A 1 685 ? -16.000 13.726 -35.620 1.00 77.00 685 GLU A N 1
ATOM 5144 C CA . GLU A 1 685 ? -15.024 13.895 -36.703 1.00 77.00 685 GLU A CA 1
ATOM 5145 C C . GLU A 1 685 ? -13.657 14.309 -36.125 1.00 77.00 685 GLU A C 1
ATOM 5147 O O . GLU A 1 685 ? -13.584 15.128 -35.205 1.00 77.00 685 GLU A O 1
ATOM 5152 N N . GLN A 1 686 ? -12.569 13.762 -36.679 1.00 74.81 686 GLN A N 1
ATOM 5153 C CA . GLN A 1 686 ? -11.206 14.088 -36.248 1.00 74.81 686 GLN A CA 1
ATOM 5154 C C . GLN A 1 686 ? -10.927 15.598 -36.362 1.00 74.81 686 GLN A C 1
ATOM 5156 O O . GLN A 1 686 ? -10.961 16.176 -37.452 1.00 74.81 686 GLN A O 1
ATOM 5161 N N . SER A 1 687 ? -10.615 16.229 -35.231 1.00 72.81 687 SER A N 1
ATOM 5162 C CA . SER A 1 687 ? -10.129 17.607 -35.164 1.00 72.81 687 SER A CA 1
ATOM 5163 C C . SER A 1 687 ? -8.647 17.692 -35.557 1.00 72.81 687 SER A C 1
ATOM 5165 O O . SER A 1 687 ? -7.898 16.723 -35.429 1.00 72.81 687 SER A O 1
ATOM 5167 N N . GLU A 1 688 ? -8.205 18.859 -36.039 1.00 81.69 688 GLU A N 1
ATOM 5168 C CA . GLU A 1 688 ? -6.768 19.144 -36.165 1.00 81.69 688 GLU A CA 1
ATOM 5169 C C . GLU A 1 688 ? -6.135 19.082 -34.760 1.00 81.69 688 GLU A C 1
ATOM 5171 O O . GLU A 1 688 ? -6.656 19.744 -33.852 1.00 81.69 688 GLU A O 1
ATOM 5176 N N . PRO A 1 689 ? -5.049 18.315 -34.550 1.00 87.38 689 PRO A N 1
ATOM 5177 C CA . PRO A 1 689 ? -4.442 18.163 -33.235 1.00 87.38 689 PRO A CA 1
ATOM 5178 C C . PRO A 1 689 ? -3.850 19.479 -32.721 1.00 87.38 689 PRO A C 1
ATOM 5180 O O . PRO A 1 689 ? -3.432 20.359 -33.480 1.00 87.38 689 PRO A O 1
ATOM 5183 N N . VAL A 1 690 ? -3.795 19.601 -31.398 1.00 93.56 690 VAL A N 1
ATOM 5184 C CA . VAL A 1 690 ? -3.185 20.732 -30.699 1.00 93.56 690 VAL A CA 1
ATOM 5185 C C . VAL A 1 690 ? -1.767 20.347 -30.288 1.00 93.56 690 VAL A C 1
ATOM 5187 O O . VAL A 1 690 ? -1.539 19.245 -29.795 1.00 93.56 690 VAL A O 1
ATOM 5190 N N . VAL A 1 691 ? -0.811 21.265 -30.463 1.00 97.06 691 VAL A N 1
ATOM 5191 C CA . VAL A 1 691 ? 0.530 21.105 -29.884 1.00 97.06 691 VAL A CA 1
ATOM 5192 C C . VAL A 1 691 ? 0.421 21.282 -28.374 1.00 97.06 691 VAL A C 1
ATOM 5194 O O . VAL A 1 691 ? 0.215 22.402 -27.904 1.00 97.06 691 VAL A O 1
ATOM 5197 N N . GLU A 1 692 ? 0.560 20.188 -27.637 1.00 97.19 692 GLU A N 1
ATOM 5198 C CA . GLU A 1 692 ? 0.699 20.200 -26.186 1.00 97.19 692 GLU A CA 1
ATOM 5199 C C . GLU A 1 692 ? 2.172 20.402 -25.802 1.00 97.19 692 GLU A C 1
ATOM 5201 O O . GLU A 1 692 ? 3.084 19.951 -26.499 1.00 97.19 692 GLU A O 1
ATOM 5206 N N . THR A 1 693 ? 2.395 21.125 -24.706 1.00 97.06 693 THR A N 1
ATOM 5207 C CA . THR A 1 693 ? 3.719 21.467 -24.162 1.00 97.06 693 THR A CA 1
ATOM 5208 C C . THR A 1 693 ? 3.910 21.065 -22.699 1.00 97.06 693 THR A C 1
ATOM 5210 O O . THR A 1 693 ? 5.030 21.126 -22.196 1.00 97.06 693 THR A O 1
ATOM 5213 N N . ALA A 1 694 ? 2.847 20.630 -22.015 1.00 96.88 694 ALA A N 1
ATOM 5214 C CA . ALA A 1 694 ? 2.981 19.847 -20.793 1.00 96.88 694 ALA A CA 1
ATOM 5215 C C . ALA A 1 694 ? 3.643 18.488 -21.095 1.00 96.88 694 ALA A C 1
ATOM 5217 O O . ALA A 1 694 ? 3.447 17.921 -22.177 1.00 96.88 694 ALA A O 1
ATOM 5218 N N . TYR A 1 695 ? 4.412 17.966 -20.133 1.00 98.38 695 TYR A N 1
ATOM 5219 C CA . TYR A 1 695 ? 5.035 16.647 -20.239 1.00 98.38 695 TYR A CA 1
ATOM 5220 C C . TYR A 1 695 ? 3.951 15.583 -20.447 1.00 98.38 695 TYR A C 1
ATOM 5222 O O . TYR A 1 695 ? 2.968 15.546 -19.706 1.00 98.38 695 TYR A O 1
ATOM 5230 N N . ALA A 1 696 ? 4.101 14.760 -21.489 1.00 98.62 696 ALA A N 1
ATOM 5231 C CA . ALA A 1 696 ? 3.016 13.908 -21.975 1.00 98.62 696 ALA A CA 1
ATOM 5232 C C . ALA A 1 696 ? 2.427 12.985 -20.894 1.00 98.62 696 ALA A C 1
ATOM 5234 O O . ALA A 1 696 ? 1.211 12.823 -20.850 1.00 98.62 696 ALA A O 1
ATOM 5235 N N . THR A 1 697 ? 3.266 12.435 -20.009 1.00 98.62 697 THR A N 1
ATOM 5236 C CA . THR A 1 697 ? 2.869 11.561 -18.892 1.00 98.62 697 THR A CA 1
ATOM 5237 C C . THR A 1 697 ? 1.949 12.285 -17.901 1.00 98.62 697 THR A C 1
ATOM 5239 O O . THR A 1 697 ? 0.806 11.869 -17.710 1.00 98.62 697 THR A O 1
ATOM 5242 N N . ASP A 1 698 ? 2.406 13.405 -17.333 1.00 97.94 698 ASP A N 1
ATOM 5243 C CA . ASP A 1 698 ? 1.654 14.192 -16.344 1.00 97.94 698 ASP A CA 1
ATOM 5244 C C . ASP A 1 698 ? 0.340 14.719 -16.928 1.00 97.94 698 ASP A C 1
ATOM 5246 O O . ASP A 1 698 ? -0.689 14.734 -16.254 1.00 97.94 698 ASP A O 1
ATOM 5250 N N . ALA A 1 699 ? 0.366 15.137 -18.198 1.00 98.31 699 ALA A N 1
ATOM 5251 C CA . ALA A 1 699 ? -0.792 15.678 -18.896 1.00 98.31 699 ALA A CA 1
ATOM 5252 C C . ALA A 1 699 ? -1.920 14.643 -19.032 1.00 98.31 699 ALA A C 1
ATOM 5254 O O . ALA A 1 699 ? -3.066 14.947 -18.700 1.00 98.31 699 ALA A O 1
ATOM 5255 N N . VAL A 1 700 ? -1.616 13.413 -19.470 1.00 98.44 700 VAL A N 1
ATOM 5256 C CA . VAL A 1 700 ? -2.653 12.379 -19.642 1.00 98.44 700 VAL A CA 1
ATOM 5257 C C . VAL A 1 700 ? -3.159 11.831 -18.306 1.00 98.44 700 VAL A C 1
ATOM 5259 O O . VAL A 1 700 ? -4.344 11.525 -18.197 1.00 98.44 700 VAL A O 1
ATOM 5262 N N . ALA A 1 701 ? -2.309 11.774 -17.273 1.00 98.44 701 ALA A N 1
ATOM 5263 C CA . ALA A 1 701 ? -2.725 11.398 -15.920 1.00 98.44 701 ALA A CA 1
ATOM 5264 C C . ALA A 1 701 ? -3.600 12.480 -15.256 1.00 98.44 701 ALA A C 1
ATOM 5266 O O . ALA A 1 701 ? -4.618 12.157 -14.645 1.00 98.44 701 ALA A O 1
ATOM 5267 N N . SER A 1 702 ? -3.256 13.761 -15.428 1.00 97.19 702 SER A N 1
ATOM 5268 C CA . SER A 1 702 ? -4.042 14.887 -14.896 1.00 97.19 702 SER A CA 1
ATOM 5269 C C . SER A 1 702 ? -5.405 15.007 -15.580 1.00 97.19 702 SER A C 1
ATOM 5271 O O . SER A 1 702 ? -6.417 15.180 -14.908 1.00 97.19 702 SER A O 1
ATOM 5273 N N . GLU A 1 703 ? -5.468 14.852 -16.907 1.00 98.19 703 GLU A N 1
ATOM 5274 C CA . GLU A 1 703 ? -6.746 14.843 -17.632 1.00 98.19 703 GLU A CA 1
ATOM 5275 C C . GLU A 1 703 ? -7.621 13.634 -17.253 1.00 98.19 703 GLU A C 1
ATOM 5277 O O . GLU A 1 703 ? -8.843 13.773 -17.169 1.00 98.19 703 GLU A O 1
ATOM 5282 N N . ALA A 1 704 ? -7.019 12.473 -16.957 1.00 98.69 704 ALA A N 1
ATOM 5283 C CA . ALA A 1 704 ? -7.745 11.325 -16.414 1.00 98.69 704 ALA A CA 1
ATOM 5284 C C . ALA A 1 704 ? -8.318 11.619 -15.016 1.00 98.69 704 ALA A C 1
ATOM 5286 O O . ALA A 1 704 ? -9.484 11.315 -14.764 1.00 98.69 704 ALA A O 1
ATOM 5287 N N . ALA A 1 705 ? -7.542 12.263 -14.135 1.00 97.62 705 ALA A N 1
ATOM 5288 C CA . ALA A 1 705 ? -7.995 12.689 -12.809 1.00 97.62 705 ALA A CA 1
ATOM 5289 C C . ALA A 1 705 ? -9.168 13.684 -12.887 1.00 97.62 705 ALA A C 1
ATOM 5291 O O . ALA A 1 705 ? -10.198 13.477 -12.244 1.00 97.62 705 ALA A O 1
ATOM 5292 N N . GLU A 1 706 ? -9.058 14.728 -13.720 1.00 96.81 706 GLU A N 1
ATOM 5293 C CA . GLU A 1 706 ? -10.127 15.717 -13.930 1.00 96.81 706 GLU A CA 1
ATOM 5294 C C . GLU A 1 706 ? -11.417 15.078 -14.475 1.00 96.81 706 GLU A C 1
ATOM 5296 O O . GLU A 1 706 ? -12.525 15.450 -14.070 1.00 96.81 706 GLU A O 1
ATOM 5301 N N . TRP A 1 707 ? -11.298 14.096 -15.374 1.00 98.31 707 TRP A N 1
ATOM 5302 C CA . TRP A 1 707 ? -12.447 13.383 -15.931 1.00 98.31 707 TRP A CA 1
ATOM 5303 C C . TRP A 1 707 ? -13.094 12.435 -14.916 1.00 98.31 707 TRP A C 1
ATOM 5305 O O . TRP A 1 707 ? -14.319 12.425 -14.796 1.00 98.31 707 TRP A O 1
ATOM 5315 N N . ILE A 1 708 ? -12.300 11.689 -14.139 1.00 98.12 708 ILE A N 1
ATOM 5316 C CA . ILE A 1 708 ? -12.795 10.813 -13.064 1.00 98.12 708 ILE A CA 1
ATOM 5317 C C . ILE A 1 708 ? -13.532 11.641 -12.005 1.00 98.12 708 ILE A C 1
ATOM 5319 O O . ILE A 1 708 ? -14.683 11.347 -11.692 1.00 98.12 708 ILE A O 1
ATOM 5323 N N . ALA A 1 709 ? -12.932 12.740 -11.535 1.00 93.81 709 ALA A N 1
ATOM 5324 C CA . ALA A 1 709 ? -13.525 13.633 -10.536 1.00 93.81 709 ALA A CA 1
ATOM 5325 C C . ALA A 1 709 ? -14.793 14.376 -11.016 1.00 93.81 709 ALA A C 1
ATOM 5327 O O . ALA A 1 709 ? -15.504 14.976 -10.207 1.00 93.81 709 ALA A O 1
ATOM 5328 N N . SER A 1 710 ? -15.094 14.355 -12.321 1.00 94.06 710 SER A N 1
ATOM 5329 C CA . SER A 1 710 ? -16.297 14.963 -12.909 1.00 94.06 710 SER A CA 1
ATOM 5330 C C . SER A 1 710 ? -17.316 13.956 -13.462 1.00 94.06 710 SER A C 1
ATOM 5332 O O . SER A 1 710 ? -18.392 14.367 -13.910 1.00 94.06 710 SER A O 1
ATOM 5334 N N . THR A 1 711 ? -17.036 12.650 -13.378 1.00 95.06 711 THR A N 1
ATOM 5335 C CA . THR A 1 711 ? -17.867 11.574 -13.940 1.00 95.06 711 THR A CA 1
ATOM 5336 C C . THR A 1 711 ? -18.584 10.773 -12.850 1.00 95.06 711 THR A C 1
ATOM 5338 O O . THR A 1 711 ? -18.057 10.533 -11.769 1.00 95.06 711 THR A O 1
ATOM 5341 N N . GLN A 1 712 ? -19.821 10.349 -13.124 1.00 90.69 712 GLN A N 1
ATOM 5342 C CA . GLN A 1 712 ? -20.576 9.482 -12.214 1.00 90.69 712 GLN A CA 1
ATOM 5343 C C . GLN A 1 712 ? -20.188 8.016 -12.423 1.00 90.69 712 GLN A C 1
ATOM 5345 O O . GLN A 1 712 ? -20.063 7.558 -13.556 1.00 90.69 712 GLN A O 1
ATOM 5350 N N . GLN A 1 713 ? -20.028 7.292 -11.318 1.00 89.00 713 GLN A N 1
ATOM 5351 C CA . GLN A 1 713 ? -19.770 5.853 -11.300 1.00 89.00 713 GLN A CA 1
ATOM 5352 C C . GLN A 1 713 ? -21.002 5.070 -11.824 1.00 89.00 713 GLN A C 1
ATOM 5354 O O . GLN A 1 713 ? -22.132 5.510 -11.574 1.00 89.00 713 GLN A O 1
ATOM 5359 N N . PRO A 1 714 ? -20.835 3.911 -12.492 1.00 97.25 714 PRO A N 1
ATOM 5360 C CA . PRO A 1 714 ? -19.571 3.248 -12.815 1.00 97.25 714 PRO A CA 1
ATOM 5361 C C . PRO A 1 714 ? -18.898 3.828 -14.072 1.00 97.25 714 PRO A C 1
ATOM 5363 O O . PRO A 1 714 ? -19.556 4.164 -15.062 1.00 97.25 714 PRO A O 1
ATOM 5366 N N . TRP A 1 715 ? -17.566 3.902 -14.055 1.00 98.69 715 TRP A N 1
ATOM 5367 C CA . TRP A 1 715 ? -16.764 4.315 -15.209 1.00 98.69 715 TRP A CA 1
ATOM 5368 C C . TRP A 1 715 ? -15.644 3.327 -15.555 1.00 98.69 715 TRP A C 1
ATOM 5370 O O . TRP A 1 715 ? -15.173 2.561 -14.715 1.00 98.69 715 TRP A O 1
ATOM 5380 N N . PHE A 1 716 ? -15.221 3.350 -16.821 1.00 98.88 716 PHE A N 1
ATOM 5381 C CA . PHE A 1 716 ? -14.049 2.644 -17.337 1.00 98.88 716 PHE A CA 1
ATOM 5382 C C . PHE A 1 716 ? -13.085 3.652 -17.957 1.00 98.88 716 PHE A C 1
ATOM 5384 O O . PHE A 1 716 ? -13.426 4.340 -18.922 1.00 98.88 716 PHE A O 1
ATOM 5391 N N . VAL A 1 717 ? -11.877 3.729 -17.404 1.00 98.94 717 VAL A N 1
ATOM 5392 C CA . VAL A 1 717 ? -10.807 4.609 -17.875 1.00 98.94 717 VAL A CA 1
ATOM 5393 C C . VAL A 1 717 ? -9.617 3.763 -18.286 1.00 98.94 717 VAL A C 1
ATOM 5395 O O . VAL A 1 717 ? -9.050 3.050 -17.462 1.00 98.94 717 VAL A O 1
ATOM 5398 N N . GLN A 1 718 ? -9.199 3.882 -19.545 1.00 98.88 718 GLN A N 1
ATOM 5399 C CA . GLN A 1 718 ? -7.911 3.372 -19.997 1.00 98.88 718 GLN A CA 1
ATOM 5400 C C . GLN A 1 718 ? -6.880 4.510 -20.023 1.00 98.88 718 GLN A C 1
ATOM 5402 O O . GLN A 1 718 ? -6.917 5.377 -20.897 1.00 98.88 718 GLN A O 1
ATOM 5407 N N . LEU A 1 719 ? -5.937 4.497 -19.082 1.00 98.88 719 LEU A N 1
ATOM 5408 C CA . LEU A 1 719 ? -4.797 5.413 -19.050 1.00 98.88 719 LEU A CA 1
ATOM 5409 C C . LEU A 1 719 ? -3.612 4.761 -19.767 1.00 98.88 719 LEU A C 1
ATOM 5411 O O . LEU A 1 719 ? -2.803 4.052 -19.174 1.00 98.88 719 LEU A O 1
ATOM 5415 N N . ALA A 1 720 ? -3.544 4.963 -21.077 1.00 98.75 720 ALA A N 1
ATOM 5416 C CA . ALA A 1 720 ? -2.523 4.389 -21.935 1.00 98.75 720 ALA A CA 1
ATOM 5417 C C . ALA A 1 720 ? -1.358 5.372 -22.087 1.00 98.75 720 ALA A C 1
ATOM 5419 O O . ALA A 1 720 ? -1.372 6.234 -22.965 1.00 98.75 720 ALA A O 1
ATOM 5420 N N . PHE A 1 721 ? -0.334 5.257 -21.246 1.00 98.81 721 PHE A N 1
ATOM 5421 C CA . PHE A 1 721 ? 0.828 6.132 -21.330 1.00 98.81 721 PHE A CA 1
ATOM 5422 C C . PHE A 1 721 ? 1.572 5.980 -22.671 1.00 98.81 721 PHE A C 1
ATOM 5424 O O . PHE A 1 721 ? 1.484 4.962 -23.363 1.00 98.81 721 PHE A O 1
ATOM 5431 N N . ASN A 1 722 ? 2.305 7.034 -23.039 1.00 98.62 722 ASN A N 1
ATOM 5432 C CA . ASN A 1 722 ? 3.398 6.954 -24.011 1.00 98.62 722 ASN A CA 1
ATOM 5433 C C . ASN A 1 722 ? 4.722 6.551 -23.337 1.00 98.62 722 ASN A C 1
ATOM 5435 O O . ASN A 1 722 ? 5.613 6.065 -24.016 1.00 98.62 722 ASN A O 1
ATOM 5439 N N . ALA A 1 723 ? 4.866 6.761 -22.025 1.00 98.31 723 ALA A N 1
ATOM 5440 C CA . ALA A 1 723 ? 6.064 6.394 -21.276 1.00 98.31 723 ALA A CA 1
ATOM 5441 C C . ALA A 1 723 ? 6.136 4.879 -20.997 1.00 98.31 723 ALA A C 1
ATOM 5443 O O . ALA A 1 723 ? 5.086 4.248 -20.835 1.00 98.31 723 ALA A O 1
ATOM 5444 N N . PRO A 1 724 ? 7.349 4.307 -20.857 1.00 97.69 724 PRO A N 1
ATOM 5445 C CA . PRO A 1 724 ? 8.675 4.910 -21.092 1.00 97.69 724 PRO A CA 1
ATOM 5446 C C . PRO A 1 724 ? 9.204 4.889 -22.557 1.00 97.69 724 PRO A C 1
ATOM 5448 O O . PRO A 1 724 ? 10.381 5.186 -22.772 1.00 97.69 724 PRO A O 1
ATOM 5451 N N . HIS A 1 725 ? 8.388 4.570 -23.573 1.00 98.00 725 HIS A N 1
ATOM 5452 C CA . HIS A 1 725 ? 8.779 4.443 -24.995 1.00 98.00 725 HIS A CA 1
ATOM 5453 C C . HIS A 1 725 ? 9.619 5.623 -25.538 1.00 98.00 725 HIS A C 1
ATOM 5455 O O . HIS A 1 725 ? 9.377 6.797 -25.247 1.00 98.00 725 HIS A O 1
ATOM 5461 N N . PHE A 1 726 ? 10.584 5.317 -26.418 1.00 95.56 726 PHE A N 1
ATOM 5462 C CA . PHE A 1 726 ? 11.412 6.303 -27.136 1.00 95.56 726 PHE A CA 1
ATOM 5463 C C . PHE A 1 726 ? 10.548 7.397 -27.809 1.00 95.56 726 PHE A C 1
ATOM 5465 O O . PHE A 1 726 ? 9.563 7.043 -28.460 1.00 95.56 726 PHE A O 1
ATOM 5472 N N . PRO A 1 727 ? 10.917 8.692 -27.780 1.00 97.19 727 PRO A N 1
ATOM 5473 C CA . PRO A 1 727 ? 12.229 9.252 -27.440 1.00 97.19 727 PRO A CA 1
ATOM 5474 C C . PRO A 1 727 ? 12.498 9.479 -25.949 1.00 97.19 727 PRO A C 1
ATOM 5476 O O . PRO A 1 727 ? 11.750 10.170 -25.261 1.00 97.19 727 PRO A O 1
ATOM 5479 N N . PHE A 1 728 ? 13.655 8.991 -25.494 1.00 97.31 728 PHE A N 1
ATOM 5480 C CA . PHE A 1 728 ? 14.088 9.115 -24.102 1.00 97.31 728 PHE A CA 1
ATOM 5481 C C . PHE A 1 728 ? 14.563 10.538 -23.772 1.00 97.31 728 PHE A C 1
ATOM 5483 O O . PHE A 1 728 ? 15.622 10.983 -24.241 1.00 97.31 728 PHE A O 1
ATOM 5490 N N . HIS A 1 729 ? 13.764 11.228 -22.964 1.00 97.12 729 HIS A N 1
ATOM 5491 C CA . HIS A 1 729 ? 14.007 12.576 -22.461 1.00 97.12 729 HIS A CA 1
ATOM 5492 C C . HIS A 1 729 ? 14.321 12.547 -20.964 1.00 97.12 729 HIS A C 1
ATOM 5494 O O . HIS A 1 729 ? 13.927 11.622 -20.260 1.00 97.12 729 HIS A O 1
ATOM 5500 N N . VAL A 1 730 ? 14.976 13.594 -20.467 1.00 97.50 730 VAL A N 1
ATOM 5501 C CA . VAL A 1 730 ? 14.959 13.917 -19.034 1.00 97.50 730 VAL A CA 1
ATOM 5502 C C . VAL A 1 730 ? 13.520 14.328 -18.652 1.00 97.50 730 VAL A C 1
ATOM 5504 O O . VAL A 1 730 ? 12.994 15.255 -19.282 1.00 97.50 730 VAL A O 1
ATOM 5507 N N . PRO A 1 731 ? 12.864 13.669 -17.674 1.00 97.69 731 PRO A N 1
ATOM 5508 C CA . PRO A 1 731 ? 11.530 14.054 -17.197 1.00 97.69 731 PRO A CA 1
ATOM 5509 C C . PRO A 1 731 ? 11.539 15.362 -16.378 1.00 97.69 731 PRO A C 1
ATOM 5511 O O . PRO A 1 731 ? 12.604 15.938 -16.144 1.00 97.69 731 PRO A O 1
ATOM 5514 N N . PRO A 1 732 ? 10.376 15.846 -15.904 1.00 96.56 732 PRO A N 1
ATOM 5515 C CA . PRO A 1 732 ? 10.290 16.932 -14.928 1.00 96.56 732 PRO A CA 1
ATOM 5516 C C . PRO A 1 732 ? 11.077 16.646 -13.639 1.00 96.56 732 PRO A C 1
ATOM 5518 O O . PRO A 1 732 ? 11.060 15.531 -13.114 1.00 96.56 732 PRO A O 1
ATOM 5521 N N . GLU A 1 733 ? 11.745 17.665 -13.099 1.00 89.38 733 GLU A N 1
ATOM 5522 C CA . GLU A 1 733 ? 12.480 17.566 -11.832 1.00 89.38 733 GLU A CA 1
ATOM 5523 C C . GLU A 1 733 ? 11.526 17.205 -10.677 1.00 89.38 733 GLU A C 1
ATOM 5525 O O . GLU A 1 733 ? 10.461 17.803 -10.537 1.00 89.38 733 GLU A O 1
ATOM 5530 N N . GLY A 1 734 ? 11.896 16.209 -9.866 1.00 85.00 734 GLY A N 1
ATOM 5531 C CA . GLY A 1 734 ? 11.065 15.701 -8.767 1.00 85.00 734 GLY A CA 1
ATOM 5532 C C . GLY A 1 734 ? 10.013 14.652 -9.157 1.00 85.00 734 GLY A C 1
ATOM 5533 O O . GLY A 1 734 ? 9.354 14.131 -8.265 1.00 85.00 734 GLY A O 1
ATOM 5534 N N . SER A 1 735 ? 9.879 14.299 -10.444 1.00 86.56 735 SER A N 1
ATOM 5535 C CA . SER A 1 735 ? 9.060 13.147 -10.883 1.00 86.56 735 SER A CA 1
ATOM 5536 C C . SER A 1 735 ? 9.806 11.803 -10.840 1.00 86.56 735 SER A C 1
ATOM 5538 O O . SER A 1 735 ? 9.214 10.760 -11.072 1.00 86.56 735 SER A O 1
ATOM 5540 N N . TYR A 1 736 ? 11.105 11.814 -10.542 1.00 90.25 736 TYR A N 1
ATOM 5541 C CA . TYR A 1 736 ? 11.958 10.632 -10.405 1.00 90.25 736 TYR A CA 1
ATOM 5542 C C . TYR A 1 736 ? 12.955 10.853 -9.260 1.00 90.25 736 TYR A C 1
ATOM 5544 O O . TYR A 1 736 ? 13.246 12.001 -8.908 1.00 90.25 736 TYR A O 1
ATOM 5552 N N . HIS A 1 737 ? 13.459 9.773 -8.655 1.00 82.06 737 HIS A N 1
ATOM 5553 C CA . HIS A 1 737 ? 14.198 9.842 -7.388 1.00 82.06 737 HIS A CA 1
ATOM 5554 C C . HIS A 1 737 ? 15.378 8.869 -7.249 1.00 82.06 737 HIS A C 1
ATOM 5556 O O . HIS A 1 737 ? 16.315 9.173 -6.511 1.00 82.06 737 HIS A O 1
ATOM 5562 N N . ALA A 1 738 ? 15.372 7.716 -7.925 1.00 79.00 738 ALA A N 1
ATOM 5563 C CA . ALA A 1 738 ? 16.433 6.713 -7.804 1.00 79.00 738 ALA A CA 1
ATOM 5564 C C . ALA A 1 738 ? 17.585 6.941 -8.797 1.00 79.00 738 ALA A C 1
ATOM 5566 O O . ALA A 1 738 ? 18.724 6.540 -8.544 1.00 79.00 738 ALA A O 1
ATOM 5567 N N . VAL A 1 739 ? 17.319 7.626 -9.913 1.00 84.75 739 VAL A N 1
ATOM 5568 C CA . VAL A 1 739 ? 18.328 7.978 -10.923 1.00 84.75 739 VAL A CA 1
ATOM 5569 C C . VAL A 1 739 ? 18.706 9.459 -10.894 1.00 84.75 739 VAL A C 1
ATOM 5571 O O . VAL A 1 739 ? 17.870 10.346 -10.756 1.00 84.75 739 VAL A O 1
ATOM 5574 N N . SER A 1 740 ? 19.999 9.743 -11.074 1.00 85.88 740 SER A N 1
ATOM 5575 C CA . SER A 1 740 ? 20.526 11.107 -11.183 1.00 85.88 740 SER A CA 1
ATOM 5576 C C . SER A 1 740 ? 20.857 11.434 -12.639 1.00 85.88 740 SER A C 1
ATOM 5578 O O . SER A 1 740 ? 21.558 10.670 -13.303 1.00 85.88 740 SER A O 1
ATOM 5580 N N . LEU A 1 741 ? 20.355 12.573 -13.120 1.00 91.25 741 LEU A N 1
ATOM 5581 C CA . LEU A 1 741 ? 20.541 13.083 -14.480 1.00 91.25 741 LEU A CA 1
ATOM 5582 C C . LEU A 1 741 ? 21.110 14.510 -14.425 1.00 91.25 741 LEU A C 1
ATOM 5584 O O . LEU A 1 741 ? 20.832 15.263 -13.492 1.00 91.25 741 LEU A O 1
ATOM 5588 N N . ALA A 1 742 ? 21.924 14.867 -15.415 1.00 91.12 742 ALA A N 1
ATOM 5589 C CA . ALA A 1 742 ? 22.619 16.149 -15.530 1.00 91.12 742 ALA A CA 1
ATOM 5590 C C . ALA A 1 742 ? 22.028 17.081 -16.606 1.00 91.12 742 ALA A C 1
ATOM 5592 O O . ALA A 1 742 ? 22.358 18.272 -16.627 1.00 91.12 742 ALA A O 1
ATOM 5593 N N . GLY A 1 743 ? 21.199 16.555 -17.513 1.00 89.75 743 GLY A N 1
ATOM 5594 C CA . GLY A 1 743 ? 20.398 17.349 -18.449 1.00 89.75 743 GLY A CA 1
ATOM 5595 C C . GLY A 1 743 ? 19.288 18.161 -17.765 1.00 89.75 743 GLY A C 1
ATOM 5596 O O . GLY A 1 743 ? 19.134 18.158 -16.544 1.00 89.75 743 GLY A O 1
ATOM 5597 N N . GLN A 1 744 ? 18.513 18.904 -18.549 1.00 93.44 744 GLN A N 1
ATOM 5598 C CA . GLN A 1 744 ? 17.320 19.623 -18.082 1.00 93.44 744 GLN A CA 1
ATOM 5599 C C . GLN A 1 744 ? 16.047 18.945 -18.605 1.00 93.44 744 GLN A C 1
ATOM 5601 O O . GLN A 1 744 ? 16.125 18.288 -19.642 1.00 93.44 744 GLN A O 1
ATOM 5606 N N . PRO A 1 745 ? 14.877 19.103 -17.954 1.00 96.06 745 PRO A N 1
ATOM 5607 C CA . PRO A 1 745 ? 13.622 18.535 -18.446 1.00 96.06 745 PRO A CA 1
ATOM 5608 C C . PRO A 1 745 ? 13.384 18.861 -19.929 1.00 96.06 745 PRO A C 1
ATOM 5610 O O . PRO A 1 745 ? 13.440 20.025 -20.333 1.00 96.06 745 PRO A O 1
ATOM 5613 N N . GLY A 1 746 ? 13.174 17.827 -20.746 1.00 94.38 746 GLY A N 1
ATOM 5614 C CA . GLY A 1 746 ? 13.083 17.942 -22.207 1.00 94.38 746 GLY A CA 1
ATOM 5615 C C . GLY A 1 746 ? 14.411 17.866 -22.978 1.00 94.38 746 GLY A C 1
ATOM 5616 O O . GLY A 1 746 ? 14.400 17.947 -24.207 1.00 94.38 746 GLY A O 1
ATOM 5617 N N . ASP A 1 747 ? 15.557 17.647 -22.327 1.00 95.69 747 ASP A N 1
ATOM 5618 C CA . ASP A 1 747 ? 16.785 17.254 -23.027 1.00 95.69 747 ASP A CA 1
ATOM 5619 C C . ASP A 1 747 ? 16.713 15.787 -23.480 1.00 95.69 747 ASP A C 1
ATOM 5621 O O . ASP A 1 747 ? 16.384 14.880 -22.718 1.00 95.69 747 ASP A O 1
ATOM 5625 N N . LEU A 1 748 ? 17.081 15.541 -24.740 1.00 95.19 748 LEU A N 1
ATOM 5626 C CA . LEU A 1 748 ? 17.231 14.196 -25.301 1.00 95.19 748 LEU A CA 1
ATOM 5627 C C . LEU A 1 748 ? 18.534 13.557 -24.814 1.00 95.19 748 LEU A C 1
ATOM 5629 O O . LEU A 1 748 ? 19.615 13.939 -25.270 1.00 95.19 748 LEU A O 1
ATOM 5633 N N . CYS A 1 749 ? 18.446 12.517 -23.987 1.00 91.06 749 CYS A N 1
ATOM 5634 C CA . CYS A 1 749 ? 19.619 11.872 -23.380 1.00 91.06 749 CYS A CA 1
ATOM 5635 C C . CYS A 1 749 ? 20.572 11.244 -24.414 1.00 91.06 749 CYS A C 1
ATOM 5637 O O . CYS A 1 749 ? 21.791 11.242 -24.249 1.00 91.06 749 CYS A O 1
ATOM 5639 N N . SER A 1 750 ? 20.047 10.849 -25.581 1.00 89.88 750 SER A N 1
ATOM 5640 C CA . SER A 1 750 ? 20.843 10.444 -26.754 1.00 89.88 750 SER A CA 1
ATOM 5641 C C . SER A 1 750 ? 21.825 11.517 -27.270 1.00 89.88 750 SER A C 1
ATOM 5643 O O . SER A 1 750 ? 22.742 11.193 -28.025 1.00 89.88 750 SER A O 1
ATOM 5645 N N . ARG A 1 751 ? 21.675 12.786 -26.861 1.00 89.06 751 ARG A N 1
ATOM 5646 C CA . ARG A 1 751 ? 22.600 13.895 -27.162 1.00 89.06 751 ARG A CA 1
ATOM 5647 C C . ARG A 1 751 ? 23.669 14.112 -26.082 1.00 89.06 751 ARG A C 1
ATOM 5649 O O . ARG A 1 751 ? 24.662 14.777 -26.375 1.00 89.06 751 ARG A O 1
ATOM 5656 N N . ASN A 1 752 ? 23.497 13.557 -24.879 1.00 84.62 752 ASN A N 1
ATOM 5657 C CA . ASN A 1 752 ? 24.399 13.724 -23.730 1.00 84.62 752 ASN A CA 1
ATOM 5658 C C . ASN A 1 752 ? 24.769 12.385 -23.055 1.00 84.62 752 ASN A C 1
ATOM 5660 O O . ASN A 1 752 ? 25.073 12.346 -21.865 1.00 84.62 752 ASN A O 1
ATOM 5664 N N . SER A 1 753 ? 24.804 11.288 -23.819 1.00 82.56 753 SER A N 1
ATOM 5665 C CA . SER A 1 753 ? 24.910 9.901 -23.323 1.00 82.56 753 SER A CA 1
ATOM 5666 C C . SER A 1 753 ? 26.158 9.552 -22.490 1.00 82.56 753 SER A C 1
ATOM 5668 O O . SER A 1 753 ? 26.286 8.422 -22.028 1.00 82.56 753 SER A O 1
ATOM 5670 N N . SER A 1 754 ? 27.100 10.486 -22.334 1.00 80.88 754 SER A N 1
ATOM 5671 C CA . SER A 1 754 ? 28.259 10.378 -21.435 1.00 80.88 754 SER A CA 1
ATOM 5672 C C . SER A 1 754 ? 27.958 10.802 -19.992 1.00 80.88 754 SER A C 1
ATOM 5674 O O . SER A 1 754 ? 28.746 10.479 -19.108 1.00 80.88 754 SER A O 1
ATOM 5676 N N . ASN A 1 755 ? 26.879 11.560 -19.773 1.00 82.50 755 ASN A N 1
ATOM 5677 C CA . ASN A 1 755 ? 26.418 12.036 -18.463 1.00 82.50 755 ASN A CA 1
ATOM 5678 C C . ASN A 1 755 ? 24.979 11.575 -18.180 1.00 82.50 755 ASN A C 1
ATOM 5680 O O . ASN A 1 755 ? 24.675 11.246 -17.041 1.00 82.50 755 ASN A O 1
ATOM 5684 N N . ASP A 1 756 ? 24.143 11.489 -19.224 1.00 89.31 756 ASP A N 1
ATOM 5685 C CA . ASP A 1 756 ? 22.756 11.015 -19.175 1.00 89.31 756 ASP A CA 1
ATOM 5686 C C . ASP A 1 756 ? 22.617 9.714 -20.001 1.00 89.31 756 ASP A C 1
ATOM 5688 O O . ASP A 1 756 ? 22.250 9.766 -21.181 1.00 89.31 756 ASP A O 1
ATOM 5692 N N . PRO A 1 757 ? 22.974 8.528 -19.466 1.00 92.06 757 PRO A N 1
ATOM 5693 C CA . PRO A 1 757 ? 22.812 7.269 -20.189 1.00 92.06 757 PRO A CA 1
ATOM 5694 C C . PRO A 1 757 ? 21.350 7.023 -20.572 1.00 92.06 757 PRO A C 1
ATOM 5696 O O . PRO A 1 757 ? 20.442 7.279 -19.785 1.00 92.06 757 PRO A O 1
ATOM 5699 N N . VAL A 1 758 ? 21.118 6.454 -21.758 1.00 94.00 758 VAL A N 1
ATOM 5700 C CA . VAL A 1 758 ? 19.760 6.144 -22.241 1.00 94.00 758 VAL A CA 1
ATOM 5701 C C . VAL A 1 758 ? 18.992 5.260 -21.252 1.00 94.00 758 VAL A C 1
ATOM 5703 O O . VAL A 1 758 ? 17.836 5.549 -20.961 1.00 94.00 758 VAL A O 1
ATOM 5706 N N . THR A 1 759 ? 19.654 4.251 -20.679 1.00 93.56 759 THR A N 1
ATOM 5707 C CA . THR A 1 759 ? 19.063 3.348 -19.680 1.00 93.56 759 THR A CA 1
ATOM 5708 C C . THR A 1 759 ? 18.654 4.081 -18.395 1.00 93.56 759 THR A C 1
ATOM 5710 O O . THR A 1 759 ? 17.639 3.743 -17.799 1.00 93.56 759 THR A O 1
ATOM 5713 N N . ALA A 1 760 ? 19.388 5.125 -17.987 1.00 93.69 760 ALA A N 1
ATOM 5714 C CA . ALA A 1 760 ? 19.052 5.937 -16.816 1.00 93.69 760 ALA A CA 1
ATOM 5715 C C . ALA A 1 760 ? 17.854 6.863 -17.082 1.00 93.69 760 ALA A C 1
ATOM 5717 O O . ALA A 1 760 ? 16.968 6.964 -16.241 1.00 93.69 760 ALA A O 1
ATOM 5718 N N . CYS A 1 761 ? 17.776 7.489 -18.262 1.00 94.25 761 CYS A N 1
ATOM 5719 C CA . CYS A 1 761 ? 16.616 8.315 -18.620 1.00 94.25 761 CYS A CA 1
ATOM 5720 C C . CYS A 1 761 ? 15.346 7.494 -18.852 1.00 94.25 761 CYS A C 1
ATOM 5722 O O . CYS A 1 761 ? 14.267 7.941 -18.486 1.00 94.25 761 CYS A O 1
ATOM 5724 N N . TYR A 1 762 ? 15.466 6.285 -19.403 1.00 97.25 762 TYR A N 1
ATOM 5725 C CA . TYR A 1 762 ? 14.347 5.349 -19.481 1.00 97.25 762 TYR A CA 1
ATOM 5726 C C . TYR A 1 762 ? 13.771 5.053 -18.084 1.00 97.25 762 TYR A C 1
ATOM 5728 O O . TYR A 1 762 ? 12.562 5.166 -17.892 1.00 97.25 762 TYR A O 1
ATOM 5736 N N . ARG A 1 763 ? 14.624 4.772 -17.084 1.00 95.56 763 ARG A N 1
ATOM 5737 C CA . ARG A 1 763 ? 14.159 4.564 -15.701 1.00 95.56 763 ARG A CA 1
ATOM 5738 C C . ARG A 1 763 ? 13.563 5.820 -15.087 1.00 95.56 763 ARG A C 1
ATOM 5740 O O . ARG A 1 763 ? 12.496 5.726 -14.503 1.00 95.56 763 ARG A O 1
ATOM 5747 N N . ALA A 1 764 ? 14.152 6.993 -15.326 1.00 96.75 764 ALA A N 1
ATOM 5748 C CA . ALA A 1 764 ? 13.553 8.263 -14.916 1.00 96.75 764 ALA A CA 1
ATOM 5749 C C . ALA A 1 764 ? 12.132 8.436 -15.489 1.00 96.75 764 ALA A C 1
ATOM 5751 O O . ALA A 1 764 ? 11.234 8.902 -14.797 1.00 96.75 764 ALA A O 1
ATOM 5752 N N . MET A 1 765 ? 11.903 8.042 -16.747 1.00 98.56 765 MET A N 1
ATOM 5753 C CA . MET A 1 765 ? 10.580 8.103 -17.382 1.00 98.56 765 MET A CA 1
ATOM 5754 C C . MET A 1 765 ? 9.590 7.070 -16.821 1.00 98.56 765 MET A C 1
ATOM 5756 O O . MET A 1 765 ? 8.393 7.353 -16.800 1.00 98.56 765 MET A O 1
ATOM 5760 N N . ALA A 1 766 ? 10.065 5.914 -16.345 1.00 98.12 766 ALA A N 1
ATOM 5761 C CA . ALA A 1 766 ? 9.252 4.925 -15.635 1.00 98.12 766 ALA A CA 1
ATOM 5762 C C . ALA A 1 766 ? 8.939 5.358 -14.186 1.00 98.12 766 ALA A C 1
ATOM 5764 O O . ALA A 1 766 ? 7.786 5.287 -13.778 1.00 98.12 766 ALA A O 1
ATOM 5765 N N . GLU A 1 767 ? 9.908 5.915 -13.452 1.00 97.19 767 GLU A N 1
ATOM 5766 C CA . GLU A 1 767 ? 9.711 6.555 -12.136 1.00 97.19 767 GLU A CA 1
ATOM 5767 C C . GLU A 1 767 ? 8.719 7.738 -12.228 1.00 97.19 767 GLU A C 1
ATOM 5769 O O . GLU A 1 767 ? 7.854 7.905 -11.367 1.00 97.19 767 GLU A O 1
ATOM 5774 N N . ALA A 1 768 ? 8.766 8.511 -13.322 1.00 97.94 768 ALA A N 1
ATOM 5775 C CA . ALA A 1 768 ? 7.799 9.574 -13.608 1.00 97.94 768 ALA A CA 1
ATOM 5776 C C . ALA A 1 768 ? 6.399 9.044 -13.954 1.00 97.94 768 ALA A C 1
ATOM 5778 O O . ALA A 1 768 ? 5.401 9.670 -13.600 1.00 97.94 768 ALA A O 1
ATOM 5779 N N . MET A 1 769 ? 6.305 7.887 -14.615 1.00 98.81 769 MET A N 1
ATOM 5780 C CA . MET A 1 769 ? 5.030 7.201 -14.846 1.00 98.81 769 MET A CA 1
ATOM 5781 C C . MET A 1 769 ? 4.429 6.694 -13.528 1.00 98.81 769 MET A C 1
ATOM 5783 O O . MET A 1 769 ? 3.253 6.937 -13.275 1.00 98.81 769 MET A O 1
ATOM 5787 N N . ASP A 1 770 ? 5.231 6.070 -12.665 1.00 98.44 770 ASP A N 1
ATOM 5788 C CA . ASP A 1 770 ? 4.817 5.634 -11.326 1.00 98.44 770 ASP A CA 1
ATOM 5789 C C . ASP A 1 770 ? 4.354 6.815 -10.454 1.00 98.44 770 ASP A C 1
ATOM 5791 O O . ASP A 1 770 ? 3.264 6.784 -9.881 1.00 98.44 770 ASP A O 1
ATOM 5795 N N . SER A 1 771 ? 5.111 7.915 -10.455 1.00 90.62 771 SER A N 1
ATOM 5796 C CA . SER A 1 771 ? 4.742 9.156 -9.764 1.00 90.62 771 SER A CA 1
ATOM 5797 C C . SER A 1 771 ? 3.419 9.746 -10.271 1.00 90.62 771 SER A C 1
ATOM 5799 O O . SER A 1 771 ? 2.616 10.234 -9.472 1.00 90.62 771 SER A O 1
ATOM 5801 N N . ALA A 1 772 ? 3.156 9.689 -11.581 1.00 97.62 772 ALA A N 1
ATOM 5802 C CA . ALA A 1 772 ? 1.895 10.139 -12.171 1.00 97.62 772 ALA A CA 1
ATOM 5803 C C . ALA A 1 772 ? 0.713 9.210 -11.819 1.00 97.62 772 ALA A C 1
ATOM 5805 O O . ALA A 1 772 ? -0.400 9.691 -11.599 1.00 97.62 772 ALA A O 1
ATOM 5806 N N . ILE A 1 773 ? 0.950 7.897 -11.699 1.00 98.50 773 ILE A N 1
ATOM 5807 C CA . ILE A 1 773 ? -0.032 6.923 -11.191 1.00 98.50 773 ILE A CA 1
ATOM 5808 C C . ILE A 1 773 ? -0.365 7.226 -9.724 1.00 98.50 773 ILE A C 1
ATOM 5810 O O . ILE A 1 773 ? -1.540 7.326 -9.373 1.00 98.50 773 ILE A O 1
ATOM 5814 N N . GLY A 1 774 ? 0.646 7.457 -8.881 1.00 87.12 774 GLY A N 1
ATOM 5815 C CA . GLY A 1 774 ? 0.460 7.849 -7.481 1.00 87.12 774 GLY A CA 1
ATOM 5816 C C . GLY A 1 774 ? -0.359 9.132 -7.323 1.00 87.12 774 GLY A C 1
ATOM 5817 O O . GLY A 1 774 ? -1.313 9.175 -6.545 1.00 87.12 774 GLY A O 1
ATOM 5818 N N . GLN A 1 775 ? -0.046 10.167 -8.109 1.00 83.06 775 GLN A N 1
ATOM 5819 C CA . GLN A 1 775 ? -0.804 11.424 -8.126 1.00 83.06 775 GLN A CA 1
ATOM 5820 C C . GLN A 1 775 ? -2.268 11.218 -8.542 1.00 83.06 775 GLN A C 1
ATOM 5822 O O . GLN A 1 775 ? -3.163 11.749 -7.885 1.00 83.06 775 GLN A O 1
ATOM 5827 N N . LEU A 1 776 ? -2.531 10.404 -9.571 1.00 95.50 776 LEU A N 1
ATOM 5828 C CA . LEU A 1 776 ? -3.890 10.056 -9.991 1.00 95.50 776 LEU A CA 1
ATOM 5829 C C . LEU A 1 776 ? -4.669 9.349 -8.872 1.00 95.50 776 LEU A C 1
ATOM 5831 O O . LEU A 1 776 ? -5.766 9.782 -8.521 1.00 95.50 776 LEU A O 1
ATOM 5835 N N . LEU A 1 777 ? -4.105 8.297 -8.275 1.00 89.50 777 LEU A N 1
ATOM 5836 C CA . LEU A 1 777 ? -4.768 7.523 -7.217 1.00 89.50 777 LEU A CA 1
ATOM 5837 C C . LEU A 1 777 ? -5.010 8.350 -5.944 1.00 89.50 777 LEU A C 1
ATOM 5839 O O . LEU A 1 777 ? -6.011 8.148 -5.256 1.00 89.50 777 LEU A O 1
ATOM 5843 N N . ASN A 1 778 ? -4.127 9.304 -5.643 1.00 81.81 778 ASN A N 1
ATOM 5844 C CA . ASN A 1 778 ? -4.262 10.224 -4.511 1.00 81.81 778 ASN A CA 1
ATOM 5845 C C . ASN A 1 778 ? -5.165 11.440 -4.811 1.00 81.81 778 ASN A C 1
ATOM 5847 O O . ASN A 1 778 ? -5.503 12.179 -3.891 1.00 81.81 778 ASN A O 1
ATOM 5851 N N . SER A 1 779 ? -5.583 11.642 -6.067 1.00 84.31 779 SER A N 1
ATOM 5852 C CA . SER A 1 779 ? -6.571 12.666 -6.452 1.00 84.31 779 SER A CA 1
ATOM 5853 C C . SER A 1 779 ? -8.030 12.202 -6.324 1.00 84.31 779 SER A C 1
ATOM 5855 O O . SER A 1 779 ? -8.940 13.031 -6.308 1.00 84.31 779 SER A O 1
ATOM 5857 N N . MET A 1 780 ? -8.261 10.887 -6.230 1.00 86.50 780 MET A N 1
ATOM 5858 C CA . MET A 1 780 ? -9.591 10.305 -6.045 1.00 86.50 780 MET A CA 1
ATOM 5859 C C . MET A 1 780 ? -10.117 10.567 -4.630 1.00 86.50 780 MET A C 1
ATOM 5861 O O . MET A 1 780 ? -9.393 10.396 -3.650 1.00 86.50 780 MET A O 1
ATOM 5865 N N . ASP A 1 781 ? -11.406 10.891 -4.508 1.00 78.69 781 ASP A N 1
ATOM 5866 C CA . ASP A 1 781 ? -12.082 10.843 -3.212 1.00 78.69 781 ASP A CA 1
ATOM 5867 C C . ASP A 1 781 ? -12.190 9.392 -2.707 1.00 78.69 781 ASP A C 1
ATOM 5869 O O . ASP A 1 781 ? -12.225 8.450 -3.501 1.00 78.69 781 ASP A O 1
ATOM 5873 N N . THR A 1 782 ? -12.305 9.204 -1.391 1.00 68.38 782 THR A N 1
ATOM 5874 C CA . THR A 1 782 ? -12.381 7.879 -0.752 1.00 68.38 782 THR A CA 1
ATOM 5875 C C . THR A 1 782 ? -13.495 6.993 -1.322 1.00 68.38 782 THR A C 1
ATOM 5877 O O . THR A 1 782 ? -13.293 5.799 -1.504 1.00 68.38 782 THR A O 1
ATOM 5880 N N . THR A 1 783 ? -14.664 7.538 -1.672 1.00 77.81 783 THR A N 1
ATOM 5881 C CA . THR A 1 783 ? -15.777 6.737 -2.225 1.00 77.81 783 THR A CA 1
ATOM 5882 C C . THR A 1 783 ? -15.451 6.220 -3.624 1.00 77.81 783 THR A C 1
ATOM 5884 O O . THR A 1 783 ? -15.839 5.109 -3.982 1.00 77.81 783 THR A O 1
ATOM 5887 N N . THR A 1 784 ? -14.734 7.011 -4.423 1.00 83.50 784 THR A N 1
ATOM 5888 C CA . THR A 1 784 ? -14.241 6.591 -5.739 1.00 83.50 784 THR A CA 1
ATOM 5889 C C . THR A 1 784 ? -13.067 5.627 -5.611 1.00 83.50 784 THR A C 1
ATOM 5891 O O . THR A 1 784 ? -13.110 4.557 -6.217 1.00 83.50 784 THR A O 1
ATOM 5894 N N . ARG A 1 785 ? -12.070 5.936 -4.774 1.00 84.00 785 ARG A N 1
ATOM 5895 C CA . ARG A 1 785 ? -10.895 5.084 -4.539 1.00 84.00 785 ARG A CA 1
ATOM 5896 C C . ARG A 1 785 ? -11.290 3.700 -4.026 1.00 84.00 785 ARG A C 1
ATOM 5898 O O . ARG A 1 785 ? -10.917 2.705 -4.640 1.00 84.00 785 ARG A O 1
ATOM 5905 N N . GLU A 1 786 ? -12.124 3.623 -2.986 1.00 83.50 786 GLU A N 1
ATOM 5906 C CA . GLU A 1 786 ? -12.527 2.335 -2.407 1.00 83.50 786 GLU A CA 1
ATOM 5907 C C . GLU A 1 786 ? -13.421 1.491 -3.332 1.00 83.50 786 GLU A C 1
ATOM 5909 O O . GLU A 1 786 ? -13.530 0.287 -3.113 1.00 83.50 786 GLU A O 1
ATOM 5914 N N . ASN A 1 787 ? -14.047 2.085 -4.356 1.00 88.38 787 ASN A N 1
ATOM 5915 C CA . ASN A 1 787 ? -14.870 1.394 -5.359 1.00 88.38 787 ASN A CA 1
ATOM 5916 C C . ASN A 1 787 ? -14.194 1.341 -6.750 1.00 88.38 787 ASN A C 1
ATOM 5918 O O . ASN A 1 787 ? -14.878 1.300 -7.776 1.00 88.38 787 ASN A O 1
ATOM 5922 N N . THR A 1 788 ? -12.859 1.371 -6.809 1.00 96.00 788 THR A N 1
ATOM 5923 C CA . THR A 1 788 ? -12.093 1.247 -8.061 1.00 96.00 788 THR A CA 1
ATOM 5924 C C . THR A 1 788 ? -11.224 -0.010 -8.060 1.00 96.00 788 THR A C 1
ATOM 5926 O O . THR A 1 788 ? -10.454 -0.249 -7.132 1.00 96.00 788 THR A O 1
ATOM 5929 N N . LEU A 1 789 ? -11.325 -0.794 -9.134 1.00 98.00 789 LEU A N 1
ATOM 5930 C CA . LEU A 1 789 ? -10.346 -1.805 -9.523 1.00 98.00 789 LEU A CA 1
ATOM 5931 C C . LEU A 1 789 ? -9.247 -1.117 -10.344 1.00 98.00 789 LEU A C 1
ATOM 5933 O O . LEU A 1 789 ? -9.543 -0.471 -11.353 1.00 98.00 789 LEU A O 1
ATOM 5937 N N . VAL A 1 790 ? -7.992 -1.259 -9.926 1.00 98.69 790 VAL A N 1
ATOM 5938 C CA . VAL A 1 790 ? -6.823 -0.647 -10.569 1.00 98.69 790 VAL A CA 1
ATOM 5939 C C . VAL A 1 790 ? -5.962 -1.745 -11.178 1.00 98.69 790 VAL A C 1
ATOM 5941 O O . VAL A 1 790 ? -5.520 -2.656 -10.485 1.00 98.69 790 VAL A O 1
ATOM 5944 N N . ILE A 1 791 ? -5.708 -1.654 -12.480 1.00 98.88 791 ILE A N 1
ATOM 5945 C CA . ILE A 1 791 ? -4.874 -2.596 -13.228 1.00 98.88 791 ILE A CA 1
ATOM 5946 C C . ILE A 1 791 ? -3.699 -1.827 -13.817 1.00 98.88 791 ILE A C 1
ATOM 5948 O O . ILE A 1 791 ? -3.909 -0.808 -14.470 1.00 98.88 791 ILE A O 1
ATOM 5952 N N . PHE A 1 792 ? -2.483 -2.334 -13.644 1.00 98.88 792 PHE A N 1
ATOM 5953 C CA . PHE A 1 792 ? -1.297 -1.882 -14.368 1.00 98.88 792 PHE A CA 1
ATOM 5954 C C . PHE A 1 792 ? -0.783 -3.013 -15.260 1.00 98.88 792 PHE A C 1
ATOM 5956 O O . PHE A 1 792 ? -0.601 -4.129 -14.776 1.00 98.88 792 PHE A O 1
ATOM 5963 N N . VAL A 1 793 ? -0.545 -2.738 -16.546 1.00 98.81 793 VAL A N 1
ATOM 5964 C CA . VAL A 1 793 ? -0.015 -3.723 -17.502 1.00 98.81 793 VAL A CA 1
ATOM 5965 C C . VAL A 1 793 ? 0.976 -3.103 -18.500 1.00 98.81 793 VAL A C 1
ATOM 5967 O O . VAL A 1 793 ? 0.775 -1.980 -18.963 1.00 98.81 793 VAL A O 1
ATOM 5970 N N . GLY A 1 794 ? 2.046 -3.818 -18.856 1.00 98.50 794 GLY A N 1
ATOM 5971 C CA . GLY A 1 794 ? 2.934 -3.444 -19.971 1.00 98.50 794 GLY A CA 1
ATOM 5972 C C . GLY A 1 794 ? 2.394 -3.923 -21.326 1.00 98.50 794 GLY A C 1
ATOM 5973 O O . GLY A 1 794 ? 1.840 -5.016 -21.415 1.00 98.50 794 GLY A O 1
ATOM 5974 N N . ASP A 1 795 ? 2.538 -3.141 -22.403 1.00 97.44 795 ASP A N 1
ATOM 5975 C CA . ASP A 1 795 ? 2.046 -3.560 -23.729 1.00 97.44 795 ASP A CA 1
ATOM 5976 C C . ASP A 1 795 ? 3.012 -4.464 -24.516 1.00 97.44 795 ASP A C 1
ATOM 5978 O O . ASP A 1 795 ? 2.578 -5.297 -25.310 1.00 97.44 795 ASP A O 1
ATOM 5982 N N . ASN A 1 796 ? 4.315 -4.329 -24.300 1.00 97.88 796 ASN A N 1
ATOM 5983 C CA . ASN A 1 796 ? 5.365 -5.231 -24.764 1.00 97.88 796 ASN A CA 1
ATOM 5984 C C . ASN A 1 796 ? 6.602 -5.076 -23.867 1.00 97.88 796 ASN A C 1
ATOM 5986 O O . ASN A 1 796 ? 6.760 -4.030 -23.233 1.00 97.88 796 ASN A O 1
ATOM 5990 N N . GLY A 1 797 ? 7.504 -6.061 -23.878 1.00 97.19 797 GLY A N 1
ATOM 5991 C CA . GLY A 1 797 ? 8.739 -6.023 -23.090 1.00 97.19 797 GLY A CA 1
ATOM 5992 C C . GLY A 1 797 ? 9.633 -4.800 -23.359 1.00 97.19 797 GLY A C 1
ATOM 5993 O O . GLY A 1 797 ? 9.432 -4.044 -24.315 1.00 97.19 797 GLY A O 1
ATOM 5994 N N . THR A 1 798 ? 10.631 -4.599 -22.497 1.00 96.75 798 THR A N 1
ATOM 5995 C CA . THR A 1 798 ? 11.473 -3.393 -22.466 1.00 96.75 798 THR A CA 1
ATOM 5996 C C . THR A 1 798 ? 12.176 -3.124 -23.800 1.00 96.75 798 THR A C 1
ATOM 5998 O O . THR A 1 798 ? 12.605 -4.029 -24.520 1.00 96.75 798 THR A O 1
ATOM 6001 N N . SER A 1 799 ? 12.324 -1.845 -24.151 1.00 95.62 799 SER A N 1
ATOM 6002 C CA . SER A 1 799 ? 13.051 -1.435 -25.357 1.00 95.62 799 SER A CA 1
ATOM 6003 C C . SER A 1 799 ? 14.526 -1.859 -25.298 1.00 95.62 799 SER A C 1
ATOM 6005 O O . SER A 1 799 ? 15.241 -1.492 -24.369 1.00 95.62 799 SER A O 1
ATOM 6007 N N . GLY A 1 800 ? 15.044 -2.542 -26.326 1.00 95.88 800 GLY A N 1
ATOM 6008 C CA . GLY A 1 800 ? 16.445 -3.010 -26.367 1.00 95.88 800 GLY A CA 1
ATOM 6009 C C . GLY A 1 800 ? 17.522 -1.908 -26.335 1.00 95.88 800 GLY A C 1
ATOM 6010 O O . GLY A 1 800 ? 18.706 -2.206 -26.229 1.00 95.88 800 GLY A O 1
ATOM 6011 N N . ALA A 1 801 ? 17.140 -0.629 -26.411 1.00 93.69 801 ALA A N 1
ATOM 6012 C CA . ALA A 1 801 ? 18.035 0.506 -26.161 1.00 93.69 801 ALA A CA 1
ATOM 6013 C C . ALA A 1 801 ? 18.144 0.897 -24.668 1.00 93.69 801 ALA A C 1
ATOM 6015 O O . ALA A 1 801 ? 19.016 1.692 -24.315 1.00 93.69 801 ALA A O 1
ATOM 6016 N N . ALA A 1 802 ? 17.250 0.373 -23.825 1.00 94.12 802 ALA A N 1
ATOM 6017 C CA . ALA A 1 802 ? 17.116 0.663 -22.399 1.00 94.12 802 ALA A CA 1
ATOM 6018 C C . ALA A 1 802 ? 17.533 -0.503 -21.480 1.00 94.12 802 ALA A C 1
ATOM 6020 O O . ALA A 1 802 ? 17.930 -0.241 -20.345 1.00 94.12 802 ALA A O 1
ATOM 6021 N N . VAL A 1 803 ? 17.489 -1.750 -21.972 1.00 93.69 803 VAL A N 1
ATOM 6022 C CA . VAL A 1 803 ? 17.938 -2.951 -21.239 1.00 93.69 803 VAL A CA 1
ATOM 6023 C C . VAL A 1 803 ? 19.377 -2.788 -20.732 1.00 93.69 803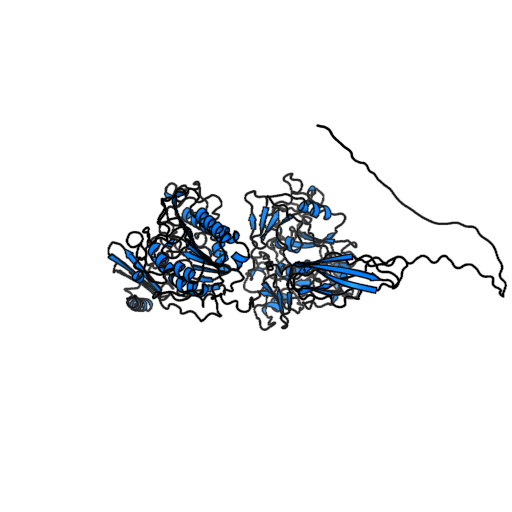 VAL A C 1
ATOM 6025 O O . VAL A 1 803 ? 20.262 -2.331 -21.463 1.00 93.69 803 VAL A O 1
ATOM 6028 N N . ILE A 1 804 ? 19.618 -3.194 -19.483 1.00 89.56 804 ILE A N 1
ATOM 6029 C CA . ILE A 1 804 ? 20.954 -3.300 -18.887 1.00 89.56 804 ILE A CA 1
ATOM 6030 C C . ILE A 1 804 ? 21.408 -4.759 -18.957 1.00 89.56 804 ILE A C 1
ATOM 6032 O O . ILE A 1 804 ? 20.862 -5.619 -18.273 1.00 89.56 804 ILE A O 1
ATOM 6036 N N . GLU A 1 805 ? 22.426 -5.023 -19.777 1.00 89.81 805 GLU A N 1
ATOM 6037 C CA . GLU A 1 805 ? 23.063 -6.340 -19.866 1.00 89.81 805 GLU A CA 1
ATOM 6038 C C . GLU A 1 805 ? 24.089 -6.503 -18.732 1.00 89.81 805 GLU A C 1
ATOM 6040 O O . GLU A 1 805 ? 25.127 -5.835 -18.725 1.00 89.81 805 GLU A O 1
ATOM 6045 N N . ASP A 1 806 ? 23.806 -7.405 -17.794 1.00 84.06 806 ASP A N 1
ATOM 6046 C CA . ASP A 1 806 ? 24.701 -7.828 -16.711 1.00 84.06 806 ASP A CA 1
ATOM 6047 C C . ASP A 1 806 ? 24.738 -9.372 -16.667 1.00 84.06 806 ASP A C 1
ATOM 6049 O O . ASP A 1 806 ? 23.841 -10.025 -17.195 1.00 84.06 806 ASP A O 1
ATOM 6053 N N . SER A 1 807 ? 25.794 -9.982 -16.120 1.00 82.00 807 SER A N 1
ATOM 6054 C CA . SER A 1 807 ? 25.950 -11.446 -16.119 1.00 82.00 807 SER A CA 1
ATOM 6055 C C . SER A 1 807 ? 25.056 -12.176 -15.124 1.00 82.00 807 SER A C 1
ATOM 6057 O O . SER A 1 807 ? 24.888 -13.389 -15.260 1.00 82.00 807 SER A O 1
ATOM 6059 N N . ASP A 1 808 ? 24.530 -11.462 -14.131 1.00 82.12 808 ASP A N 1
ATOM 6060 C CA . ASP A 1 808 ? 23.791 -12.058 -13.018 1.00 82.12 808 ASP A CA 1
ATOM 6061 C C . ASP A 1 808 ? 22.259 -12.043 -13.253 1.00 82.12 808 ASP A C 1
ATOM 6063 O O . ASP A 1 808 ? 21.512 -12.587 -12.442 1.00 82.12 808 ASP A O 1
ATOM 6067 N N . TYR A 1 809 ? 21.797 -11.496 -14.391 1.00 84.38 809 TYR A N 1
ATOM 6068 C CA . TYR A 1 809 ? 20.382 -11.299 -14.746 1.00 84.38 809 TYR A CA 1
ATOM 6069 C C . TYR A 1 809 ? 20.071 -11.755 -16.193 1.00 84.38 809 TYR A C 1
ATOM 6071 O O . TYR A 1 809 ? 20.969 -11.755 -17.038 1.00 84.38 809 TYR A O 1
ATOM 6079 N N . PRO A 1 810 ? 18.824 -12.154 -16.528 1.00 87.31 810 PRO A N 1
ATOM 6080 C CA . PRO A 1 810 ? 18.535 -12.843 -17.795 1.00 87.31 810 PRO A CA 1
ATOM 6081 C C . PRO A 1 810 ? 18.304 -11.937 -19.022 1.00 87.31 810 PRO A C 1
ATOM 6083 O O . PRO A 1 810 ? 18.226 -12.434 -20.148 1.00 87.31 810 PRO A O 1
ATOM 6086 N N . PHE A 1 811 ? 18.175 -10.621 -18.843 1.00 90.69 811 PHE A N 1
ATOM 6087 C CA . PHE A 1 811 ? 17.726 -9.702 -19.896 1.00 90.69 811 PHE A CA 1
ATOM 6088 C C . PHE A 1 811 ? 18.866 -9.249 -20.820 1.00 90.69 811 PHE A C 1
ATOM 6090 O O . PHE A 1 811 ? 19.933 -8.832 -20.370 1.00 90.69 811 PHE A O 1
ATOM 6097 N N . THR A 1 812 ? 18.627 -9.279 -22.137 1.00 93.31 812 THR A N 1
ATOM 6098 C CA . THR A 1 812 ? 19.583 -8.785 -23.146 1.00 93.31 812 THR A CA 1
ATOM 6099 C C . THR A 1 812 ? 18.904 -7.892 -24.178 1.00 93.31 812 THR A C 1
ATOM 6101 O O . THR A 1 812 ? 17.729 -8.074 -24.503 1.00 93.31 812 THR A O 1
ATOM 6104 N N . ALA A 1 813 ? 19.652 -6.958 -24.768 1.00 94.31 813 ALA A N 1
ATOM 6105 C CA . ALA A 1 813 ? 19.157 -6.086 -25.833 1.00 94.31 813 ALA A CA 1
ATOM 6106 C C . ALA A 1 813 ? 18.778 -6.863 -27.111 1.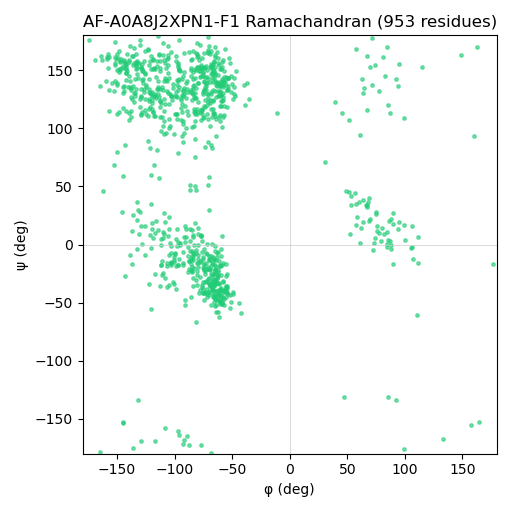00 94.31 813 ALA A C 1
ATOM 6108 O O . ALA A 1 813 ? 18.020 -6.362 -27.944 1.00 94.31 813 ALA A O 1
ATOM 6109 N N . ALA A 1 814 ? 19.294 -8.088 -27.269 1.00 94.06 814 ALA A N 1
ATOM 6110 C CA . ALA A 1 814 ? 18.943 -9.005 -28.350 1.00 94.06 814 ALA A CA 1
ATOM 6111 C C . ALA A 1 814 ? 17.630 -9.769 -28.103 1.00 94.06 814 ALA A C 1
ATOM 6113 O O . ALA A 1 814 ? 17.020 -10.223 -29.069 1.00 94.06 814 ALA A O 1
ATOM 6114 N N . HIS A 1 815 ? 17.203 -9.909 -26.842 1.00 95.06 815 HIS A N 1
ATOM 6115 C CA . HIS A 1 815 ? 16.010 -10.652 -26.407 1.00 95.06 815 HIS A CA 1
ATOM 6116 C C . HIS A 1 815 ? 14.874 -9.723 -25.923 1.00 95.06 815 HIS A C 1
ATOM 6118 O O . HIS A 1 815 ? 13.976 -10.144 -25.204 1.00 95.06 815 HIS A O 1
ATOM 6124 N N . ALA A 1 816 ? 14.937 -8.450 -26.318 1.00 96.00 816 ALA A N 1
ATOM 6125 C CA . ALA A 1 816 ? 14.066 -7.355 -25.894 1.00 96.00 816 ALA A CA 1
ATOM 6126 C C . ALA A 1 816 ? 12.806 -7.196 -26.786 1.00 96.00 816 ALA A C 1
ATOM 6128 O O . ALA A 1 816 ? 12.496 -8.068 -27.608 1.00 96.00 816 ALA A O 1
ATOM 6129 N N . LYS A 1 817 ? 12.104 -6.052 -26.684 1.00 96.31 817 LYS A N 1
ATOM 6130 C CA . LYS A 1 817 ? 10.998 -5.638 -27.580 1.00 96.31 817 LYS A CA 1
ATOM 6131 C C . LYS A 1 817 ? 11.213 -6.017 -29.054 1.00 96.31 817 LYS A C 1
ATOM 6133 O O . LYS A 1 817 ? 12.281 -5.795 -29.626 1.00 96.31 817 LYS A O 1
ATOM 6138 N N . GLY A 1 818 ? 10.149 -6.483 -29.711 1.00 93.69 818 GLY A N 1
ATOM 6139 C CA . GLY A 1 818 ? 10.145 -6.862 -31.129 1.00 93.69 818 GLY A CA 1
ATOM 6140 C C . GLY A 1 818 ? 10.687 -8.268 -31.413 1.00 93.69 818 GLY A C 1
ATOM 6141 O O . GLY A 1 818 ? 10.883 -8.629 -32.579 1.00 93.69 818 GLY A O 1
ATOM 6142 N N . THR A 1 819 ? 10.924 -9.067 -30.370 1.00 95.06 819 THR A N 1
ATOM 6143 C CA . THR A 1 819 ? 11.422 -10.446 -30.457 1.00 95.06 819 THR A CA 1
ATOM 6144 C C . THR A 1 819 ? 10.475 -11.433 -29.772 1.00 95.06 819 THR A C 1
ATOM 6146 O O . THR A 1 819 ? 9.540 -11.034 -29.091 1.00 95.06 819 THR A O 1
ATOM 6149 N N . MET A 1 820 ? 10.685 -12.732 -29.987 1.00 95.56 820 MET A N 1
ATOM 6150 C CA . MET A 1 820 ? 9.879 -13.807 -29.387 1.00 95.56 820 MET A CA 1
ATOM 6151 C C . MET A 1 820 ? 10.430 -14.306 -28.039 1.00 95.56 820 MET A C 1
ATOM 6153 O O . MET A 1 820 ? 9.885 -15.247 -27.464 1.00 95.56 820 MET A O 1
ATOM 6157 N N . TYR A 1 821 ? 11.513 -13.704 -27.549 1.00 97.12 821 TYR A N 1
ATOM 6158 C CA . TYR A 1 821 ? 12.162 -14.038 -26.281 1.00 97.12 821 TYR A CA 1
ATOM 6159 C C . TYR A 1 821 ? 11.416 -13.394 -25.091 1.00 97.12 821 TYR A C 1
ATOM 6161 O O . TYR A 1 821 ? 10.620 -12.479 -25.300 1.00 97.12 821 TYR A O 1
ATOM 6169 N N . GLU A 1 822 ? 11.615 -13.868 -23.856 1.00 95.50 822 GLU A N 1
ATOM 6170 C CA . GLU A 1 822 ? 10.849 -13.436 -22.671 1.00 95.50 822 GLU A CA 1
ATOM 6171 C C . GLU A 1 822 ? 10.953 -11.925 -22.438 1.00 95.50 822 GLU A C 1
ATOM 6173 O O . GLU A 1 822 ? 9.933 -11.281 -22.226 1.00 95.50 822 GLU A O 1
ATOM 6178 N N . GLY A 1 823 ? 12.134 -11.320 -22.611 1.00 95.56 823 GLY A N 1
ATOM 6179 C CA . GLY A 1 823 ? 12.311 -9.860 -22.542 1.00 95.56 823 GLY A CA 1
ATOM 6180 C C . GLY A 1 823 ? 11.585 -9.060 -23.641 1.00 95.56 823 GLY A C 1
ATOM 6181 O O . GLY A 1 823 ? 11.596 -7.829 -23.614 1.00 95.56 823 GLY A O 1
ATOM 6182 N N . GLY A 1 824 ? 10.965 -9.734 -24.615 1.00 96.56 824 GLY A N 1
ATOM 6183 C CA . GLY A 1 824 ? 10.084 -9.155 -25.626 1.00 96.56 824 GLY A CA 1
ATOM 6184 C C . GLY A 1 824 ? 8.596 -9.424 -25.387 1.00 96.56 824 GLY A C 1
ATOM 6185 O O . GLY A 1 824 ? 7.790 -8.543 -25.691 1.00 96.56 824 GLY A O 1
ATOM 6186 N N . VAL A 1 825 ? 8.227 -10.600 -24.855 1.00 97.31 825 VAL A N 1
ATOM 6187 C CA . VAL A 1 825 ? 6.819 -11.034 -24.703 1.00 97.31 825 VAL A CA 1
ATOM 6188 C C . VAL A 1 825 ? 6.285 -11.047 -23.269 1.00 97.31 825 VAL A C 1
ATOM 6190 O O . VAL A 1 825 ? 5.082 -10.852 -23.117 1.00 97.31 825 VAL A O 1
ATOM 6193 N N . ASN A 1 826 ? 7.117 -11.251 -22.241 1.00 96.75 826 ASN A N 1
ATOM 6194 C CA . ASN A 1 826 ? 6.678 -11.239 -20.844 1.00 96.75 826 ASN A CA 1
ATOM 6195 C C . ASN A 1 826 ? 6.579 -9.791 -20.338 1.00 96.75 826 ASN A C 1
ATOM 6197 O O . ASN A 1 826 ? 7.527 -9.006 -20.455 1.00 96.75 826 ASN A O 1
ATOM 6201 N N . VAL A 1 827 ? 5.415 -9.428 -19.808 1.00 98.25 827 VAL A N 1
ATOM 6202 C CA . VAL A 1 827 ? 5.065 -8.063 -19.396 1.00 98.25 827 VAL A CA 1
ATOM 6203 C C . VAL A 1 827 ? 4.569 -8.048 -17.951 1.00 98.25 827 VAL A C 1
ATOM 6205 O O . VAL A 1 827 ? 3.960 -9.018 -17.507 1.00 98.25 827 VAL A O 1
ATOM 6208 N N . PRO A 1 828 ? 4.787 -6.960 -17.194 1.00 98.31 828 PRO A N 1
ATOM 6209 C CA . PRO A 1 828 ? 4.226 -6.850 -15.858 1.00 98.31 828 PRO A CA 1
ATOM 6210 C C . PRO A 1 828 ? 2.699 -6.755 -15.944 1.00 98.31 828 PRO A C 1
ATOM 6212 O O . PRO A 1 828 ? 2.170 -6.037 -16.795 1.00 98.31 828 PRO A O 1
ATOM 6215 N N . LEU A 1 829 ? 2.004 -7.437 -15.033 1.00 98.81 829 LEU A N 1
ATOM 6216 C CA . LEU A 1 829 ? 0.581 -7.273 -14.741 1.00 98.81 829 LEU A CA 1
ATOM 6217 C C . LEU A 1 829 ? 0.355 -7.236 -13.222 1.00 98.81 829 LEU A C 1
ATOM 6219 O O . LEU A 1 829 ? 0.692 -8.176 -12.502 1.00 98.81 829 LEU A O 1
ATOM 6223 N N . VAL A 1 830 ? -0.254 -6.157 -12.741 1.00 98.62 830 VAL A N 1
ATOM 6224 C CA . VAL A 1 830 ? -0.680 -5.990 -11.345 1.00 98.62 830 VAL A CA 1
ATOM 6225 C C . VAL A 1 830 ? -2.161 -5.625 -11.327 1.00 98.62 830 VAL A C 1
ATOM 6227 O O . VAL A 1 830 ? -2.587 -4.763 -12.096 1.00 98.62 830 VAL A O 1
ATOM 6230 N N . ILE A 1 831 ? -2.948 -6.277 -10.469 1.00 98.38 831 ILE A N 1
ATOM 6231 C CA . ILE A 1 831 ? -4.389 -6.032 -10.309 1.00 98.38 831 ILE A CA 1
ATOM 6232 C C . ILE A 1 831 ? -4.700 -5.815 -8.827 1.00 98.38 831 ILE A C 1
ATOM 6234 O O . ILE A 1 831 ? -4.611 -6.747 -8.034 1.00 98.38 831 ILE A O 1
ATOM 6238 N N . ALA A 1 832 ? -5.091 -4.599 -8.461 1.00 94.44 832 ALA A N 1
ATOM 6239 C CA . ALA A 1 832 ? -5.423 -4.202 -7.095 1.00 94.44 832 ALA A CA 1
ATOM 6240 C C . ALA A 1 832 ? -6.844 -3.633 -7.004 1.00 94.44 832 ALA A C 1
ATOM 6242 O O . ALA A 1 832 ? -7.476 -3.309 -8.013 1.00 94.44 832 ALA A O 1
ATOM 6243 N N . ALA A 1 833 ? -7.347 -3.491 -5.782 1.00 90.88 833 ALA A N 1
ATOM 6244 C CA . ALA A 1 833 ? -8.710 -3.061 -5.510 1.00 90.88 833 ALA A CA 1
ATOM 6245 C C . ALA A 1 833 ? -8.774 -2.095 -4.321 1.00 90.88 833 ALA A C 1
ATOM 6247 O O . ALA A 1 833 ? -8.039 -2.238 -3.347 1.00 90.88 833 ALA A O 1
ATOM 6248 N N . GLY A 1 834 ? -9.687 -1.126 -4.388 1.00 79.00 834 GLY A N 1
ATOM 6249 C CA . GLY A 1 834 ? -10.114 -0.363 -3.218 1.00 79.00 834 GLY A CA 1
ATOM 6250 C C . GLY A 1 834 ? -10.902 -1.225 -2.221 1.00 79.00 834 GLY A C 1
ATOM 6251 O O . GLY A 1 834 ? -11.568 -2.182 -2.611 1.00 79.00 834 GLY A O 1
ATOM 6252 N N . ASN A 1 835 ? -10.885 -0.867 -0.934 1.00 76.94 835 ASN A N 1
ATOM 6253 C CA . ASN A 1 835 ? -11.313 -1.730 0.180 1.00 76.94 835 ASN A CA 1
ATOM 6254 C C . ASN A 1 835 ? -12.802 -2.144 0.173 1.00 76.94 835 ASN A C 1
ATOM 6256 O O . ASN A 1 835 ? -13.199 -3.003 0.967 1.00 76.94 835 ASN A O 1
ATOM 6260 N N . ASN A 1 836 ? -13.658 -1.555 -0.678 1.00 74.56 836 ASN A N 1
ATOM 6261 C CA . ASN A 1 836 ? -15.038 -2.028 -0.831 1.00 74.56 836 ASN A CA 1
ATOM 6262 C C . ASN A 1 836 ? -15.177 -3.213 -1.797 1.00 74.56 836 ASN A C 1
ATOM 6264 O O . ASN A 1 836 ? -16.175 -3.935 -1.701 1.00 74.56 836 ASN A O 1
ATOM 6268 N N . ILE A 1 837 ? -14.200 -3.425 -2.675 1.00 80.56 837 ILE A N 1
ATOM 6269 C CA . ILE A 1 837 ? -14.093 -4.567 -3.581 1.00 80.56 837 ILE A CA 1
ATOM 6270 C C . ILE A 1 837 ? -13.132 -5.552 -2.914 1.00 80.56 837 ILE A C 1
ATOM 6272 O O . ILE A 1 837 ? -11.949 -5.258 -2.770 1.00 80.56 837 ILE A O 1
ATOM 6276 N N . GLY A 1 838 ? -13.621 -6.711 -2.473 1.00 76.12 838 GLY A N 1
ATOM 6277 C CA . GLY A 1 838 ? -12.709 -7.740 -1.980 1.00 76.12 838 GLY A CA 1
ATOM 6278 C C . GLY A 1 838 ? -11.991 -8.407 -3.148 1.00 76.12 838 GLY A C 1
ATOM 6279 O O . GLY A 1 838 ? -12.575 -8.619 -4.209 1.00 76.12 838 GLY A O 1
ATOM 6280 N N . LEU A 1 839 ? -10.711 -8.682 -2.941 1.00 85.50 839 LEU A N 1
ATOM 6281 C CA . LEU A 1 839 ? -9.789 -9.291 -3.888 1.00 85.50 839 LEU A CA 1
ATOM 6282 C C . LEU A 1 839 ? -8.735 -10.022 -3.048 1.00 85.50 839 LEU A C 1
ATOM 6284 O O . LEU A 1 839 ? -8.227 -9.467 -2.071 1.00 85.50 839 LEU A O 1
ATOM 6288 N N . ASP A 1 840 ? -8.445 -11.275 -3.384 1.00 79.81 840 ASP A N 1
ATOM 6289 C CA . ASP A 1 840 ? -7.519 -12.120 -2.627 1.00 79.81 840 ASP A CA 1
ATOM 6290 C C . ASP A 1 840 ? -6.072 -11.799 -3.037 1.00 79.81 840 ASP A C 1
ATOM 6292 O O . ASP A 1 840 ? -5.540 -12.355 -3.997 1.00 79.81 840 ASP A O 1
ATOM 6296 N N . ALA A 1 841 ? -5.453 -10.855 -2.323 1.00 80.44 841 ALA A N 1
ATOM 6297 C CA . ALA A 1 841 ? -4.104 -10.363 -2.604 1.00 80.44 841 ALA A CA 1
ATOM 6298 C C . ALA A 1 841 ? -3.017 -11.456 -2.486 1.00 80.44 841 ALA A C 1
ATOM 6300 O O . ALA A 1 841 ? -3.093 -12.349 -1.637 1.00 80.44 841 ALA A O 1
ATOM 6301 N N . GLY A 1 842 ? -1.978 -11.366 -3.323 1.00 78.94 842 GLY A N 1
ATOM 6302 C CA . GLY A 1 842 ? -0.886 -12.338 -3.382 1.00 78.94 842 GLY A CA 1
ATOM 6303 C C . GLY A 1 842 ? -0.126 -12.352 -4.712 1.00 78.94 842 GLY A C 1
ATOM 6304 O O . GLY A 1 842 ? -0.099 -11.378 -5.459 1.00 78.94 842 GLY A O 1
ATOM 6305 N N . GLU A 1 843 ? 0.501 -13.487 -5.020 1.00 84.44 843 GLU A N 1
ATOM 6306 C CA . GLU A 1 843 ? 1.311 -13.681 -6.228 1.00 84.44 843 GLU A CA 1
ATOM 6307 C C . GLU A 1 843 ? 0.815 -14.896 -7.027 1.00 84.44 843 GLU A C 1
ATOM 6309 O O . GLU A 1 843 ? 0.533 -15.955 -6.460 1.00 84.44 843 GLU A O 1
ATOM 6314 N N . ILE A 1 844 ? 0.707 -14.747 -8.351 1.00 85.56 844 ILE A N 1
ATOM 6315 C CA . ILE A 1 844 ? 0.188 -15.768 -9.265 1.00 85.56 844 ILE A CA 1
ATOM 6316 C C . ILE A 1 844 ? 1.224 -16.103 -10.348 1.00 85.56 844 ILE A C 1
ATOM 6318 O O . ILE A 1 844 ? 1.472 -15.344 -11.283 1.00 85.56 844 ILE A O 1
ATOM 6322 N N . ASP A 1 845 ? 1.769 -17.314 -10.252 1.00 85.12 845 ASP A N 1
ATOM 6323 C CA . ASP A 1 845 ? 2.690 -17.931 -11.224 1.00 85.12 845 ASP A CA 1
ATOM 6324 C C . ASP A 1 845 ? 1.948 -18.617 -12.401 1.00 85.12 845 ASP A C 1
ATOM 6326 O O . ASP A 1 845 ? 2.533 -19.323 -13.221 1.00 85.12 845 ASP A O 1
ATOM 6330 N N . ALA A 1 846 ? 0.624 -18.446 -12.505 1.00 88.56 846 ALA A N 1
ATOM 6331 C CA . ALA A 1 846 ? -0.169 -19.045 -13.578 1.00 88.56 846 ALA A CA 1
ATOM 6332 C C . ALA A 1 846 ? 0.153 -18.424 -14.949 1.00 88.56 846 ALA A C 1
ATOM 6334 O O . ALA A 1 846 ? 0.410 -17.229 -15.060 1.00 88.56 846 ALA A O 1
ATOM 6335 N N . LEU A 1 847 ? 0.073 -19.242 -16.003 1.00 93.75 847 LEU A N 1
ATOM 6336 C CA . LEU A 1 847 ? 0.214 -18.796 -17.388 1.00 93.75 847 LEU A CA 1
ATOM 6337 C C . LEU A 1 847 ? -0.978 -17.913 -17.793 1.00 93.75 847 LEU A C 1
ATOM 6339 O O . LEU A 1 847 ? -2.110 -18.403 -17.855 1.00 93.75 847 LEU A O 1
ATOM 6343 N N . VAL A 1 848 ? -0.711 -16.645 -18.112 1.00 97.56 848 VAL A N 1
ATOM 6344 C CA . VAL A 1 848 ? -1.709 -15.630 -18.486 1.00 97.56 848 VAL A CA 1
ATOM 6345 C C . VAL A 1 848 ? -1.368 -14.988 -19.835 1.00 97.56 848 VAL A C 1
ATOM 6347 O O . VAL A 1 848 ? -0.208 -14.812 -20.204 1.00 97.56 848 VAL A O 1
ATOM 6350 N N . GLN A 1 849 ? -2.403 -14.625 -20.585 1.00 96.94 849 GLN A N 1
ATOM 6351 C CA . GLN A 1 849 ? -2.339 -13.822 -21.804 1.00 96.94 849 GLN A CA 1
ATOM 6352 C C . GLN A 1 849 ? -2.836 -12.395 -21.542 1.00 96.94 849 GLN A C 1
ATOM 6354 O O . GLN A 1 849 ? -3.805 -12.207 -20.810 1.00 96.94 849 GLN A O 1
ATOM 6359 N N . ILE A 1 850 ? -2.293 -11.381 -22.222 1.00 98.06 850 ILE A N 1
ATOM 6360 C CA . ILE A 1 850 ? -2.797 -9.998 -22.100 1.00 98.06 850 ILE A CA 1
ATOM 6361 C C . ILE A 1 850 ? -4.294 -9.873 -22.471 1.00 98.06 850 ILE A C 1
ATOM 6363 O O . ILE A 1 850 ? -5.030 -9.093 -21.866 1.00 98.06 850 ILE A O 1
ATOM 6367 N N . GLN A 1 851 ? -4.781 -10.699 -23.405 1.00 97.00 851 GLN A N 1
ATOM 6368 C CA . GLN A 1 851 ? -6.198 -10.781 -23.777 1.00 97.00 851 GLN A CA 1
ATOM 6369 C C . GLN A 1 851 ? -7.117 -11.448 -22.728 1.00 97.00 851 GLN A C 1
ATOM 6371 O O . GLN A 1 851 ? -8.337 -11.370 -22.874 1.00 97.00 851 GLN A O 1
ATOM 6376 N N . ASP A 1 852 ? -6.587 -12.040 -21.652 1.00 98.25 852 ASP A N 1
ATOM 6377 C CA . ASP A 1 852 ? -7.379 -12.575 -20.525 1.00 98.25 852 ASP A CA 1
ATOM 6378 C C . ASP A 1 852 ? -8.039 -11.457 -19.692 1.00 98.25 852 ASP A C 1
ATOM 6380 O O . ASP A 1 852 ? -9.066 -11.656 -19.032 1.00 98.25 852 ASP A O 1
ATOM 6384 N N . LEU A 1 853 ? -7.514 -10.229 -19.782 1.00 98.50 853 LEU A N 1
ATOM 6385 C CA . LEU A 1 853 ? -8.142 -9.045 -19.195 1.00 98.50 853 LEU A CA 1
ATOM 6386 C C . LEU A 1 853 ? -9.512 -8.738 -19.819 1.00 98.50 853 LEU A C 1
ATOM 6388 O O . LEU A 1 853 ? -10.392 -8.247 -19.117 1.00 98.50 853 LEU A O 1
ATOM 6392 N N . TYR A 1 854 ? -9.747 -9.091 -21.088 1.00 98.56 854 TYR A N 1
ATOM 6393 C CA . TYR A 1 854 ? -11.026 -8.853 -21.767 1.00 98.56 854 TYR A CA 1
ATOM 6394 C C . TYR A 1 854 ? -12.209 -9.583 -21.096 1.00 98.56 854 TYR A C 1
ATOM 6396 O O . TYR A 1 854 ? -13.100 -8.903 -20.582 1.00 98.56 854 TYR A O 1
ATOM 6404 N N . PRO A 1 855 ? -12.261 -10.932 -21.018 1.00 97.44 855 PRO A N 1
ATOM 6405 C CA . PRO A 1 855 ? -13.365 -11.624 -20.347 1.00 97.44 855 PRO A CA 1
ATOM 6406 C C . PRO A 1 855 ? -13.432 -11.317 -18.846 1.00 97.44 855 PRO A C 1
ATOM 6408 O O . PRO A 1 855 ? -14.510 -11.395 -18.263 1.00 97.44 855 PRO A O 1
ATOM 6411 N N . THR A 1 856 ? -12.309 -10.953 -18.221 1.00 97.12 856 THR A N 1
ATOM 6412 C CA . THR A 1 856 ? -12.257 -10.556 -16.807 1.00 97.12 856 THR A CA 1
ATOM 6413 C C . THR A 1 856 ? -12.968 -9.226 -16.574 1.00 97.12 856 THR A C 1
ATOM 6415 O O . THR A 1 856 ? -13.882 -9.165 -15.755 1.00 97.12 856 THR A O 1
ATOM 6418 N N . LEU A 1 857 ? -12.637 -8.183 -17.339 1.00 98.12 857 LEU A N 1
ATOM 6419 C CA . LEU A 1 857 ? -13.295 -6.882 -17.219 1.00 98.12 857 LEU A CA 1
ATOM 6420 C C . LEU A 1 857 ? -14.760 -6.925 -17.663 1.00 98.12 857 LEU A C 1
ATOM 6422 O O . LEU A 1 857 ? -15.595 -6.286 -17.027 1.00 98.12 857 LEU A O 1
ATOM 6426 N N . LEU A 1 858 ? -15.103 -7.736 -18.671 1.00 97.69 858 LEU A N 1
ATOM 6427 C CA . LEU A 1 858 ? -16.504 -7.973 -19.028 1.00 97.69 858 LEU A CA 1
ATOM 6428 C C . LEU A 1 858 ? -17.290 -8.648 -17.890 1.00 97.69 858 LEU A C 1
ATOM 6430 O O . LEU A 1 858 ? -18.429 -8.263 -17.645 1.00 97.69 858 LEU A O 1
ATOM 6434 N N . ALA A 1 859 ? -16.705 -9.618 -17.178 1.00 95.06 859 ALA A N 1
ATOM 6435 C CA . ALA A 1 859 ? -17.372 -10.270 -16.050 1.00 95.06 859 ALA A CA 1
ATOM 6436 C C . ALA A 1 859 ? -17.621 -9.299 -14.883 1.00 95.06 859 ALA A C 1
ATOM 6438 O O . ALA A 1 859 ? -18.724 -9.269 -14.342 1.00 95.06 859 ALA A O 1
ATOM 6439 N N . ILE A 1 860 ? -16.624 -8.481 -14.528 1.00 95.19 860 ILE A N 1
ATOM 6440 C CA . ILE A 1 860 ? -16.721 -7.477 -13.454 1.00 95.19 860 ILE A CA 1
ATOM 6441 C C . ILE A 1 860 ? -17.755 -6.399 -13.817 1.00 95.19 860 ILE A C 1
ATOM 6443 O O . ILE A 1 860 ? -18.651 -6.093 -13.033 1.00 95.19 860 ILE A O 1
ATOM 6447 N N . GLY A 1 861 ? -17.706 -5.897 -15.052 1.00 96.31 861 GLY A N 1
ATOM 6448 C CA . GLY A 1 861 ? -18.651 -4.905 -15.561 1.00 96.31 861 GLY A CA 1
ATOM 6449 C C . GLY A 1 861 ? -20.033 -5.430 -15.961 1.00 96.31 861 GLY A C 1
ATOM 6450 O O . GLY A 1 861 ? -20.796 -4.671 -16.554 1.00 96.31 861 GLY A O 1
ATOM 6451 N N . ASN A 1 862 ? -20.365 -6.701 -15.680 1.00 96.50 862 ASN A N 1
ATOM 6452 C CA . ASN A 1 862 ? -21.651 -7.331 -16.031 1.00 96.50 862 ASN A CA 1
ATOM 6453 C C . ASN A 1 862 ? -22.005 -7.204 -17.534 1.00 96.50 862 ASN A C 1
ATOM 6455 O O . ASN A 1 862 ? -23.162 -7.053 -17.934 1.00 96.50 862 ASN A O 1
ATOM 6459 N N . ALA A 1 863 ? -20.973 -7.244 -18.377 1.00 97.25 863 ALA A N 1
ATOM 6460 C CA . ALA A 1 863 ? -21.023 -7.022 -19.813 1.00 97.25 863 ALA A CA 1
ATOM 6461 C C . ALA A 1 863 ? -20.883 -8.332 -20.608 1.00 97.25 863 ALA A C 1
ATOM 6463 O O . ALA A 1 863 ? -20.438 -9.366 -20.108 1.00 97.25 863 ALA A O 1
ATOM 6464 N N . THR A 1 864 ? -21.256 -8.300 -21.890 1.00 94.75 864 THR A N 1
ATOM 6465 C CA . THR A 1 864 ? -21.245 -9.483 -22.767 1.00 94.75 864 THR A CA 1
ATOM 6466 C C . THR A 1 864 ? -20.608 -9.177 -24.113 1.00 94.75 864 THR A C 1
ATOM 6468 O O . THR A 1 864 ? -20.984 -8.198 -24.750 1.00 94.75 864 THR A O 1
ATOM 6471 N N . THR A 1 865 ? -19.716 -10.046 -24.595 1.00 92.62 865 THR A N 1
ATOM 6472 C CA . THR A 1 865 ? -19.139 -9.909 -25.940 1.00 92.62 865 THR A CA 1
ATOM 6473 C C . THR A 1 865 ? -20.066 -10.433 -27.036 1.00 92.62 865 THR A C 1
ATOM 6475 O O . THR A 1 865 ? -20.882 -11.332 -26.815 1.00 92.62 865 THR A O 1
ATOM 6478 N N . SER A 1 866 ? -19.917 -9.870 -28.234 1.00 82.56 866 SER A N 1
ATOM 6479 C CA . SER A 1 866 ? -20.592 -10.300 -29.461 1.00 82.56 866 SER A CA 1
ATOM 6480 C C . SER A 1 866 ? -19.712 -11.163 -30.384 1.00 82.56 866 SER A C 1
ATOM 6482 O O . SER A 1 866 ? -20.246 -11.774 -31.313 1.00 82.56 866 SER A O 1
ATOM 6484 N N . ASN A 1 867 ? -18.402 -11.258 -30.111 1.00 90.50 867 ASN A N 1
ATOM 6485 C CA . ASN A 1 867 ? -17.406 -11.952 -30.937 1.00 90.50 867 ASN A CA 1
ATOM 6486 C C . ASN A 1 867 ? -16.827 -13.205 -30.244 1.00 90.50 867 ASN A C 1
ATOM 6488 O O . ASN A 1 867 ? -16.824 -13.317 -29.019 1.00 90.50 867 ASN A O 1
ATOM 6492 N N . ASP A 1 868 ? -16.291 -14.142 -31.036 1.00 93.38 868 ASP A N 1
ATOM 6493 C CA . ASP A 1 868 ? -15.524 -15.288 -30.524 1.00 93.38 868 ASP A CA 1
ATOM 6494 C C . ASP A 1 868 ? -14.154 -14.813 -30.000 1.00 93.38 868 ASP A C 1
ATOM 6496 O O . ASP A 1 868 ? -13.294 -14.416 -30.796 1.00 93.38 868 ASP A O 1
ATOM 6500 N N . ILE A 1 869 ? -13.946 -14.892 -28.683 1.00 95.94 869 ILE A N 1
ATOM 6501 C CA . ILE A 1 869 ? -12.693 -14.539 -27.992 1.00 95.94 869 ILE A CA 1
ATOM 6502 C C . ILE A 1 869 ? -11.739 -15.734 -27.820 1.00 95.94 869 ILE A C 1
ATOM 6504 O O . ILE A 1 869 ? -12.135 -16.887 -28.003 1.00 95.94 869 ILE A O 1
ATOM 6508 N N . ASP A 1 870 ? -10.481 -15.436 -27.488 1.00 95.25 870 ASP A N 1
ATOM 6509 C CA . ASP A 1 870 ? -9.410 -16.394 -27.168 1.00 95.25 870 ASP A CA 1
ATOM 6510 C C . ASP A 1 870 ? -8.999 -16.359 -25.683 1.00 95.25 870 ASP A C 1
ATOM 6512 O O . ASP A 1 870 ? -8.515 -17.363 -25.162 1.00 95.25 870 ASP A O 1
ATOM 6516 N N . GLY A 1 871 ? -9.185 -15.219 -25.006 1.00 94.94 871 GLY A N 1
ATOM 6517 C CA . GLY A 1 871 ? -8.838 -15.049 -23.594 1.00 94.94 871 GLY A CA 1
ATOM 6518 C C . GLY A 1 871 ? -9.714 -15.861 -22.629 1.00 94.94 871 GLY A C 1
ATOM 6519 O O . GLY A 1 871 ? -10.895 -16.117 -22.883 1.00 94.94 871 GLY A O 1
ATOM 6520 N N . LEU A 1 872 ? -9.138 -16.216 -21.482 1.00 94.38 872 LEU A N 1
ATOM 6521 C CA . LEU A 1 872 ? -9.786 -16.867 -20.341 1.00 94.38 872 LEU A CA 1
ATOM 6522 C C . LEU A 1 872 ? -9.944 -15.856 -19.194 1.00 94.38 872 LEU A C 1
ATOM 6524 O O . LEU A 1 872 ? -9.184 -14.903 -19.097 1.00 94.38 872 LEU A O 1
ATOM 6528 N N . SER A 1 873 ? -10.949 -16.012 -18.327 1.00 94.88 873 SER A N 1
ATOM 6529 C CA . SER A 1 873 ? -11.137 -15.057 -17.224 1.00 94.88 873 SER A CA 1
ATOM 6530 C C . SER A 1 873 ? -10.224 -15.367 -16.038 1.00 94.88 873 SER A C 1
ATOM 6532 O O . SER A 1 873 ? -10.220 -16.490 -15.531 1.00 94.88 873 SER A O 1
ATOM 6534 N N . LEU A 1 874 ? -9.532 -14.334 -15.554 1.00 95.31 874 LEU A N 1
ATOM 6535 C CA . LEU A 1 874 ? -8.675 -14.348 -14.369 1.00 95.31 874 LEU A CA 1
ATOM 6536 C C . LEU A 1 874 ? -9.457 -14.238 -13.054 1.00 95.31 874 LEU A C 1
ATOM 6538 O O . LEU A 1 874 ? -8.843 -14.252 -11.995 1.00 95.31 874 LEU A O 1
ATOM 6542 N N . LEU A 1 875 ? -10.791 -14.126 -13.086 1.00 91.31 875 LEU A N 1
ATOM 6543 C CA . LEU A 1 875 ? -11.602 -13.829 -11.898 1.00 91.31 875 LEU A CA 1
ATOM 6544 C C . LEU A 1 875 ? -11.350 -14.813 -10.738 1.00 91.31 875 LEU A C 1
ATOM 6546 O O . LEU A 1 875 ? -11.176 -14.382 -9.607 1.00 91.31 875 LEU A O 1
ATOM 6550 N N . GLY A 1 876 ? -11.214 -16.114 -11.019 1.00 86.56 876 GLY A N 1
ATOM 6551 C CA . GLY A 1 876 ? -10.877 -17.144 -10.021 1.00 86.56 876 GLY A CA 1
ATOM 6552 C C . GLY A 1 876 ? -9.397 -17.206 -9.600 1.00 86.56 876 GLY A C 1
ATOM 6553 O O . GLY A 1 876 ? -9.008 -18.155 -8.922 1.00 86.56 876 GLY A O 1
ATOM 6554 N N . HIS A 1 877 ? -8.567 -16.251 -10.035 1.00 86.50 877 HIS A N 1
ATOM 6555 C CA . HIS A 1 877 ? -7.246 -15.937 -9.466 1.00 86.50 877 HIS A CA 1
ATOM 6556 C C . HIS A 1 877 ? -7.268 -14.673 -8.595 1.00 86.50 877 HIS A C 1
ATOM 6558 O O . HIS A 1 877 ? -6.324 -14.452 -7.849 1.00 86.50 877 HIS A O 1
ATOM 6564 N N . LEU A 1 878 ? -8.319 -13.855 -8.710 1.00 88.62 878 LEU A N 1
ATOM 6565 C CA . LEU A 1 878 ? -8.507 -12.612 -7.957 1.00 88.62 878 LEU A CA 1
ATOM 6566 C C . LEU A 1 878 ? -9.517 -12.777 -6.805 1.00 88.62 878 LEU A C 1
ATOM 6568 O O . LEU A 1 878 ? -9.575 -11.935 -5.917 1.00 88.62 878 LEU A O 1
ATOM 6572 N N . ASP A 1 879 ? -10.334 -13.832 -6.843 1.00 85.56 879 ASP A N 1
ATOM 6573 C CA . ASP A 1 879 ? -11.406 -14.125 -5.891 1.00 85.56 879 ASP A CA 1
ATOM 6574 C C . ASP A 1 879 ? -11.600 -15.648 -5.772 1.00 85.56 879 ASP A C 1
ATOM 6576 O O . ASP A 1 879 ? -12.060 -16.314 -6.704 1.00 85.56 879 ASP A O 1
ATOM 6580 N N . ALA A 1 880 ? -11.270 -16.219 -4.615 1.00 75.50 880 ALA A N 1
ATOM 6581 C CA . ALA A 1 880 ? -11.402 -17.646 -4.329 1.00 75.50 880 ALA A CA 1
ATOM 6582 C C . ALA A 1 880 ? -12.861 -18.113 -4.126 1.00 75.50 880 ALA A C 1
ATOM 6584 O O . ALA A 1 880 ? -13.109 -19.321 -4.024 1.00 75.50 880 ALA A O 1
ATOM 6585 N N . GLN A 1 881 ? -13.835 -17.196 -4.070 1.00 74.25 881 GLN A N 1
ATOM 6586 C CA . GLN A 1 881 ? -15.268 -17.515 -4.121 1.00 74.25 881 GLN A CA 1
ATOM 6587 C C . GLN A 1 881 ? -15.801 -17.594 -5.555 1.00 74.25 881 GLN A C 1
ATOM 6589 O O . GLN A 1 881 ? -16.836 -18.232 -5.791 1.00 74.25 881 GLN A O 1
ATOM 6594 N N . ALA A 1 882 ? -15.107 -16.985 -6.520 1.00 76.19 882 ALA A N 1
ATOM 6595 C CA . ALA A 1 882 ? -15.467 -17.077 -7.925 1.00 76.19 882 ALA A CA 1
ATOM 6596 C C . ALA A 1 882 ? -15.300 -18.517 -8.462 1.00 76.19 882 ALA A C 1
ATOM 6598 O O . ALA A 1 882 ? -14.558 -19.337 -7.908 1.00 76.19 882 ALA A O 1
ATOM 6599 N N . PRO A 1 883 ? -15.985 -18.881 -9.564 1.00 74.31 883 PRO A N 1
ATOM 6600 C CA . PRO A 1 883 ? -15.751 -20.160 -10.222 1.00 74.31 883 PRO A CA 1
ATOM 6601 C C . PRO A 1 883 ? -14.284 -20.278 -10.654 1.00 74.31 883 PRO A C 1
ATOM 6603 O O . PRO A 1 883 ? -13.802 -19.435 -11.408 1.00 74.31 883 PRO A O 1
ATOM 6606 N N . ALA A 1 884 ? -13.603 -21.334 -10.198 1.00 72.81 884 ALA A N 1
ATOM 6607 C CA . ALA A 1 884 ? -12.175 -21.546 -10.440 1.00 72.81 884 ALA A CA 1
ATOM 6608 C C . ALA A 1 884 ? -11.789 -21.336 -11.917 1.00 72.81 884 ALA A C 1
ATOM 6610 O O . ALA A 1 884 ? -12.400 -21.933 -12.814 1.00 72.81 884 ALA A O 1
ATOM 6611 N N . SER A 1 885 ? -10.770 -20.501 -12.142 1.00 73.25 885 SER A N 1
ATOM 6612 C CA . SER A 1 885 ? -10.316 -20.082 -13.470 1.00 73.25 885 SER A CA 1
ATOM 6613 C C . SER A 1 885 ? -10.020 -21.265 -14.387 1.00 73.25 885 SER A C 1
ATOM 6615 O O . SER A 1 885 ? -9.457 -22.284 -13.977 1.00 73.25 885 SER A O 1
ATOM 6617 N N . GLN A 1 886 ? -10.337 -21.103 -15.672 1.00 81.06 886 GLN A N 1
ATOM 6618 C CA . GLN A 1 886 ? -9.702 -21.924 -16.696 1.00 81.06 886 GLN A CA 1
ATOM 6619 C C . GLN A 1 886 ? -8.292 -21.373 -16.894 1.00 81.06 886 GLN A C 1
ATOM 6621 O O . GLN A 1 886 ? -8.138 -20.228 -17.300 1.00 81.06 886 GLN A O 1
ATOM 6626 N N . VAL A 1 887 ? -7.282 -22.178 -16.572 1.00 83.56 887 VAL A N 1
ATOM 6627 C CA . VAL A 1 887 ? -5.873 -21.806 -16.734 1.00 83.56 887 VAL A CA 1
ATOM 6628 C C . VAL A 1 887 ? -5.365 -22.219 -18.109 1.00 83.56 887 VAL A C 1
ATOM 6630 O O . VAL A 1 887 ? -5.642 -23.335 -18.569 1.00 83.56 887 VAL A O 1
ATOM 6633 N N . HIS A 1 888 ? -4.577 -21.357 -18.752 1.00 88.81 888 HIS A N 1
ATOM 6634 C CA . HIS A 1 888 ? -3.840 -21.753 -19.948 1.00 88.81 888 HIS A CA 1
ATOM 6635 C C . HIS A 1 888 ? -2.889 -22.901 -19.598 1.00 88.81 888 HIS A C 1
ATOM 6637 O O . HIS A 1 888 ? -2.260 -22.927 -18.543 1.00 88.81 888 HIS A O 1
ATOM 6643 N N . GLN A 1 889 ? -2.804 -23.897 -20.477 1.00 89.06 889 GLN A N 1
ATOM 6644 C CA . GLN A 1 889 ? -1.774 -24.943 -20.387 1.00 89.06 889 GLN A CA 1
ATOM 6645 C C . GLN A 1 889 ? -0.542 -24.589 -21.220 1.00 89.06 889 GLN A C 1
ATOM 6647 O O . GLN A 1 889 ? 0.507 -25.201 -21.050 1.00 89.06 889 GLN A O 1
ATOM 6652 N N . GLN A 1 890 ? -0.702 -23.647 -22.152 1.00 93.25 890 GLN A N 1
ATOM 6653 C CA . GLN A 1 890 ? 0.314 -23.165 -23.072 1.00 93.25 890 GLN A CA 1
ATOM 6654 C C . GLN A 1 890 ? 0.012 -21.701 -23.403 1.00 93.25 890 GLN A C 1
ATOM 6656 O O . GLN A 1 890 ? -1.152 -21.369 -23.628 1.00 93.25 890 GLN A O 1
ATOM 6661 N N . LEU A 1 891 ? 1.035 -20.849 -23.477 1.00 95.62 891 LEU A N 1
ATOM 6662 C CA . LEU A 1 891 ? 0.905 -19.498 -24.036 1.00 95.62 891 LEU A CA 1
ATOM 6663 C C . LEU A 1 891 ? 1.367 -19.493 -25.495 1.00 95.62 891 LEU A C 1
ATOM 6665 O O . LEU A 1 891 ? 2.195 -20.307 -25.902 1.00 95.62 891 LEU A O 1
ATOM 6669 N N . TYR A 1 892 ? 0.817 -18.567 -26.274 1.00 95.88 892 TYR A N 1
ATOM 6670 C CA . TYR A 1 892 ? 1.125 -18.325 -27.683 1.00 95.88 892 TYR A CA 1
ATOM 6671 C C . TYR A 1 892 ? 1.294 -16.825 -27.912 1.00 95.88 892 TYR A C 1
ATOM 6673 O O . TYR A 1 892 ? 0.421 -16.053 -27.515 1.00 95.88 892 TYR A O 1
ATOM 6681 N N . SER A 1 893 ? 2.384 -16.430 -28.566 1.00 95.25 893 SER A N 1
ATOM 6682 C CA . SER A 1 893 ? 2.634 -15.053 -29.004 1.00 95.25 893 SER A CA 1
ATOM 6683 C C . SER A 1 893 ? 3.189 -15.052 -30.428 1.00 95.25 893 SER A C 1
ATOM 6685 O O . SER A 1 893 ? 3.758 -16.044 -30.890 1.00 95.25 893 SER A O 1
ATOM 6687 N N . GLU A 1 894 ? 2.982 -13.954 -31.151 1.00 92.31 894 GLU A N 1
ATOM 6688 C CA . GLU A 1 894 ? 3.299 -13.850 -32.574 1.00 92.31 894 GLU A CA 1
ATOM 6689 C C . GLU A 1 894 ? 3.637 -12.425 -33.018 1.00 92.31 894 GLU A C 1
ATOM 6691 O O . GLU A 1 894 ? 3.198 -11.437 -32.422 1.00 92.31 894 GLU A O 1
ATOM 6696 N N . LEU A 1 895 ? 4.419 -12.338 -34.093 1.00 87.88 895 LEU A N 1
ATOM 6697 C CA . LEU A 1 895 ? 4.785 -11.112 -34.789 1.00 87.88 895 LEU A CA 1
ATOM 6698 C C . LEU A 1 895 ? 4.891 -11.404 -36.292 1.00 87.88 895 LEU A C 1
ATOM 6700 O O . LEU A 1 895 ? 5.575 -12.339 -36.705 1.00 87.88 895 LEU A O 1
ATOM 6704 N N . TYR A 1 896 ? 4.239 -10.573 -37.101 1.00 82.38 896 TYR A N 1
ATOM 6705 C CA . TYR A 1 896 ? 4.271 -10.645 -38.561 1.00 82.38 896 TYR A CA 1
ATOM 6706 C C . TYR A 1 896 ? 4.458 -9.230 -39.122 1.00 82.38 896 TYR A C 1
ATOM 6708 O O . TYR A 1 896 ? 3.759 -8.302 -38.711 1.00 82.38 896 TYR A O 1
ATOM 6716 N N . ASP A 1 897 ? 5.407 -9.050 -40.042 1.00 70.62 897 ASP A N 1
ATOM 6717 C CA . ASP A 1 897 ? 5.779 -7.737 -40.584 1.00 70.62 897 ASP A CA 1
ATOM 6718 C C . ASP A 1 897 ? 5.369 -7.540 -42.060 1.00 70.62 897 ASP A C 1
ATOM 6720 O O . ASP A 1 897 ? 4.917 -8.458 -42.748 1.00 70.62 897 ASP A O 1
ATOM 6724 N N . GLU A 1 898 ? 5.551 -6.325 -42.595 1.00 64.25 898 GLU A N 1
ATOM 6725 C CA . GLU A 1 898 ? 5.260 -6.033 -44.012 1.00 64.25 898 GLU A CA 1
ATOM 6726 C C . GLU A 1 898 ? 6.170 -6.793 -45.013 1.00 64.25 898 GLU A C 1
ATOM 6728 O O . GLU A 1 898 ? 5.990 -6.641 -46.226 1.00 64.25 898 GLU A O 1
ATOM 6733 N N . THR A 1 899 ? 7.136 -7.603 -44.551 1.00 63.44 899 THR A N 1
ATOM 6734 C CA . THR A 1 899 ? 8.057 -8.379 -45.398 1.00 63.44 899 THR A CA 1
ATOM 6735 C C . THR A 1 899 ? 7.764 -9.883 -45.461 1.00 63.44 899 THR A C 1
ATOM 6737 O O . THR A 1 899 ? 8.505 -10.591 -46.145 1.00 63.44 899 THR A O 1
ATOM 6740 N N . ASP A 1 900 ? 6.643 -10.345 -44.881 1.00 59.72 900 ASP A N 1
ATOM 6741 C CA . ASP A 1 900 ? 6.217 -11.763 -44.852 1.00 59.72 900 ASP A CA 1
ATOM 6742 C C . ASP A 1 900 ? 7.162 -12.632 -43.987 1.00 59.72 900 ASP A C 1
ATOM 6744 O O . ASP A 1 900 ? 7.434 -13.796 -44.289 1.00 59.72 900 ASP A O 1
ATOM 6748 N N . THR A 1 901 ? 7.701 -12.049 -42.902 1.00 65.94 901 THR A N 1
ATOM 6749 C CA . THR A 1 901 ? 8.441 -12.797 -41.872 1.00 65.94 901 THR A CA 1
ATOM 6750 C C . THR A 1 901 ? 7.496 -13.323 -40.788 1.00 65.94 901 THR A C 1
ATOM 6752 O O . THR A 1 901 ? 6.922 -12.568 -40.008 1.00 65.94 901 THR A O 1
ATOM 6755 N N . ASP A 1 902 ? 7.331 -14.647 -40.743 1.00 82.69 902 ASP A N 1
ATOM 6756 C CA . ASP A 1 902 ? 6.575 -15.358 -39.706 1.00 82.69 902 ASP A CA 1
ATOM 6757 C C . ASP A 1 902 ? 7.468 -15.570 -38.470 1.00 82.69 902 ASP A C 1
ATOM 6759 O O . ASP A 1 902 ? 8.475 -16.286 -38.543 1.00 82.69 902 ASP A O 1
ATOM 6763 N N . ARG A 1 903 ? 7.118 -14.946 -37.338 1.00 91.81 903 ARG A N 1
ATOM 6764 C CA . ARG A 1 903 ? 7.724 -15.216 -36.025 1.00 91.81 903 ARG A CA 1
ATOM 6765 C C . ARG A 1 903 ? 6.637 -15.536 -35.006 1.00 91.81 903 ARG A C 1
ATOM 6767 O O . ARG A 1 903 ? 5.659 -14.802 -34.886 1.00 91.81 903 ARG A O 1
ATOM 6774 N N . TRP A 1 904 ? 6.807 -16.621 -34.259 1.00 94.62 904 TRP A N 1
ATOM 6775 C CA . TRP A 1 904 ? 5.841 -17.045 -33.242 1.00 94.62 904 TRP A CA 1
ATOM 6776 C C . TRP A 1 904 ? 6.479 -17.950 -32.191 1.00 94.62 904 TRP A C 1
ATOM 6778 O O . TRP A 1 904 ? 7.423 -18.686 -32.484 1.00 94.62 904 TRP A O 1
ATOM 6788 N N . ALA A 1 905 ? 5.933 -17.925 -30.979 1.00 97.12 905 ALA A N 1
ATOM 6789 C CA . ALA A 1 905 ? 6.386 -18.716 -29.843 1.00 97.12 905 ALA A CA 1
ATOM 6790 C C . ALA A 1 905 ? 5.228 -19.481 -29.200 1.00 97.12 905 ALA A C 1
ATOM 6792 O O . ALA A 1 905 ? 4.093 -19.008 -29.190 1.00 97.12 905 ALA A O 1
ATOM 6793 N N . VAL A 1 906 ? 5.531 -20.651 -28.635 1.00 97.56 906 VAL A N 1
ATOM 6794 C CA . VAL A 1 906 ? 4.635 -21.400 -27.742 1.00 97.56 906 VAL A CA 1
ATOM 6795 C C . VAL A 1 906 ? 5.442 -21.870 -26.531 1.00 97.56 906 VAL A C 1
ATOM 6797 O O . VAL A 1 906 ? 6.470 -22.522 -26.716 1.00 97.56 906 VAL A O 1
ATOM 6800 N N . THR A 1 907 ? 4.976 -21.590 -25.313 1.00 95.75 907 THR A N 1
ATOM 6801 C CA . THR A 1 907 ? 5.552 -22.125 -24.060 1.00 95.75 907 THR A CA 1
ATOM 6802 C C . THR A 1 907 ? 4.531 -22.967 -23.302 1.00 95.75 907 THR A C 1
ATOM 6804 O O . THR A 1 907 ? 3.337 -22.703 -23.413 1.00 95.75 907 THR A O 1
ATOM 6807 N N . ASP A 1 908 ? 4.984 -23.956 -22.528 1.00 91.75 908 ASP A N 1
ATOM 6808 C CA . ASP A 1 908 ? 4.199 -24.630 -21.475 1.00 91.75 908 ASP A CA 1
ATOM 6809 C C . ASP A 1 908 ? 4.603 -24.197 -20.048 1.00 91.75 908 ASP A C 1
ATOM 6811 O O . ASP A 1 908 ? 4.212 -24.827 -19.066 1.00 91.75 908 ASP A O 1
ATOM 6815 N N . GLY A 1 909 ? 5.381 -23.115 -19.933 1.00 89.88 909 GLY A N 1
ATOM 6816 C CA . GLY A 1 909 ? 5.935 -22.597 -18.676 1.00 89.88 909 GLY A CA 1
ATOM 6817 C C . GLY A 1 909 ? 7.301 -23.187 -18.310 1.00 89.88 909 GLY A C 1
ATOM 6818 O O . GLY A 1 909 ? 8.021 -22.597 -17.515 1.00 89.88 909 GLY A O 1
ATOM 6819 N N . VAL A 1 910 ? 7.704 -24.307 -18.923 1.00 89.19 910 VAL A N 1
ATOM 6820 C CA . VAL A 1 910 ? 9.042 -24.898 -18.738 1.00 89.19 910 VAL A CA 1
ATOM 6821 C C . VAL A 1 910 ? 9.775 -24.979 -20.070 1.00 89.19 910 VAL A C 1
ATOM 6823 O O . VAL A 1 910 ? 10.866 -24.436 -20.220 1.00 89.19 910 VAL A O 1
ATOM 6826 N N . ALA A 1 911 ? 9.170 -25.633 -21.059 1.00 94.94 911 ALA A N 1
ATOM 6827 C CA . ALA A 1 911 ? 9.679 -25.680 -22.415 1.00 94.94 911 ALA A CA 1
ATOM 6828 C C . ALA A 1 911 ? 9.076 -24.538 -23.234 1.00 94.94 911 ALA A C 1
ATOM 6830 O O . ALA A 1 911 ? 7.855 -24.401 -23.319 1.00 94.94 911 ALA A O 1
ATOM 6831 N N . LYS A 1 912 ? 9.931 -23.776 -23.915 1.00 97.62 912 LYS A N 1
ATOM 6832 C CA . LYS A 1 912 ? 9.515 -22.752 -24.875 1.00 97.62 912 LYS A CA 1
ATOM 6833 C C . LYS A 1 912 ? 10.067 -23.067 -26.252 1.00 97.62 912 LYS A C 1
ATOM 6835 O O . LYS A 1 912 ? 11.270 -23.229 -26.423 1.00 97.62 912 LYS A O 1
ATOM 6840 N N . TYR A 1 913 ? 9.186 -23.155 -27.240 1.00 98.00 913 TYR A N 1
ATOM 6841 C CA . TYR A 1 913 ? 9.532 -23.253 -28.653 1.00 98.00 913 TYR A CA 1
ATOM 6842 C C . TYR A 1 913 ? 9.360 -21.887 -29.320 1.00 98.00 913 TYR A C 1
ATOM 6844 O O . TYR A 1 913 ? 8.340 -21.229 -29.116 1.00 98.00 913 TYR A O 1
ATOM 6852 N N . ILE A 1 914 ? 10.307 -21.510 -30.180 1.00 97.44 914 ILE A N 1
ATOM 6853 C CA . ILE A 1 914 ? 10.214 -20.324 -31.037 1.00 97.44 914 ILE A CA 1
ATOM 6854 C C . ILE A 1 914 ? 10.418 -20.751 -32.496 1.00 97.44 914 ILE A C 1
ATOM 6856 O O . ILE A 1 914 ? 11.309 -21.544 -32.812 1.00 97.44 914 ILE A O 1
ATOM 6860 N N . ASN A 1 915 ? 9.607 -20.202 -33.403 1.00 94.81 915 ASN A N 1
ATOM 6861 C CA . ASN A 1 915 ? 9.971 -20.077 -34.807 1.00 94.81 915 ASN A CA 1
ATOM 6862 C C . ASN A 1 915 ? 10.393 -18.635 -35.097 1.00 94.81 915 ASN A C 1
ATOM 6864 O O . ASN A 1 915 ? 9.638 -17.693 -34.853 1.00 94.81 915 ASN A O 1
ATOM 6868 N N . ASN A 1 916 ? 11.598 -18.482 -35.629 1.00 92.19 916 ASN A N 1
ATOM 6869 C CA . ASN A 1 916 ? 12.252 -17.206 -35.861 1.00 92.19 916 ASN A CA 1
ATOM 6870 C C . ASN A 1 916 ? 12.602 -17.112 -37.354 1.00 92.19 916 ASN A C 1
ATOM 6872 O O . ASN A 1 916 ? 13.644 -17.597 -37.790 1.00 92.19 916 ASN A O 1
ATOM 6876 N N . GLU A 1 917 ? 11.676 -16.598 -38.171 1.00 89.69 917 GLU A N 1
ATOM 6877 C CA . GLU A 1 917 ? 11.828 -16.497 -39.636 1.00 89.69 917 GLU A CA 1
ATOM 6878 C C . GLU A 1 917 ? 12.092 -17.859 -40.322 1.00 89.69 917 GLU A C 1
ATOM 6880 O O . GLU A 1 917 ? 12.844 -17.974 -41.294 1.00 89.69 917 GLU A O 1
ATOM 6885 N N . GLY A 1 918 ? 11.486 -18.932 -39.799 1.00 88.00 918 GLY A N 1
ATOM 6886 C CA . GLY A 1 918 ? 11.714 -20.303 -40.260 1.00 88.00 918 GLY A CA 1
ATOM 6887 C C . GLY A 1 918 ? 12.930 -21.013 -39.644 1.00 88.00 918 GLY A C 1
ATOM 6888 O O . GLY A 1 918 ? 13.160 -22.179 -39.971 1.00 88.00 918 GLY A O 1
ATOM 6889 N N . ILE A 1 919 ? 13.684 -20.363 -38.751 1.00 92.62 919 ILE A N 1
ATOM 6890 C CA . ILE A 1 919 ? 14.627 -21.026 -37.837 1.00 92.62 919 ILE A CA 1
ATOM 6891 C C . ILE A 1 919 ? 13.832 -21.604 -36.660 1.00 92.62 919 ILE A C 1
ATOM 6893 O O . ILE A 1 919 ? 12.903 -20.971 -36.168 1.00 92.62 919 ILE A O 1
ATOM 6897 N N . ASP A 1 920 ? 14.183 -22.817 -36.232 1.00 95.38 920 ASP A N 1
ATOM 6898 C CA . ASP A 1 920 ? 13.546 -23.498 -35.104 1.00 95.38 920 ASP A CA 1
ATOM 6899 C C . ASP A 1 920 ? 14.435 -23.439 -33.859 1.00 95.38 920 ASP A C 1
ATOM 6901 O O . ASP A 1 920 ? 15.610 -23.826 -33.892 1.00 95.38 920 ASP A O 1
ATOM 6905 N N . GLU A 1 921 ? 13.858 -22.979 -32.754 1.00 97.31 921 GLU A N 1
ATOM 6906 C CA . GLU A 1 921 ? 14.553 -22.744 -31.492 1.00 97.31 921 GLU A CA 1
ATOM 6907 C C . GLU A 1 921 ? 13.746 -23.331 -30.321 1.00 97.31 921 GLU A C 1
ATOM 6909 O O . GLU A 1 921 ? 12.542 -23.583 -30.427 1.00 97.31 921 GLU A O 1
ATOM 6914 N N . CYS A 1 922 ? 14.429 -23.660 -29.225 1.00 97.50 922 CYS A N 1
ATOM 6915 C CA . CYS A 1 922 ? 13.837 -24.342 -28.075 1.00 97.50 922 CYS A CA 1
ATOM 6916 C C . CYS A 1 922 ? 14.652 -24.077 -26.813 1.00 97.50 922 CYS A C 1
ATOM 6918 O O . CYS A 1 922 ? 15.870 -24.260 -26.843 1.00 97.50 922 CYS A O 1
ATOM 6920 N N . TYR A 1 923 ? 13.985 -23.728 -25.719 1.00 97.38 923 TYR A N 1
ATOM 6921 C CA . TYR A 1 923 ? 14.602 -23.299 -24.468 1.00 97.38 923 TYR A CA 1
ATOM 6922 C C . TYR A 1 923 ? 13.943 -23.957 -23.253 1.00 97.38 923 TYR A C 1
ATOM 6924 O O . TYR A 1 923 ? 12.795 -24.404 -23.322 1.00 97.38 923 TYR A O 1
ATOM 6932 N N . ASP A 1 924 ? 14.701 -24.034 -22.160 1.00 95.38 924 ASP A N 1
ATOM 6933 C CA . ASP A 1 924 ? 14.256 -24.486 -20.840 1.00 95.38 924 ASP A CA 1
ATOM 6934 C C . ASP A 1 924 ? 14.221 -23.274 -19.906 1.00 95.38 924 ASP A C 1
ATOM 6936 O O . ASP A 1 924 ? 15.245 -22.904 -19.334 1.00 95.38 924 ASP A O 1
ATOM 6940 N N . LEU A 1 925 ? 13.056 -22.647 -19.755 1.00 91.44 925 LEU A N 1
ATOM 6941 C CA . LEU A 1 925 ? 12.909 -21.435 -18.943 1.00 91.44 925 LEU A CA 1
ATOM 6942 C C . LEU A 1 925 ? 13.254 -21.685 -17.464 1.00 91.44 925 LEU A C 1
ATOM 6944 O O . LEU A 1 925 ? 13.688 -20.770 -16.772 1.00 91.44 925 LEU A O 1
ATOM 6948 N N . SER A 1 926 ? 13.155 -22.937 -16.996 1.00 86.81 926 SER A N 1
ATOM 6949 C CA . SER A 1 926 ? 13.477 -23.313 -15.613 1.00 86.81 926 SER A CA 1
ATOM 6950 C C . SER A 1 926 ? 14.982 -23.378 -15.306 1.00 86.81 926 SER A C 1
ATOM 6952 O O . SER A 1 926 ? 15.364 -23.471 -14.138 1.00 86.81 926 SER A O 1
ATOM 6954 N N . SER A 1 927 ? 15.848 -23.343 -16.330 1.00 87.62 927 SER A N 1
ATOM 6955 C CA . SER A 1 927 ? 17.311 -23.377 -16.157 1.00 87.62 927 SER A CA 1
ATOM 6956 C C . SER A 1 927 ? 18.112 -22.427 -17.065 1.00 87.62 927 SER A C 1
ATOM 6958 O O . SER A 1 927 ? 19.308 -22.239 -16.840 1.00 87.62 927 SER A O 1
ATOM 6960 N N . ASP A 1 928 ? 17.463 -21.797 -18.047 1.00 90.69 928 ASP A N 1
ATOM 6961 C CA . ASP A 1 928 ? 18.014 -20.845 -19.019 1.00 90.69 928 ASP A CA 1
ATOM 6962 C C . ASP A 1 928 ? 16.961 -19.765 -19.346 1.00 90.69 928 ASP A C 1
ATOM 6964 O O . ASP A 1 928 ? 16.562 -19.585 -20.496 1.00 90.69 928 ASP A O 1
ATOM 6968 N N . ALA A 1 929 ? 16.500 -19.034 -18.323 1.00 85.88 929 ALA A N 1
ATOM 6969 C CA . ALA A 1 929 ? 15.559 -17.908 -18.462 1.00 85.88 929 ALA A CA 1
ATOM 6970 C C . ALA A 1 929 ? 16.077 -16.775 -19.379 1.00 85.88 929 ALA A C 1
ATOM 6972 O O . ALA A 1 929 ? 15.303 -15.966 -19.877 1.00 85.88 929 ALA A O 1
ATOM 6973 N N . ALA A 1 930 ? 17.390 -16.741 -19.630 1.00 87.75 930 ALA A N 1
ATOM 6974 C CA . ALA A 1 930 ? 18.044 -15.842 -20.578 1.00 87.75 930 ALA A CA 1
ATOM 6975 C C . ALA A 1 930 ? 17.972 -16.323 -22.047 1.00 87.75 930 ALA A C 1
ATOM 6977 O O . ALA A 1 930 ? 18.441 -15.620 -22.944 1.00 87.75 930 ALA A O 1
ATOM 6978 N N . GLU A 1 931 ? 17.431 -17.521 -22.304 1.00 94.81 931 GLU A N 1
ATOM 6979 C CA . GLU A 1 931 ? 17.269 -18.148 -23.627 1.00 94.81 931 GLU A CA 1
ATOM 6980 C C . GLU A 1 931 ? 18.578 -18.218 -24.445 1.00 94.81 931 GLU A C 1
ATOM 6982 O O . GLU A 1 931 ? 18.634 -17.982 -25.655 1.00 94.81 931 GLU A O 1
ATOM 6987 N N . THR A 1 932 ? 19.682 -18.556 -23.777 1.00 92.38 932 THR A N 1
ATOM 6988 C CA . THR A 1 932 ? 21.031 -18.572 -24.369 1.00 92.38 932 THR A CA 1
ATOM 6989 C C . THR A 1 932 ? 21.376 -19.873 -25.100 1.00 92.38 932 THR A C 1
ATOM 6991 O O . THR A 1 932 ? 22.246 -19.892 -25.977 1.00 92.38 932 THR A O 1
ATOM 6994 N N . THR A 1 933 ? 20.719 -20.981 -24.750 1.00 94.38 933 THR A N 1
ATOM 6995 C CA . THR A 1 933 ? 21.125 -22.347 -25.100 1.00 94.38 933 THR A CA 1
ATOM 6996 C C . THR A 1 933 ? 20.032 -23.069 -25.888 1.00 94.38 933 THR A C 1
ATOM 6998 O O . THR A 1 933 ? 19.280 -23.874 -25.352 1.00 94.38 933 THR A O 1
ATOM 7001 N N . ASN A 1 934 ? 19.976 -22.841 -27.205 1.00 95.56 934 ASN A N 1
ATOM 7002 C CA . ASN A 1 934 ? 18.995 -23.493 -28.083 1.00 95.56 934 ASN A CA 1
ATOM 7003 C C . ASN A 1 934 ? 19.135 -25.038 -28.074 1.00 95.56 934 ASN A C 1
ATOM 7005 O O . ASN A 1 934 ? 20.087 -25.616 -28.613 1.00 95.56 934 ASN A O 1
ATOM 7009 N N . LEU A 1 935 ? 18.135 -25.708 -27.499 1.00 95.75 935 LEU A N 1
ATOM 7010 C CA . LEU A 1 935 ? 18.028 -27.155 -27.318 1.00 95.75 935 LEU A CA 1
ATOM 7011 C C . LEU A 1 935 ? 17.366 -27.892 -28.497 1.00 95.75 935 LEU A C 1
ATOM 7013 O O . LEU A 1 935 ? 17.286 -29.122 -28.451 1.00 95.75 935 LEU A O 1
ATOM 7017 N N . TYR A 1 936 ? 16.909 -27.216 -29.558 1.00 91.88 936 TYR A N 1
ATOM 7018 C CA . TYR A 1 936 ? 16.053 -27.824 -30.596 1.00 91.88 936 TYR A CA 1
ATOM 7019 C C . TYR A 1 936 ? 16.730 -28.987 -31.345 1.00 91.88 936 TYR A C 1
ATOM 7021 O O . TYR A 1 936 ? 16.093 -29.976 -31.704 1.00 91.88 936 TYR A O 1
ATOM 7029 N N . ALA A 1 937 ? 18.052 -28.910 -31.535 1.00 90.00 937 ALA A N 1
ATOM 7030 C CA . ALA A 1 937 ? 18.859 -29.965 -32.157 1.00 90.00 937 ALA A CA 1
ATOM 7031 C C . ALA A 1 937 ? 19.425 -31.003 -31.157 1.00 90.00 937 ALA A C 1
ATOM 7033 O O . ALA A 1 937 ? 20.251 -31.842 -31.535 1.00 90.00 937 ALA A O 1
ATOM 7034 N N . SER A 1 938 ? 19.037 -30.934 -29.879 1.00 89.19 938 SER A N 1
ATOM 7035 C CA . SER A 1 938 ? 19.532 -31.808 -28.808 1.00 89.19 938 SER A CA 1
ATOM 7036 C C . SER A 1 938 ? 18.719 -33.110 -28.677 1.00 89.19 938 SER A C 1
ATOM 7038 O O . SER A 1 938 ? 17.887 -33.445 -29.517 1.00 89.19 938 SER A O 1
ATOM 7040 N N . ASN A 1 939 ? 18.999 -33.901 -27.636 1.00 79.06 939 ASN A N 1
ATOM 7041 C CA . ASN A 1 939 ? 18.164 -35.034 -27.230 1.00 79.06 939 ASN A CA 1
ATOM 7042 C C . ASN A 1 939 ? 17.892 -34.892 -25.726 1.00 79.06 939 ASN A C 1
ATOM 7044 O O . ASN A 1 939 ? 18.815 -35.052 -24.929 1.00 79.06 939 ASN A O 1
ATOM 7048 N N . GLY A 1 940 ? 16.647 -34.609 -25.351 1.00 86.75 940 GLY A N 1
ATOM 7049 C CA . GLY A 1 940 ? 16.224 -34.377 -23.970 1.00 86.75 940 GLY A CA 1
ATOM 7050 C C . GLY A 1 940 ? 14.706 -34.224 -23.879 1.00 86.75 940 GLY A C 1
ATOM 7051 O O . GLY A 1 940 ? 14.025 -34.238 -24.904 1.00 86.75 940 GLY A O 1
ATOM 7052 N N . GLU A 1 941 ? 14.179 -34.093 -22.663 1.00 86.81 941 GLU A N 1
ATOM 7053 C CA . GLU A 1 941 ? 12.729 -34.020 -22.428 1.00 86.81 941 GLU A CA 1
ATOM 7054 C C . GLU A 1 941 ? 12.156 -32.672 -22.899 1.00 86.81 941 GLU A C 1
ATOM 7056 O O . GLU A 1 941 ? 11.223 -32.672 -23.696 1.00 86.81 941 GLU A O 1
ATOM 7061 N N . VAL A 1 942 ? 12.809 -31.546 -22.577 1.00 89.94 942 VAL A N 1
ATOM 7062 C CA . VAL A 1 942 ? 12.458 -30.200 -23.085 1.00 89.94 942 VAL A CA 1
ATOM 7063 C C . VAL A 1 942 ? 12.431 -30.150 -24.619 1.00 89.94 942 VAL A C 1
ATOM 7065 O O . VAL A 1 942 ? 11.464 -29.683 -25.214 1.00 89.94 942 VAL A O 1
ATOM 7068 N N . ALA A 1 943 ? 13.437 -30.723 -25.291 1.00 90.50 943 ALA A N 1
ATOM 7069 C CA . ALA A 1 943 ? 13.474 -30.788 -26.756 1.00 90.50 943 ALA A CA 1
ATOM 7070 C C . ALA A 1 943 ? 12.319 -31.623 -27.353 1.00 90.50 943 ALA A C 1
ATOM 7072 O O . ALA A 1 943 ? 11.860 -31.348 -28.464 1.00 90.50 943 ALA A O 1
ATOM 7073 N N . ALA A 1 944 ? 11.816 -32.622 -26.618 1.00 89.88 944 ALA A N 1
ATOM 7074 C CA . ALA A 1 944 ? 10.617 -33.364 -26.998 1.00 89.88 944 ALA A CA 1
ATOM 7075 C C . ALA A 1 944 ? 9.332 -32.549 -26.754 1.00 89.88 944 ALA A C 1
ATOM 7077 O O . ALA A 1 944 ? 8.451 -32.577 -27.615 1.00 89.88 944 ALA A O 1
ATOM 7078 N N . SER A 1 945 ? 9.244 -31.781 -25.660 1.00 92.00 945 SER A N 1
ATOM 7079 C CA . SER A 1 945 ? 8.150 -30.825 -25.421 1.00 92.00 945 SER A CA 1
ATOM 7080 C C . SER A 1 945 ? 8.090 -29.760 -26.516 1.00 92.00 945 SER A C 1
ATOM 7082 O O . SER A 1 945 ? 7.055 -29.623 -27.157 1.00 92.00 945 SER A O 1
ATOM 7084 N N . CYS A 1 946 ? 9.203 -29.108 -26.867 1.00 93.88 946 CYS A N 1
ATOM 7085 C CA . CYS A 1 946 ? 9.267 -28.150 -27.981 1.00 93.88 946 CYS A CA 1
ATOM 7086 C C . CYS A 1 946 ? 8.764 -28.727 -29.318 1.00 93.88 946 CYS A C 1
ATOM 7088 O O . CYS A 1 946 ? 8.104 -28.037 -30.094 1.00 93.88 946 CYS A O 1
ATOM 7090 N N . ALA A 1 947 ? 9.017 -30.012 -29.592 1.00 90.75 947 ALA A N 1
ATOM 7091 C CA . ALA A 1 947 ? 8.500 -30.685 -30.786 1.00 90.75 947 ALA A CA 1
ATOM 7092 C C . ALA A 1 947 ? 6.974 -30.936 -30.747 1.00 90.75 947 ALA A C 1
ATOM 7094 O O . ALA A 1 947 ? 6.367 -31.138 -31.803 1.00 90.75 947 ALA A O 1
ATOM 7095 N N . ILE A 1 948 ? 6.352 -30.913 -29.563 1.00 93.12 948 ILE A N 1
ATOM 7096 C CA . ILE A 1 948 ? 4.895 -30.926 -29.354 1.00 93.12 948 ILE A CA 1
ATOM 7097 C C . ILE A 1 948 ? 4.339 -29.495 -29.413 1.00 93.12 948 ILE A C 1
ATOM 7099 O O . ILE A 1 948 ? 3.374 -29.268 -30.136 1.00 93.12 948 ILE A O 1
ATOM 7103 N N . LEU A 1 949 ? 4.979 -28.525 -28.750 1.00 94.94 949 LEU A N 1
ATOM 7104 C CA . LEU A 1 949 ? 4.602 -27.101 -28.758 1.00 94.94 949 LEU A CA 1
ATOM 7105 C C . LEU A 1 949 ? 4.585 -26.528 -30.187 1.00 94.94 949 LEU A C 1
ATOM 7107 O O . LEU A 1 949 ? 3.624 -25.877 -30.587 1.00 94.94 949 LEU A O 1
ATOM 7111 N N . LYS A 1 950 ? 5.556 -26.909 -31.030 1.00 93.69 950 LYS A N 1
ATOM 7112 C CA . LYS A 1 950 ? 5.564 -26.614 -32.477 1.00 93.69 950 LYS A CA 1
ATOM 7113 C C . LYS A 1 950 ? 4.307 -27.100 -33.226 1.00 93.69 950 LYS A C 1
ATOM 7115 O O . LYS A 1 950 ? 3.965 -26.558 -34.274 1.00 93.69 950 LYS A O 1
ATOM 7120 N N . GLN A 1 951 ? 3.633 -28.142 -32.739 1.00 91.50 951 GLN A N 1
ATOM 7121 C CA . GLN A 1 951 ? 2.393 -28.675 -33.322 1.00 91.50 951 GLN A CA 1
ATOM 7122 C C . GLN A 1 951 ? 1.127 -28.075 -32.688 1.00 91.50 951 GLN A C 1
ATOM 7124 O O . GLN A 1 951 ? 0.033 -28.346 -33.180 1.00 91.50 951 GLN A O 1
ATOM 7129 N N . ALA A 1 952 ? 1.270 -27.272 -31.629 1.00 87.50 952 ALA A N 1
ATOM 7130 C CA . ALA A 1 952 ? 0.180 -26.638 -30.895 1.00 87.50 952 ALA A CA 1
ATOM 7131 C C . ALA A 1 952 ? -0.130 -25.197 -31.349 1.00 87.50 952 ALA A C 1
ATOM 7133 O O . ALA A 1 952 ? -1.040 -24.583 -30.797 1.00 87.50 952 ALA A O 1
ATOM 7134 N N . ARG A 1 953 ? 0.573 -24.665 -32.367 1.00 86.88 953 ARG A N 1
ATOM 7135 C CA . ARG A 1 953 ? 0.240 -23.362 -32.974 1.00 86.88 953 ARG A CA 1
ATOM 7136 C C . ARG A 1 953 ? -1.257 -23.313 -33.347 1.00 86.88 953 ARG A C 1
ATOM 7138 O O . ARG A 1 953 ? -1.717 -24.247 -34.018 1.00 86.88 953 ARG A O 1
ATOM 7145 N N . PRO A 1 954 ? -1.995 -22.247 -32.983 1.00 79.31 954 PRO A N 1
ATOM 7146 C CA . PRO A 1 954 ? -3.349 -21.998 -33.480 1.00 79.31 954 PRO A CA 1
ATOM 7147 C C . PRO A 1 954 ? -3.453 -22.039 -35.020 1.00 79.31 954 PRO A C 1
ATOM 7149 O O . PRO A 1 954 ? -2.459 -21.847 -35.725 1.00 79.31 954 PRO A O 1
ATOM 7152 N N . GLN A 1 955 ? -4.661 -22.310 -35.536 1.00 63.84 955 GLN A N 1
ATOM 7153 C CA . GLN A 1 955 ? -4.990 -22.423 -36.973 1.00 63.84 955 GLN A CA 1
ATOM 7154 C C . GLN A 1 955 ? -6.136 -21.497 -37.379 1.00 63.84 955 GLN A C 1
ATOM 7156 O O . GLN A 1 955 ? -7.051 -21.317 -36.543 1.00 63.84 955 GLN A O 1
#

Solvent-accessible surface area (backbone atoms only — not comparable to full-atom values): 50898 Å² total; per-residue (Å²): 128,91,84,80,90,89,88,86,85,88,79,93,86,84,86,89,87,88,88,85,88,81,92,88,82,91,83,86,90,86,83,87,88,82,90,83,87,80,90,75,81,79,77,83,78,77,78,87,68,60,28,47,42,34,37,50,78,68,44,78,45,50,50,70,40,75,46,76,47,41,36,78,77,35,48,44,87,88,68,60,70,74,44,42,46,50,45,81,79,44,62,35,97,84,51,82,61,59,69,45,61,38,60,45,59,58,26,37,35,44,39,74,47,54,39,57,32,34,35,39,29,35,29,27,60,81,88,48,56,25,59,81,26,66,22,45,38,40,25,36,65,74,67,85,74,73,63,35,50,56,40,26,52,60,44,84,69,32,48,41,45,86,80,4,46,76,48,83,63,72,78,76,46,44,42,38,53,58,85,68,48,62,78,43,73,48,72,41,97,84,69,56,36,33,36,34,72,64,72,67,36,34,30,47,20,54,46,51,72,85,71,84,86,59,73,61,72,86,40,36,33,35,58,75,52,37,42,54,47,22,61,67,40,77,52,92,98,40,70,67,30,26,46,27,43,48,57,48,59,50,49,62,38,26,53,72,21,29,24,54,85,87,66,89,75,87,74,66,89,86,62,43,46,12,46,60,83,86,40,65,86,60,60,19,40,62,86,87,67,47,48,59,77,57,30,36,31,57,35,66,36,53,45,78,57,59,25,62,94,74,26,58,24,22,35,24,43,23,43,38,59,70,33,40,36,40,40,52,58,70,97,51,60,22,39,49,52,36,30,29,71,81,90,58,57,64,81,40,81,42,79,71,85,58,60,35,28,38,28,72,21,57,51,32,29,32,46,22,55,61,47,74,28,74,23,49,68,50,37,25,53,59,12,65,66,35,54,69,81,72,47,74,70,32,30,35,28,35,52,57,61,58,50,50,57,48,30,54,87,33,24,45,91,76,63,75,34,46,7,43,58,86,84,43,54,72,73,71,45,68,45,96,87,64,47,80,35,35,44,41,31,58,25,28,28,53,42,27,30,64,88,76,30,25,27,22,26,24,30,42,21,25,5,66,31,42,14,47,76,96,47,80,44,34,51,29,33,34,58,21,34,52,67,34,37,24,70,46,54,56,66,86,81,72,59,49,68,52,67,84,86,87,53,77,50,39,32,45,77,98,62,16,37,61,46,59,33,56,35,27,38,54,34,29,28,74,39,77,74,76,60,81,73,46,51,60,56,48,79,32,76,48,22,40,39,41,35,30,36,23,39,33,16,41,53,50,37,43,74,68,60,59,41,61,96,75,21,18,64,26,71,46,58,31,50,35,28,78,59,6,31,30,41,74,39,25,37,29,22,20,40,58,26,21,18,52,47,16,34,37,46,10,28,54,41,94,75,63,62,20,42,28,66,69,90,42,9,45,48,52,81,81,67,66,28,52,41,35,27,31,39,77,54,65,33,48,31,34,40,24,26,44,62,36,32,33,88,48,74,60,27,28,63,32,51,51,38,19,42,34,37,41,26,23,58,48,90,56,90,40,57,50,62,25,62,36,39,69,46,61,37,62,87,47,74,88,63,86,59,43,82,38,60,60,49,52,56,56,49,31,33,49,55,46,38,57,48,55,79,72,53,72,84,28,33,38,38,37,42,21,40,59,41,42,36,74,67,45,31,36,51,63,88,82,36,43,81,91,62,84,72,76,73,51,66,70,36,52,22,84,81,42,52,90,64,24,38,49,41,51,29,31,28,30,30,39,17,31,46,26,46,32,50,41,52,36,63,70,67,47,54,68,76,55,39,26,40,26,39,41,34,43,33,29,28,10,4,29,40,41,79,41,58,73,73,51,94,90,45,55,52,40,50,88,31,8,40,73,33,81,35,59,40,0,18,31,17,39,38,30,45,24,52,18,86,74,40,34,60,56,56,46,80,40,79,57,57,42,49,49,16,16,53,27,50,29,53,29,44,33,32,50,27,66,82,94,68,93,61,70,40,44,38,52,52,28,71,38,17,89,81,42,74,73,44,69,71,56,74,55,54,76,37,56,44,44,53,102,82,77,43,57,32,38,28,28,29,60,83,40,29,32,18,36,36,57,68,81,43,77,39,19,32,43,49,83,82,36,67,51,64,79,65,71,34,54,89,59,90,54,69,50,37,53,46,22,63,49,37,69,70,63,64,86,131

Nearest PDB structures (foldseek):
  6prm-assembly1_B  TM=8.013E-01  e=3.504E-27  Pseudoalteromonas fuliginea
  6psm-assembly3_F  TM=8.105E-01  e=1.652E-26  Pseudoalteromonas fuliginea
  6psm-assembly3_D  TM=8.168E-01  e=1.951E-26  Pseudoalteromonas fuliginea
  7oz8-assembly1_AAA  TM=7.609E-01  e=2.377E-20  Bacteroides thetaiotaomicron VPI-5482
  2vr9-assembly3_C  TM=5.591E-01  e=3.011E-03  Drosophila melanogaster

InterPro domains:
  IPR000917 Sulfatase, N-terminal [PF00884] (543-860)
  IPR011460 Lcl, C-terminal [PF07603] (193-339)
  IPR011460 Lcl, C-terminal [PF07603] (356-464)
  IPR013783 Immunoglobulin-like fold [G3DSA:2.60.40.10] (48-145)
  IPR017850 Alkaline-phosphatase-like, core domain superfamily [G3DSA:3.40.720.10] (542-743)
  IPR017850 Alkaline-phosphatase-like, core domain superfamily [G3DSA:3.40.720.10] (744-953)
  IPR017850 Alkaline-phosphatase-like, core domain superfamily [SSF53649] (543-944)
  IPR024607 Sulfatase, conserved site [PS00523] (590-602)
  IPR035986 PKD domain superfamily [SSF49299] (48-138)
  IPR050738 Sulfatase enzyme [PTHR42693] (517-945)

Secondary structure (DSSP, 8-state):
--------------------------------------PPPPPPPPPPPPPB------EEEETT-EEEP--TT-B-SS-PPPEEEEEEEE--TT----EETTTSSS-EEE--SSEEEEEEEEEE-SS-BPPPEEEEEEEEPPP-------B------EE-TTT--EE---SSS-GGGS--B---EEE-TTSSEEEETTT--EEES---SSSSS--SSTT-B-HHHHHHHHHT--BTTB---BPPPHHHHHHTB-TTS-B-TT---S-GGG---SB-TTS------TTTT--GGG-BB--S-B-SS-BGGGB-EEEEEETTTTEEEEEESSS--BB---EESS------EEE-SSSEEEETTTTEEEESS-EE-SSHHHHHHHHHT--GGG----BPPPHHHHHHTB-TT--HHHHSS-SB-TTS----EE-TTS-EE--EEEEEEEEEETTTEEEEEEEEESS--EEESSSEEESS-TT-EEEEESS-TTTTS---EEE-SS-EEEEETTTTEEE-S--EE--EEE------------SS--EEEEEEEES--GGG-GGG-TTGGGS---HHHHHHHHTEEEEEEEE--SSHHHHHHHHHHTS-HHHH---SSGGG----TTS--HHHHHHHHT-EEEEEE---S-SSGGGSGGGTT-SEEEE-SS--S-SSSEEEEEEESTT-PPPPPEEE-S-HHHHHHHHHHHHHTTSPSSEEEEEEEEEESSS-B---TTS--SS---S-TT-BGGGSTTTS-HHHHHHHHHHHHHHHHHHHHHHS-HHHHHTEEEEEEESSSPPTTT----TTS---TTSSTTSSSHHHHB--EEEEE-TTS----EEEEEEEEGGGHHHHHHHHTT---SS-------HHHH-TTSPPP---SSEEEEEE-TT--EEEEEE-SSEEEEEETTEEEEEETTT-TT--S--TTS-SHHHHHHHHHTT----

Sequence (955 aa):
MQSTATTPIATQLSQLLFLLMVLVGCGGGGGSASSTNPSTPSPPVTPNQAPIADAGADQMVTLDTVVMLSGAASSDPDGDQLSYSWHLVQQPAGSQAELNSSSTVSPAITVDIAGIYLVELTVSDGELQSALDTVQIVAELPTTKVLSPIVDTGQTRCFNSVGGTETTCSDQGYDADYTGNSPSYSLSAAGSVVIDNVTGLWWTQSTDVDGNGQVDADDKLTPANAVAYCQNLEFADRNDWRLPSIKEAYSIIAFTGEDPSGYDGTDTSELVPFINPIFDWVFGDQSAGERIIDGQYATTTEYVSRTMNNSETMFGVNFVDGRIKGYPLNNKSYYVRCVAGDEYGLNDFVDNGDATVSDNATGLMWQQNDQQSSDWDDAIGLCEQASTAGYSDWRLPNVKELHSLVDYSRSPDTHASAAIDPIFDATSFANEEGEIDWGAYWSSTTHISYGGRGHAAAYINFGRSLGYMNQLLDVHGAGAQRSDDKDDASNGGSVPSQDLGNGTFYYRGPQGDIVKTNHWVRCVRSQQQTQASRAIATDGSVNILLIVGDDIGVDNVSGYGEHGDYSAQTPNIDQLASSGVLFRNVWANPMCSPSRASLLTGRHALRHGVFSPGRLGELAATEYTIAEALKDAGYATALFGKWHLGTRQASLPTSQGFDYYSGSLENIDDYFSWQKTTLVGADAEQSEPVVETAYATDAVASEAAEWIASTQQPWFVQLAFNAPHFPFHVPPEGSYHAVSLAGQPGDLCSRNSSNDPVTACYRAMAEAMDSAIGQLLNSMDTTTRENTLVIFVGDNGTSGAAVIEDSDYPFTAAHAKGTMYEGGVNVPLVIAAGNNIGLDAGEIDALVQIQDLYPTLLAIGNATTSNDIDGLSLLGHLDAQAPASQVHQQLYSELYDETDTDRWAVTDGVAKYINNEGIDECYDLSSDAAETTNLYASNGEVAASCAILKQARPQ